Protein AF-0000000087538321 (afdb_homodimer)

Radius of gyration: 36.12 Å; Cα contacts (8 Å, |Δi|>4): 2065; chains: 2; bounding box: 53×113×70 Å

Foldseek 3Di:
DALVVQLQVQLQQAAAADLPAPAQRRDPSLVVSLVVLLVLCVVLPWPPFDQDPSGKTKTKDAFDPPLQPFFEEEEEAARHAHPPLRPDGWDKDKDAQQQLAWDQQAPDPDIQGCVVVVCSNVCGRFIKIATSLRGGRPVQPVLSVSLVSVLSNCCVVVVFGFHMYMYMYFGDFNSQCRLVPPDPVSRPGQAYAYARAAFAQEWAQFEKFKKKKKKKFFWFDDDPVPPVVNTAFRVVLVVVLVVLDDPQQEPVNDDFQRWHWYFPDKDGGRGIIMTMIMTIGRDPVVSVVVVVSSVVSQVVSCVVRHNPRMDMDMGTRFHILCVLCVVVVVLVVLLCVLCVVLVHHHDYTYHHHDGSQRVVSVVNHNYIYGYQQWDDGDRNNTMGTSVRNVSNSSSVSSSRNVSSD/DALVVQLQVQLQQAAAADLPAPAQRRDPSLVVSLVVLLVLCVVLPWPPFDQDPSGKTKTKDAFDPPLQPFFEEEEEAARHAHPPLRPDGWAKDKAAQQQLAWDQQAPDPDIQGCVVVVCSNVCGRFIKIATSLRGGRPVQPSLSVSLVSVLSNCCVVVVFGFHMYMYMYFGDFNSQCRLVPPDPVSSPGQAYAYARAAFAQEWAQFEKFKKKKKKKFFWFDDDPVPPVVNTQFRQVLVVVLVVLDDPQQEPVNDDFQRWHKYFPDKDGGRGIIMTMIMTIGRDPVVSVVVVVSSVVSQVVSCVVRHNPRMDMDMGTRFHILCVLCVVVVVLVVLLCVLCVVLVHHHDYTYHHHDGSQRVVSVVNHNYIYGYQQWDDGDRNNTMGTSVRNVSNSSSVSSSRNVSSD

Structure (mmCIF, N/CA/C/O backbone):
data_AF-0000000087538321-model_v1
#
loop_
_entity.id
_entity.type
_entity.pdbx_description
1 polymer 'Peptidase T'
#
loop_
_atom_site.group_PDB
_atom_site.id
_atom_site.type_symbol
_atom_site.label_atom_id
_atom_site.label_alt_id
_atom_site.label_comp_id
_atom_site.label_asym_id
_atom_site.label_entity_id
_atom_site.label_seq_id
_atom_site.pdbx_PDB_ins_code
_atom_site.Cartn_x
_atom_site.Cartn_y
_atom_site.Cartn_z
_atom_site.occupancy
_atom_site.B_iso_or_equiv
_atom_site.auth_seq_id
_atom_site.auth_comp_id
_atom_site.auth_asym_id
_atom_site.auth_atom_id
_atom_site.pdbx_PDB_model_num
ATOM 1 N N . MET A 1 1 ? -12.633 -48.969 -8.867 1 91.62 1 MET A N 1
ATOM 2 C CA . MET A 1 1 ? -13.406 -47.781 -8.602 1 91.62 1 MET A CA 1
ATOM 3 C C . MET A 1 1 ? -13.172 -46.719 -9.68 1 91.62 1 MET A C 1
ATOM 5 O O . MET A 1 1 ? -12.086 -46.656 -10.273 1 91.62 1 MET A O 1
ATOM 9 N N . LYS A 1 2 ? -14.172 -45.875 -9.906 1 96.31 2 LYS A N 1
ATOM 10 C CA . LYS A 1 2 ? -13.977 -44.781 -10.852 1 96.31 2 LYS A CA 1
ATOM 11 C C . LYS A 1 2 ? -13.188 -43.656 -10.219 1 96.31 2 LYS A C 1
ATOM 13 O O . LYS A 1 2 ? -13.164 -43.5 -8.992 1 96.31 2 LYS A O 1
ATOM 18 N N . ALA A 1 3 ? -12.531 -42.969 -11.086 1 98.38 3 ALA A N 1
ATOM 19 C CA . ALA A 1 3 ? -11.672 -41.875 -10.609 1 98.38 3 ALA A CA 1
ATOM 20 C C . ALA A 1 3 ? -12.469 -40.844 -9.812 1 98.38 3 ALA A C 1
ATOM 22 O O . ALA A 1 3 ? -12.008 -40.375 -8.773 1 98.38 3 ALA A O 1
ATOM 23 N N . TYR A 1 4 ? -13.727 -40.5 -10.281 1 98.38 4 TYR A N 1
ATOM 24 C CA . TYR A 1 4 ? -14.5 -39.438 -9.609 1 98.38 4 TYR A CA 1
ATOM 25 C C . TYR A 1 4 ? -14.914 -39.906 -8.211 1 98.38 4 TYR A C 1
ATOM 27 O O . TYR A 1 4 ? -15.031 -39.062 -7.305 1 98.38 4 TYR A O 1
ATOM 35 N N . GLU A 1 5 ? -15.156 -41.188 -8.008 1 98.25 5 GLU A N 1
ATOM 36 C CA . GLU A 1 5 ? -15.5 -41.688 -6.684 1 98.25 5 GLU A CA 1
ATOM 37 C C . GLU A 1 5 ? -14.352 -41.5 -5.699 1 98.25 5 GLU A C 1
ATOM 39 O O . GLU A 1 5 ? -14.562 -41.125 -4.547 1 98.25 5 GLU A O 1
ATOM 44 N N . ARG A 1 6 ? -13.117 -41.812 -6.16 1 98.38 6 ARG A N 1
ATOM 45 C CA . ARG A 1 6 ? -11.938 -41.562 -5.336 1 98.38 6 ARG A CA 1
ATOM 46 C C . ARG A 1 6 ? -11.789 -40.094 -5.012 1 98.38 6 ARG A C 1
ATOM 48 O O . ARG A 1 6 ? -11.43 -39.719 -3.893 1 98.38 6 ARG A O 1
ATOM 55 N N . LEU A 1 7 ? -12.016 -39.281 -6.094 1 98.62 7 LEU A N 1
ATOM 56 C CA . LEU A 1 7 ? -11.898 -37.844 -5.898 1 98.62 7 LEU A CA 1
ATOM 57 C C . LEU A 1 7 ? -12.82 -37.344 -4.773 1 98.62 7 LEU A C 1
ATOM 59 O O . LEU A 1 7 ? -12.406 -36.562 -3.916 1 98.62 7 LEU A O 1
ATOM 63 N N . LEU A 1 8 ? -14.039 -37.812 -4.762 1 98.19 8 LEU A N 1
ATOM 64 C CA . LEU A 1 8 ? -15.031 -37.406 -3.771 1 98.19 8 LEU A CA 1
ATOM 65 C C . LEU A 1 8 ? -14.594 -37.812 -2.367 1 98.19 8 LEU A C 1
ATOM 67 O O . LEU A 1 8 ? -14.914 -37.125 -1.392 1 98.19 8 LEU A O 1
ATOM 71 N N . ASN A 1 9 ? -13.828 -38.875 -2.291 1 97.75 9 ASN A N 1
ATOM 72 C CA . ASN A 1 9 ? -13.297 -39.312 -1.004 1 97.75 9 ASN A CA 1
ATOM 73 C C . ASN A 1 9 ? -12.117 -38.469 -0.56 1 97.75 9 ASN A C 1
ATOM 75 O O . ASN A 1 9 ? -11.891 -38.281 0.638 1 97.75 9 ASN A O 1
ATOM 79 N N . TYR A 1 10 ? -11.328 -37.969 -1.517 1 98.5 10 TYR A N 1
ATOM 80 C CA . TYR A 1 10 ? -10.094 -37.25 -1.207 1 98.5 10 TYR A CA 1
ATOM 81 C C . TYR A 1 10 ? -10.375 -35.812 -0.886 1 98.5 10 TYR A C 1
ATOM 83 O O . TYR A 1 10 ? -9.742 -35.219 0.004 1 98.5 10 TYR A O 1
ATOM 91 N N . VAL A 1 11 ? -11.383 -35.156 -1.568 1 97.44 11 VAL A N 1
ATOM 92 C CA . VAL A 1 11 ? -11.547 -33.688 -1.526 1 97.44 11 VAL A CA 1
ATOM 93 C C . VAL A 1 11 ? -12.07 -33.281 -0.157 1 97.44 11 VAL A C 1
ATOM 95 O O . VAL A 1 11 ? -11.859 -32.156 0.274 1 97.44 11 VAL A O 1
ATOM 98 N N . VAL A 1 12 ? -12.664 -34.156 0.605 1 96.44 12 VAL A N 1
ATOM 99 C CA . VAL A 1 12 ? -13.25 -33.781 1.894 1 96.44 12 VAL A CA 1
ATOM 100 C C . VAL A 1 12 ? -12.156 -33.781 2.965 1 96.44 12 VAL A C 1
ATOM 102 O O . VAL A 1 12 ? -12.391 -33.312 4.082 1 96.44 12 VAL A O 1
ATOM 105 N N . VAL A 1 13 ? -10.945 -34.312 2.619 1 97.25 13 VAL A N 1
ATOM 106 C CA . VAL A 1 13 ? -9.797 -34.156 3.506 1 97.25 13 VAL A CA 1
ATOM 107 C C . VAL A 1 13 ? -9.102 -32.812 3.252 1 97.25 13 VAL A C 1
ATOM 109 O O . VAL A 1 13 ? -8.508 -32.625 2.188 1 97.25 13 VAL A O 1
ATOM 112 N N . ARG A 1 14 ? -9.164 -31.922 4.184 1 96.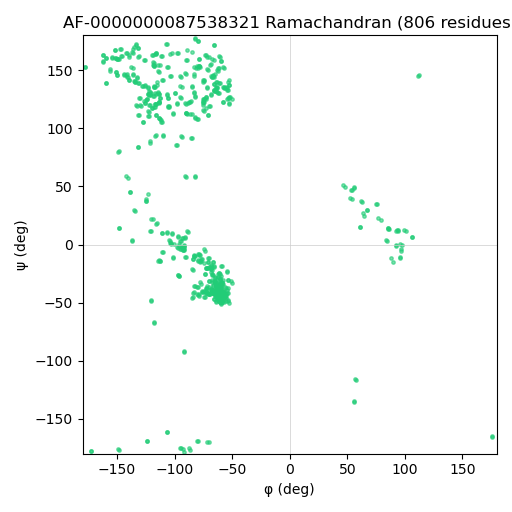12 14 ARG A N 1
ATOM 113 C CA . ARG A 1 14 ? -8.562 -30.594 4.012 1 96.12 14 ARG A CA 1
ATOM 114 C C . ARG A 1 14 ? -7.039 -30.672 4.133 1 96.12 14 ARG A C 1
ATOM 116 O O . ARG A 1 14 ? -6.516 -31.156 5.137 1 96.12 14 ARG A O 1
ATOM 123 N N . THR A 1 15 ? -6.336 -30.172 3.098 1 97.31 15 THR A N 1
ATOM 124 C CA . THR A 1 15 ? -4.879 -30.25 3.107 1 97.31 15 THR A CA 1
ATOM 125 C C . THR A 1 15 ? -4.254 -28.969 2.592 1 97.31 15 THR A C 1
ATOM 127 O O . THR A 1 15 ? -3.334 -29 1.772 1 97.31 15 THR A O 1
ATOM 130 N N . PRO A 1 16 ? -4.723 -27.797 3.031 1 95.88 16 PRO A N 1
ATOM 131 C CA . PRO A 1 16 ? -4.113 -26.562 2.547 1 95.88 16 PRO A CA 1
ATOM 132 C C . PRO A 1 16 ? -2.648 -26.422 2.955 1 95.88 16 PRO A C 1
ATOM 134 O O . PRO A 1 16 ? -2.275 -26.797 4.066 1 95.88 16 PRO A O 1
ATOM 137 N N . SER A 1 17 ? -1.803 -26.031 2.039 1 95.94 17 SER A N 1
ATOM 138 C CA . SER A 1 17 ? -0.448 -25.625 2.402 1 95.94 17 SER A CA 1
ATOM 139 C C . SER A 1 17 ? -0.44 -24.266 3.094 1 95.94 17 SER A C 1
ATOM 141 O O . SER A 1 17 ? -1.453 -23.562 3.107 1 95.94 17 SER A O 1
ATOM 143 N N . ASP A 1 18 ? 0.667 -23.984 3.758 1 93.75 18 ASP A N 1
ATOM 144 C CA . ASP A 1 18 ? 0.817 -22.734 4.496 1 93.75 18 ASP A CA 1
ATOM 145 C C . ASP A 1 18 ? 2.041 -21.953 4.016 1 93.75 18 ASP A C 1
ATOM 147 O O . ASP A 1 18 ? 3.178 -22.328 4.312 1 93.75 18 ASP A O 1
ATOM 151 N N . GLU A 1 19 ? 1.813 -20.828 3.355 1 86.19 19 GLU A N 1
ATOM 152 C CA . GLU A 1 19 ? 2.885 -20.031 2.771 1 86.19 19 GLU A CA 1
ATOM 153 C C . GLU A 1 19 ? 3.75 -19.391 3.854 1 86.19 19 GLU A C 1
ATOM 155 O O . GLU A 1 19 ? 4.879 -18.969 3.588 1 86.19 19 GLU A O 1
ATOM 160 N N . ASN A 1 20 ? 3.275 -19.297 5.062 1 87.12 20 ASN A N 1
ATOM 161 C CA . ASN A 1 20 ? 3.992 -18.641 6.145 1 87.12 20 ASN A CA 1
ATOM 162 C C . ASN A 1 20 ? 4.758 -19.625 7.008 1 87.12 20 ASN A C 1
ATOM 164 O O . ASN A 1 20 ? 5.434 -19.25 7.961 1 87.12 20 ASN A O 1
ATOM 168 N N . SER A 1 21 ? 4.605 -20.812 6.688 1 91.56 21 SER A N 1
ATOM 169 C CA . SER A 1 21 ? 5.23 -21.875 7.48 1 91.56 21 SER A CA 1
ATOM 170 C C . SER A 1 21 ? 6.68 -22.094 7.062 1 91.56 21 SER A C 1
ATOM 172 O O . SER A 1 21 ? 7.02 -21.953 5.883 1 91.56 21 SER A O 1
ATOM 174 N N . GLU A 1 22 ? 7.52 -22.422 7.996 1 90.75 22 GLU A N 1
ATOM 175 C CA . GLU A 1 22 ? 8.914 -22.75 7.719 1 90.75 22 GLU A CA 1
ATOM 176 C C . GLU A 1 22 ? 9.156 -24.25 7.797 1 90.75 22 GLU A C 1
ATOM 178 O O . GLU A 1 22 ? 10.273 -24.719 7.559 1 90.75 22 GLU A O 1
ATOM 183 N N . THR A 1 23 ? 8.164 -24.938 8.008 1 94.44 23 THR A N 1
ATOM 184 C CA . THR A 1 23 ? 8.297 -26.391 8.141 1 94.44 23 THR A CA 1
ATOM 185 C C . THR A 1 23 ? 7.98 -27.094 6.824 1 94.44 23 THR A C 1
ATOM 187 O O . THR A 1 23 ? 7.438 -26.469 5.902 1 94.44 23 THR A O 1
ATOM 190 N N . VAL A 1 24 ? 8.375 -28.391 6.723 1 95.19 24 VAL A N 1
ATOM 191 C CA . VAL A 1 24 ? 8.047 -29.281 5.609 1 95.19 24 VAL A CA 1
ATOM 192 C C . VAL A 1 24 ? 7.387 -30.547 6.137 1 95.19 24 VAL A C 1
ATOM 194 O O . VAL A 1 24 ? 8.008 -31.312 6.891 1 95.19 24 VAL A O 1
ATOM 197 N N . PRO A 1 25 ? 6.203 -30.891 5.742 1 97 25 PRO A N 1
ATOM 198 C CA . PRO A 1 25 ? 5.293 -30.062 4.957 1 97 25 PRO A CA 1
ATOM 199 C C . PRO A 1 25 ? 4.91 -28.766 5.676 1 97 25 PRO A C 1
ATOM 201 O O . PRO A 1 25 ? 5.152 -28.625 6.879 1 97 25 PRO A O 1
ATOM 204 N N . SER A 1 26 ? 4.441 -27.844 4.965 1 97 26 SER A N 1
ATOM 205 C CA . SER A 1 26 ? 4.098 -26.531 5.516 1 97 26 SER A CA 1
ATOM 206 C C . SER A 1 26 ? 2.914 -26.625 6.473 1 97 26 SER A C 1
ATOM 208 O O . SER A 1 26 ? 2.721 -25.75 7.316 1 97 26 SER A O 1
ATOM 210 N N . SER A 1 27 ? 2.02 -27.594 6.352 1 96.56 27 SER A N 1
ATOM 211 C CA . SER A 1 27 ? 0.908 -27.859 7.262 1 96.56 27 SER A CA 1
ATOM 212 C C . SER A 1 27 ? 0.795 -29.344 7.578 1 96.56 27 SER A C 1
ATOM 214 O O . SER A 1 27 ? 0.916 -30.188 6.688 1 96.56 27 SER A O 1
ATOM 216 N N . THR A 1 28 ? 0.504 -29.703 8.781 1 96.88 28 THR A N 1
ATOM 217 C CA . THR A 1 28 ? 0.516 -31.078 9.266 1 96.88 28 THR A CA 1
ATOM 218 C C . THR A 1 28 ? -0.685 -31.844 8.727 1 96.88 28 THR A C 1
ATOM 220 O O . THR A 1 28 ? -0.625 -33.062 8.57 1 96.88 28 THR A O 1
ATOM 223 N N . CYS A 1 29 ? -1.722 -31.141 8.406 1 96.69 29 CYS A N 1
ATOM 224 C CA . CYS A 1 29 ? -2.955 -31.797 7.977 1 96.69 29 CYS A CA 1
ATOM 225 C C . CYS A 1 29 ? -2.758 -32.531 6.652 1 96.69 29 CYS A C 1
ATOM 227 O O . CYS A 1 29 ? -3.564 -33.375 6.281 1 96.69 29 CYS A O 1
ATOM 229 N N . GLN A 1 30 ? -1.725 -32.188 5.883 1 98.19 30 GLN A N 1
ATOM 230 C CA . GLN A 1 30 ? -1.451 -32.906 4.633 1 98.19 30 GLN A CA 1
ATOM 231 C C . GLN A 1 30 ? -1.18 -34.375 4.887 1 98.19 30 GLN A C 1
ATOM 233 O O . GLN A 1 30 ? -1.444 -35.219 4.023 1 98.19 30 GLN A O 1
ATOM 238 N N . PHE A 1 31 ? -0.705 -34.75 6.121 1 98.5 31 PHE A N 1
ATOM 239 C CA . PHE A 1 31 ? -0.449 -36.125 6.48 1 98.5 31 PHE A CA 1
ATOM 240 C C . PHE A 1 31 ? -1.75 -36.906 6.551 1 98.5 31 PHE A C 1
ATOM 242 O O . PHE A 1 31 ? -1.749 -38.156 6.398 1 98.5 31 PHE A O 1
ATOM 249 N N . ASP A 1 32 ? -2.822 -36.219 6.793 1 98.44 32 ASP A N 1
ATOM 250 C CA . ASP A 1 32 ? -4.105 -36.906 6.875 1 98.44 32 ASP A CA 1
ATOM 251 C C . ASP A 1 32 ? -4.438 -37.594 5.559 1 98.44 32 ASP A C 1
ATOM 253 O O . ASP A 1 32 ? -4.812 -38.781 5.547 1 98.44 32 ASP A O 1
ATOM 257 N N . LEU A 1 33 ? -4.281 -36.938 4.512 1 98.56 33 LEU A N 1
ATOM 258 C CA . LEU A 1 33 ? -4.523 -37.531 3.209 1 98.56 33 LEU A CA 1
ATOM 259 C C . LEU A 1 33 ? -3.42 -38.531 2.855 1 98.56 33 LEU A C 1
ATOM 261 O O . LEU A 1 33 ? -3.689 -39.594 2.293 1 98.56 33 LEU A O 1
ATOM 265 N N . ALA A 1 34 ? -2.203 -38.156 3.188 1 98.81 34 ALA A N 1
ATOM 266 C CA . ALA A 1 34 ? -1.073 -39.031 2.869 1 98.81 34 ALA A CA 1
ATOM 267 C C . ALA A 1 34 ? -1.261 -40.438 3.477 1 98.81 34 ALA A C 1
ATOM 269 O O . ALA A 1 34 ? -0.985 -41.438 2.828 1 98.81 34 ALA A O 1
ATOM 270 N N . ARG A 1 35 ? -1.651 -40.438 4.676 1 98.69 35 ARG A N 1
ATOM 271 C CA . ARG A 1 35 ? -1.833 -41.719 5.375 1 98.69 35 ARG A CA 1
ATOM 272 C C . ARG A 1 35 ? -2.973 -42.5 4.762 1 98.69 35 ARG A C 1
ATOM 274 O O . ARG A 1 35 ? -2.891 -43.75 4.668 1 98.69 35 ARG A O 1
ATOM 281 N N . LEU A 1 36 ? -3.986 -41.812 4.402 1 98.69 36 LEU A N 1
ATOM 282 C CA . LEU A 1 36 ? -5.078 -42.5 3.693 1 98.69 36 LEU A CA 1
ATOM 283 C C . LEU A 1 36 ? -4.582 -43.094 2.387 1 98.69 36 LEU A C 1
ATOM 285 O O . LEU A 1 36 ? -4.914 -44.25 2.07 1 98.69 36 LEU A O 1
ATOM 289 N N . LEU A 1 37 ? -3.846 -42.375 1.637 1 98.88 37 LEU A N 1
ATOM 290 C CA . LEU A 1 37 ? -3.33 -42.812 0.349 1 98.88 37 LEU A CA 1
ATOM 291 C C . LEU A 1 37 ? -2.326 -43.969 0.533 1 98.88 37 LEU A C 1
ATOM 293 O O . LEU A 1 37 ? -2.264 -44.875 -0.287 1 98.88 37 LEU A O 1
ATOM 297 N N . GLU A 1 38 ? -1.491 -43.812 1.56 1 98.75 38 GLU A N 1
ATOM 298 C CA . GLU A 1 38 ? -0.558 -44.875 1.873 1 98.75 38 GLU A CA 1
ATOM 299 C C . GLU A 1 38 ? -1.286 -46.219 2.035 1 98.75 38 GLU A C 1
ATOM 301 O O . GLU A 1 38 ? -0.877 -47.219 1.461 1 98.75 38 GLU A O 1
ATOM 306 N N . ALA A 1 39 ? -2.305 -46.219 2.828 1 98.62 39 ALA A N 1
ATOM 307 C CA . ALA A 1 39 ? -3.102 -47.406 3.059 1 98.62 39 ALA A CA 1
ATOM 308 C C . ALA A 1 39 ? -3.709 -47.938 1.755 1 98.62 39 ALA A C 1
ATOM 310 O O . ALA A 1 39 ? -3.703 -49.125 1.492 1 98.62 39 ALA A O 1
ATOM 311 N N . GLU A 1 40 ? -4.238 -47.031 0.985 1 98.5 40 GLU A N 1
ATOM 312 C CA . GLU A 1 40 ? -4.863 -47.438 -0.275 1 98.5 40 GLU A CA 1
ATOM 313 C C . GLU A 1 40 ? -3.834 -48 -1.244 1 98.5 40 GLU A C 1
ATOM 315 O O . GLU A 1 40 ? -4.129 -48.938 -1.98 1 98.5 40 GLU A O 1
ATOM 320 N N . MET A 1 41 ? -2.668 -47.406 -1.349 1 98.62 41 MET A N 1
ATOM 321 C CA . MET A 1 41 ? -1.603 -47.906 -2.205 1 98.62 41 MET A CA 1
ATOM 322 C C . MET A 1 41 ? -1.246 -49.344 -1.831 1 98.62 41 MET A C 1
ATOM 324 O O . MET A 1 41 ? -1.08 -50.188 -2.705 1 98.62 41 MET A O 1
ATOM 328 N N . LYS A 1 42 ? -1.128 -49.594 -0.552 1 98.19 42 LYS A N 1
ATOM 329 C CA . LYS A 1 42 ? -0.825 -50.938 -0.078 1 98.19 42 LYS A CA 1
ATOM 330 C C . LYS A 1 42 ? -1.948 -51.906 -0.429 1 98.19 42 LYS A C 1
ATOM 332 O O . LYS A 1 42 ? -1.689 -53.062 -0.852 1 98.19 42 LYS A O 1
ATOM 337 N N . GLU A 1 43 ? -3.131 -51.5 -0.252 1 97.69 43 GLU A N 1
ATOM 338 C CA . GLU A 1 43 ? -4.285 -52.312 -0.59 1 97.69 43 GLU A CA 1
ATOM 339 C C . GLU A 1 43 ? -4.305 -52.656 -2.076 1 97.69 43 GLU A C 1
ATOM 341 O O . GLU A 1 43 ? -4.734 -53.75 -2.463 1 97.69 43 GLU A O 1
ATOM 346 N N . LEU A 1 44 ? -3.838 -51.75 -2.91 1 97.06 44 LEU A N 1
ATOM 347 C CA . LEU A 1 44 ? -3.814 -51.938 -4.355 1 97.06 44 LEU A CA 1
ATOM 348 C C . LEU A 1 44 ? -2.633 -52.812 -4.766 1 97.06 44 LEU A C 1
ATOM 350 O O . LEU A 1 44 ? -2.486 -53.156 -5.941 1 97.06 44 LEU A O 1
ATOM 354 N N . GLY A 1 45 ? -1.737 -53.125 -3.82 1 95.94 45 GLY A N 1
ATOM 355 C CA . GLY A 1 45 ? -0.662 -54.062 -4.094 1 95.94 45 GLY A CA 1
ATOM 356 C C . GLY A 1 45 ? 0.623 -53.375 -4.535 1 95.94 45 GLY A C 1
ATOM 357 O O . GLY A 1 45 ? 1.525 -54.031 -5.059 1 95.94 45 GLY A O 1
ATOM 358 N N . LEU A 1 46 ? 0.688 -52.062 -4.398 1 98.19 46 LEU A N 1
ATOM 359 C CA . LEU A 1 46 ? 1.954 -51.406 -4.68 1 98.19 46 LEU A CA 1
ATOM 360 C C . LEU A 1 46 ? 3.031 -51.844 -3.693 1 98.19 46 LEU A C 1
ATOM 362 O O . LEU A 1 46 ? 2.732 -52.156 -2.537 1 98.19 46 LEU A O 1
ATOM 366 N N . THR A 1 47 ? 4.227 -51.906 -4.195 1 98 47 THR A N 1
ATOM 367 C CA . THR A 1 47 ? 5.371 -52.281 -3.371 1 98 47 THR A CA 1
ATOM 368 C C . THR A 1 47 ? 6.211 -51.062 -3.021 1 98 47 THR A C 1
ATOM 370 O O . THR A 1 47 ? 6.031 -50 -3.602 1 98 47 THR A O 1
ATOM 373 N N . ASP A 1 48 ? 7.102 -51.188 -1.994 1 97.94 48 ASP A N 1
ATOM 374 C CA . ASP A 1 48 ? 8.016 -50.156 -1.553 1 97.94 48 ASP A CA 1
ATOM 375 C C . ASP A 1 48 ? 7.27 -48.875 -1.236 1 97.94 48 ASP A C 1
ATOM 377 O O . ASP A 1 48 ? 7.68 -47.781 -1.657 1 97.94 48 ASP A O 1
ATOM 381 N N . VAL A 1 49 ? 6.082 -49.094 -0.614 1 98.56 49 VAL A N 1
ATOM 382 C CA . VAL A 1 49 ? 5.293 -47.938 -0.223 1 98.56 49 VAL A CA 1
ATOM 383 C C . VAL A 1 49 ? 5.941 -47.25 0.979 1 98.56 49 VAL A C 1
ATOM 385 O O . VAL A 1 49 ? 6.098 -47.875 2.039 1 98.56 49 VAL A O 1
ATOM 388 N N . ILE A 1 50 ? 6.375 -45.969 0.829 1 98.38 50 ILE A N 1
ATOM 389 C CA . ILE A 1 50 ? 7.078 -45.25 1.872 1 98.38 50 ILE A CA 1
ATOM 390 C C . ILE A 1 50 ? 6.469 -43.844 2.021 1 98.38 50 ILE A C 1
ATOM 392 O O . ILE A 1 50 ? 6.375 -43.094 1.049 1 98.38 50 ILE A O 1
ATOM 396 N N . LEU A 1 51 ? 5.977 -43.562 3.158 1 98.56 51 LEU A N 1
ATOM 397 C CA . LEU A 1 51 ? 5.633 -42.219 3.559 1 98.56 51 LEU A CA 1
ATOM 398 C C . LEU A 1 51 ? 6.699 -41.625 4.48 1 98.56 51 LEU A C 1
ATOM 400 O O . LEU A 1 51 ? 6.883 -42.094 5.605 1 98.56 51 LEU A O 1
ATOM 404 N N . ASP A 1 52 ? 7.398 -40.625 4.051 1 97.81 52 ASP A N 1
ATOM 405 C CA . ASP A 1 52 ? 8.5 -40.156 4.863 1 97.81 52 ASP A CA 1
ATOM 406 C C . ASP A 1 52 ? 8.039 -39.031 5.797 1 97.81 52 ASP A C 1
ATOM 408 O O . ASP A 1 52 ? 6.852 -38.719 5.852 1 97.81 52 ASP A O 1
ATOM 412 N N . ASP A 1 53 ? 8.992 -38.438 6.562 1 97.38 53 ASP A N 1
ATOM 413 C CA . ASP A 1 53 ? 8.664 -37.469 7.613 1 97.38 53 ASP A CA 1
ATOM 414 C C . ASP A 1 53 ? 8.344 -36.125 7.02 1 97.38 53 ASP A C 1
ATOM 416 O O . ASP A 1 53 ? 7.828 -35.25 7.711 1 97.38 53 ASP A O 1
ATOM 420 N N . GLN A 1 54 ? 8.625 -35.938 5.793 1 97.94 54 GLN A N 1
ATOM 421 C CA . GLN A 1 54 ? 8.344 -34.688 5.125 1 97.94 54 GLN A CA 1
ATOM 422 C C . GLN A 1 54 ? 7.098 -34.781 4.25 1 97.94 54 GLN A C 1
ATOM 424 O O . GLN A 1 54 ? 6.82 -33.906 3.443 1 97.94 54 GLN A O 1
ATOM 429 N N . CYS A 1 55 ? 6.363 -35.875 4.383 1 98.38 55 CYS A N 1
ATOM 430 C CA . CYS A 1 55 ? 5.031 -36.125 3.832 1 98.38 55 CYS A CA 1
ATOM 431 C C . CYS A 1 55 ? 5.102 -36.438 2.348 1 98.38 55 CYS A C 1
ATOM 433 O O . CYS A 1 55 ? 4.16 -36.188 1.602 1 98.38 55 CYS A O 1
ATOM 435 N N . TYR A 1 56 ? 6.262 -36.906 1.873 1 98.69 56 TYR A N 1
ATOM 436 C CA . TYR A 1 56 ? 6.34 -37.5 0.544 1 98.69 56 TYR A CA 1
ATOM 437 C C . TYR A 1 56 ? 5.918 -38.969 0.578 1 98.69 56 TYR A C 1
ATOM 439 O O . TYR A 1 56 ? 6.383 -39.719 1.426 1 98.69 56 TYR A O 1
ATOM 447 N N . LEU A 1 57 ? 5.062 -39.312 -0.296 1 98.81 57 LEU A N 1
ATOM 448 C CA . LEU A 1 57 ? 4.586 -40.688 -0.387 1 98.81 57 LEU A CA 1
ATOM 449 C C . LEU A 1 57 ? 5.031 -41.344 -1.696 1 98.81 57 LEU A C 1
ATOM 451 O O . LEU A 1 57 ? 4.762 -40.812 -2.775 1 98.81 57 LEU A O 1
ATOM 455 N N . TYR A 1 58 ? 5.746 -42.469 -1.587 1 98.75 58 TYR A N 1
ATOM 456 C CA . TYR A 1 58 ? 6.242 -43.188 -2.748 1 98.75 58 TYR A CA 1
ATOM 457 C C . TYR A 1 58 ? 5.656 -44.594 -2.809 1 98.75 58 TYR A C 1
ATOM 459 O O . TYR A 1 58 ? 5.27 -45.156 -1.78 1 98.75 58 TYR A O 1
ATOM 467 N N . GLY A 1 59 ? 5.574 -45.156 -4.008 1 98.69 59 GLY A N 1
ATOM 468 C CA . GLY A 1 59 ? 5.215 -46.562 -4.258 1 98.69 59 GLY A CA 1
ATOM 469 C C . GLY A 1 59 ? 5.609 -47.031 -5.641 1 98.69 59 GLY A C 1
ATOM 470 O O . GLY A 1 59 ? 5.918 -46.219 -6.52 1 98.69 59 GLY A O 1
ATOM 471 N N . LYS A 1 60 ? 5.633 -48.344 -5.809 1 98.5 60 LYS A N 1
ATOM 472 C CA . LYS A 1 60 ? 6.031 -48.938 -7.086 1 98.5 60 LYS A CA 1
ATOM 473 C C . LYS A 1 60 ? 5.102 -50.062 -7.477 1 98.5 60 LYS A C 1
ATOM 475 O O . LYS A 1 60 ? 4.523 -50.719 -6.613 1 98.5 60 LYS A O 1
ATOM 480 N N . LEU A 1 61 ? 4.887 -50.219 -8.719 1 98.44 61 LEU A N 1
ATOM 481 C CA . LEU A 1 61 ? 4.293 -51.406 -9.305 1 98.44 61 LEU A CA 1
ATOM 482 C C . LEU A 1 61 ? 5.297 -52.125 -10.18 1 98.44 61 LEU A C 1
ATOM 484 O O . LEU A 1 61 ? 5.66 -51.656 -11.258 1 98.44 61 LEU A O 1
ATOM 488 N N . PRO A 1 62 ? 5.766 -53.281 -9.719 1 97.69 62 PRO A N 1
ATOM 489 C CA . PRO A 1 62 ? 6.773 -54 -10.5 1 97.69 62 PRO A CA 1
ATOM 490 C C . PRO A 1 62 ? 6.309 -54.344 -11.914 1 97.69 62 PRO A C 1
ATOM 492 O O . PRO A 1 62 ? 5.117 -54.562 -12.133 1 97.69 62 PRO A O 1
ATOM 495 N N . ALA A 1 63 ? 7.27 -54.469 -12.812 1 98 63 ALA A N 1
ATOM 496 C CA . ALA A 1 63 ? 6.984 -54.75 -14.211 1 98 63 ALA A CA 1
ATOM 497 C C . ALA A 1 63 ? 6.312 -56.125 -14.352 1 98 63 ALA A C 1
ATOM 499 O O . ALA A 1 63 ? 6.5 -57 -13.508 1 98 63 ALA A O 1
ATOM 500 N N . THR A 1 64 ? 5.492 -56.219 -15.383 1 97.62 64 THR A N 1
ATOM 501 C CA . THR A 1 64 ? 5.062 -57.562 -15.781 1 97.62 64 THR A CA 1
ATOM 502 C C . THR A 1 64 ? 6.254 -58.406 -16.203 1 97.62 64 THR A C 1
ATOM 504 O O . THR A 1 64 ? 7.258 -57.906 -16.688 1 97.62 64 THR A O 1
ATOM 507 N N . GLU A 1 65 ? 6.098 -59.719 -16.016 1 96.31 65 GLU A N 1
ATOM 508 C CA . GLU A 1 65 ? 7.184 -60.625 -16.359 1 96.31 65 GLU A CA 1
ATOM 509 C C . GLU A 1 65 ? 7.656 -60.406 -17.797 1 96.31 65 GLU A C 1
ATOM 511 O O . GLU A 1 65 ? 6.844 -60.375 -18.719 1 96.31 65 GLU A O 1
ATOM 516 N N . GLY A 1 66 ? 8.914 -60.188 -17.938 1 97.19 66 GLY A N 1
ATOM 517 C CA . GLY A 1 66 ? 9.508 -60.031 -19.25 1 97.19 66 GLY A CA 1
ATOM 518 C C . GLY A 1 66 ? 9.672 -58.594 -19.672 1 97.19 66 GLY A C 1
ATOM 519 O O . GLY A 1 66 ? 10.312 -58.312 -20.688 1 97.19 66 GLY A O 1
ATOM 520 N N . LEU A 1 67 ? 9.164 -57.656 -18.859 1 97.88 67 LEU A N 1
ATOM 521 C CA . LEU A 1 67 ? 9.211 -56.25 -19.234 1 97.88 67 LEU A CA 1
ATOM 522 C C . LEU A 1 67 ? 10.023 -55.438 -18.219 1 97.88 67 LEU A C 1
ATOM 524 O O . LEU A 1 67 ? 9.852 -54.25 -18.109 1 97.88 67 LEU A O 1
ATOM 528 N N . GLU A 1 68 ? 10.891 -56.125 -17.484 1 96.56 68 GLU A N 1
ATOM 529 C CA . GLU A 1 68 ? 11.688 -55.5 -16.422 1 96.56 68 GLU A CA 1
ATOM 530 C C . GLU A 1 68 ? 12.711 -54.531 -17 1 96.56 68 GLU A C 1
ATOM 532 O O . GLU A 1 68 ? 13.141 -53.594 -16.312 1 96.56 68 GLU A O 1
ATOM 537 N N . ASP A 1 69 ? 13.039 -54.719 -18.297 1 96.81 69 ASP A N 1
ATOM 538 C CA . ASP A 1 69 ? 14.086 -53.906 -18.906 1 96.81 69 ASP A CA 1
ATOM 539 C C . ASP A 1 69 ? 13.5 -52.656 -19.562 1 96.81 69 ASP A C 1
ATOM 541 O O . ASP A 1 69 ? 14.234 -51.812 -20.078 1 96.81 69 ASP A O 1
ATOM 545 N N . LYS A 1 70 ? 12.18 -52.531 -19.562 1 97.62 70 LYS A N 1
ATOM 546 C CA . LYS A 1 70 ? 11.531 -51.344 -20.094 1 97.62 70 LYS A CA 1
ATOM 547 C C . LYS A 1 70 ? 11.789 -50.125 -19.203 1 97.62 70 LYS A C 1
ATOM 549 O O . LYS A 1 70 ? 12.102 -50.281 -18.016 1 97.62 70 LYS A O 1
ATOM 554 N N . PRO A 1 71 ? 11.719 -48.969 -19.797 1 97.31 71 PRO A N 1
ATOM 555 C CA . PRO A 1 71 ? 11.891 -47.781 -18.969 1 97.31 71 PRO A CA 1
ATOM 556 C C . PRO A 1 71 ? 10.883 -47.688 -17.812 1 97.31 71 PRO A C 1
ATOM 558 O O . PRO A 1 71 ? 9.711 -48.031 -18 1 97.31 71 PRO A O 1
ATOM 561 N N . ALA A 1 72 ? 11.352 -47.344 -16.609 1 98.06 72 ALA A N 1
ATOM 562 C CA . ALA A 1 72 ? 10.461 -47.094 -15.477 1 98.06 72 ALA A CA 1
ATOM 563 C C . ALA A 1 72 ? 9.766 -45.719 -15.609 1 98.06 72 ALA A C 1
ATOM 565 O O . ALA A 1 72 ? 10.422 -44.688 -15.75 1 98.06 72 ALA A O 1
ATOM 566 N N . ILE A 1 73 ? 8.516 -45.781 -15.602 1 98.56 73 ILE A N 1
ATOM 567 C CA . ILE A 1 73 ? 7.734 -44.562 -15.781 1 98.56 73 ILE A CA 1
ATOM 568 C C . ILE A 1 73 ? 7.102 -44.156 -14.445 1 98.56 73 ILE A C 1
ATOM 570 O O . ILE A 1 73 ? 6.516 -44.969 -13.75 1 98.56 73 ILE A O 1
ATOM 574 N N . GLY A 1 74 ? 7.305 -42.906 -14.117 1 98.69 74 GLY A N 1
ATOM 575 C CA . GLY A 1 74 ? 6.754 -42.406 -12.875 1 98.69 74 GLY A CA 1
ATOM 576 C C . GLY A 1 74 ? 5.523 -41.531 -13.094 1 98.69 74 GLY A C 1
ATOM 577 O O . GLY A 1 74 ? 5.449 -40.781 -14.07 1 98.69 74 GLY A O 1
ATOM 578 N N . PHE A 1 75 ? 4.574 -41.594 -12.195 1 98.88 75 PHE A N 1
ATOM 579 C CA . PHE A 1 75 ? 3.4 -40.719 -12.141 1 98.88 75 PHE A CA 1
ATOM 580 C C . PHE A 1 75 ? 3.334 -39.969 -10.812 1 98.88 75 PHE A C 1
ATOM 582 O O . PHE A 1 75 ? 3.443 -40.594 -9.742 1 98.88 75 PHE A O 1
ATOM 589 N N . ILE A 1 76 ? 3.17 -38.625 -10.922 1 98.75 76 ILE A N 1
ATOM 590 C CA . ILE A 1 76 ? 3.277 -37.812 -9.734 1 98.75 76 ILE A CA 1
ATOM 591 C C . ILE A 1 76 ? 2.086 -36.844 -9.664 1 98.75 76 ILE A C 1
ATOM 593 O O . ILE A 1 76 ? 1.659 -36.312 -10.688 1 98.75 76 ILE A O 1
ATOM 597 N N . ALA A 1 77 ? 1.498 -36.625 -8.523 1 98.69 77 ALA A N 1
ATOM 598 C CA . ALA A 1 77 ? 0.489 -35.625 -8.203 1 98.69 77 ALA A CA 1
ATOM 599 C C . ALA A 1 77 ? 0.721 -35.031 -6.816 1 98.69 77 ALA A C 1
ATOM 601 O O . ALA A 1 77 ? 1.549 -35.531 -6.055 1 98.69 77 ALA A O 1
ATOM 602 N N . HIS A 1 78 ? 0.074 -33.906 -6.52 1 98.5 78 HIS A N 1
ATOM 603 C CA . HIS A 1 78 ? 0.338 -33.312 -5.211 1 98.5 78 HIS A CA 1
ATOM 604 C C . HIS A 1 78 ? -0.902 -33.344 -4.324 1 98.5 78 HIS A C 1
ATOM 606 O O . HIS A 1 78 ? -2.029 -33.375 -4.824 1 98.5 78 HIS A O 1
ATOM 612 N N . MET A 1 79 ? -0.631 -33.344 -3.047 1 98.44 79 MET A N 1
ATOM 613 C CA . MET A 1 79 ? -1.688 -33.594 -2.07 1 98.44 79 MET A CA 1
ATOM 614 C C . MET A 1 79 ? -2.258 -32.281 -1.537 1 98.44 79 MET A C 1
ATOM 616 O O . MET A 1 79 ? -3.42 -32.219 -1.135 1 98.44 79 MET A O 1
ATOM 620 N N . ASP A 1 80 ? -1.45 -31.25 -1.545 1 97.38 80 ASP A N 1
ATOM 621 C CA . ASP A 1 80 ? -1.861 -30.016 -0.896 1 97.38 80 ASP A CA 1
ATOM 622 C C . ASP A 1 80 ? -2.822 -29.219 -1.781 1 97.38 80 ASP A C 1
ATOM 624 O O . ASP A 1 80 ? -2.984 -29.531 -2.963 1 97.38 80 ASP A O 1
ATOM 628 N N . THR A 1 81 ? -3.564 -28.344 -1.167 1 94.62 81 THR A N 1
ATOM 629 C CA . THR A 1 81 ? -4.359 -27.328 -1.865 1 94.62 81 THR A CA 1
ATOM 630 C C . THR A 1 81 ? -3.869 -25.938 -1.529 1 94.62 81 THR A C 1
ATOM 632 O O . THR A 1 81 ? -3.029 -25.75 -0.644 1 94.62 81 THR A O 1
ATOM 635 N N . VAL A 1 82 ? -4.301 -24.969 -2.322 1 90.38 82 VAL A N 1
ATOM 636 C CA . VAL A 1 82 ? -4.035 -23.594 -1.963 1 90.38 82 VAL A CA 1
ATOM 637 C C . VAL A 1 82 ? -4.668 -23.266 -0.608 1 90.38 82 VAL A C 1
ATOM 639 O O . VAL A 1 82 ? -5.574 -23.984 -0.16 1 90.38 82 VAL A O 1
ATOM 642 N N . SER A 1 83 ? -4.152 -22.266 -0.004 1 87.94 83 SER A N 1
ATOM 643 C CA . SER A 1 83 ? -4.668 -21.891 1.306 1 87.94 83 SER A CA 1
ATOM 644 C C . SER A 1 83 ? -5.895 -20.984 1.176 1 87.94 83 SER A C 1
ATOM 646 O O . SER A 1 83 ? -6.758 -20.969 2.059 1 87.94 83 SER A O 1
ATOM 648 N N . ASP A 1 84 ? -6.02 -20.359 0.044 1 80.38 84 ASP A N 1
ATOM 649 C CA . ASP A 1 84 ? -7.145 -19.453 -0.169 1 80.38 84 ASP A CA 1
ATOM 650 C C . ASP A 1 84 ? -8.453 -20.219 -0.322 1 80.38 84 ASP A C 1
ATOM 652 O O . ASP A 1 84 ? -8.484 -21.266 -0.963 1 80.38 84 ASP A O 1
ATOM 656 N N . PHE A 1 85 ? -9.547 -19.828 0.323 1 81.38 85 PHE A N 1
ATOM 657 C CA . PHE A 1 85 ? -10.891 -20.391 0.243 1 81.38 85 PHE A CA 1
ATOM 658 C C . PHE A 1 85 ? -10.914 -21.828 0.766 1 81.38 85 PHE A C 1
ATOM 660 O O . PHE A 1 85 ? -11.594 -22.688 0.206 1 81.38 85 PHE A O 1
ATOM 667 N N . CYS A 1 86 ? -10 -22.109 1.583 1 84.75 86 CYS A N 1
ATOM 668 C CA . CYS A 1 86 ? -9.953 -23.453 2.145 1 84.75 86 CYS A CA 1
ATOM 669 C C . CYS A 1 86 ? -10.008 -23.422 3.666 1 84.75 86 CYS A C 1
ATOM 671 O O . CYS A 1 86 ? -9.289 -24.156 4.344 1 84.75 86 CYS A O 1
ATOM 673 N N . ASP A 1 87 ? -10.883 -22.594 4.211 1 83.56 87 ASP A N 1
ATOM 674 C CA . ASP A 1 87 ? -10.867 -22.391 5.656 1 83.56 87 ASP A CA 1
ATOM 675 C C . ASP A 1 87 ? -11.992 -23.156 6.336 1 83.56 87 ASP A C 1
ATOM 677 O O . ASP A 1 87 ? -12.188 -23.047 7.547 1 83.56 87 ASP A O 1
ATOM 681 N N . HIS A 1 88 ? -12.758 -23.844 5.617 1 89.25 88 HIS A N 1
ATOM 682 C CA . HIS A 1 88 ? -13.797 -24.688 6.203 1 89.25 88 HIS A CA 1
ATOM 683 C C . HIS A 1 88 ? -14.047 -25.922 5.348 1 89.25 88 HIS A C 1
ATOM 685 O O . HIS A 1 88 ? -13.336 -26.172 4.371 1 89.25 88 HIS A O 1
ATOM 691 N N . ASP A 1 89 ? -15.008 -26.734 5.738 1 93.25 89 ASP A N 1
ATOM 692 C CA . ASP A 1 89 ? -15.242 -28.031 5.129 1 93.25 89 ASP A CA 1
ATOM 693 C C . ASP A 1 89 ? -15.625 -27.906 3.658 1 93.25 89 ASP A C 1
ATOM 695 O O . ASP A 1 89 ? -16.375 -27 3.291 1 93.25 89 ASP A O 1
ATOM 699 N N . ILE A 1 90 ? -15.078 -28.812 2.852 1 94.38 90 ILE A N 1
ATOM 700 C CA . ILE A 1 90 ? -15.383 -28.844 1.426 1 94.38 90 ILE A CA 1
ATOM 701 C C . ILE A 1 90 ? -16.594 -29.75 1.181 1 94.38 90 ILE A C 1
ATOM 703 O O . ILE A 1 90 ? -16.609 -30.906 1.623 1 94.38 90 ILE A O 1
ATOM 707 N N . LYS A 1 91 ? -17.641 -29.281 0.622 1 93.81 91 LYS A N 1
ATOM 708 C CA . LYS A 1 91 ? -18.844 -30.016 0.251 1 93.81 91 LYS A CA 1
ATOM 709 C C . LYS A 1 91 ? -18.969 -30.125 -1.266 1 93.81 91 LYS A C 1
ATOM 711 O O . LYS A 1 91 ? -19.625 -29.297 -1.901 1 93.81 91 LYS A O 1
ATOM 716 N N . PRO A 1 92 ? -18.469 -31.219 -1.822 1 97.38 92 PRO A N 1
ATOM 717 C CA . PRO A 1 92 ? -18.578 -31.375 -3.275 1 97.38 92 PRO A CA 1
ATOM 718 C C . PRO A 1 92 ? -20.016 -31.547 -3.75 1 97.38 92 PRO A C 1
ATOM 720 O O . PRO A 1 92 ? -20.828 -32.188 -3.061 1 97.38 92 PRO A O 1
ATOM 723 N N . ILE A 1 93 ? -20.328 -31.016 -4.895 1 97.5 93 ILE A N 1
ATOM 724 C CA . ILE A 1 93 ? -21.641 -31.125 -5.523 1 97.5 93 ILE A CA 1
ATOM 725 C C . ILE A 1 93 ? -21.484 -31.766 -6.91 1 97.5 93 ILE A C 1
ATOM 727 O O . ILE A 1 93 ? -20.672 -31.312 -7.715 1 97.5 93 ILE A O 1
ATOM 731 N N . VAL A 1 94 ? -22.281 -32.781 -7.148 1 97.88 94 VAL A N 1
ATOM 732 C CA . VAL A 1 94 ? -22.281 -33.438 -8.438 1 97.88 94 VAL A CA 1
ATOM 733 C C . VAL A 1 94 ? -23.516 -33.031 -9.234 1 97.88 94 VAL A C 1
ATOM 735 O O . VAL A 1 94 ? -24.641 -33.219 -8.773 1 97.88 94 VAL A O 1
ATOM 738 N N . THR A 1 95 ? -23.312 -32.438 -10.359 1 97.81 95 THR A N 1
ATOM 739 C CA . THR A 1 95 ? -24.391 -32.031 -11.242 1 97.81 95 THR A CA 1
ATOM 740 C C . THR A 1 95 ? -24.375 -32.844 -12.539 1 97.81 95 THR A C 1
ATOM 742 O O . THR A 1 95 ? -23.547 -32.625 -13.422 1 97.81 95 THR A O 1
ATOM 745 N N . GLU A 1 96 ? -25.312 -33.719 -12.688 1 98 96 GLU A N 1
ATOM 746 C CA . GLU A 1 96 ? -25.406 -34.562 -13.883 1 98 96 GLU A CA 1
ATOM 747 C C . GLU A 1 96 ? -26.031 -33.812 -15.047 1 98 96 GLU A C 1
ATOM 749 O O . GLU A 1 96 ? -26.828 -32.875 -14.836 1 98 96 GLU A O 1
ATOM 754 N N . ASN A 1 97 ? -25.688 -34.188 -16.156 1 97.75 97 ASN A N 1
ATOM 755 C CA . ASN A 1 97 ? -26.25 -33.594 -17.391 1 97.75 97 ASN A CA 1
ATOM 756 C C . ASN A 1 97 ? -26.234 -32.094 -17.344 1 97.75 97 ASN A C 1
ATOM 758 O O . ASN A 1 97 ? -27.281 -31.438 -17.516 1 97.75 97 ASN A O 1
ATOM 762 N N . TYR A 1 98 ? -25.031 -31.562 -16.984 1 97.62 98 TYR A N 1
ATOM 763 C CA . TYR A 1 98 ? -24.844 -30.109 -16.938 1 97.62 98 TYR A CA 1
ATOM 764 C C . TYR A 1 98 ? -25.266 -29.469 -18.25 1 97.62 98 TYR A C 1
ATOM 766 O O . TYR A 1 98 ? -24.984 -30 -19.328 1 97.62 98 TYR A O 1
ATOM 774 N N . ASP A 1 99 ? -25.906 -28.297 -18.234 1 97.19 99 ASP A N 1
ATOM 775 C CA . ASP A 1 99 ? -26.531 -27.734 -19.422 1 97.19 99 ASP A CA 1
ATOM 776 C C . ASP A 1 99 ? -25.609 -26.734 -20.109 1 97.19 99 ASP A C 1
ATOM 778 O O . ASP A 1 99 ? -25.938 -26.172 -21.156 1 97.19 99 ASP A O 1
ATOM 782 N N . GLY A 1 100 ? -24.5 -26.484 -19.625 1 96.25 100 GLY A N 1
ATOM 783 C CA . GLY A 1 100 ? -23.531 -25.594 -20.25 1 96.25 100 GLY A CA 1
ATOM 784 C C . GLY A 1 100 ? -23.766 -24.141 -19.906 1 96.25 100 GLY A C 1
ATOM 785 O O . GLY A 1 100 ? -23.047 -23.25 -20.391 1 96.25 100 GLY A O 1
ATOM 786 N N . GLY A 1 101 ? -24.75 -23.812 -19.047 1 95.81 101 GLY A N 1
ATOM 787 C CA . GLY A 1 101 ? -25.094 -22.438 -18.688 1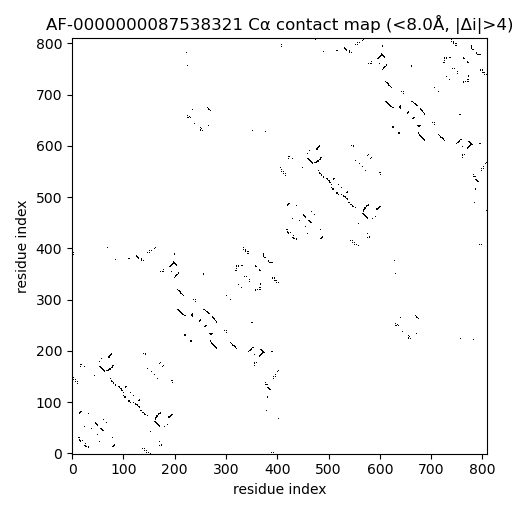 95.81 101 GLY A CA 1
ATOM 788 C C . GLY A 1 101 ? -24.641 -22.078 -17.281 1 95.81 101 GLY A C 1
ATOM 789 O O . GLY A 1 101 ? -23.688 -22.656 -16.766 1 95.81 101 GLY A O 1
ATOM 790 N N . GLU A 1 102 ? -25.266 -21.016 -16.797 1 96.5 102 GLU A N 1
ATOM 791 C CA . GLU A 1 102 ? -24.938 -20.578 -15.438 1 96.5 102 GLU A CA 1
ATOM 792 C C . GLU A 1 102 ? -25.359 -21.609 -14.406 1 96.5 102 GLU A C 1
ATOM 794 O O . GLU A 1 102 ? -26.406 -22.25 -14.539 1 96.5 102 GLU A O 1
ATOM 799 N N . LEU A 1 103 ?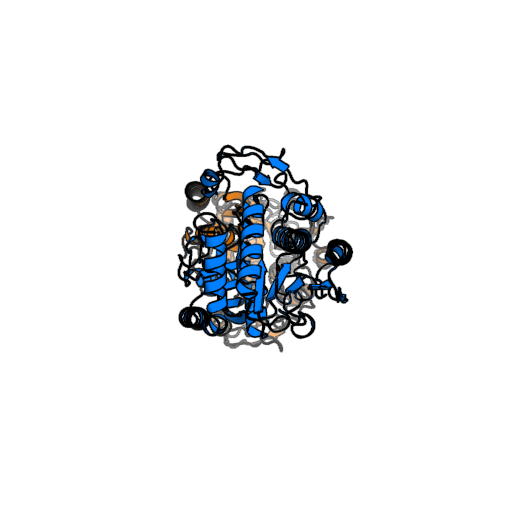 -24.453 -21.75 -13.492 1 96.12 103 LEU A N 1
ATOM 800 C CA . LEU A 1 103 ? -24.719 -22.688 -12.406 1 96.12 103 LEU A CA 1
ATOM 801 C C . LEU A 1 103 ? -24.438 -22.062 -11.055 1 96.12 103 LEU A C 1
ATOM 803 O O . LEU A 1 103 ? -23.281 -21.688 -10.758 1 96.12 103 LEU A O 1
ATOM 807 N N . ARG A 1 104 ? -25.406 -21.797 -10.242 1 93.19 104 ARG A N 1
ATOM 808 C CA . ARG A 1 104 ? -25.203 -21.344 -8.875 1 93.19 104 ARG A CA 1
ATOM 809 C C . ARG A 1 104 ? -24.609 -22.453 -8.008 1 93.19 104 ARG A C 1
ATOM 811 O O . ARG A 1 104 ? -25.094 -23.578 -8.008 1 93.19 104 ARG A O 1
ATOM 818 N N . LEU A 1 105 ? -23.594 -22.188 -7.344 1 94.88 105 LEU A N 1
ATOM 819 C CA . LEU A 1 105 ? -22.906 -23.203 -6.539 1 94.88 105 LEU A CA 1
ATOM 820 C C . LEU A 1 105 ? -23.484 -23.266 -5.133 1 94.88 105 LEU A C 1
ATOM 822 O O . LEU A 1 105 ? -23.328 -22.312 -4.348 1 94.88 105 LEU A O 1
ATOM 826 N N . GLY A 1 106 ? -24.062 -24.297 -4.906 1 91.81 106 GLY A N 1
ATOM 827 C CA . GLY A 1 106 ? -24.703 -24.438 -3.609 1 91.81 106 GLY A CA 1
ATOM 828 C C . GLY A 1 106 ? -25.703 -23.328 -3.316 1 91.81 106 GLY A C 1
ATOM 829 O O . GLY A 1 106 ? -26.562 -23.031 -4.145 1 91.81 106 GLY A O 1
ATOM 830 N N . THR A 1 107 ? -25.656 -22.781 -2.057 1 88.56 107 THR A N 1
ATOM 831 C CA . THR A 1 107 ? -26.547 -21.703 -1.641 1 88.56 107 THR A CA 1
ATOM 832 C C . THR A 1 107 ? -25.781 -20.375 -1.554 1 88.56 107 THR A C 1
ATOM 834 O O . THR A 1 107 ? -26.281 -19.406 -0.991 1 88.56 107 THR A O 1
ATOM 837 N N . SER A 1 108 ? -24.594 -20.438 -2.062 1 89.75 108 SER A N 1
ATOM 838 C CA . SER A 1 108 ? -23.766 -19.25 -2.004 1 89.75 108 SER A CA 1
ATOM 839 C C . SER A 1 108 ? -24.141 -18.266 -3.107 1 89.75 108 SER A C 1
ATOM 841 O O . SER A 1 108 ? -25.031 -18.547 -3.924 1 89.75 108 SER A O 1
ATOM 843 N N . ASP A 1 109 ? -23.562 -17.156 -3.109 1 88.31 109 ASP A N 1
ATOM 844 C CA . ASP A 1 109 ? -23.781 -16.141 -4.145 1 88.31 109 ASP A CA 1
ATOM 845 C C . ASP A 1 109 ? -22.812 -16.344 -5.312 1 88.31 109 ASP A C 1
ATOM 847 O O . ASP A 1 109 ? -22.797 -15.547 -6.254 1 88.31 109 ASP A O 1
ATOM 851 N N . THR A 1 110 ? -22.156 -17.516 -5.281 1 90.06 110 THR A N 1
ATOM 852 C CA . THR A 1 110 ? -21.172 -17.797 -6.332 1 90.06 110 THR A CA 1
ATOM 853 C C . THR A 1 110 ? -21.844 -18.453 -7.535 1 90.06 110 THR A C 1
ATOM 855 O O . THR A 1 110 ? -22.5 -19.484 -7.398 1 90.06 110 THR A O 1
ATOM 858 N N . ILE A 1 111 ? -21.688 -17.797 -8.633 1 93 111 ILE A N 1
ATOM 859 C CA . ILE A 1 111 ? -22.281 -18.312 -9.867 1 93 111 ILE A CA 1
ATOM 860 C C . ILE A 1 111 ? -21.172 -18.641 -10.867 1 93 111 ILE A C 1
ATOM 862 O O . ILE A 1 111 ? -20.375 -17.781 -11.227 1 93 111 ILE A O 1
ATOM 866 N N . LEU A 1 112 ? -21.125 -19.922 -11.203 1 93.5 112 LEU A N 1
ATOM 867 C CA . LEU A 1 112 ? -20.297 -20.312 -12.328 1 93.5 112 LEU A CA 1
ATOM 868 C C . LEU A 1 112 ? -20.938 -19.922 -13.656 1 93.5 112 LEU A C 1
ATOM 870 O O . LEU A 1 112 ? -22 -20.453 -14.008 1 93.5 112 LEU A O 1
ATOM 874 N N . SER A 1 113 ? -20.312 -19.031 -14.367 1 93.38 113 SER A N 1
ATOM 875 C CA . SER A 1 113 ? -20.969 -18.453 -15.539 1 93.38 113 SER A CA 1
ATOM 876 C C . SER A 1 113 ? -20.078 -18.562 -16.781 1 93.38 113 SER A C 1
ATOM 878 O O . SER A 1 113 ? -18.875 -18.328 -16.703 1 93.38 113 SER A O 1
ATOM 880 N N . PRO A 1 114 ? -20.719 -18.969 -17.938 1 94 114 PRO A N 1
ATOM 881 C CA . PRO A 1 114 ? -19.969 -18.969 -19.188 1 94 114 PRO A CA 1
ATOM 882 C C . PRO A 1 114 ? -19.406 -17.594 -19.562 1 94 114 PRO A C 1
ATOM 884 O O . PRO A 1 114 ? -18.516 -17.484 -20.391 1 94 114 PRO A O 1
ATOM 887 N N . LYS A 1 115 ? -19.938 -16.531 -18.969 1 86.75 115 LYS A N 1
ATOM 888 C CA . LYS A 1 115 ? -19.422 -15.188 -19.203 1 86.75 115 LYS A CA 1
ATOM 889 C C . LYS A 1 115 ? -17.969 -15.07 -18.719 1 86.75 115 LYS A C 1
ATOM 891 O O . LYS A 1 115 ? -17.141 -14.43 -19.375 1 86.75 115 LYS A O 1
ATOM 896 N N . ASN A 1 116 ? -17.656 -15.711 -17.609 1 84.56 116 ASN A N 1
ATOM 897 C CA . ASN A 1 116 ? -16.312 -15.664 -17.016 1 84.56 116 ASN A CA 1
ATOM 898 C C . ASN A 1 116 ? -15.477 -16.875 -17.422 1 84.56 116 ASN A C 1
ATOM 900 O O . ASN A 1 116 ? -14.25 -16.797 -17.453 1 84.56 116 ASN A O 1
ATOM 904 N N . PHE A 1 117 ? -16.25 -17.922 -17.719 1 90.38 117 PHE A N 1
ATOM 905 C CA . PHE A 1 117 ? -15.609 -19.172 -18.094 1 90.38 117 PHE A CA 1
ATOM 906 C C . PHE A 1 117 ? -16.234 -19.75 -19.359 1 90.38 117 PHE A C 1
ATOM 908 O O . PHE A 1 117 ? -17 -20.719 -19.281 1 90.38 117 PHE A O 1
ATOM 915 N N . PRO A 1 118 ? -15.773 -19.281 -20.453 1 91.44 118 PRO A N 1
ATOM 916 C CA . PRO A 1 118 ? -16.422 -19.625 -21.719 1 91.44 118 PRO A CA 1
ATOM 917 C C . PRO A 1 118 ? -16.375 -21.125 -22.016 1 91.44 118 PRO A C 1
ATOM 919 O O . PRO A 1 118 ? -17.25 -21.641 -22.703 1 91.44 118 PRO A O 1
ATOM 922 N N . HIS A 1 119 ? -15.445 -21.859 -21.5 1 93 119 HIS A N 1
ATOM 923 C CA . HIS A 1 119 ? -15.289 -23.281 -21.781 1 93 119 HIS A CA 1
ATOM 924 C C . HIS A 1 119 ? -16.469 -24.078 -21.219 1 93 119 HIS A C 1
ATOM 926 O O . HIS A 1 119 ? -16.656 -25.25 -21.578 1 93 119 HIS A O 1
ATOM 932 N N . LEU A 1 120 ? -17.266 -23.531 -20.359 1 95.88 120 LEU A N 1
ATOM 933 C CA . LEU A 1 120 ? -18.391 -24.234 -19.75 1 95.88 120 LEU A CA 1
ATOM 934 C C . LEU A 1 120 ? -19.359 -24.734 -20.797 1 95.88 120 LEU A C 1
ATOM 936 O O . LEU A 1 120 ? -19.984 -25.797 -20.625 1 95.88 120 LEU A O 1
ATOM 940 N N . ALA A 1 121 ? -19.5 -23.984 -21.875 1 96.06 121 ALA A N 1
ATOM 941 C CA . ALA A 1 121 ? -20.391 -24.391 -22.953 1 96.06 121 ALA A CA 1
ATOM 942 C C . ALA A 1 121 ? -19.969 -25.734 -23.531 1 96.06 121 ALA A C 1
ATOM 944 O O . ALA A 1 121 ? -20.828 -26.531 -23.953 1 96.06 121 ALA A O 1
ATOM 945 N N . ASP A 1 122 ? -18.719 -26.031 -23.547 1 95.5 122 ASP A N 1
ATOM 946 C CA . ASP A 1 122 ? -18.188 -27.266 -24.125 1 95.5 122 ASP A CA 1
ATOM 947 C C . ASP A 1 122 ? -18.406 -28.453 -23.188 1 95.5 122 ASP A C 1
ATOM 949 O O . ASP A 1 122 ? -18.234 -29.609 -23.594 1 95.5 122 ASP A O 1
ATOM 953 N N . LEU A 1 123 ? -18.844 -28.203 -21.984 1 97.19 123 LEU A N 1
ATOM 954 C CA . LEU A 1 123 ? -19.031 -29.266 -21 1 97.19 123 LEU A CA 1
ATOM 955 C C . LEU A 1 123 ? -20.484 -29.719 -20.953 1 97.19 123 LEU A C 1
ATOM 957 O O . LEU A 1 123 ? -20.844 -30.531 -20.109 1 97.19 123 LEU A O 1
ATOM 961 N N . LYS A 1 124 ? -21.234 -29.188 -21.875 1 97.75 124 LYS A N 1
ATOM 962 C CA . LYS A 1 124 ? -22.656 -29.562 -21.922 1 97.75 124 LYS A CA 1
ATOM 963 C C . LYS A 1 124 ? -22.828 -31.078 -22.016 1 97.75 124 LYS A C 1
ATOM 965 O O . LYS A 1 124 ? -22.156 -31.734 -22.812 1 97.75 124 LYS A O 1
ATOM 970 N N . GLY A 1 125 ? -23.766 -31.562 -21.203 1 98.25 125 GLY A N 1
ATOM 971 C CA . GLY A 1 125 ? -24.094 -32.969 -21.219 1 98.25 125 GLY A CA 1
ATOM 972 C C . GLY A 1 125 ? -23.234 -33.812 -20.281 1 98.25 125 GLY A C 1
ATOM 973 O O . GLY A 1 125 ? -23.578 -34.938 -19.953 1 98.25 125 GLY A O 1
ATOM 974 N N . ARG A 1 126 ? -22.156 -33.219 -19.766 1 98.25 126 ARG A N 1
ATOM 975 C CA . ARG A 1 126 ? -21.266 -33.969 -18.875 1 98.25 126 ARG A CA 1
ATOM 976 C C . ARG A 1 126 ? -21.719 -33.844 -17.422 1 98.25 126 ARG A C 1
ATOM 978 O O . ARG A 1 126 ? -22.656 -33.094 -17.125 1 98.25 126 ARG A O 1
ATOM 985 N N . THR A 1 127 ? -21.172 -34.656 -16.578 1 98.62 127 THR A N 1
ATOM 986 C CA . THR A 1 127 ? -21.391 -34.594 -15.133 1 98.62 127 THR A CA 1
ATOM 987 C C . THR A 1 127 ? -20.344 -33.688 -14.477 1 98.62 127 THR A C 1
ATOM 989 O O . THR A 1 127 ? -19.156 -34.031 -14.438 1 98.62 127 THR A O 1
ATOM 992 N N . LEU A 1 128 ? -20.844 -32.594 -13.961 1 98.19 128 LEU A N 1
ATOM 993 C CA . LEU A 1 128 ? -19.953 -31.594 -13.375 1 98.19 128 LEU A CA 1
ATOM 994 C C . LEU A 1 128 ? -19.828 -31.797 -11.875 1 98.19 128 LEU A C 1
ATOM 996 O O . LEU A 1 128 ? -20.812 -32.062 -11.188 1 98.19 128 LEU A O 1
ATOM 1000 N N . ILE A 1 129 ? -18.562 -31.703 -11.359 1 98.31 129 ILE A N 1
ATOM 1001 C CA . ILE A 1 129 ? -18.297 -31.719 -9.93 1 98.31 129 ILE A CA 1
ATOM 1002 C C . ILE A 1 129 ? -17.75 -30.375 -9.492 1 98.31 129 ILE A C 1
ATOM 1004 O O . ILE A 1 129 ? -16.766 -29.875 -10.055 1 98.31 129 ILE A O 1
ATOM 1008 N N . THR A 1 130 ? -18.375 -29.719 -8.57 1 97.31 130 THR A N 1
ATOM 1009 C CA . THR A 1 130 ? -17.969 -28.422 -8.031 1 97.31 130 THR A CA 1
ATOM 1010 C C . THR A 1 130 ? -17.984 -28.453 -6.508 1 97.31 130 THR A C 1
ATOM 1012 O O . THR A 1 130 ? -18.391 -29.438 -5.898 1 97.31 130 THR A O 1
ATOM 1015 N N . SER A 1 131 ? -17.422 -27.406 -5.883 1 95.44 131 SER A N 1
ATOM 1016 C CA . SER A 1 131 ? -17.719 -27.156 -4.477 1 95.44 131 SER A CA 1
ATOM 1017 C C . SER A 1 131 ? -19.062 -26.469 -4.316 1 95.44 131 SER A C 1
ATOM 1019 O O . SER A 1 131 ? -19.844 -26.391 -5.266 1 95.44 131 SER A O 1
ATOM 1021 N N . ASP A 1 132 ? -19.344 -25.984 -3.074 1 94.94 132 ASP A N 1
ATOM 1022 C CA . ASP A 1 132 ? -20.609 -25.281 -2.828 1 94.94 132 ASP A CA 1
ATOM 1023 C C . ASP A 1 132 ? -20.469 -23.781 -3.043 1 94.94 132 ASP A C 1
ATOM 1025 O O . ASP A 1 132 ? -21.344 -23 -2.674 1 94.94 132 ASP A O 1
ATOM 1029 N N . GLY A 1 133 ? -19.328 -23.438 -3.523 1 92.31 133 GLY A N 1
ATOM 1030 C CA . GLY A 1 133 ? -19.109 -22.031 -3.848 1 92.31 133 GLY A CA 1
ATOM 1031 C C . GLY A 1 133 ? -18.422 -21.266 -2.734 1 92.31 133 GLY A C 1
ATOM 1032 O O . GLY A 1 133 ? -18.094 -20.094 -2.896 1 92.31 133 GLY A O 1
ATOM 1033 N N . THR A 1 134 ? -18.094 -21.922 -1.624 1 91.06 134 THR A N 1
ATOM 1034 C CA . THR A 1 134 ? -17.516 -21.219 -0.483 1 91.06 134 THR A CA 1
ATOM 1035 C C . THR A 1 134 ? -16.062 -21.656 -0.264 1 91.06 134 THR A C 1
ATOM 1037 O O . THR A 1 134 ? -15.312 -21 0.453 1 91.06 134 THR A O 1
ATOM 1040 N N . THR A 1 135 ? -15.719 -22.703 -0.878 1 92.56 135 THR A N 1
ATOM 1041 C CA . THR A 1 135 ? -14.359 -23.234 -0.784 1 92.56 135 THR A CA 1
ATOM 1042 C C . THR A 1 135 ? -13.852 -23.656 -2.158 1 92.56 135 THR A C 1
ATOM 1044 O O . THR A 1 135 ? -14.609 -23.688 -3.127 1 92.56 135 THR A O 1
ATOM 1047 N N . VAL A 1 136 ? -12.562 -23.922 -2.219 1 93.38 136 VAL A N 1
ATOM 1048 C CA . VAL A 1 136 ? -12.062 -24.656 -3.377 1 93.38 136 VAL A CA 1
ATOM 1049 C C . VAL A 1 136 ? -12.625 -26.078 -3.379 1 93.38 136 VAL A C 1
ATOM 1051 O O . VAL A 1 136 ? -13.047 -26.578 -2.338 1 93.38 136 VAL A O 1
ATOM 1054 N N . LEU A 1 137 ? -12.641 -26.703 -4.504 1 95 137 LEU A N 1
ATOM 1055 C CA . LEU A 1 137 ? -13.008 -28.125 -4.605 1 95 137 LEU A CA 1
ATOM 1056 C C . LEU A 1 137 ? -11.844 -29.016 -4.199 1 95 137 LEU A C 1
ATOM 1058 O O . LEU A 1 137 ? -12.039 -30.016 -3.514 1 95 137 LEU A O 1
ATOM 1062 N N . GLY A 1 138 ? -10.641 -28.641 -4.668 1 95.31 138 GLY A N 1
ATOM 1063 C CA . GLY A 1 138 ? -9.461 -29.438 -4.398 1 95.31 138 GLY A CA 1
ATOM 1064 C C . GLY A 1 138 ? -9.156 -30.453 -5.492 1 95.31 138 GLY A C 1
ATOM 1065 O O . GLY A 1 138 ? -8.328 -31.344 -5.309 1 95.31 138 GLY A O 1
ATOM 1066 N N . ALA A 1 139 ? -9.82 -30.297 -6.609 1 96.12 139 ALA A N 1
ATOM 1067 C CA . ALA A 1 139 ? -9.453 -31.125 -7.758 1 96.12 139 ALA A CA 1
ATOM 1068 C C . ALA A 1 139 ? -7.984 -30.906 -8.133 1 96.12 139 ALA A C 1
ATOM 1070 O O . ALA A 1 139 ? -7.32 -31.828 -8.609 1 96.12 139 ALA A O 1
ATOM 1071 N N . ASP A 1 140 ? -7.484 -29.797 -7.961 1 93.81 140 ASP A N 1
ATOM 1072 C CA . ASP A 1 140 ? -6.066 -29.453 -8.023 1 93.81 140 ASP A CA 1
ATOM 1073 C C . ASP A 1 140 ? -5.383 -29.703 -6.68 1 93.81 140 ASP A C 1
ATOM 1075 O O . ASP A 1 140 ? -5.414 -28.844 -5.793 1 93.81 140 ASP A O 1
ATOM 1079 N N . ASP A 1 141 ? -4.848 -30.875 -6.531 1 96.31 141 ASP A N 1
ATOM 1080 C CA . ASP A 1 141 ? -4.543 -31.875 -7.555 1 96.31 141 ASP A CA 1
ATOM 1081 C C . ASP A 1 141 ? -4.977 -33.25 -7.113 1 96.31 141 ASP A C 1
ATOM 1083 O O . ASP A 1 141 ? -4.293 -34.25 -7.387 1 96.31 141 ASP A O 1
ATOM 1087 N N . LYS A 1 142 ? -5.984 -33.25 -6.32 1 98.31 142 LYS A N 1
ATOM 1088 C CA . LYS A 1 142 ? -6.484 -34.531 -5.859 1 98.31 142 LYS A CA 1
ATOM 1089 C C . LYS A 1 142 ? -7.121 -35.312 -7.008 1 98.31 142 LYS A C 1
ATOM 1091 O O . LYS A 1 142 ? -7.293 -36.531 -6.914 1 98.31 142 LYS A O 1
ATOM 1096 N N . ALA A 1 143 ? -7.477 -34.656 -8.016 1 98.62 143 ALA A N 1
ATOM 1097 C CA . ALA A 1 143 ? -7.922 -35.312 -9.227 1 98.62 143 ALA A CA 1
ATOM 1098 C C . ALA A 1 143 ? -6.809 -36.188 -9.812 1 98.62 143 ALA A C 1
ATOM 1100 O O . ALA A 1 143 ? -7.039 -37.344 -10.195 1 98.62 143 ALA A O 1
ATOM 1101 N N . GLY A 1 144 ? -5.602 -35.594 -9.93 1 98.75 144 GLY A N 1
ATOM 1102 C CA . GLY A 1 144 ? -4.469 -36.375 -10.398 1 98.75 144 GLY A CA 1
ATOM 1103 C C . GLY A 1 144 ? -4.211 -37.625 -9.57 1 98.75 144 GLY A C 1
ATOM 1104 O O . GLY A 1 144 ? -3.941 -38.719 -10.109 1 98.75 144 GLY A O 1
ATOM 1105 N N . ILE A 1 145 ? -4.305 -37.5 -8.25 1 98.88 145 ILE A N 1
ATOM 1106 C CA . ILE A 1 145 ? -4.121 -38.625 -7.348 1 98.88 145 ILE A CA 1
ATOM 1107 C C . ILE A 1 145 ? -5.148 -39.719 -7.664 1 98.88 145 ILE A C 1
ATOM 1109 O O . ILE A 1 145 ? -4.793 -40.875 -7.824 1 98.88 145 ILE A O 1
ATOM 1113 N N . ALA A 1 146 ? -6.387 -39.312 -7.766 1 98.88 146 ALA A N 1
ATOM 1114 C CA . ALA A 1 146 ? -7.473 -40.25 -8.047 1 98.88 146 ALA A CA 1
ATOM 1115 C C . ALA A 1 146 ? -7.25 -40.969 -9.367 1 98.88 146 ALA A C 1
ATOM 1117 O O . ALA A 1 146 ? -7.488 -42.188 -9.461 1 98.88 146 ALA A O 1
ATOM 1118 N N . GLU A 1 147 ? -6.805 -40.25 -10.32 1 98.94 147 GLU A N 1
ATOM 1119 C CA . GLU A 1 147 ? -6.609 -40.812 -11.656 1 98.94 147 GLU A CA 1
ATOM 1120 C C . GLU A 1 147 ? -5.449 -41.812 -11.664 1 98.94 147 GLU A C 1
ATOM 1122 O O . GLU A 1 147 ? -5.543 -42.875 -12.281 1 98.94 147 GLU A O 1
ATOM 1127 N N . ILE A 1 148 ? -4.355 -41.469 -10.992 1 98.88 148 ILE A N 1
ATOM 1128 C CA . ILE A 1 148 ? -3.197 -42.375 -10.898 1 98.88 148 ILE A CA 1
ATOM 1129 C C . ILE A 1 148 ? -3.598 -43.656 -10.203 1 98.88 148 ILE A C 1
ATOM 1131 O O . ILE A 1 148 ? -3.307 -44.75 -10.695 1 98.88 148 ILE A O 1
ATOM 1135 N N . MET A 1 149 ? -4.293 -43.562 -9.102 1 98.88 149 MET A N 1
ATOM 1136 C CA . MET A 1 149 ? -4.711 -44.719 -8.336 1 98.88 149 MET A CA 1
ATOM 1137 C C . MET A 1 149 ? -5.676 -45.594 -9.141 1 98.88 149 MET A C 1
ATOM 1139 O O . MET A 1 149 ? -5.617 -46.812 -9.078 1 98.88 149 MET A O 1
ATOM 1143 N N . THR A 1 150 ? -6.59 -44.938 -9.836 1 98.88 150 THR A N 1
ATOM 1144 C CA . THR A 1 150 ? -7.535 -45.688 -10.672 1 98.88 150 THR A CA 1
ATOM 1145 C C . THR A 1 150 ? -6.812 -46.406 -11.805 1 98.88 150 THR A C 1
ATOM 1147 O O . THR A 1 150 ? -7.148 -47.531 -12.133 1 98.88 150 THR A O 1
ATOM 1150 N N . MET A 1 151 ? -5.848 -45.75 -12.461 1 98.75 151 MET A N 1
ATOM 1151 C CA . MET A 1 151 ? -5.047 -46.375 -13.508 1 98.75 151 MET A CA 1
ATOM 1152 C C . MET A 1 151 ? -4.32 -47.625 -12.977 1 98.75 151 MET A C 1
ATOM 1154 O O . MET A 1 151 ? -4.309 -48.656 -13.625 1 98.75 151 MET A O 1
ATOM 1158 N N . ILE A 1 152 ? -3.732 -47.562 -11.797 1 98.62 152 ILE A N 1
ATOM 1159 C CA . ILE A 1 152 ? -3.023 -48.688 -11.18 1 98.62 152 ILE A CA 1
ATOM 1160 C C . ILE A 1 152 ? -3.98 -49.844 -10.984 1 98.62 152 ILE A C 1
ATOM 1162 O O . ILE A 1 152 ? -3.646 -51 -11.297 1 98.62 152 ILE A O 1
ATOM 1166 N N . GLU A 1 153 ? -5.094 -49.562 -10.422 1 98.62 153 GLU A N 1
ATOM 1167 C CA . GLU A 1 153 ? -6.094 -50.594 -10.211 1 98.62 153 GLU A CA 1
ATOM 1168 C C . GLU A 1 153 ? -6.488 -51.25 -11.531 1 98.62 153 GLU A C 1
ATOM 1170 O O . GLU A 1 153 ? -6.566 -52.469 -11.609 1 98.62 153 GLU A O 1
ATOM 1175 N N . ARG A 1 154 ? -6.727 -50.438 -12.516 1 98.25 154 ARG A N 1
ATOM 1176 C CA . ARG A 1 154 ? -7.148 -50.938 -13.82 1 98.25 154 ARG A CA 1
ATOM 1177 C C . ARG A 1 154 ? -6.086 -51.844 -14.445 1 98.25 154 ARG A C 1
ATOM 1179 O O . ARG A 1 154 ? -6.402 -52.906 -14.992 1 98.25 154 ARG A O 1
ATOM 1186 N N . ILE A 1 155 ? -4.879 -51.406 -14.391 1 97.75 155 ILE A N 1
ATOM 1187 C CA . ILE A 1 155 ? -3.762 -52.156 -14.953 1 97.75 155 ILE A CA 1
ATOM 1188 C C . ILE A 1 155 ? -3.707 -53.531 -14.32 1 97.75 155 ILE A C 1
ATOM 1190 O O . ILE A 1 155 ? -3.467 -54.531 -15.008 1 97.75 155 ILE A O 1
ATOM 1194 N N . GLN A 1 156 ? -3.902 -53.656 -13.094 1 96.94 156 GLN A N 1
ATOM 1195 C CA . GLN A 1 156 ? -3.842 -54.906 -12.375 1 96.94 156 GLN A CA 1
ATOM 1196 C C . GLN A 1 156 ? -5.066 -55.781 -12.672 1 96.94 156 GLN A C 1
ATOM 1198 O O . GLN A 1 156 ? -4.938 -56.969 -12.93 1 96.94 156 GLN A O 1
ATOM 1203 N N . GLU A 1 157 ? -6.188 -55.188 -12.641 1 97.12 157 GLU A N 1
ATOM 1204 C CA . GLU A 1 157 ? -7.426 -55.906 -12.867 1 97.12 157 GLU A CA 1
ATOM 1205 C C . GLU A 1 157 ? -7.488 -56.469 -14.289 1 97.12 157 GLU A C 1
ATOM 1207 O O . GLU A 1 157 ? -7.953 -57.594 -14.508 1 97.12 157 GLU A O 1
ATOM 1212 N N . GLU A 1 158 ? -7.035 -55.656 -15.203 1 97.5 158 GLU A N 1
ATOM 1213 C CA . GLU A 1 158 ? -7.109 -56.062 -16.609 1 97.5 158 GLU A CA 1
ATOM 1214 C C . GLU A 1 158 ? -5.832 -56.781 -17.047 1 97.5 158 GLU A C 1
ATOM 1216 O O . GLU A 1 158 ? -5.707 -57.156 -18.219 1 97.5 158 GLU A O 1
ATOM 1221 N N . LYS A 1 159 ? -4.93 -56.906 -16.203 1 97.12 159 LYS A N 1
ATOM 1222 C CA . LYS A 1 159 ? -3.65 -57.594 -16.438 1 97.12 159 LYS A CA 1
ATOM 1223 C C . LYS A 1 159 ? -2.951 -57 -17.672 1 97.12 159 LYS A C 1
ATOM 1225 O O . LYS A 1 159 ? -2.518 -57.719 -18.562 1 97.12 159 LYS A O 1
ATOM 1230 N N . ILE A 1 160 ? -2.916 -55.688 -17.719 1 97.69 160 ILE A N 1
ATOM 1231 C CA . ILE A 1 160 ? -2.262 -54.969 -18.812 1 97.69 160 ILE A CA 1
ATOM 1232 C C . ILE A 1 160 ? -0.746 -55.062 -18.656 1 97.69 160 ILE A C 1
ATOM 1234 O O . ILE A 1 160 ? -0.196 -54.719 -17.609 1 97.69 160 ILE A O 1
ATOM 1238 N N . PRO A 1 161 ? -0.016 -55.562 -19.719 1 98.06 161 PRO A N 1
ATOM 1239 C CA . PRO A 1 161 ? 1.446 -55.594 -19.625 1 98.06 161 PRO A CA 1
ATOM 1240 C C . PRO A 1 161 ? 2.055 -54.188 -19.453 1 98.06 161 PRO A C 1
ATOM 1242 O O . PRO A 1 161 ? 1.625 -53.25 -20.109 1 98.06 161 PRO A O 1
ATOM 1245 N N . HIS A 1 162 ? 3.037 -54.094 -18.609 1 98.31 162 HIS A N 1
ATOM 1246 C CA . HIS A 1 162 ? 3.658 -52.812 -18.328 1 98.31 162 HIS A CA 1
ATOM 1247 C C . HIS A 1 162 ? 5.082 -53 -17.812 1 98.31 162 HIS A C 1
ATOM 1249 O O . HIS A 1 162 ? 5.406 -54.031 -17.219 1 98.31 162 HIS A O 1
ATOM 1255 N N . GLY A 1 163 ? 5.957 -52 -18.109 1 98.12 163 GLY A N 1
ATOM 1256 C CA . GLY A 1 163 ? 7.227 -51.906 -17.406 1 98.12 163 GLY A CA 1
ATOM 1257 C C . GLY A 1 163 ? 7.086 -51.5 -15.953 1 98.12 163 GLY A C 1
ATOM 1258 O O . GLY A 1 163 ? 5.977 -51.469 -15.414 1 98.12 163 GLY A O 1
ATOM 1259 N N . PRO A 1 164 ? 8.25 -51.188 -15.32 1 98.19 164 PRO A N 1
ATOM 1260 C CA . PRO A 1 164 ? 8.148 -50.688 -13.945 1 98.19 164 PRO A CA 1
ATOM 1261 C C . PRO A 1 164 ? 7.406 -49.375 -13.844 1 98.19 164 PRO A C 1
ATOM 1263 O O . PRO A 1 164 ? 7.617 -48.469 -14.672 1 98.19 164 PRO A O 1
ATOM 1266 N N . LEU A 1 165 ? 6.555 -49.281 -12.914 1 98.75 165 LEU A N 1
ATOM 1267 C CA . LEU A 1 165 ? 5.824 -48.062 -12.664 1 98.75 165 LEU A CA 1
ATOM 1268 C C . LEU A 1 165 ? 6.141 -47.531 -11.273 1 98.75 165 LEU A C 1
ATOM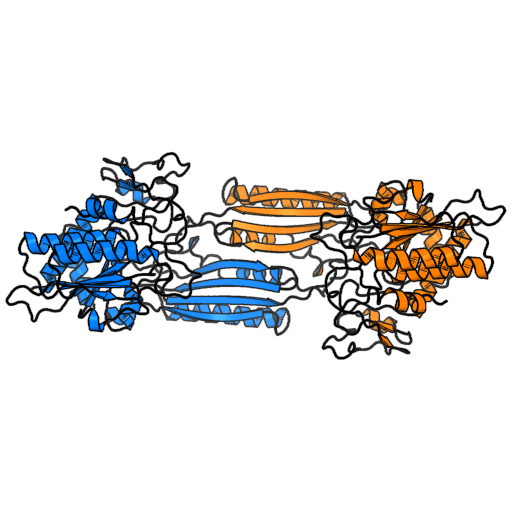 1270 O O . LEU A 1 165 ? 6.27 -48.281 -10.32 1 98.75 165 LEU A O 1
ATOM 1274 N N . CYS A 1 166 ? 6.355 -46.281 -11.203 1 98.75 166 CYS A N 1
ATOM 1275 C CA . CYS A 1 166 ? 6.594 -45.562 -9.945 1 98.75 166 CYS A CA 1
ATOM 1276 C C . CYS A 1 166 ? 5.512 -44.531 -9.695 1 98.75 166 CYS A C 1
ATOM 1278 O O . CYS A 1 166 ? 5.059 -43.844 -10.633 1 98.75 166 CYS A O 1
ATOM 1280 N N . VAL A 1 167 ? 5.035 -44.469 -8.492 1 98.69 167 VAL A N 1
ATOM 1281 C CA . VAL A 1 167 ? 3.99 -43.5 -8.117 1 98.69 167 VAL A CA 1
ATOM 1282 C C . VAL A 1 167 ? 4.449 -42.688 -6.922 1 98.69 167 VAL A C 1
ATOM 1284 O O . VAL A 1 167 ? 5.062 -43.188 -5.992 1 98.69 167 VAL A O 1
ATOM 1287 N N . ALA A 1 168 ? 4.191 -41.375 -6.98 1 98.81 168 ALA A N 1
ATOM 1288 C CA . ALA A 1 168 ? 4.508 -40.5 -5.84 1 98.81 168 ALA A CA 1
ATOM 1289 C C . ALA A 1 168 ? 3.465 -39.406 -5.668 1 98.81 168 ALA A C 1
ATOM 1291 O O . ALA A 1 168 ? 2.908 -38.906 -6.648 1 98.81 168 ALA A O 1
ATOM 1292 N N . PHE A 1 169 ? 3.199 -39.031 -4.449 1 98.81 169 PHE A N 1
ATOM 1293 C CA . PHE A 1 169 ? 2.359 -37.906 -4.09 1 98.81 169 PHE A CA 1
ATOM 1294 C C . PHE A 1 169 ? 3.119 -36.938 -3.203 1 98.81 169 PHE A C 1
ATOM 1296 O O . PHE A 1 169 ? 3.689 -37.312 -2.184 1 98.81 169 PHE A O 1
ATOM 1303 N N . THR A 1 170 ? 3.158 -35.656 -3.637 1 98.69 170 THR A N 1
ATOM 1304 C CA . THR A 1 170 ? 4.035 -34.688 -2.998 1 98.69 170 THR A CA 1
ATOM 1305 C C . THR A 1 170 ? 3.227 -33.719 -2.143 1 98.69 170 THR A C 1
ATOM 1307 O O . THR A 1 170 ? 2.049 -33.469 -2.414 1 98.69 170 THR A O 1
ATOM 1310 N N . PRO A 1 171 ? 3.842 -33.156 -1.098 1 98.19 171 PRO A N 1
ATOM 1311 C CA . PRO A 1 171 ? 3.273 -32.031 -0.333 1 98.19 171 PRO A CA 1
ATOM 1312 C C . PRO A 1 171 ? 3.686 -30.672 -0.883 1 98.19 171 PRO A C 1
ATOM 1314 O O . PRO A 1 171 ? 4.648 -30.578 -1.65 1 98.19 171 PRO A O 1
ATOM 1317 N N . ASP A 1 172 ? 2.973 -29.641 -0.608 1 96.88 172 ASP A N 1
ATOM 1318 C CA . ASP A 1 172 ? 3.369 -28.234 -0.622 1 96.88 172 ASP A CA 1
ATOM 1319 C C . ASP A 1 172 ? 3.674 -27.766 -2.043 1 96.88 172 ASP A C 1
ATOM 1321 O O . ASP A 1 172 ? 4.574 -26.953 -2.252 1 96.88 172 ASP A O 1
ATOM 1325 N N . GLU A 1 173 ? 3.041 -28.344 -3.047 1 95.31 173 GLU A N 1
ATOM 1326 C CA . GLU A 1 173 ? 3.199 -27.891 -4.426 1 95.31 173 GLU A CA 1
ATOM 1327 C C . GLU A 1 173 ? 2.697 -26.469 -4.598 1 95.31 173 GLU A C 1
ATOM 1329 O O . GLU A 1 173 ? 3.324 -25.656 -5.289 1 95.31 173 GLU A O 1
ATOM 1334 N N . GLU A 1 174 ? 1.72 -26.031 -3.92 1 91.88 174 GLU A N 1
ATOM 1335 C CA . GLU A 1 174 ? 1.012 -24.766 -4.121 1 91.88 174 GLU A CA 1
ATOM 1336 C C . GLU A 1 174 ? 1.815 -23.578 -3.576 1 91.88 174 GLU A C 1
ATOM 1338 O O . GLU A 1 174 ? 1.517 -22.422 -3.883 1 91.88 174 GLU A O 1
ATOM 1343 N N . ILE A 1 175 ? 2.809 -23.953 -2.779 1 89.56 175 ILE A N 1
ATOM 1344 C CA . ILE A 1 175 ? 3.664 -22.875 -2.281 1 89.56 175 ILE A CA 1
ATOM 1345 C C . ILE A 1 175 ? 5.051 -22.984 -2.914 1 89.56 175 ILE A C 1
ATOM 1347 O O . ILE A 1 175 ? 6.012 -22.391 -2.43 1 89.56 175 ILE A O 1
ATOM 1351 N N . GLY A 1 176 ? 5.137 -23.875 -3.914 1 89.69 176 GLY A N 1
ATOM 1352 C CA . GLY A 1 176 ? 6.316 -23.922 -4.762 1 89.69 176 GLY A CA 1
ATOM 1353 C C . GLY A 1 176 ? 7.422 -24.797 -4.188 1 89.69 176 GLY A C 1
ATOM 1354 O O . GLY A 1 176 ? 8.562 -24.75 -4.664 1 89.69 176 GLY A O 1
ATOM 1355 N N . THR A 1 177 ? 7.113 -25.609 -3.168 1 91.31 177 THR A N 1
ATOM 1356 C CA . THR A 1 177 ? 8.188 -26.359 -2.523 1 91.31 177 THR A CA 1
ATOM 1357 C C . THR A 1 177 ? 7.938 -27.859 -2.613 1 91.31 177 THR A C 1
ATOM 1359 O O . THR A 1 177 ? 8.609 -28.641 -1.946 1 91.31 177 THR A O 1
ATOM 1362 N N . GLY A 1 178 ? 7.035 -28.266 -3.383 1 94.19 178 GLY A N 1
ATOM 1363 C CA . GLY A 1 178 ? 6.668 -29.672 -3.482 1 94.19 178 GLY A CA 1
ATOM 1364 C C . GLY A 1 178 ? 7.812 -30.547 -3.936 1 94.19 178 GLY A C 1
ATOM 1365 O O . GLY A 1 178 ? 7.926 -31.703 -3.496 1 94.19 178 GLY A O 1
ATOM 1366 N N . ALA A 1 179 ? 8.664 -30.062 -4.797 1 95.19 179 ALA A N 1
ATOM 1367 C CA . ALA A 1 179 ? 9.742 -30.859 -5.367 1 95.19 179 ALA A CA 1
ATOM 1368 C C . ALA A 1 179 ? 11.047 -30.672 -4.59 1 95.19 179 ALA A C 1
ATOM 1370 O O . ALA A 1 179 ? 12.039 -31.344 -4.852 1 95.19 179 ALA A O 1
ATOM 1371 N N . SER A 1 180 ? 11.039 -29.812 -3.621 1 94.5 180 SER A N 1
ATOM 1372 C CA . SER A 1 180 ? 12.266 -29.375 -2.963 1 94.5 180 SER A CA 1
ATOM 1373 C C . SER A 1 180 ? 12.984 -30.562 -2.32 1 94.5 180 SER A C 1
ATOM 1375 O O . SER A 1 180 ? 14.211 -30.688 -2.438 1 94.5 180 SER A O 1
ATOM 1377 N N . HIS A 1 181 ? 12.25 -31.406 -1.686 1 96.5 181 HIS A N 1
ATOM 1378 C CA . HIS A 1 181 ? 12.867 -32.531 -0.964 1 96.5 181 HIS A CA 1
ATOM 1379 C C . HIS A 1 181 ? 12.461 -33.844 -1.57 1 96.5 181 HIS A C 1
ATOM 1381 O O . HIS A 1 181 ? 12.516 -34.875 -0.898 1 96.5 181 HIS A O 1
ATOM 1387 N N . PHE A 1 182 ? 11.992 -33.781 -2.766 1 98 182 PHE A N 1
ATOM 1388 C CA . PHE A 1 182 ? 11.633 -35 -3.475 1 98 182 PHE A CA 1
ATOM 1389 C C . PHE A 1 182 ? 12.859 -35.875 -3.674 1 98 182 PHE A C 1
ATOM 1391 O O . PHE A 1 182 ? 13.906 -35.406 -4.129 1 98 182 PHE A O 1
ATOM 1398 N N . ASN A 1 183 ? 12.789 -37.125 -3.348 1 97.88 183 ASN A N 1
ATOM 1399 C CA . ASN A 1 183 ? 13.883 -38.094 -3.496 1 97.88 183 ASN A CA 1
ATOM 1400 C C . ASN A 1 183 ? 13.797 -38.844 -4.82 1 97.88 183 ASN A C 1
ATOM 1402 O O . ASN A 1 183 ? 13.242 -39.938 -4.875 1 97.88 183 ASN A O 1
ATOM 1406 N N . VAL A 1 184 ? 14.484 -38.312 -5.824 1 97.94 184 VAL A N 1
ATOM 1407 C CA . VAL A 1 184 ? 14.414 -38.844 -7.18 1 97.94 184 VAL A CA 1
ATOM 1408 C C . VAL A 1 184 ? 14.961 -40.281 -7.207 1 97.94 184 VAL A C 1
ATOM 1410 O O . VAL A 1 184 ? 14.406 -41.156 -7.883 1 97.94 184 VAL A O 1
ATOM 1413 N N . GLU A 1 185 ? 16.031 -40.5 -6.484 1 97 185 GLU A N 1
ATOM 1414 C CA . GLU A 1 185 ? 16.625 -41.844 -6.43 1 97 185 GLU A CA 1
ATOM 1415 C C . GLU A 1 185 ? 15.656 -42.844 -5.84 1 97 185 GLU A C 1
ATOM 1417 O O . GLU A 1 185 ? 15.484 -43.938 -6.387 1 97 185 GLU A O 1
ATOM 1422 N N . GLN A 1 186 ? 15.07 -42.469 -4.73 1 96.19 186 GLN A N 1
ATOM 1423 C CA . GLN A 1 186 ? 14.078 -43.312 -4.09 1 96.19 186 GLN A CA 1
ATOM 1424 C C . GLN A 1 186 ? 12.883 -43.562 -5.004 1 96.19 186 GLN A C 1
ATOM 1426 O O . GLN A 1 186 ? 12.312 -44.656 -5.02 1 96.19 186 GLN A O 1
ATOM 1431 N N . PHE A 1 187 ? 12.469 -42.594 -5.703 1 97.75 187 PHE A N 1
ATOM 1432 C CA . PHE A 1 187 ? 11.344 -42.688 -6.625 1 97.75 187 PHE A CA 1
ATOM 1433 C C . PHE A 1 187 ? 11.625 -43.75 -7.707 1 97.75 187 PHE A C 1
ATOM 1435 O O . PHE A 1 187 ? 10.781 -44.594 -7.992 1 97.75 187 PHE A O 1
ATOM 1442 N N . GLY A 1 188 ? 12.812 -43.625 -8.344 1 97.5 188 GLY A N 1
ATOM 1443 C CA . GLY A 1 188 ? 13.359 -44.688 -9.133 1 97.5 188 GLY A CA 1
ATOM 1444 C C . GLY A 1 188 ? 12.852 -44.719 -10.562 1 97.5 188 GLY A C 1
ATOM 1445 O O . GLY A 1 188 ? 13 -45.719 -11.273 1 97.5 188 GLY A O 1
ATOM 1446 N N . ALA A 1 189 ? 12.227 -43.688 -11.016 1 98.31 189 ALA A N 1
ATOM 1447 C CA . ALA A 1 189 ? 11.727 -43.625 -12.383 1 98.31 189 ALA A CA 1
ATOM 1448 C C . ALA A 1 189 ? 12.766 -43.031 -13.328 1 98.31 189 ALA A C 1
ATOM 1450 O O . ALA A 1 189 ? 13.555 -42.156 -12.93 1 98.31 189 ALA A O 1
ATOM 1451 N N . ASP A 1 190 ? 12.781 -43.5 -14.555 1 97.94 190 ASP A N 1
ATOM 1452 C CA . ASP A 1 190 ? 13.609 -42.875 -15.594 1 97.94 190 ASP A CA 1
ATOM 1453 C C . ASP A 1 190 ? 13 -41.594 -16.094 1 97.94 190 ASP A C 1
ATOM 1455 O O . ASP A 1 190 ? 13.727 -40.625 -16.391 1 97.94 190 ASP A O 1
ATOM 1459 N N . TYR A 1 191 ? 11.75 -41.625 -16.234 1 98 191 TYR A N 1
ATOM 1460 C CA . TYR A 1 191 ? 10.938 -40.469 -16.672 1 98 191 TYR A CA 1
ATOM 1461 C C . TYR A 1 191 ? 9.656 -40.375 -15.859 1 98 191 TYR A C 1
ATOM 1463 O O . TYR A 1 191 ? 9.203 -41.375 -15.281 1 98 191 TYR A O 1
ATOM 1471 N N . GLY A 1 192 ? 9.18 -39.219 -15.742 1 98.06 192 GLY A N 1
ATOM 1472 C CA . GLY A 1 192 ? 7.953 -39.031 -14.984 1 98.06 192 GLY A CA 1
ATOM 1473 C C . GLY A 1 192 ? 6.914 -38.188 -15.727 1 98.06 192 GLY A C 1
ATOM 1474 O O . GLY A 1 192 ? 7.223 -37.562 -16.734 1 98.06 192 GLY A O 1
ATOM 1475 N N . TYR A 1 193 ? 5.691 -38.25 -15.32 1 98.75 193 TYR A N 1
ATOM 1476 C CA . TYR A 1 193 ? 4.586 -37.375 -15.68 1 98.75 193 TYR A CA 1
ATOM 1477 C C . TYR A 1 193 ? 3.852 -36.906 -14.438 1 98.75 193 TYR A C 1
ATOM 1479 O O . TYR A 1 193 ? 3.492 -37.688 -13.57 1 98.75 193 TYR A O 1
ATOM 1487 N N . THR A 1 194 ? 3.738 -35.594 -14.359 1 98.56 194 THR A N 1
ATOM 1488 C CA . THR A 1 194 ? 2.793 -35.094 -13.367 1 98.56 194 THR A CA 1
ATOM 1489 C C . THR A 1 194 ? 1.377 -35.062 -13.93 1 98.56 194 THR A C 1
ATOM 1491 O O . THR A 1 194 ? 1.18 -34.75 -15.102 1 98.56 194 THR A O 1
ATOM 1494 N N . LEU A 1 195 ? 0.405 -35.5 -13.172 1 98.44 195 LEU A N 1
ATOM 1495 C CA . LEU A 1 195 ? -1.002 -35.25 -13.469 1 98.44 195 LEU A CA 1
ATOM 1496 C C . LEU A 1 195 ? -1.529 -34.062 -12.672 1 98.44 195 LEU A C 1
ATOM 1498 O O . LEU A 1 195 ? -2.102 -34.219 -11.594 1 98.44 195 LEU A O 1
ATOM 1502 N N . ASP A 1 196 ? -1.329 -32.938 -13.203 1 96.62 196 ASP A N 1
ATOM 1503 C CA . ASP A 1 196 ? -1.566 -31.688 -12.5 1 96.62 196 ASP A CA 1
ATOM 1504 C C . ASP A 1 196 ? -2.006 -30.578 -13.469 1 96.62 196 ASP A C 1
ATOM 1506 O O . ASP A 1 196 ? -1.89 -29.391 -13.164 1 96.62 196 ASP A O 1
ATOM 1510 N N . GLY A 1 197 ? -2.377 -30.984 -14.664 1 94.5 197 GLY A N 1
ATOM 1511 C CA . GLY A 1 197 ? -2.896 -30.031 -15.641 1 94.5 197 GLY A CA 1
ATOM 1512 C C . GLY A 1 197 ? -4.395 -29.812 -15.523 1 94.5 197 GLY A C 1
ATOM 1513 O O . GLY A 1 197 ? -5.039 -30.375 -14.633 1 94.5 197 GLY A O 1
ATOM 1514 N N . ASP A 1 198 ? -4.953 -29.031 -16.438 1 93.5 198 ASP A N 1
ATOM 1515 C CA . ASP A 1 198 ? -6.371 -28.672 -16.406 1 93.5 198 ASP A CA 1
ATOM 1516 C C . ASP A 1 198 ? -7.203 -29.656 -17.234 1 93.5 198 ASP A C 1
ATOM 1518 O O . ASP A 1 198 ? -7.473 -30.766 -16.812 1 93.5 198 ASP A O 1
ATOM 1522 N N . THR A 1 199 ? -7.445 -29.391 -18.469 1 95.19 199 THR A N 1
ATOM 1523 C CA . THR A 1 199 ? -8.352 -30.125 -19.344 1 95.19 199 THR A CA 1
ATOM 1524 C C . THR A 1 199 ? -7.746 -31.469 -19.766 1 95.19 199 THR A C 1
ATOM 1526 O O . THR A 1 199 ? -6.543 -31.562 -20.016 1 95.19 199 THR A O 1
ATOM 1529 N N . GLU A 1 200 ? -8.586 -32.469 -19.812 1 97.25 200 GLU A N 1
ATOM 1530 C CA . GLU A 1 200 ? -8.117 -33.75 -20.344 1 97.25 200 GLU A CA 1
ATOM 1531 C C . GLU A 1 200 ? -7.488 -33.594 -21.719 1 97.25 200 GLU A C 1
ATOM 1533 O O . GLU A 1 200 ? -7.965 -32.812 -22.531 1 97.25 200 GLU A O 1
ATOM 1538 N N . GLY A 1 201 ? -6.367 -34.281 -21.891 1 97.38 201 GLY A N 1
ATOM 1539 C CA . GLY A 1 201 ? -5.668 -34.219 -23.156 1 97.38 201 GLY A CA 1
ATOM 1540 C C . GLY A 1 201 ? -4.535 -33.188 -23.172 1 97.38 201 GLY A C 1
ATOM 1541 O O . GLY A 1 201 ? -3.691 -33.219 -24.062 1 97.38 201 GLY A O 1
ATOM 1542 N N . GLU A 1 202 ? -4.5 -32.375 -22.156 1 97.25 202 GLU A N 1
ATOM 1543 C CA . GLU A 1 202 ? -3.42 -31.406 -22.078 1 97.25 202 GLU A CA 1
ATOM 1544 C C . GLU A 1 202 ? -2.066 -32.094 -21.906 1 97.25 202 GLU A C 1
ATOM 1546 O O . GLU A 1 202 ? -1.945 -33.062 -21.156 1 97.25 202 GLU A O 1
ATOM 1551 N N . ILE A 1 203 ? -1.117 -31.734 -22.641 1 98.38 203 ILE A N 1
ATOM 1552 C CA . ILE A 1 203 ? 0.291 -32.094 -22.562 1 98.38 203 ILE A CA 1
ATOM 1553 C C . ILE A 1 203 ? 1.148 -30.844 -22.438 1 98.38 203 ILE A C 1
ATOM 1555 O O . ILE A 1 203 ? 1.194 -30.016 -23.359 1 98.38 203 ILE A O 1
ATOM 1559 N N . GLN A 1 204 ? 1.79 -30.719 -21.312 1 97.75 204 GLN A N 1
ATOM 1560 C CA . GLN A 1 204 ? 2.504 -29.484 -21.016 1 97.75 204 GLN A CA 1
ATOM 1561 C C . GLN A 1 204 ? 3.961 -29.766 -20.656 1 97.75 204 GLN A C 1
ATOM 1563 O O . GLN A 1 204 ? 4.238 -30.547 -19.75 1 97.75 204 GLN A O 1
ATOM 1568 N N . TYR A 1 205 ? 4.898 -29.141 -21.391 1 97.81 205 TYR A N 1
ATOM 1569 C CA . TYR A 1 205 ? 6.312 -29.359 -21.094 1 97.81 205 TYR A CA 1
ATOM 1570 C C . TYR A 1 205 ? 7.078 -28.031 -21.141 1 97.81 205 TYR A C 1
ATOM 1572 O O . TYR A 1 205 ? 8.312 -28.031 -21.156 1 97.81 205 TYR A O 1
ATOM 1580 N N . GLU A 1 206 ? 6.34 -26.969 -21.344 1 97.19 206 GLU A N 1
ATOM 1581 C CA . GLU A 1 206 ? 6.871 -25.609 -21.25 1 97.19 206 GLU A CA 1
ATOM 1582 C C . GLU A 1 206 ? 6.207 -24.828 -20.141 1 97.19 206 GLU A C 1
ATOM 1584 O O . GLU A 1 206 ? 4.992 -24.906 -19.938 1 97.19 206 GLU A O 1
ATOM 1589 N N . ASN A 1 207 ? 7.016 -24.219 -19.328 1 96.62 207 ASN A N 1
ATOM 1590 C CA . ASN A 1 207 ? 6.547 -23.375 -18.234 1 96.62 207 ASN A CA 1
ATOM 1591 C C . ASN A 1 207 ? 7.312 -22.047 -18.188 1 96.62 207 ASN A C 1
ATOM 1593 O O . ASN A 1 207 ? 8.273 -21.859 -18.938 1 96.62 207 ASN A O 1
ATOM 1597 N N . PHE A 1 208 ? 6.887 -21.141 -17.359 1 96.94 208 PHE A N 1
ATOM 1598 C CA . PHE A 1 208 ? 7.551 -19.859 -17.219 1 96.94 208 PHE A CA 1
ATOM 1599 C C . PHE A 1 208 ? 8.938 -20.031 -16.625 1 96.94 208 PHE A C 1
ATOM 1601 O O . PHE A 1 208 ? 9.18 -20.953 -15.844 1 96.94 208 PHE A O 1
ATOM 1608 N N . ASN A 1 209 ? 9.812 -19.203 -17.078 1 97.38 209 ASN A N 1
ATOM 1609 C CA . ASN A 1 209 ? 10.859 -18.75 -16.172 1 97.38 209 ASN A CA 1
ATOM 1610 C C . ASN A 1 209 ? 10.328 -17.719 -15.164 1 97.38 209 ASN A C 1
ATOM 1612 O O . ASN A 1 209 ? 9.508 -16.875 -15.516 1 97.38 209 ASN A O 1
ATOM 1616 N N . ALA A 1 210 ? 10.867 -17.859 -13.891 1 97.12 210 ALA A N 1
ATOM 1617 C CA . ALA A 1 210 ? 10.164 -17.062 -12.883 1 97.12 210 ALA A CA 1
ATOM 1618 C C . ALA A 1 210 ? 11.156 -16.438 -11.906 1 97.12 210 ALA A C 1
ATOM 1620 O O . ALA A 1 210 ? 12.141 -17.062 -11.523 1 97.12 210 ALA A O 1
ATOM 1621 N N . CYS A 1 211 ? 10.891 -15.219 -11.5 1 97.38 211 CYS A N 1
ATOM 1622 C CA . CYS A 1 211 ? 11.578 -14.578 -10.383 1 97.38 211 CYS A CA 1
ATOM 1623 C C . CYS A 1 211 ? 10.641 -13.656 -9.625 1 97.38 211 CYS A C 1
ATOM 1625 O O . CYS A 1 211 ? 9.555 -13.336 -10.102 1 97.38 211 CYS A O 1
ATOM 1627 N N . LYS A 1 212 ? 11.039 -13.344 -8.453 1 96.94 212 LYS A N 1
ATOM 1628 C CA . LYS A 1 212 ? 10.43 -12.266 -7.672 1 96.94 212 LYS A CA 1
ATOM 1629 C C . LYS A 1 212 ? 11.211 -10.961 -7.844 1 96.94 212 LYS A C 1
ATOM 1631 O O . LYS A 1 212 ? 12.422 -10.977 -8.039 1 96.94 212 LYS A O 1
ATOM 1636 N N . ALA A 1 213 ? 10.531 -9.891 -7.852 1 98.56 213 ALA A N 1
ATOM 1637 C CA . ALA A 1 213 ? 11.141 -8.562 -7.855 1 98.56 213 ALA A CA 1
ATOM 1638 C C . ALA A 1 213 ? 10.523 -7.676 -6.77 1 98.56 213 ALA A C 1
ATOM 1640 O O . ALA A 1 213 ? 9.32 -7.414 -6.781 1 98.56 213 ALA A O 1
ATOM 1641 N N . ASP A 1 214 ? 11.328 -7.203 -5.832 1 98.62 214 ASP A N 1
ATOM 1642 C CA . ASP A 1 214 ? 10.898 -6.371 -4.711 1 98.62 214 ASP A CA 1
ATOM 1643 C C . ASP A 1 214 ? 11.547 -4.992 -4.766 1 98.62 214 ASP A C 1
ATOM 1645 O O . ASP A 1 214 ? 12.773 -4.883 -4.77 1 98.62 214 ASP A O 1
ATOM 1649 N N . PHE A 1 215 ? 10.703 -3.975 -4.84 1 98.81 215 PHE A N 1
ATOM 1650 C CA . PHE A 1 215 ? 11.188 -2.604 -4.719 1 98.81 215 PHE A CA 1
ATOM 1651 C C . PHE A 1 215 ? 10.945 -2.07 -3.311 1 98.81 215 PHE A C 1
ATOM 1653 O O . PHE A 1 215 ? 9.859 -2.23 -2.758 1 98.81 215 PHE A O 1
ATOM 1660 N N . VAL A 1 216 ? 11.953 -1.515 -2.723 1 98.81 216 VAL A N 1
ATOM 1661 C CA . VAL A 1 216 ? 11.852 -0.731 -1.496 1 98.81 216 VAL A CA 1
ATOM 1662 C C . VAL A 1 216 ? 12.18 0.731 -1.787 1 98.81 216 VAL A C 1
ATOM 1664 O O . VAL A 1 216 ? 13.219 1.035 -2.373 1 98.81 216 VAL A O 1
ATOM 1667 N N . ILE A 1 217 ? 11.289 1.601 -1.416 1 98.62 217 ILE A N 1
ATOM 1668 C CA . ILE A 1 217 ? 11.414 3.018 -1.735 1 98.62 217 ILE A CA 1
ATOM 1669 C C . ILE A 1 217 ? 11.5 3.832 -0.446 1 98.62 217 ILE A C 1
ATOM 1671 O O . ILE A 1 217 ? 10.672 3.668 0.456 1 98.62 217 ILE A O 1
ATOM 1675 N N . LYS A 1 218 ? 12.484 4.648 -0.346 1 96.88 218 LYS A N 1
ATOM 1676 C CA . LYS A 1 218 ? 12.656 5.586 0.759 1 96.88 218 LYS A CA 1
ATOM 1677 C C . LYS A 1 218 ? 12.328 7.012 0.326 1 96.88 218 LYS A C 1
ATOM 1679 O O . LYS A 1 218 ? 12.953 7.547 -0.592 1 96.88 218 LYS A O 1
ATOM 1684 N N . GLY A 1 219 ? 11.312 7.605 0.966 1 94.06 219 GLY A N 1
ATOM 1685 C CA . GLY A 1 219 ? 10.938 8.984 0.679 1 94.06 219 GLY A CA 1
ATOM 1686 C C . GLY A 1 219 ? 11.57 9.984 1.624 1 94.06 219 GLY A C 1
ATOM 1687 O O . GLY A 1 219 ? 12.531 9.656 2.328 1 94.06 219 GLY A O 1
ATOM 1688 N N . PHE A 1 220 ? 11.188 11.227 1.468 1 89.56 220 PHE A N 1
ATOM 1689 C CA . PHE A 1 220 ? 11.562 12.344 2.334 1 89.56 220 PHE A CA 1
ATOM 1690 C C . PHE A 1 220 ? 10.328 13.094 2.814 1 89.56 220 PHE A C 1
ATOM 1692 O O . PHE A 1 220 ? 9.711 13.844 2.053 1 89.56 220 PHE A O 1
ATOM 1699 N N . ASN A 1 221 ? 10.023 12.852 4.098 1 84.31 221 ASN A N 1
ATOM 1700 C CA . ASN A 1 221 ? 8.773 13.367 4.656 1 84.31 221 ASN A CA 1
ATOM 1701 C C . ASN A 1 221 ? 8.984 14.695 5.375 1 84.31 221 ASN A C 1
ATOM 1703 O O . ASN A 1 221 ? 9.93 14.844 6.152 1 84.31 221 ASN A O 1
ATOM 1707 N N . VAL A 1 222 ? 8.289 15.711 5.094 1 78.94 222 VAL A N 1
ATOM 1708 C CA . VAL A 1 222 ? 8.188 16.984 5.793 1 78.94 222 VAL A CA 1
ATOM 1709 C C . VAL A 1 222 ? 6.723 17.422 5.875 1 78.94 222 VAL A C 1
ATOM 1711 O O . VAL A 1 222 ? 5.859 16.828 5.219 1 78.94 222 VAL A O 1
ATOM 1714 N N . HIS A 1 223 ? 6.43 18.375 6.699 1 82.06 223 HIS A N 1
ATOM 1715 C CA . HIS A 1 223 ? 5.062 18.875 6.816 1 82.06 223 HIS A CA 1
ATOM 1716 C C . HIS A 1 223 ? 4.504 19.266 5.453 1 82.06 223 HIS A C 1
ATOM 1718 O O . HIS A 1 223 ? 5.148 20 4.699 1 82.06 223 HIS A O 1
ATOM 1724 N N . PRO A 1 224 ? 3.305 18.719 5.09 1 87.69 224 PRO A N 1
ATOM 1725 C CA . PRO A 1 224 ? 2.756 18.984 3.758 1 87.69 224 PRO A CA 1
ATOM 1726 C C . PRO A 1 224 ? 2.652 20.469 3.443 1 87.69 224 PRO A C 1
ATOM 1728 O O . PRO A 1 224 ? 2.75 20.875 2.279 1 87.69 224 PRO A O 1
ATOM 1731 N N . GLY A 1 225 ? 2.449 21.281 4.422 1 87.81 225 GLY A N 1
ATOM 1732 C CA . GLY A 1 225 ? 2.326 22.719 4.23 1 87.81 225 GLY A CA 1
ATOM 1733 C C . GLY A 1 225 ? 3.633 23.391 3.842 1 87.81 225 GLY A C 1
ATOM 1734 O O . GLY A 1 225 ? 3.639 24.516 3.348 1 87.81 225 GLY A O 1
ATOM 1735 N N . SER A 1 226 ? 4.742 22.812 4.07 1 85.12 226 SER A N 1
ATOM 1736 C CA . SER A 1 226 ? 6.066 23.344 3.771 1 85.12 226 SER A CA 1
ATOM 1737 C C . SER A 1 226 ? 6.871 22.375 2.91 1 85.12 226 SER A C 1
ATOM 1739 O O . SER A 1 226 ? 8.078 22.234 3.104 1 85.12 226 SER A O 1
ATOM 1741 N N . SER A 1 227 ? 6.18 21.734 1.995 1 88.12 227 SER A N 1
ATOM 1742 C CA . SER A 1 227 ? 6.781 20.594 1.319 1 88.12 227 SER A CA 1
ATOM 1743 C C . SER A 1 227 ? 7.238 20.953 -0.088 1 88.12 227 SER A C 1
ATOM 1745 O O . SER A 1 227 ? 7.809 20.125 -0.798 1 88.12 227 SER A O 1
ATOM 1747 N N . LYS A 1 228 ? 7.062 22.172 -0.482 1 91.88 228 LYS A N 1
ATOM 1748 C CA . LYS A 1 228 ? 7.383 22.578 -1.851 1 91.88 228 LYS A CA 1
ATOM 1749 C C . LYS A 1 228 ? 8.812 22.188 -2.213 1 91.88 228 LYS A C 1
ATOM 1751 O O . LYS A 1 228 ? 9.758 22.578 -1.521 1 91.88 228 LYS A O 1
ATOM 1756 N N . ASP A 1 229 ? 8.945 21.391 -3.252 1 91.44 229 ASP A N 1
ATOM 1757 C CA . ASP A 1 229 ? 10.203 20.969 -3.854 1 91.44 229 ASP A CA 1
ATOM 1758 C C . ASP A 1 229 ? 11.055 20.188 -2.854 1 91.44 229 ASP A C 1
ATOM 1760 O O . ASP A 1 229 ? 12.25 19.984 -3.068 1 91.44 229 ASP A O 1
ATOM 1764 N N . THR A 1 230 ? 10.484 19.75 -1.766 1 88.19 230 THR A N 1
ATOM 1765 C CA . THR A 1 230 ? 11.258 19.078 -0.726 1 88.19 230 THR A CA 1
ATOM 1766 C C . THR A 1 230 ? 10.742 17.672 -0.489 1 88.19 230 THR A C 1
ATOM 1768 O O . THR A 1 230 ? 11.516 16.703 -0.529 1 88.19 230 THR A O 1
ATOM 1771 N N . MET A 1 231 ? 9.508 17.531 -0.345 1 90.56 231 MET A N 1
ATOM 1772 C CA . MET A 1 231 ? 8.93 16.234 -0.033 1 90.56 231 MET A CA 1
ATOM 1773 C C . MET A 1 231 ? 9.133 15.25 -1.187 1 90.56 231 MET A C 1
ATOM 1775 O O . MET A 1 231 ? 8.977 15.625 -2.352 1 90.56 231 MET A O 1
ATOM 1779 N N . ILE A 1 232 ? 9.555 14.117 -0.892 1 95.12 232 ILE A N 1
ATOM 1780 C CA . ILE A 1 232 ? 9.508 12.961 -1.788 1 95.12 232 ILE A CA 1
ATOM 1781 C C . ILE A 1 232 ? 8.523 11.93 -1.25 1 95.12 232 ILE A C 1
ATOM 1783 O O . ILE A 1 232 ? 8.805 11.25 -0.262 1 95.12 232 ILE A O 1
ATOM 1787 N N . ASN A 1 233 ? 7.367 11.828 -1.869 1 96.62 233 ASN A N 1
ATOM 1788 C CA . ASN A 1 233 ? 6.359 10.859 -1.456 1 96.62 233 ASN A CA 1
ATOM 1789 C C . ASN A 1 233 ? 6.668 9.469 -1.994 1 96.62 233 ASN A C 1
ATOM 1791 O O . ASN A 1 233 ? 6.488 9.203 -3.186 1 96.62 233 ASN A O 1
ATOM 1795 N N . ALA A 1 234 ? 7.09 8.562 -1.079 1 97.94 234 ALA A N 1
ATOM 1796 C CA . ALA A 1 234 ? 7.527 7.23 -1.478 1 97.94 234 ALA A CA 1
ATOM 1797 C C . ALA A 1 234 ? 6.414 6.477 -2.197 1 97.94 234 ALA A C 1
ATOM 1799 O O . ALA A 1 234 ? 6.672 5.703 -3.119 1 97.94 234 ALA A O 1
ATOM 1800 N N . SER A 1 235 ? 5.16 6.633 -1.769 1 98.44 235 SER A N 1
ATOM 1801 C CA . SER A 1 235 ? 4.031 5.977 -2.422 1 98.44 235 SER A CA 1
ATOM 1802 C C . SER A 1 235 ? 3.887 6.434 -3.869 1 98.44 235 SER A C 1
ATOM 1804 O O . SER A 1 235 ? 3.613 5.625 -4.758 1 98.44 235 SER A O 1
ATOM 1806 N N . LEU A 1 236 ? 4.059 7.719 -4.086 1 98.31 236 LEU A N 1
ATOM 1807 C CA . LEU A 1 236 ? 3.951 8.234 -5.445 1 98.31 236 LEU A CA 1
ATOM 1808 C C . LEU A 1 236 ? 5.109 7.742 -6.305 1 98.31 236 LEU A C 1
ATOM 1810 O O . LEU A 1 236 ? 4.93 7.449 -7.488 1 98.31 236 LEU A O 1
ATOM 1814 N N . VAL A 1 237 ? 6.316 7.664 -5.734 1 98.5 237 VAL A N 1
ATOM 1815 C CA . VAL A 1 237 ? 7.457 7.109 -6.449 1 98.5 237 VAL A CA 1
ATOM 1816 C C . VAL A 1 237 ? 7.18 5.652 -6.816 1 98.5 237 VAL A C 1
ATOM 1818 O O . VAL A 1 237 ? 7.496 5.211 -7.922 1 98.5 237 VAL A O 1
ATOM 1821 N N . ALA A 1 238 ? 6.57 4.887 -5.902 1 98.75 238 ALA A N 1
ATOM 1822 C CA . ALA A 1 238 ? 6.188 3.504 -6.168 1 98.75 238 ALA A CA 1
ATOM 1823 C C . ALA A 1 238 ? 5.25 3.414 -7.367 1 98.75 238 ALA A C 1
ATOM 1825 O O . ALA A 1 238 ? 5.418 2.551 -8.234 1 98.75 238 ALA A O 1
ATOM 1826 N N . MET A 1 239 ? 4.242 4.309 -7.422 1 98.31 239 MET A N 1
ATOM 1827 C CA . MET A 1 239 ? 3.303 4.305 -8.539 1 98.31 239 MET A CA 1
ATOM 1828 C C . MET A 1 239 ? 3.998 4.695 -9.836 1 98.31 239 MET A C 1
ATOM 1830 O O . MET A 1 239 ? 3.645 4.199 -10.906 1 98.31 239 MET A O 1
ATOM 1834 N N . GLU A 1 240 ? 4.98 5.613 -9.734 1 98.06 240 GLU A N 1
ATOM 1835 C CA . GLU A 1 240 ? 5.789 5.969 -10.898 1 98.06 240 GLU A CA 1
ATOM 1836 C C . GLU A 1 240 ? 6.555 4.758 -11.422 1 98.06 240 GLU A C 1
ATOM 1838 O O . GLU A 1 240 ? 6.688 4.578 -12.633 1 98.06 240 GLU A O 1
ATOM 1843 N N . ILE A 1 241 ? 7.105 3.936 -10.5 1 98.75 241 ILE A N 1
ATOM 1844 C CA . ILE A 1 241 ? 7.812 2.717 -10.875 1 98.75 241 ILE A CA 1
ATOM 1845 C C . ILE A 1 241 ? 6.879 1.8 -11.664 1 98.75 241 ILE A C 1
ATOM 1847 O O . ILE A 1 241 ? 7.238 1.32 -12.742 1 98.75 241 ILE A O 1
ATOM 1851 N N . ASN A 1 242 ? 5.684 1.551 -11.18 1 98.62 242 ASN A N 1
ATOM 1852 C CA . ASN A 1 242 ? 4.734 0.704 -11.891 1 98.62 242 ASN A CA 1
ATOM 1853 C C . ASN A 1 242 ? 4.387 1.282 -13.266 1 98.62 242 ASN A C 1
ATOM 1855 O O . ASN A 1 242 ? 4.234 0.541 -14.234 1 98.62 242 ASN A O 1
ATOM 1859 N N . ASN A 1 243 ? 4.277 2.619 -13.32 1 97.62 243 ASN A N 1
ATOM 1860 C CA . ASN A 1 243 ? 3.918 3.281 -14.57 1 97.62 243 ASN A CA 1
ATOM 1861 C C . ASN A 1 243 ? 5.031 3.156 -15.609 1 97.62 243 ASN A C 1
ATOM 1863 O O . ASN A 1 243 ? 4.797 3.361 -16.797 1 97.62 243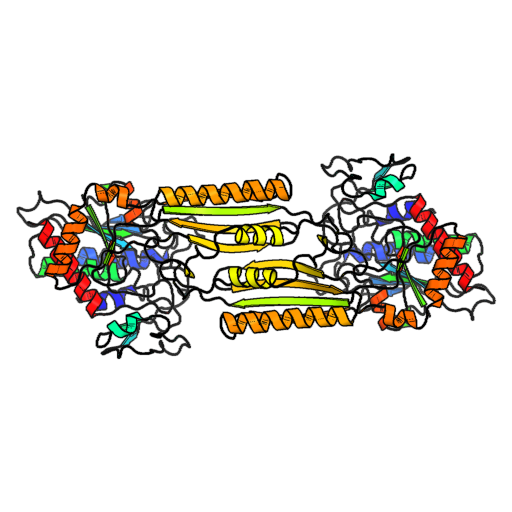 ASN A O 1
ATOM 1867 N N . ALA A 1 244 ? 6.227 2.889 -15.188 1 98.12 244 ALA A N 1
ATOM 1868 C CA . ALA A 1 244 ? 7.355 2.736 -16.094 1 98.12 244 ALA A CA 1
ATOM 1869 C C . ALA A 1 244 ? 7.359 1.352 -16.734 1 98.12 244 ALA A C 1
ATOM 1871 O O . ALA A 1 244 ? 8.07 1.118 -17.719 1 98.12 244 ALA A O 1
ATOM 1872 N N . LEU A 1 245 ? 6.562 0.386 -16.219 1 98.25 245 LEU A N 1
ATOM 1873 C CA . LEU A 1 245 ? 6.465 -0.956 -16.781 1 98.25 245 LEU A CA 1
ATOM 1874 C C . LEU A 1 245 ? 5.488 -0.982 -17.953 1 98.25 245 LEU A C 1
ATOM 1876 O O . LEU A 1 245 ? 4.586 -0.146 -18.031 1 98.25 245 LEU A O 1
ATOM 1880 N N . PRO A 1 246 ? 5.691 -1.918 -18.906 1 96.75 246 PRO A N 1
ATOM 1881 C CA . PRO A 1 246 ? 4.684 -2.053 -19.969 1 96.75 246 PRO A CA 1
ATOM 1882 C C . PRO A 1 246 ? 3.293 -2.361 -19.422 1 96.75 246 PRO A C 1
ATOM 1884 O O . PRO A 1 246 ? 3.092 -3.402 -18.781 1 96.75 246 PRO A O 1
ATOM 1887 N N . SER A 1 247 ? 2.328 -1.578 -19.703 1 94.12 247 SER A N 1
ATOM 1888 C CA . SER A 1 247 ? 1.035 -1.58 -19.016 1 94.12 247 SER A CA 1
ATOM 1889 C C . SER A 1 247 ? 0.209 -2.803 -19.406 1 94.12 247 SER A C 1
ATOM 1891 O O . SER A 1 247 ? -0.692 -3.207 -18.672 1 94.12 247 SER A O 1
ATOM 1893 N N . MET A 1 248 ? 0.535 -3.393 -20.5 1 94.81 248 MET A N 1
ATOM 1894 C CA . MET A 1 248 ? -0.305 -4.492 -20.969 1 94.81 248 MET A CA 1
ATOM 1895 C C . MET A 1 248 ? 0.334 -5.84 -20.641 1 94.81 248 MET A C 1
ATOM 1897 O O . MET A 1 248 ? -0.302 -6.887 -20.781 1 94.81 248 MET A O 1
ATOM 1901 N N . GLU A 1 249 ? 1.596 -5.848 -20.219 1 97.44 249 GLU A N 1
ATOM 1902 C CA . GLU A 1 249 ? 2.256 -7.094 -19.844 1 97.44 249 GLU A CA 1
ATOM 1903 C C . GLU A 1 249 ? 1.915 -7.496 -18.422 1 97.44 249 GLU A C 1
ATOM 1905 O O . GLU A 1 249 ? 2.803 -7.605 -17.562 1 97.44 249 GLU A O 1
ATOM 1910 N N . THR A 1 250 ? 0.638 -7.652 -18.203 1 97.75 250 THR A N 1
ATOM 1911 C CA . THR A 1 250 ? 0.051 -8.125 -16.953 1 97.75 250 THR A CA 1
ATOM 1912 C C . THR A 1 250 ? -0.659 -9.461 -17.172 1 97.75 250 THR A C 1
ATOM 1914 O O . THR A 1 250 ? -0.891 -9.875 -18.312 1 97.75 250 THR A O 1
ATOM 1917 N N . PRO A 1 251 ? -0.958 -10.195 -16.078 1 96.56 251 PRO A N 1
ATOM 1918 C CA . PRO A 1 251 ? -1.714 -11.438 -16.25 1 96.56 251 PRO A CA 1
ATOM 1919 C C . PRO A 1 251 ? -3.02 -11.234 -17.016 1 96.56 251 PRO A C 1
ATOM 1921 O O . PRO A 1 251 ? -3.338 -12.016 -17.906 1 96.56 251 PRO A O 1
ATOM 1924 N N . ARG A 1 252 ? -3.764 -10.211 -16.766 1 95.62 252 ARG A N 1
ATOM 1925 C CA . ARG A 1 252 ? -5.008 -9.93 -17.469 1 95.62 252 ARG A CA 1
ATOM 1926 C C . ARG A 1 252 ? -4.742 -9.633 -18.953 1 95.62 252 ARG A C 1
ATOM 1928 O O . ARG A 1 252 ? -5.539 -10 -19.812 1 95.62 252 ARG A O 1
ATOM 1935 N N . GLY A 1 253 ? -3.611 -9.031 -19.219 1 96.69 253 GLY A N 1
ATOM 1936 C CA . GLY A 1 253 ? -3.336 -8.539 -20.562 1 96.69 253 GLY A CA 1
ATOM 1937 C C . GLY A 1 253 ? -2.594 -9.539 -21.422 1 96.69 253 GLY A C 1
ATOM 1938 O O . GLY A 1 253 ? -2.338 -9.289 -22.594 1 96.69 253 GLY A O 1
ATOM 1939 N N . THR A 1 254 ? -2.205 -10.672 -20.859 1 97 254 THR A N 1
ATOM 1940 C CA . THR A 1 254 ? -1.361 -11.609 -21.594 1 97 254 THR A CA 1
ATOM 1941 C C . THR A 1 254 ? -1.981 -13 -21.594 1 97 254 THR A C 1
ATOM 1943 O O . THR A 1 254 ? -2.893 -13.281 -20.812 1 97 254 THR A O 1
ATOM 1946 N N . GLU A 1 255 ? -1.599 -13.852 -22.531 1 94.5 255 GLU A N 1
ATOM 1947 C CA . GLU A 1 255 ? -2.014 -15.242 -22.656 1 94.5 255 GLU A CA 1
ATOM 1948 C C . GLU A 1 255 ? -0.936 -16.078 -23.344 1 94.5 255 GLU A C 1
ATOM 1950 O O . GLU A 1 255 ? 0.056 -15.539 -23.844 1 94.5 255 GLU A O 1
ATOM 1955 N N . ASP A 1 256 ? -1.1 -17.375 -23.281 1 94.56 256 ASP A N 1
ATOM 1956 C CA . ASP A 1 256 ? -0.23 -18.312 -23.969 1 94.56 256 ASP A CA 1
ATOM 1957 C C . ASP A 1 256 ? 1.229 -18.125 -23.547 1 94.56 256 ASP A C 1
ATOM 1959 O O . ASP A 1 256 ? 1.552 -18.125 -22.359 1 94.56 256 ASP A O 1
ATOM 1963 N N . TYR A 1 257 ? 2.049 -17.734 -24.516 1 96.81 257 TYR A N 1
ATOM 1964 C CA . TYR A 1 257 ? 3.484 -17.703 -24.266 1 96.81 257 TYR A CA 1
ATOM 1965 C C . TYR A 1 257 ? 3.924 -16.312 -23.797 1 96.81 257 TYR A C 1
ATOM 1967 O O . TYR A 1 257 ? 5.094 -16.094 -23.484 1 96.81 257 TYR A O 1
ATOM 1975 N N . GLU A 1 258 ? 2.98 -15.344 -23.734 1 96.81 258 GLU A N 1
ATOM 1976 C CA . GLU A 1 258 ? 3.299 -13.961 -23.391 1 96.81 258 GLU A CA 1
ATOM 1977 C C . GLU A 1 258 ? 3.625 -13.828 -21.906 1 96.81 258 GLU A C 1
ATOM 1979 O O . GLU A 1 258 ? 2.877 -14.312 -21.047 1 96.81 258 GLU A O 1
ATOM 1984 N N . GLY A 1 259 ? 4.773 -13.234 -21.609 1 97.75 259 GLY A N 1
ATOM 1985 C CA . GLY A 1 259 ? 5.18 -13.023 -20.234 1 97.75 259 GLY A CA 1
ATOM 1986 C C . GLY A 1 259 ? 4.555 -11.789 -19.609 1 97.75 259 GLY A C 1
ATOM 1987 O O . GLY A 1 259 ? 3.84 -11.039 -20.281 1 97.75 259 GLY A O 1
ATOM 1988 N N . PHE A 1 260 ? 4.828 -11.555 -18.328 1 98.38 260 PHE A N 1
ATOM 1989 C CA . PHE A 1 260 ? 4.188 -10.422 -17.672 1 98.38 260 PHE A CA 1
ATOM 1990 C C . PHE A 1 260 ? 4.961 -10.008 -16.422 1 98.38 260 PHE A C 1
ATOM 1992 O O . PHE A 1 260 ? 5.84 -10.734 -15.961 1 98.38 260 PHE A O 1
ATOM 1999 N N . TYR A 1 261 ? 4.73 -8.82 -15.984 1 98.62 261 TYR A N 1
ATOM 2000 C CA . TYR A 1 261 ? 4.957 -8.312 -14.633 1 98.62 261 TYR A CA 1
ATOM 2001 C C . TYR A 1 261 ? 3.67 -8.328 -13.82 1 98.62 261 TYR A C 1
ATOM 2003 O O . TYR A 1 261 ? 2.664 -7.738 -14.227 1 98.62 261 TYR A O 1
ATOM 2011 N N . HIS A 1 262 ? 3.686 -9.047 -12.695 1 97.94 262 HIS A N 1
ATOM 2012 C CA . HIS A 1 262 ? 2.465 -9.117 -11.898 1 97.94 262 HIS A CA 1
ATOM 2013 C C . HIS A 1 262 ? 2.662 -8.477 -10.523 1 97.94 262 HIS A C 1
ATOM 2015 O O . HIS A 1 262 ? 3.439 -8.977 -9.711 1 97.94 262 HIS A O 1
ATOM 2021 N N . LEU A 1 263 ? 1.983 -7.34 -10.32 1 98.19 263 LEU A N 1
ATOM 2022 C CA . LEU A 1 263 ? 2.01 -6.715 -9.008 1 98.19 263 LEU A CA 1
ATOM 2023 C C . LEU A 1 263 ? 1.205 -7.527 -8 1 98.19 263 LEU A C 1
ATOM 2025 O O . LEU A 1 263 ? -0.026 -7.555 -8.055 1 98.19 263 LEU A O 1
ATOM 2029 N N . MET A 1 264 ? 1.906 -8.109 -7.074 1 96.06 264 MET A N 1
ATOM 2030 C CA . MET A 1 264 ? 1.281 -8.969 -6.07 1 96.06 264 MET A CA 1
ATOM 2031 C C . MET A 1 264 ? 0.725 -8.133 -4.918 1 96.06 264 MET A C 1
ATOM 2033 O O . MET A 1 264 ? -0.342 -8.445 -4.383 1 96.06 264 MET A O 1
ATOM 2037 N N . SER A 1 265 ? 1.497 -7.148 -4.523 1 97 265 SER A N 1
ATOM 2038 C CA . SER A 1 265 ? 1.079 -6.32 -3.396 1 97 265 SER A CA 1
ATOM 2039 C C . SER A 1 265 ? 1.846 -5 -3.363 1 97 265 SER A C 1
ATOM 2041 O O . SER A 1 265 ? 2.912 -4.883 -3.971 1 97 265 SER A O 1
ATOM 2043 N N . MET A 1 266 ? 1.274 -4.039 -2.727 1 98.38 266 MET A N 1
ATOM 2044 C CA . MET A 1 266 ? 1.872 -2.729 -2.494 1 98.38 266 MET A CA 1
ATOM 2045 C C . MET A 1 266 ? 1.523 -2.209 -1.104 1 98.38 266 MET A C 1
ATOM 2047 O O . MET A 1 266 ? 0.472 -2.545 -0.556 1 98.38 266 MET A O 1
ATOM 2051 N N . SER A 1 267 ? 2.402 -1.508 -0.521 1 98.38 267 SER A N 1
ATOM 2052 C CA . SER A 1 267 ? 2.168 -0.751 0.705 1 98.38 267 SER A CA 1
ATOM 2053 C C . SER A 1 267 ? 3.055 0.489 0.767 1 98.38 267 SER A C 1
ATOM 2055 O O . SER A 1 267 ? 4.168 0.489 0.238 1 98.38 267 SER A O 1
ATOM 2057 N N . GLY A 1 268 ? 2.469 1.507 1.358 1 97.12 268 GLY A N 1
ATOM 2058 C CA . GLY A 1 268 ? 3.334 2.674 1.411 1 97.12 268 GLY A CA 1
ATOM 2059 C C . GLY A 1 268 ? 2.701 3.854 2.127 1 97.12 268 GLY A C 1
ATOM 2060 O O . GLY A 1 268 ? 1.478 3.924 2.258 1 97.12 268 GLY A O 1
ATOM 2061 N N . GLU A 1 269 ? 3.508 4.652 2.668 1 95.69 269 GLU A N 1
ATOM 2062 C CA . GLU A 1 269 ? 3.273 6.008 3.158 1 95.69 269 GLU A CA 1
ATOM 2063 C C . GLU A 1 269 ? 4.234 7 2.514 1 95.69 269 GLU A C 1
ATOM 2065 O O . GLU A 1 269 ? 4.914 6.672 1.536 1 95.69 269 GLU A O 1
ATOM 2070 N N . VAL A 1 270 ? 4.27 8.203 3.031 1 93.75 270 VAL A N 1
ATOM 2071 C CA . VAL A 1 270 ? 5.137 9.227 2.463 1 93.75 270 VAL A CA 1
ATOM 2072 C C . VAL A 1 270 ? 6.602 8.852 2.691 1 93.75 270 VAL A C 1
ATOM 2074 O O . VAL A 1 270 ? 7.426 8.961 1.782 1 93.75 270 VAL A O 1
ATOM 2077 N N . ALA A 1 271 ? 6.969 8.352 3.75 1 91.62 271 ALA A N 1
ATOM 2078 C CA . ALA A 1 271 ? 8.359 8.125 4.145 1 91.62 271 ALA A CA 1
ATOM 2079 C C . ALA A 1 271 ? 8.922 6.867 3.488 1 91.62 271 ALA A C 1
ATOM 2081 O O . ALA A 1 271 ? 10.117 6.789 3.201 1 91.62 271 ALA A O 1
ATOM 2082 N N . GLU A 1 272 ? 8.078 5.867 3.35 1 96.38 272 GLU A N 1
ATOM 2083 C CA . GLU A 1 272 ? 8.539 4.59 2.814 1 96.38 272 GLU A CA 1
ATOM 2084 C C . GLU A 1 272 ? 7.414 3.861 2.084 1 96.38 272 GLU A C 1
ATOM 2086 O O . GLU A 1 272 ? 6.242 4.016 2.428 1 96.38 272 GLU A O 1
ATOM 2091 N N . ALA A 1 273 ? 7.773 3.098 1.057 1 98.25 273 ALA A N 1
ATOM 2092 C CA . ALA A 1 273 ? 6.828 2.273 0.308 1 98.25 273 ALA A CA 1
ATOM 2093 C C . ALA A 1 273 ? 7.504 1.016 -0.232 1 98.25 273 ALA A C 1
ATOM 2095 O O . ALA A 1 273 ? 8.734 0.932 -0.272 1 98.25 273 ALA A O 1
ATOM 2096 N N . GLU A 1 274 ? 6.746 0.023 -0.547 1 98.75 274 GLU A N 1
ATOM 2097 C CA . GLU A 1 274 ? 7.266 -1.209 -1.137 1 98.75 274 GLU A CA 1
ATOM 2098 C C . GLU A 1 274 ? 6.324 -1.741 -2.213 1 98.75 274 GLU A C 1
ATOM 2100 O O . GLU A 1 274 ? 5.105 -1.594 -2.109 1 98.75 274 GLU A O 1
ATOM 2105 N N . LEU A 1 275 ? 6.863 -2.303 -3.229 1 98.69 275 LEU A N 1
ATOM 2106 C CA . LEU A 1 275 ? 6.172 -3.037 -4.281 1 98.69 275 LEU A CA 1
ATOM 2107 C C . LEU A 1 275 ? 6.719 -4.457 -4.402 1 98.69 275 LEU A C 1
ATOM 2109 O O . LEU A 1 275 ? 7.934 -4.664 -4.367 1 98.69 275 LEU A O 1
ATOM 2113 N N . HIS A 1 276 ? 5.867 -5.43 -4.516 1 98.31 276 HIS A N 1
ATOM 2114 C CA . HIS A 1 276 ? 6.258 -6.824 -4.688 1 98.31 276 HIS A CA 1
ATOM 2115 C C . HIS A 1 276 ? 5.672 -7.406 -5.969 1 98.31 276 HIS A C 1
ATOM 2117 O O . HIS A 1 276 ? 4.453 -7.469 -6.125 1 98.31 276 HIS A O 1
ATOM 2123 N N . TYR A 1 277 ? 6.605 -7.848 -6.859 1 98.31 277 TYR A N 1
ATOM 2124 C CA . TYR A 1 277 ? 6.195 -8.391 -8.148 1 98.31 277 TYR A CA 1
ATOM 2125 C C . TYR A 1 277 ? 6.621 -9.844 -8.289 1 98.31 277 TYR A C 1
ATOM 2127 O O . TYR A 1 277 ? 7.562 -10.289 -7.633 1 98.31 277 TYR A O 1
ATOM 2135 N N . ILE A 1 278 ? 5.887 -10.578 -9.109 1 96.62 278 ILE A N 1
ATOM 2136 C CA . ILE A 1 278 ? 6.445 -11.75 -9.758 1 96.62 278 ILE A CA 1
ATOM 2137 C C . ILE A 1 278 ? 6.598 -11.492 -11.258 1 96.62 278 ILE A C 1
ATOM 2139 O O . ILE A 1 278 ? 5.766 -10.805 -11.859 1 96.62 278 ILE A O 1
ATOM 2143 N N . VAL A 1 279 ? 7.637 -11.961 -11.797 1 98.5 279 VAL A N 1
ATOM 2144 C CA . VAL A 1 279 ? 7.969 -11.758 -13.211 1 98.5 279 VAL A CA 1
ATOM 2145 C C . VAL A 1 279 ? 8.078 -13.109 -13.906 1 98.5 279 VAL A C 1
ATOM 2147 O O . VAL A 1 279 ? 8.727 -14.031 -13.398 1 98.5 279 VAL A O 1
ATOM 2150 N N . ARG A 1 280 ? 7.387 -13.234 -15.047 1 98.38 280 ARG A N 1
ATOM 2151 C CA . ARG A 1 280 ? 7.27 -14.508 -15.75 1 98.38 280 ARG A CA 1
ATOM 2152 C C . ARG A 1 280 ? 7.5 -14.336 -17.25 1 98.38 280 ARG A C 1
ATOM 2154 O O . ARG A 1 280 ? 7.055 -13.352 -17.844 1 98.38 280 ARG A O 1
ATOM 2161 N N . ASP A 1 281 ? 8.18 -15.258 -17.812 1 98.31 281 ASP A N 1
ATOM 2162 C CA . ASP A 1 281 ? 8.273 -15.375 -19.266 1 98.31 281 ASP A CA 1
ATOM 2163 C C . ASP A 1 281 ? 8.703 -16.781 -19.672 1 98.31 281 ASP A C 1
ATOM 2165 O O . ASP A 1 281 ? 9.57 -17.375 -19.031 1 98.31 281 ASP A O 1
ATOM 2169 N N . HIS A 1 282 ? 8.125 -17.344 -20.703 1 97.88 282 HIS A N 1
ATOM 2170 C CA . HIS A 1 282 ? 8.516 -18.672 -21.172 1 97.88 282 HIS A CA 1
ATOM 2171 C C . HIS A 1 282 ? 9.883 -18.625 -21.859 1 97.88 282 HIS A C 1
ATOM 2173 O O . HIS A 1 282 ? 10.672 -19.562 -21.719 1 97.88 282 HIS A O 1
ATOM 2179 N N . ASP A 1 283 ? 10.102 -17.578 -22.562 1 97.31 283 ASP A N 1
ATOM 2180 C CA . ASP A 1 283 ? 11.344 -17.422 -23.312 1 97.31 283 ASP A CA 1
ATOM 2181 C C . ASP A 1 283 ? 12.461 -16.906 -22.406 1 97.31 283 ASP A C 1
ATOM 2183 O O . ASP A 1 283 ? 12.32 -15.852 -21.766 1 97.31 283 ASP A O 1
ATOM 2187 N N . LYS A 1 284 ? 13.539 -17.562 -22.406 1 96.56 284 LYS A N 1
ATOM 2188 C CA . LYS A 1 284 ? 14.656 -17.234 -21.516 1 96.56 284 LYS A CA 1
ATOM 2189 C C . LYS A 1 284 ? 15.195 -15.844 -21.812 1 96.56 284 LYS A C 1
ATOM 2191 O O . LYS A 1 284 ? 15.516 -15.086 -20.891 1 96.56 284 LYS A O 1
ATOM 2196 N N . ASP A 1 285 ? 15.336 -15.508 -23.047 1 97.81 285 ASP A N 1
ATOM 2197 C CA . ASP A 1 285 ? 15.906 -14.211 -23.422 1 97.81 285 ASP A CA 1
ATOM 2198 C C . ASP A 1 285 ? 14.945 -13.07 -23.078 1 97.81 285 ASP A C 1
ATOM 2200 O O . ASP A 1 285 ? 15.375 -12.016 -22.609 1 97.81 285 ASP A O 1
ATOM 2204 N N . LEU A 1 286 ? 13.688 -13.258 -23.344 1 98 286 LEU A N 1
ATOM 2205 C CA . LEU A 1 286 ? 12.695 -12.25 -23 1 98 286 LEU A CA 1
ATOM 2206 C C . LEU A 1 286 ? 12.594 -12.078 -21.484 1 98 286 LEU A C 1
ATOM 2208 O O . LEU A 1 286 ? 12.375 -10.969 -20.984 1 98 286 LEU A O 1
ATOM 2212 N N . PHE A 1 287 ? 12.836 -13.141 -20.797 1 98.06 287 PHE A N 1
ATOM 2213 C CA . PHE A 1 287 ? 12.859 -13.109 -19.344 1 98.06 287 PHE A CA 1
ATOM 2214 C C . PHE A 1 287 ? 14.016 -12.258 -18.844 1 98.06 287 PHE A C 1
ATOM 2216 O O . PHE A 1 287 ? 13.836 -11.422 -17.953 1 98.06 287 PHE A O 1
ATOM 2223 N N . GLU A 1 288 ? 15.117 -12.5 -19.422 1 98.31 288 GLU A N 1
ATOM 2224 C CA . GLU A 1 288 ? 16.281 -11.695 -19.062 1 98.31 288 GLU A CA 1
ATOM 2225 C C . GLU A 1 288 ? 16.062 -10.227 -19.406 1 98.31 288 GLU A C 1
ATOM 2227 O O . GLU A 1 288 ? 16.516 -9.336 -18.672 1 98.31 288 GLU A O 1
ATOM 2232 N N . ALA A 1 289 ? 15.453 -9.977 -20.469 1 98.56 289 ALA A N 1
ATOM 2233 C CA . ALA A 1 289 ? 15.148 -8.602 -20.859 1 98.56 289 ALA A CA 1
ATOM 2234 C C . ALA A 1 289 ? 14.242 -7.926 -19.844 1 98.56 289 ALA A C 1
ATOM 2236 O O . ALA A 1 289 ? 14.391 -6.73 -19.578 1 98.56 289 ALA A O 1
ATOM 2237 N N . LYS A 1 290 ? 13.289 -8.617 -19.297 1 98.62 290 LYS A N 1
ATOM 2238 C CA . LYS A 1 290 ? 12.391 -8.062 -18.297 1 98.62 290 LYS A CA 1
ATOM 2239 C C . LYS A 1 290 ? 13.156 -7.676 -17.031 1 98.62 290 LYS A C 1
ATOM 2241 O O . LYS A 1 290 ? 12.836 -6.672 -16.391 1 98.62 290 LYS A O 1
ATOM 2246 N N . LYS A 1 291 ? 14.133 -8.484 -16.641 1 98.5 291 LYS A N 1
ATOM 2247 C CA . LYS A 1 291 ? 14.969 -8.156 -15.492 1 98.5 291 LYS A CA 1
ATOM 2248 C C . LYS A 1 2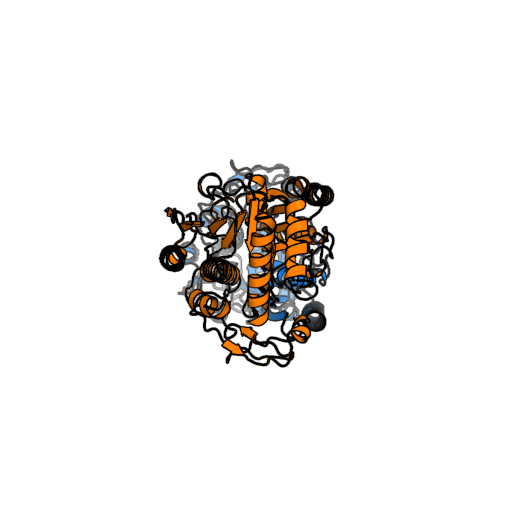91 ? 15.781 -6.887 -15.742 1 98.5 291 LYS A C 1
ATOM 2250 O O . LYS A 1 291 ? 15.945 -6.059 -14.844 1 98.5 291 LYS A O 1
ATOM 2255 N N . LYS A 1 292 ? 16.281 -6.785 -16.969 1 98.62 292 LYS A N 1
ATOM 2256 C CA . LYS A 1 292 ? 17.047 -5.59 -17.328 1 98.62 292 LYS A CA 1
ATOM 2257 C C . LYS A 1 292 ? 16.172 -4.34 -17.25 1 98.62 292 LYS A C 1
ATOM 2259 O O . LYS A 1 292 ? 16.625 -3.275 -16.844 1 98.62 292 LYS A O 1
ATOM 2264 N N . THR A 1 293 ? 14.914 -4.477 -17.672 1 98.75 293 THR A N 1
ATOM 2265 C CA . THR A 1 293 ? 13.961 -3.373 -17.562 1 98.75 293 THR A CA 1
ATOM 2266 C C . THR A 1 293 ? 13.797 -2.934 -16.109 1 98.75 293 THR A C 1
ATOM 2268 O O . THR A 1 293 ? 13.805 -1.736 -15.82 1 98.75 293 THR A O 1
ATOM 2271 N N . LEU A 1 294 ? 13.68 -3.889 -15.203 1 98.88 294 LEU A N 1
ATOM 2272 C CA . LEU A 1 294 ? 13.539 -3.584 -13.781 1 98.88 294 LEU A CA 1
ATOM 2273 C C . LEU A 1 294 ? 14.766 -2.846 -13.258 1 98.88 294 LEU A C 1
ATOM 2275 O O . LEU A 1 294 ? 14.641 -1.865 -12.523 1 98.88 294 LEU A O 1
ATOM 2279 N N . LYS A 1 295 ? 15.891 -3.299 -13.648 1 98.75 295 LYS A N 1
ATOM 2280 C CA . LYS A 1 295 ? 17.141 -2.67 -13.211 1 98.75 295 LYS A CA 1
ATOM 2281 C C . LYS A 1 295 ? 17.266 -1.255 -13.773 1 98.75 295 LYS A C 1
ATOM 2283 O O . LYS A 1 295 ? 17.781 -0.362 -13.102 1 98.75 295 LYS A O 1
ATOM 2288 N N . LEU A 1 296 ? 16.875 -1.055 -15.016 1 98.75 296 LEU A N 1
ATOM 2289 C CA . LEU A 1 296 ? 16.891 0.276 -15.609 1 98.75 296 LEU A CA 1
ATOM 2290 C C . LEU A 1 296 ? 15.961 1.221 -14.852 1 98.75 296 LEU A C 1
ATOM 2292 O O . LEU A 1 296 ? 16.297 2.393 -14.648 1 98.75 296 LEU A O 1
ATOM 2296 N N . ILE A 1 297 ? 14.781 0.739 -14.438 1 98.69 297 ILE A N 1
ATOM 2297 C CA . ILE A 1 297 ? 13.836 1.539 -13.664 1 98.69 297 ILE A CA 1
ATOM 2298 C C . ILE A 1 297 ? 14.477 1.975 -12.352 1 98.69 297 ILE A C 1
ATOM 2300 O O . ILE A 1 297 ? 14.406 3.146 -11.977 1 98.69 297 ILE A O 1
ATOM 2304 N N . GLU A 1 298 ? 15.109 1.003 -11.641 1 98.69 298 GLU A N 1
ATOM 2305 C CA . GLU A 1 298 ? 15.82 1.342 -10.414 1 98.69 298 GLU A CA 1
ATOM 2306 C C . GLU A 1 298 ? 16.828 2.457 -10.648 1 98.69 298 GLU A C 1
ATOM 2308 O O . GLU A 1 298 ? 16.891 3.428 -9.891 1 98.69 298 GLU A O 1
ATOM 2313 N N . LYS A 1 299 ? 17.641 2.301 -11.703 1 98.62 299 LYS A N 1
ATOM 2314 C CA . LYS A 1 299 ? 18.672 3.275 -12.039 1 98.62 299 LYS A CA 1
ATOM 2315 C C . LYS A 1 299 ? 18.062 4.648 -12.305 1 98.62 299 LYS A C 1
ATOM 2317 O O . LYS A 1 299 ? 18.5 5.652 -11.734 1 98.62 299 LYS A O 1
ATOM 2322 N N . ASP A 1 300 ? 17.047 4.73 -13.125 1 98.56 300 ASP A N 1
ATOM 2323 C CA . ASP A 1 300 ? 16.453 5.992 -13.539 1 98.56 300 ASP A CA 1
ATOM 2324 C C . ASP A 1 300 ? 15.758 6.684 -12.367 1 98.56 300 ASP A C 1
ATOM 2326 O O . ASP A 1 300 ? 15.805 7.91 -12.25 1 98.56 300 ASP A O 1
ATOM 2330 N N . MET A 1 301 ? 15.031 5.914 -11.523 1 98.5 301 MET A N 1
ATOM 2331 C CA . MET A 1 301 ? 14.359 6.492 -10.359 1 98.5 301 MET A CA 1
ATOM 2332 C C . MET A 1 301 ? 15.375 7.117 -9.406 1 98.5 301 MET A C 1
ATOM 2334 O O . MET A 1 301 ? 15.117 8.172 -8.82 1 98.5 301 MET A O 1
ATOM 2338 N N . ASN A 1 302 ? 16.516 6.496 -9.242 1 98.25 302 ASN A N 1
ATOM 2339 C CA . ASN A 1 302 ? 17.547 7.031 -8.367 1 98.25 302 ASN A CA 1
ATOM 2340 C C . ASN A 1 302 ? 18.203 8.273 -8.969 1 98.25 302 ASN A C 1
ATOM 2342 O O . ASN A 1 302 ? 18.609 9.18 -8.242 1 98.25 302 ASN A O 1
ATOM 2346 N N . GLU A 1 303 ? 18.359 8.297 -10.297 1 98.19 303 GLU A N 1
ATOM 2347 C CA . GLU A 1 303 ? 18.859 9.5 -10.969 1 98.19 303 GLU A CA 1
ATOM 2348 C C . GLU A 1 303 ? 17.875 10.664 -10.805 1 98.19 303 GLU A C 1
ATOM 2350 O O . GLU A 1 303 ? 18.297 11.812 -10.633 1 98.19 303 GLU A O 1
ATOM 2355 N N . LYS A 1 304 ? 16.625 10.352 -10.82 1 97.19 304 LYS A N 1
ATOM 2356 C CA . LYS A 1 304 ? 15.57 11.359 -10.758 1 97.19 304 LYS A CA 1
ATOM 2357 C C . LYS A 1 304 ? 15.367 11.859 -9.336 1 97.19 304 LYS A C 1
ATOM 2359 O O . LYS A 1 304 ? 15.25 13.062 -9.102 1 97.19 304 LYS A O 1
ATOM 2364 N N . TRP A 1 305 ? 15.328 10.992 -8.328 1 97.19 305 TRP A N 1
ATOM 2365 C CA . TRP A 1 305 ? 14.875 11.336 -6.984 1 97.19 305 TRP A CA 1
ATOM 2366 C C . TRP A 1 305 ? 16.031 11.344 -5.996 1 97.19 305 TRP A C 1
ATOM 2368 O O . TRP A 1 305 ? 15.875 11.742 -4.844 1 97.19 305 TRP A O 1
ATOM 2378 N N . GLY A 1 306 ? 17.156 10.945 -6.402 1 95.69 306 GLY A N 1
ATOM 2379 C CA . GLY A 1 306 ? 18.344 10.906 -5.559 1 95.69 306 GLY A CA 1
ATOM 2380 C C . GLY A 1 306 ? 18.812 9.492 -5.25 1 95.69 306 GLY A C 1
ATOM 2381 O O . GLY A 1 306 ? 17.984 8.586 -5.094 1 95.69 306 GLY A O 1
ATOM 2382 N N . GLU A 1 307 ? 20.109 9.32 -5.148 1 95.69 307 GLU A N 1
ATOM 2383 C CA . GLU A 1 307 ? 20.703 8.016 -4.867 1 95.69 307 GLU A CA 1
ATOM 2384 C C . GLU A 1 307 ? 20.156 7.434 -3.57 1 95.69 307 GLU A C 1
ATOM 2386 O O . GLU A 1 307 ? 20.016 8.141 -2.572 1 95.69 307 GLU A O 1
ATOM 2391 N N . GLY A 1 308 ? 19.812 6.199 -3.623 1 95.81 308 GLY A N 1
ATOM 2392 C CA . GLY A 1 308 ? 19.359 5.516 -2.422 1 95.81 308 GLY A CA 1
ATOM 2393 C C . GLY A 1 308 ? 17.859 5.562 -2.242 1 95.81 308 GLY A C 1
ATOM 2394 O O . GLY A 1 308 ? 17.312 4.938 -1.326 1 95.81 308 GLY A O 1
ATOM 2395 N N . THR A 1 309 ? 17.109 6.164 -3.082 1 97.62 309 THR A N 1
ATOM 2396 C CA . THR A 1 309 ? 15.664 6.285 -2.99 1 97.62 309 THR A CA 1
ATOM 2397 C C . THR A 1 309 ? 14.992 4.953 -3.305 1 97.62 309 THR A C 1
ATOM 2399 O O . THR A 1 309 ? 14.047 4.551 -2.623 1 97.62 309 THR A O 1
ATOM 2402 N N . VAL A 1 310 ? 15.508 4.285 -4.312 1 98.69 310 VAL A N 1
ATOM 2403 C CA . VAL A 1 310 ? 14.867 3.047 -4.754 1 98.69 310 VAL A CA 1
ATOM 2404 C C . VAL A 1 310 ? 15.875 1.902 -4.703 1 98.69 310 VAL A C 1
ATOM 2406 O O . VAL A 1 310 ? 17 2.035 -5.195 1 98.69 310 VAL A O 1
ATOM 2409 N N . ALA A 1 311 ? 15.492 0.796 -4.074 1 98.81 311 ALA A N 1
ATOM 2410 C CA . ALA A 1 311 ? 16.281 -0.434 -4.055 1 98.81 311 ALA A CA 1
ATOM 2411 C C . ALA A 1 311 ? 15.484 -1.604 -4.629 1 98.81 311 ALA A C 1
ATOM 2413 O O . ALA A 1 311 ? 14.336 -1.819 -4.25 1 98.81 311 ALA A O 1
ATOM 2414 N N . LEU A 1 312 ? 16.109 -2.361 -5.543 1 98.75 312 LEU A N 1
ATOM 2415 C CA . LEU A 1 312 ? 15.508 -3.52 -6.184 1 98.75 312 LEU A CA 1
ATOM 2416 C C . LEU A 1 312 ? 16.219 -4.805 -5.773 1 98.75 312 LEU A C 1
ATOM 2418 O O . LEU A 1 312 ? 17.453 -4.859 -5.754 1 98.75 312 LEU A O 1
ATOM 2422 N N . THR A 1 313 ? 15.5 -5.809 -5.336 1 98.81 313 THR A N 1
ATOM 2423 C CA . THR A 1 313 ? 16 -7.164 -5.129 1 98.81 313 THR A CA 1
ATOM 2424 C C . THR A 1 313 ? 15.297 -8.148 -6.059 1 98.81 313 THR A C 1
ATOM 2426 O O . THR A 1 313 ? 14.07 -8.242 -6.059 1 98.81 313 THR A O 1
ATOM 2429 N N . ILE A 1 314 ? 16.031 -8.82 -6.867 1 98.38 314 ILE A N 1
ATOM 2430 C CA . ILE A 1 314 ? 15.516 -9.867 -7.742 1 98.38 314 ILE A CA 1
ATOM 2431 C C . ILE A 1 314 ? 15.914 -11.242 -7.207 1 98.38 314 ILE A C 1
ATOM 2433 O O . ILE A 1 314 ? 17.094 -11.484 -6.918 1 98.38 314 ILE A O 1
ATOM 2437 N N . SER A 1 315 ? 14.953 -12.172 -6.992 1 96.88 315 SER A N 1
ATOM 2438 C CA . SER A 1 315 ? 15.18 -13.531 -6.52 1 96.88 315 SER A CA 1
ATOM 2439 C C . SER A 1 315 ? 14.68 -14.562 -7.527 1 96.88 315 SER A C 1
ATOM 2441 O O . SER A 1 315 ? 13.477 -14.695 -7.738 1 96.88 315 SER A O 1
ATOM 2443 N N . GLU A 1 316 ? 15.57 -15.352 -8.031 1 94.5 316 GLU A N 1
ATOM 2444 C CA . GLU A 1 316 ? 15.188 -16.375 -8.992 1 94.5 316 GLU A CA 1
ATOM 2445 C C . GLU A 1 316 ? 14.328 -17.453 -8.344 1 94.5 316 GLU A C 1
ATOM 2447 O O . GLU A 1 316 ? 14.547 -17.812 -7.184 1 94.5 316 GLU A O 1
ATOM 2452 N N . GLN A 1 317 ? 13.367 -17.984 -9.078 1 90.5 317 GLN A N 1
ATOM 2453 C CA . GLN A 1 317 ? 12.492 -19 -8.508 1 90.5 317 GLN A CA 1
ATOM 2454 C C . GLN A 1 317 ? 12.625 -20.328 -9.258 1 90.5 317 GLN A C 1
ATOM 2456 O O . GLN A 1 317 ? 13.031 -21.328 -8.68 1 90.5 317 GLN A O 1
ATOM 2461 N N . TYR A 1 318 ? 12.219 -20.453 -10.531 1 91.19 318 TYR A N 1
ATOM 2462 C CA . TYR A 1 318 ? 12.336 -21.688 -11.305 1 91.19 318 TYR A CA 1
ATOM 2463 C C . TYR A 1 318 ? 12.562 -21.375 -12.781 1 91.19 318 TYR A C 1
ATOM 2465 O O . TYR A 1 318 ? 12.461 -20.234 -13.203 1 91.19 318 TYR A O 1
ATOM 2473 N N . ARG A 1 319 ? 12.922 -22.406 -13.539 1 95.19 319 ARG A N 1
ATOM 2474 C CA . ARG A 1 319 ? 13.258 -22.297 -14.953 1 95.19 319 ARG A CA 1
ATOM 2475 C C . ARG A 1 319 ? 12.312 -23.141 -15.805 1 95.19 319 ARG A C 1
ATOM 2477 O O . ARG A 1 319 ? 11.578 -23.984 -15.281 1 95.19 319 ARG A O 1
ATOM 2484 N N . ASN A 1 320 ? 12.281 -22.875 -17.047 1 97.62 320 ASN A N 1
ATOM 2485 C CA . ASN A 1 320 ? 11.43 -23.578 -18 1 97.62 320 ASN A CA 1
ATOM 2486 C C . ASN A 1 320 ? 11.961 -24.969 -18.297 1 97.62 320 ASN A C 1
ATOM 2488 O O . ASN A 1 320 ? 13.07 -25.125 -18.812 1 97.62 320 ASN A O 1
ATOM 2492 N N . MET A 1 321 ? 11.164 -26.016 -18.078 1 97.31 321 MET A N 1
ATOM 2493 C CA . MET A 1 321 ? 11.594 -27.391 -18.203 1 97.31 321 MET A CA 1
ATOM 2494 C C . MET A 1 321 ? 11.828 -27.766 -19.672 1 97.31 321 MET A C 1
ATOM 2496 O O . MET A 1 321 ? 12.406 -28.812 -19.969 1 97.31 321 MET A O 1
ATOM 2500 N N . ALA A 1 322 ? 11.336 -26.953 -20.562 1 96.88 322 ALA A N 1
ATOM 2501 C CA . ALA A 1 322 ? 11.523 -27.234 -21.984 1 96.88 322 ALA A CA 1
ATOM 2502 C C . ALA A 1 322 ? 12.992 -27.5 -22.297 1 96.88 322 ALA A C 1
ATOM 2504 O O . ALA A 1 322 ? 13.305 -28.312 -23.188 1 96.88 322 ALA A O 1
ATOM 2505 N N . GLU A 1 323 ? 13.836 -26.859 -21.562 1 95.56 323 GLU A N 1
ATOM 2506 C CA . GLU A 1 323 ? 15.273 -27.047 -21.734 1 95.56 323 GLU A CA 1
ATOM 2507 C C . GLU A 1 323 ? 15.664 -28.516 -21.547 1 95.56 323 GLU A C 1
ATOM 2509 O O . GLU A 1 323 ? 16.531 -29.016 -22.25 1 95.56 323 GLU A O 1
ATOM 2514 N N . ILE A 1 324 ? 15.086 -29.156 -20.625 1 97.12 324 ILE A N 1
ATOM 2515 C CA . ILE A 1 324 ? 15.398 -30.531 -20.297 1 97.12 324 ILE A CA 1
ATOM 2516 C C . ILE A 1 324 ? 14.609 -31.469 -21.219 1 97.12 324 ILE A C 1
ATOM 2518 O O . ILE A 1 324 ? 15.156 -32.438 -21.766 1 97.12 324 ILE A O 1
ATOM 2522 N N . ILE A 1 325 ? 13.305 -31.188 -21.422 1 97.81 325 ILE A N 1
ATOM 2523 C CA . ILE A 1 325 ? 12.422 -32.062 -22.172 1 97.81 325 ILE A CA 1
ATOM 2524 C C . ILE A 1 325 ? 12.867 -32.125 -23.625 1 97.81 325 ILE A C 1
ATOM 2526 O O . ILE A 1 325 ? 12.711 -33.156 -24.297 1 97.81 325 ILE A O 1
ATOM 2530 N N . ALA A 1 326 ? 13.484 -31.062 -24.125 1 96.69 326 ALA A N 1
ATOM 2531 C CA . ALA A 1 326 ? 14 -31.016 -25.5 1 96.69 326 ALA A CA 1
ATOM 2532 C C . ALA A 1 326 ? 14.93 -32.188 -25.781 1 96.69 326 ALA A C 1
ATOM 2534 O O . ALA A 1 326 ? 15.062 -32.625 -26.922 1 96.69 326 ALA A O 1
ATOM 2535 N N . THR A 1 327 ? 15.516 -32.781 -24.766 1 96.69 327 THR A N 1
ATOM 2536 C CA . THR A 1 327 ? 16.469 -33.875 -24.922 1 96.69 327 THR A CA 1
ATOM 2537 C C . THR A 1 327 ? 15.75 -35.219 -24.891 1 96.69 327 THR A C 1
ATOM 2539 O O . THR A 1 327 ? 16.359 -36.25 -25.125 1 96.69 327 THR A O 1
ATOM 2542 N N . CYS A 1 328 ? 14.555 -35.219 -24.547 1 97.25 328 CYS A N 1
ATOM 2543 C CA . CYS A 1 328 ? 13.797 -36.438 -24.438 1 97.25 328 CYS A CA 1
ATOM 2544 C C . CYS A 1 328 ? 12.367 -36.25 -24.953 1 97.25 328 CYS A C 1
ATOM 2546 O O . CYS A 1 328 ? 11.414 -36.562 -24.234 1 97.25 328 CYS A O 1
ATOM 2548 N N . MET A 1 329 ? 12.172 -35.844 -26.156 1 97.81 329 MET A N 1
ATOM 2549 C CA . MET A 1 329 ? 10.891 -35.438 -26.734 1 97.81 329 MET A CA 1
ATOM 2550 C C . MET A 1 329 ? 9.992 -36.656 -26.922 1 97.81 329 MET A C 1
ATOM 2552 O O . MET A 1 329 ? 8.781 -36.5 -27.141 1 97.81 329 MET A O 1
ATOM 2556 N N . HIS A 1 330 ? 10.523 -37.812 -26.781 1 97.75 330 HIS A N 1
ATOM 2557 C CA . HIS A 1 330 ? 9.68 -39.031 -26.875 1 97.75 330 HIS A CA 1
ATOM 2558 C C . HIS A 1 330 ? 8.609 -39 -25.797 1 97.75 330 HIS A C 1
ATOM 2560 O O . HIS A 1 330 ? 7.543 -39.625 -25.969 1 97.75 330 HIS A O 1
ATOM 2566 N N . LEU A 1 331 ? 8.906 -38.344 -24.688 1 98.25 331 LEU A N 1
ATOM 2567 C CA . LEU A 1 331 ? 7.898 -38.188 -23.641 1 98.25 331 LEU A CA 1
ATOM 2568 C C . LEU A 1 331 ? 6.637 -37.531 -24.172 1 98.25 331 LEU A C 1
ATOM 2570 O O . LEU A 1 331 ? 5.523 -37.969 -23.859 1 98.25 331 LEU A O 1
ATOM 2574 N N . ILE A 1 332 ? 6.805 -36.531 -24.969 1 98.5 332 ILE A N 1
ATOM 2575 C CA . ILE A 1 332 ? 5.699 -35.75 -25.531 1 98.5 332 ILE A CA 1
ATOM 2576 C C . ILE A 1 332 ? 5.031 -36.562 -26.641 1 98.5 332 ILE A C 1
ATOM 2578 O O . ILE A 1 332 ? 3.805 -36.625 -26.734 1 98.5 332 ILE A O 1
ATOM 2582 N N . ASP A 1 333 ? 5.836 -37.219 -27.438 1 98.38 333 ASP A N 1
ATOM 2583 C CA . ASP A 1 333 ? 5.309 -38.031 -28.531 1 98.38 333 ASP A CA 1
ATOM 2584 C C . ASP A 1 333 ? 4.445 -39.156 -28 1 98.38 333 ASP A C 1
ATOM 2586 O O . ASP A 1 333 ? 3.375 -39.438 -28.547 1 98.38 333 ASP A O 1
ATOM 2590 N N . ASN A 1 334 ? 4.918 -39.812 -26.969 1 98.56 334 ASN A N 1
ATOM 2591 C CA . ASN A 1 334 ? 4.156 -40.906 -26.359 1 98.56 334 ASN A CA 1
ATOM 2592 C C . ASN A 1 334 ? 2.85 -40.406 -25.75 1 98.56 334 ASN A C 1
ATOM 2594 O O . ASN A 1 334 ? 1.816 -41.062 -25.844 1 98.56 334 ASN A O 1
ATOM 2598 N N . ALA A 1 335 ? 2.947 -39.25 -25.109 1 98.62 335 ALA A N 1
ATOM 2599 C CA . ALA A 1 335 ? 1.739 -38.656 -24.531 1 98.62 335 ALA A CA 1
ATOM 2600 C C . ALA A 1 335 ? 0.711 -38.344 -25.609 1 98.62 335 ALA A C 1
ATOM 2602 O O . ALA A 1 335 ? -0.484 -38.562 -25.422 1 98.62 335 ALA A O 1
ATOM 2603 N N . LYS A 1 336 ? 1.16 -37.75 -26.719 1 98.62 336 LYS A N 1
ATOM 2604 C CA . LYS A 1 336 ? 0.272 -37.469 -27.844 1 98.62 336 LYS A CA 1
ATOM 2605 C C . LYS A 1 336 ? -0.39 -38.719 -28.359 1 98.62 336 LYS A C 1
ATOM 2607 O O . LYS A 1 336 ? -1.605 -38.75 -28.578 1 98.62 336 LYS A O 1
ATOM 2612 N N . LYS A 1 337 ? 0.418 -39.688 -28.578 1 98.56 337 LYS A N 1
ATOM 2613 C CA . LYS A 1 337 ? -0.093 -40.969 -29.094 1 98.56 337 LYS A CA 1
ATOM 2614 C C . LYS A 1 337 ? -1.084 -41.594 -28.109 1 98.56 337 LYS A C 1
ATOM 2616 O O . LYS A 1 337 ? -2.09 -42.188 -28.516 1 98.56 337 LYS A O 1
ATOM 2621 N N . ALA A 1 338 ? -0.747 -41.5 -26.812 1 98.69 338 ALA A N 1
ATOM 2622 C CA . ALA A 1 338 ? -1.653 -42.031 -25.781 1 98.69 338 ALA A CA 1
ATOM 2623 C C . ALA A 1 338 ? -3.008 -41.312 -25.859 1 98.69 338 ALA A C 1
ATOM 2625 O O . ALA A 1 338 ? -4.051 -41.969 -25.703 1 98.69 338 ALA A O 1
ATOM 2626 N N . CYS A 1 339 ? -3.006 -40.031 -26.031 1 98.69 339 CYS A N 1
ATOM 2627 C CA . CYS A 1 339 ? -4.25 -39.281 -26.203 1 98.69 339 CYS A CA 1
ATOM 2628 C C . CYS A 1 339 ? -5.035 -39.781 -27.406 1 98.69 339 CYS A C 1
ATOM 2630 O O . CYS A 1 339 ? -6.23 -40.062 -27.297 1 98.69 339 CYS A O 1
ATOM 2632 N N . GLU A 1 340 ? -4.367 -39.969 -28.469 1 98.38 340 GLU A N 1
ATOM 2633 C CA . GLU A 1 340 ? -5.016 -40.438 -29.672 1 98.38 340 GLU A CA 1
ATOM 2634 C C . GLU A 1 340 ? -5.625 -41.844 -29.469 1 98.38 340 GLU A C 1
ATOM 2636 O O . GLU A 1 340 ? -6.77 -42.062 -29.859 1 98.38 340 GLU A O 1
ATOM 2641 N N . ASN A 1 341 ? -4.852 -42.688 -28.859 1 98.38 341 ASN A N 1
ATOM 2642 C CA . ASN A 1 341 ? -5.324 -44.031 -28.578 1 98.38 341 ASN A CA 1
ATOM 2643 C C . ASN A 1 341 ? -6.566 -44.031 -27.688 1 98.38 341 ASN A C 1
ATOM 2645 O O . ASN A 1 341 ? -7.41 -44.938 -27.781 1 98.38 341 ASN A O 1
ATOM 2649 N N . ALA A 1 342 ? -6.652 -43.031 -26.859 1 98.25 342 ALA A N 1
ATOM 2650 C CA . ALA A 1 342 ? -7.77 -42.938 -25.922 1 98.25 342 ALA A CA 1
ATOM 2651 C C . ALA A 1 342 ? -8.898 -42.094 -26.516 1 98.25 342 ALA A C 1
ATOM 2653 O O . ALA A 1 342 ? -9.859 -41.75 -25.828 1 98.25 342 ALA A O 1
ATOM 2654 N N . ASP A 1 343 ? -8.812 -41.688 -27.719 1 97.62 343 ASP A N 1
ATOM 2655 C CA . ASP A 1 343 ? -9.789 -40.875 -28.422 1 97.62 343 ASP A CA 1
ATOM 2656 C C . ASP A 1 343 ? -9.945 -39.5 -27.734 1 97.62 343 ASP A C 1
ATOM 2658 O O . ASP A 1 343 ? -11.062 -39.062 -27.5 1 97.62 343 ASP A O 1
ATOM 2662 N N . VAL A 1 344 ? -8.891 -39 -27.266 1 97.88 344 VAL A N 1
ATOM 2663 C CA . VAL A 1 344 ? -8.789 -37.656 -26.719 1 97.88 344 VAL A CA 1
ATOM 2664 C C . VAL A 1 344 ? -7.875 -36.812 -27.594 1 97.88 344 VAL A C 1
ATOM 2666 O O . VAL A 1 344 ? -6.797 -37.25 -28 1 97.88 344 VAL A O 1
ATOM 2669 N N . THR A 1 345 ? -8.305 -35.625 -27.984 1 97.44 345 THR A N 1
ATOM 2670 C CA . THR A 1 345 ? -7.465 -34.719 -28.781 1 97.44 345 THR A CA 1
ATOM 2671 C C . THR A 1 345 ? -6.309 -34.188 -27.938 1 97.44 345 THR A C 1
ATOM 2673 O O . THR A 1 345 ? -6.527 -33.562 -26.891 1 97.44 345 THR A O 1
ATOM 2676 N N . PRO A 1 346 ? -5.062 -34.469 -28.359 1 98.12 346 PRO A N 1
ATOM 2677 C CA . PRO A 1 346 ? -3.941 -33.906 -27.609 1 98.12 346 PRO A CA 1
ATOM 2678 C C . PRO A 1 346 ? -3.928 -32.375 -27.672 1 98.12 346 PRO A C 1
ATOM 2680 O O . PRO A 1 346 ? -4.152 -31.781 -28.734 1 98.12 346 PRO A O 1
ATOM 2683 N N . LEU A 1 347 ? -3.775 -31.734 -26.547 1 96.94 347 LEU A N 1
ATOM 2684 C CA . LEU A 1 347 ? -3.662 -30.281 -26.406 1 96.94 347 LEU A CA 1
ATOM 2685 C C . LEU A 1 347 ? -2.305 -29.891 -25.844 1 96.94 347 LEU A C 1
ATOM 2687 O O . LEU A 1 347 ? -2.127 -29.859 -24.609 1 96.94 347 LEU A O 1
ATOM 2691 N N . VAL A 1 348 ? -1.348 -29.594 -26.703 1 96.62 348 VAL A N 1
ATOM 2692 C CA . VAL A 1 348 ? -0.036 -29.172 -26.234 1 96.62 348 VAL A CA 1
ATOM 2693 C C . VAL A 1 348 ? -0.068 -27.672 -25.906 1 96.62 348 VAL A C 1
ATOM 2695 O O . VAL A 1 348 ? -0.149 -26.844 -26.812 1 96.62 348 VAL A O 1
ATOM 2698 N N . LEU A 1 349 ? -0.017 -27.312 -24.719 1 94.81 349 LEU A N 1
ATOM 2699 C CA . LEU A 1 349 ? -0.143 -25.938 -24.234 1 94.81 349 LEU A CA 1
ATOM 2700 C C . LEU A 1 349 ? 0.959 -25.609 -23.234 1 94.81 349 LEU A C 1
ATOM 2702 O O . LEU A 1 349 ? 1.379 -26.484 -22.469 1 94.81 349 LEU A O 1
ATOM 2706 N N . PRO A 1 350 ? 1.462 -24.391 -23.25 1 95.88 350 PRO A N 1
ATOM 2707 C CA . PRO A 1 350 ? 2.414 -24 -22.203 1 95.88 350 PRO A CA 1
ATOM 2708 C C . PRO A 1 350 ? 1.749 -23.828 -20.844 1 95.88 350 PRO A C 1
ATOM 2710 O O . PRO A 1 350 ? 0.572 -23.469 -20.766 1 95.88 350 PRO A O 1
ATOM 2713 N N . ILE A 1 351 ? 2.516 -24.078 -19.828 1 94.62 351 ILE A N 1
ATOM 2714 C CA . ILE A 1 351 ? 2.057 -23.797 -18.469 1 94.62 351 ILE A CA 1
ATOM 2715 C C . ILE A 1 351 ? 2.346 -22.344 -18.109 1 94.62 351 ILE A C 1
ATOM 2717 O O . ILE A 1 351 ? 3.49 -21.891 -18.203 1 94.62 351 ILE A O 1
ATOM 2721 N N . ARG A 1 352 ? 1.389 -21.656 -17.766 1 93.94 352 ARG A N 1
ATOM 2722 C CA . ARG A 1 352 ? 1.584 -20.297 -17.297 1 93.94 352 ARG A CA 1
ATOM 2723 C C . ARG A 1 352 ? 1.769 -20.266 -15.781 1 93.94 352 ARG A C 1
ATOM 2725 O O . ARG A 1 352 ? 1.024 -19.578 -15.078 1 93.94 352 ARG A O 1
ATOM 2732 N N . GLY A 1 353 ? 2.668 -20.891 -15.328 1 92.5 353 GLY A N 1
ATOM 2733 C CA . GLY A 1 353 ? 3.096 -21.094 -13.945 1 92.5 353 GLY A CA 1
ATOM 2734 C C . GLY A 1 353 ? 4.246 -22.062 -13.812 1 92.5 353 GLY A C 1
ATOM 2735 O O . GLY A 1 353 ? 5.023 -22.266 -14.75 1 92.5 353 GLY A O 1
ATOM 2736 N N . GLY A 1 354 ? 4.48 -22.516 -12.617 1 90.12 354 GLY A N 1
ATOM 2737 C CA . GLY A 1 354 ? 5.414 -23.594 -12.336 1 90.12 354 GLY A CA 1
ATOM 2738 C C . GLY A 1 354 ? 4.734 -24.859 -11.859 1 90.12 354 GLY A C 1
ATOM 2739 O O . GLY A 1 354 ? 3.543 -24.859 -11.555 1 90.12 354 GLY A O 1
ATOM 2740 N N . THR A 1 355 ? 5.445 -25.938 -11.945 1 92.06 355 THR A N 1
ATOM 2741 C CA . THR A 1 355 ? 4.957 -27.219 -11.469 1 92.06 355 THR A CA 1
ATOM 2742 C C . THR A 1 355 ? 6.074 -28 -10.766 1 92.06 355 THR A C 1
ATOM 2744 O O . THR A 1 355 ? 7.25 -27.656 -10.898 1 92.06 355 THR A O 1
ATOM 2747 N N . ASP A 1 356 ? 5.656 -28.969 -9.992 1 95.19 356 ASP A N 1
ATOM 2748 C CA . ASP A 1 356 ? 6.656 -29.891 -9.461 1 95.19 356 ASP A CA 1
ATOM 2749 C C . ASP A 1 356 ? 7.477 -30.516 -10.586 1 95.19 356 ASP A C 1
ATOM 2751 O O . ASP A 1 356 ? 8.688 -30.688 -10.461 1 95.19 356 ASP A O 1
ATOM 2755 N N . GLY A 1 357 ? 6.836 -30.797 -11.664 1 96.31 357 GLY A N 1
ATOM 2756 C CA . GLY A 1 357 ? 7.496 -31.406 -12.805 1 96.31 357 GLY A CA 1
ATOM 2757 C C . GLY A 1 357 ? 8.633 -30.578 -13.359 1 96.31 357 GLY A C 1
ATOM 2758 O O . GLY A 1 357 ? 9.672 -31.109 -13.742 1 96.31 357 GLY A O 1
ATOM 2759 N N . CYS A 1 358 ? 8.359 -29.328 -13.445 1 95.5 358 CYS A N 1
ATOM 2760 C CA . CYS A 1 358 ? 9.414 -28.469 -13.992 1 95.5 358 CYS A CA 1
ATOM 2761 C C . CYS A 1 358 ? 10.641 -28.484 -13.086 1 95.5 358 CYS A C 1
ATOM 2763 O O . CYS A 1 358 ? 11.773 -28.516 -13.578 1 95.5 358 CYS A O 1
ATOM 2765 N N . GLN A 1 359 ? 10.453 -28.516 -11.805 1 95.56 359 GLN A N 1
ATOM 2766 C CA . GLN A 1 359 ? 11.578 -28.562 -10.867 1 95.56 359 GLN A CA 1
ATOM 2767 C C . GLN A 1 359 ? 12.266 -29.922 -10.914 1 95.56 359 GLN A C 1
ATOM 2769 O O . GLN A 1 359 ? 13.492 -30.016 -10.898 1 95.56 359 GLN A O 1
ATOM 2774 N N . LEU A 1 360 ? 11.492 -30.953 -10.969 1 97.69 360 LEU A N 1
ATOM 2775 C CA . LEU A 1 360 ? 12.023 -32.312 -11 1 97.69 360 LEU A CA 1
ATOM 2776 C C . LEU A 1 360 ? 12.836 -32.562 -12.266 1 97.69 360 LEU A C 1
ATOM 2778 O O . LEU A 1 360 ? 13.82 -33.281 -12.242 1 97.69 360 LEU A O 1
ATOM 2782 N N . SER A 1 361 ? 12.383 -31.969 -13.352 1 97.62 361 SER A N 1
ATOM 2783 C CA . SER A 1 361 ? 13.117 -32.094 -14.602 1 97.62 361 SER A CA 1
ATOM 2784 C C . SER A 1 361 ? 14.57 -31.672 -14.438 1 97.62 361 SER A C 1
ATOM 2786 O O . SER A 1 361 ? 15.484 -32.312 -14.945 1 97.62 361 SER A O 1
ATOM 2788 N N . PHE A 1 362 ? 14.805 -30.672 -13.695 1 96.38 362 PHE A N 1
ATOM 2789 C CA . PHE A 1 362 ? 16.156 -30.156 -13.477 1 96.38 362 PHE A CA 1
ATOM 2790 C C . PHE A 1 362 ? 16.875 -30.969 -12.398 1 96.38 362 PHE A C 1
ATOM 2792 O O . PHE A 1 362 ? 18.078 -30.812 -12.195 1 96.38 362 PHE A O 1
ATOM 2799 N N . LYS A 1 363 ? 16.172 -31.828 -11.703 1 96.38 363 LYS A N 1
ATOM 2800 C CA . LYS A 1 363 ? 16.766 -32.719 -10.695 1 96.38 363 LYS A CA 1
ATOM 2801 C C . LYS A 1 363 ? 17.094 -34.062 -11.281 1 96.38 363 LYS A C 1
ATOM 2803 O O . LYS A 1 363 ? 17.484 -35 -10.555 1 96.38 363 LYS A O 1
ATOM 2808 N N . GLY A 1 364 ? 16.859 -34.156 -12.555 1 96.75 364 GLY A N 1
ATOM 2809 C CA . GLY A 1 364 ? 17.25 -35.375 -13.211 1 96.75 364 GLY A CA 1
ATOM 2810 C C . GLY A 1 364 ? 16.078 -36.281 -13.555 1 96.75 364 GLY A C 1
ATOM 2811 O O . GLY A 1 364 ? 16.25 -37.406 -14 1 96.75 364 GLY A O 1
ATOM 2812 N N . LEU A 1 365 ? 14.906 -35.812 -13.344 1 98.25 365 LEU A N 1
ATOM 2813 C CA . LEU A 1 365 ? 13.703 -36.562 -13.711 1 98.25 365 LEU A CA 1
ATOM 2814 C C . LEU A 1 365 ? 12.852 -35.75 -14.688 1 98.25 365 LEU A C 1
ATOM 2816 O O . LEU A 1 365 ? 11.914 -35.062 -14.281 1 98.25 365 LEU A O 1
ATOM 2820 N N . PRO A 1 366 ? 13.133 -35.875 -16.031 1 98.31 366 PRO A N 1
ATOM 2821 C CA . PRO A 1 366 ? 12.242 -35.219 -16.984 1 98.31 366 PRO A CA 1
ATOM 2822 C C . PRO A 1 366 ? 10.773 -35.531 -16.75 1 98.31 366 PRO A C 1
ATOM 2824 O O . PRO A 1 366 ? 10.398 -36.719 -16.719 1 98.31 366 PRO A O 1
ATOM 2827 N N . CYS A 1 367 ? 9.977 -34.5 -16.594 1 98.06 367 CYS A N 1
ATOM 2828 C CA . CYS A 1 367 ? 8.648 -34.781 -16.031 1 98.06 367 CYS A CA 1
ATOM 2829 C C . CYS A 1 367 ? 7.633 -33.781 -16.578 1 98.06 367 CYS A C 1
ATOM 2831 O O . CYS A 1 367 ? 7.242 -32.844 -15.883 1 98.06 367 CYS A O 1
ATOM 2833 N N . PRO A 1 368 ? 7.113 -33.969 -17.844 1 98.38 368 PRO A N 1
ATOM 2834 C CA . PRO A 1 368 ? 6.031 -33.125 -18.344 1 98.38 368 PRO A CA 1
ATOM 2835 C C . PRO A 1 368 ? 4.734 -33.312 -17.562 1 98.38 368 PRO A C 1
ATOM 2837 O O . PRO A 1 368 ? 4.66 -34.125 -16.656 1 98.38 368 PRO A O 1
ATOM 2840 N N . ASN A 1 369 ? 3.785 -32.438 -17.875 1 98.25 369 ASN A N 1
ATOM 2841 C CA . ASN A 1 369 ? 2.525 -32.375 -17.141 1 98.25 369 ASN A CA 1
ATOM 2842 C C . ASN A 1 369 ? 1.341 -32.75 -18.016 1 98.25 369 ASN A C 1
ATOM 2844 O O . ASN A 1 369 ? 1.299 -32.375 -19.203 1 98.25 369 ASN A O 1
ATOM 2848 N N . LEU A 1 370 ? 0.411 -33.5 -17.453 1 98.56 370 LEU A N 1
ATOM 2849 C CA . LEU A 1 370 ? -0.767 -33.938 -18.188 1 98.56 370 LEU A CA 1
ATOM 2850 C C . LEU A 1 370 ? -2.043 -33.406 -17.547 1 98.56 370 LEU A C 1
ATOM 2852 O O . LEU A 1 370 ? -2.076 -33.156 -16.344 1 98.56 370 LEU A O 1
ATOM 2856 N N . GLY A 1 371 ? -3.062 -33.344 -18.344 1 97.81 371 GLY A N 1
ATOM 2857 C CA . GLY A 1 371 ? -4.332 -32.781 -17.891 1 97.81 371 GLY A CA 1
ATOM 2858 C C . GLY A 1 371 ? -5.145 -33.812 -17.078 1 97.81 371 GLY A C 1
ATOM 2859 O O . GLY A 1 371 ? -5.066 -35 -17.328 1 97.81 371 GLY A O 1
ATOM 2860 N N . THR A 1 372 ? -5.992 -33.25 -16.203 1 97.81 372 THR A N 1
ATOM 2861 C CA . THR A 1 372 ? -6.762 -34.094 -15.312 1 97.81 372 THR A CA 1
ATOM 2862 C C . THR A 1 372 ? -8.25 -34 -15.617 1 97.81 372 THR A C 1
ATOM 2864 O O . THR A 1 372 ? -9.047 -34.812 -15.133 1 97.81 372 THR A O 1
ATOM 2867 N N . GLY A 1 373 ? -8.609 -32.969 -16.406 1 96.56 373 GLY A N 1
ATOM 2868 C CA . GLY A 1 373 ? -10.016 -32.781 -16.719 1 96.56 373 GLY A CA 1
ATOM 2869 C C . GLY A 1 373 ? -10.664 -31.688 -15.883 1 96.56 373 GLY A C 1
ATOM 2870 O O . GLY A 1 373 ? -11.883 -31.516 -15.891 1 96.56 373 GLY A O 1
ATOM 2871 N N . GLY A 1 374 ? -9.898 -30.922 -15.188 1 95.38 374 GLY A N 1
ATOM 2872 C CA . GLY A 1 374 ? -10.422 -29.875 -14.312 1 95.38 374 GLY A CA 1
ATOM 2873 C C . GLY A 1 374 ? -10.219 -28.484 -14.852 1 95.38 374 GLY A C 1
ATOM 2874 O O . GLY A 1 374 ? -9.641 -28.297 -15.93 1 95.38 374 GLY A O 1
ATOM 2875 N N . HIS A 1 375 ? -10.844 -27.438 -14.148 1 93.19 375 HIS A N 1
ATOM 2876 C CA . HIS A 1 375 ? -10.812 -26.047 -14.602 1 93.19 375 HIS A CA 1
ATOM 2877 C C . HIS A 1 375 ? -10.977 -25.094 -13.43 1 93.19 375 HIS A C 1
ATOM 2879 O O . HIS A 1 375 ? -11.461 -25.484 -12.367 1 93.19 375 HIS A O 1
ATOM 2885 N N . ALA A 1 376 ? -10.555 -23.844 -13.695 1 89.44 376 ALA A N 1
ATOM 2886 C CA . ALA A 1 376 ? -10.797 -22.719 -12.789 1 89.44 376 ALA A CA 1
ATOM 2887 C C . ALA A 1 376 ? -10.25 -23.016 -11.398 1 89.44 376 ALA A C 1
ATOM 2889 O O . ALA A 1 376 ? -10.953 -22.844 -10.398 1 89.44 376 ALA A O 1
ATOM 2890 N N . TYR A 1 377 ? -9.008 -23.469 -11.367 1 88.69 377 TYR A N 1
ATOM 2891 C CA . TYR A 1 377 ? -8.367 -23.875 -10.125 1 88.69 377 TYR A CA 1
ATOM 2892 C C . TYR A 1 377 ? -8.086 -22.656 -9.242 1 88.69 377 TYR A C 1
ATOM 2894 O O . TYR A 1 377 ? -8.117 -21.516 -9.711 1 88.69 377 TYR A O 1
ATOM 2902 N N . HIS A 1 378 ? -7.871 -22.812 -7.984 1 86.31 378 HIS A N 1
ATOM 2903 C CA . HIS A 1 378 ? -7.422 -21.844 -6.988 1 86.31 378 HIS A CA 1
ATOM 2904 C C . HIS A 1 378 ? -8.539 -20.891 -6.602 1 86.31 378 HIS A C 1
ATOM 2906 O O . HIS A 1 378 ? -8.297 -19.703 -6.402 1 86.31 378 HIS A O 1
ATOM 2912 N N . GLY A 1 379 ? -9.766 -21.391 -6.574 1 84.44 379 GLY A N 1
ATOM 2913 C CA . GLY A 1 379 ? -10.898 -20.594 -6.125 1 84.44 379 GLY A CA 1
ATOM 2914 C C . GLY A 1 379 ? -12.172 -21.406 -6 1 84.44 379 GLY A C 1
ATOM 2915 O O . GLY A 1 379 ? -12.188 -22.609 -6.266 1 84.44 379 GLY A O 1
ATOM 2916 N N . PRO A 1 380 ? -13.211 -20.641 -5.625 1 90.38 380 PRO A N 1
ATOM 2917 C CA . PRO A 1 380 ? -14.469 -21.344 -5.41 1 90.38 380 PRO A CA 1
ATOM 2918 C C . PRO A 1 380 ? -15.133 -21.781 -6.715 1 90.38 380 PRO A C 1
ATOM 2920 O O . PRO A 1 380 ? -16.109 -22.547 -6.691 1 90.38 380 PRO A O 1
ATOM 2923 N N . TYR A 1 381 ? -14.594 -21.406 -7.836 1 90.88 381 TYR A N 1
ATOM 2924 C CA . TYR A 1 381 ? -15.172 -21.734 -9.133 1 90.88 381 TYR A CA 1
ATOM 2925 C C . TYR A 1 381 ? -14.594 -23.047 -9.68 1 90.88 381 TYR A C 1
ATOM 2927 O O . TYR A 1 381 ? -14.984 -23.5 -10.758 1 90.88 381 TYR A O 1
ATOM 2935 N N . GLU A 1 382 ? -13.703 -23.578 -8.93 1 93.75 382 GLU A N 1
ATOM 2936 C CA . GLU A 1 382 ? -13.031 -24.797 -9.367 1 93.75 382 GLU A CA 1
ATOM 2937 C C . GLU A 1 382 ? -14.039 -25.891 -9.711 1 93.75 382 GLU A C 1
ATOM 2939 O O . GLU A 1 382 ? -15.023 -26.078 -8.984 1 93.75 382 GLU A O 1
ATOM 2944 N N . HIS A 1 383 ? -13.852 -26.562 -10.883 1 96.62 383 HIS A N 1
ATOM 2945 C CA . HIS A 1 383 ? -14.742 -27.656 -11.266 1 96.62 383 HIS A CA 1
ATOM 2946 C C . HIS A 1 383 ? -14.031 -28.672 -12.141 1 96.62 383 HIS A C 1
ATOM 2948 O O . HIS A 1 383 ? -12.953 -28.391 -12.68 1 96.62 383 HIS A O 1
ATOM 2954 N N . ILE A 1 384 ? -14.602 -29.797 -12.18 1 98 384 ILE A N 1
ATOM 2955 C CA . ILE A 1 384 ? -14.086 -30.906 -12.992 1 98 384 ILE A CA 1
ATOM 2956 C C . ILE A 1 384 ? -15.242 -31.797 -13.438 1 98 384 ILE A C 1
ATOM 2958 O O . ILE A 1 384 ? -16.359 -31.688 -12.914 1 98 384 ILE A O 1
ATOM 2962 N N . THR A 1 385 ? -15.055 -32.594 -14.484 1 98.44 385 THR A N 1
ATOM 2963 C CA . THR A 1 385 ? -16.125 -33.469 -14.945 1 98.44 385 THR A CA 1
ATOM 2964 C C . THR A 1 385 ? -15.734 -34.938 -14.75 1 98.44 385 THR A C 1
ATOM 2966 O O . THR A 1 385 ? -14.562 -35.281 -14.859 1 98.44 385 THR A O 1
ATOM 2969 N N . VAL A 1 386 ? -16.75 -35.781 -14.516 1 98.69 386 VAL A N 1
ATOM 2970 C CA . VAL A 1 386 ? -16.547 -37.219 -14.414 1 98.69 386 VAL A CA 1
ATOM 2971 C C . VAL A 1 386 ? -15.945 -37.75 -15.711 1 98.69 386 VAL A C 1
ATOM 2973 O O . VAL A 1 386 ? -14.977 -38.5 -15.68 1 98.69 386 VAL A O 1
ATOM 2976 N N . GLU A 1 387 ? -16.5 -37.344 -16.797 1 98.44 387 GLU A N 1
ATOM 2977 C CA . GLU A 1 387 ? -16.062 -37.812 -18.109 1 98.44 387 GLU A CA 1
ATOM 2978 C C . GLU A 1 387 ? -14.625 -37.375 -18.391 1 98.44 387 GLU A C 1
ATOM 2980 O O . GLU A 1 387 ? -13.852 -38.156 -18.969 1 98.44 387 GLU A O 1
ATOM 2985 N N . GLY A 1 388 ? -14.312 -36.156 -18.031 1 98.25 388 GLY A N 1
ATOM 2986 C CA . GLY A 1 388 ? -12.945 -35.719 -18.188 1 98.25 388 GLY A CA 1
ATOM 2987 C C . GLY A 1 388 ? -11.945 -36.562 -17.406 1 98.25 388 GLY A C 1
ATOM 2988 O O . GLY A 1 388 ? -10.875 -36.875 -17.906 1 98.25 388 GLY A O 1
ATOM 2989 N N . MET A 1 389 ? -12.273 -36.906 -16.203 1 98.75 389 MET A N 1
ATOM 2990 C CA . MET A 1 389 ? -11.406 -37.75 -15.375 1 98.75 389 MET A CA 1
ATOM 2991 C C . MET A 1 389 ? -11.25 -39.125 -15.977 1 98.75 389 MET A C 1
ATOM 2993 O O . MET A 1 389 ? -10.156 -39.688 -15.969 1 98.75 389 MET A O 1
ATOM 2997 N N . ASP A 1 390 ? -12.336 -39.656 -16.5 1 98.69 390 ASP A N 1
ATOM 2998 C CA . ASP A 1 390 ? -12.266 -40.969 -17.156 1 98.69 390 ASP A CA 1
ATOM 2999 C C . ASP A 1 390 ? -11.305 -40.938 -18.344 1 98.69 390 ASP A C 1
ATOM 3001 O O . ASP A 1 390 ? -10.516 -41.844 -18.531 1 98.69 390 ASP A O 1
ATOM 3005 N N . LYS A 1 391 ? -11.453 -39.875 -19.078 1 98.56 391 LYS A N 1
ATOM 3006 C CA . LYS A 1 391 ? -10.586 -39.719 -20.234 1 98.56 391 LYS A CA 1
ATOM 3007 C C . LYS A 1 391 ? -9.117 -39.625 -19.812 1 98.56 391 LYS A C 1
ATOM 3009 O O . LYS A 1 391 ? -8.242 -40.188 -20.484 1 98.56 391 LYS A O 1
ATOM 3014 N N . SER A 1 392 ? -8.852 -38.938 -18.766 1 98.69 392 SER A N 1
ATOM 3015 C CA . SER A 1 392 ? -7.484 -38.844 -18.281 1 98.69 392 SER A CA 1
ATOM 3016 C C . SER A 1 392 ? -6.941 -40.188 -17.859 1 98.69 392 SER A C 1
ATOM 3018 O O . SER A 1 392 ? -5.781 -40.531 -18.125 1 98.69 392 SER A O 1
ATOM 3020 N N . VAL A 1 393 ? -7.762 -41 -17.188 1 98.81 393 VAL A N 1
ATOM 3021 C CA . VAL A 1 393 ? -7.371 -42.375 -16.812 1 98.81 393 VAL A CA 1
ATOM 3022 C C . VAL A 1 393 ? -7.062 -43.156 -18.078 1 98.81 393 VAL A C 1
ATOM 3024 O O . VAL A 1 393 ? -6.078 -43.906 -18.125 1 98.81 393 VAL A O 1
ATOM 3027 N N . ASP A 1 394 ? -7.902 -43 -19.094 1 98.75 394 ASP A N 1
ATOM 3028 C CA . ASP A 1 394 ? -7.676 -43.688 -20.359 1 98.75 394 ASP A CA 1
ATOM 3029 C C . ASP A 1 394 ? -6.328 -43.312 -20.969 1 98.75 394 ASP A C 1
ATOM 3031 O O . ASP A 1 394 ? -5.582 -44.188 -21.438 1 98.75 394 ASP A O 1
ATOM 3035 N N . VAL A 1 395 ? -6.035 -42.062 -20.938 1 98.81 395 VAL A N 1
ATOM 3036 C CA . VAL A 1 395 ? -4.809 -41.531 -21.547 1 98.81 395 VAL A CA 1
ATOM 3037 C C . VAL A 1 395 ? -3.596 -42.125 -20.812 1 98.81 395 VAL A C 1
ATOM 3039 O O . VAL A 1 395 ? -2.666 -42.625 -21.453 1 98.81 395 VAL A O 1
ATOM 3042 N N . VAL A 1 396 ? -3.564 -42.094 -19.516 1 98.69 396 VAL A N 1
ATOM 3043 C CA . VAL A 1 396 ? -2.391 -42.531 -18.781 1 98.69 396 VAL A CA 1
ATOM 3044 C C . VAL A 1 396 ? -2.27 -44.062 -18.906 1 98.69 396 VAL A C 1
ATOM 3046 O O . VAL A 1 396 ? -1.16 -44.594 -18.938 1 98.69 396 VAL A O 1
ATOM 3049 N N . THR A 1 397 ? -3.396 -44.812 -19.016 1 98.69 397 THR A N 1
ATOM 3050 C CA . THR A 1 397 ? -3.355 -46.25 -19.234 1 98.69 397 THR A CA 1
ATOM 3051 C C . THR A 1 397 ? -2.709 -46.562 -20.594 1 98.69 397 THR A C 1
ATOM 3053 O O . THR A 1 397 ? -1.868 -47.438 -20.688 1 98.69 397 THR A O 1
ATOM 3056 N N . GLU A 1 398 ? -3.139 -45.781 -21.594 1 98.62 398 GLU A N 1
ATOM 3057 C CA . GLU A 1 398 ? -2.545 -45.969 -22.922 1 98.62 398 GLU A CA 1
ATOM 3058 C C . GLU A 1 398 ? -1.055 -45.625 -22.906 1 98.62 398 GLU A C 1
ATOM 3060 O O . GLU A 1 398 ? -0.267 -46.25 -23.625 1 98.62 398 GLU A O 1
ATOM 3065 N N . LEU A 1 399 ? -0.7 -44.625 -22.172 1 98.62 399 LEU A N 1
ATOM 3066 C CA . LEU A 1 399 ? 0.701 -44.219 -22.047 1 98.62 399 LEU A CA 1
ATOM 3067 C C . LEU A 1 399 ? 1.535 -45.375 -21.5 1 98.62 399 LEU A C 1
ATOM 3069 O O . LEU A 1 399 ? 2.625 -45.656 -22 1 98.62 399 LEU A O 1
ATOM 3073 N N . VAL A 1 400 ? 1.029 -46.031 -20.484 1 98.44 400 VAL A N 1
ATOM 3074 C CA . VAL A 1 400 ? 1.699 -47.188 -19.891 1 98.44 400 VAL A CA 1
ATOM 3075 C C . VAL A 1 400 ? 1.888 -48.281 -20.922 1 98.44 400 VAL A C 1
ATOM 3077 O O . VAL A 1 400 ? 2.961 -48.875 -21.016 1 98.44 400 VAL A O 1
ATOM 3080 N N . LYS A 1 401 ? 0.882 -48.5 -21.734 1 98.12 401 LYS A N 1
ATOM 3081 C CA . LYS A 1 401 ? 0.957 -49.531 -22.781 1 98.12 401 LYS A CA 1
ATOM 3082 C C . LYS A 1 401 ? 2.043 -49.188 -23.797 1 98.12 401 LYS A C 1
ATOM 3084 O O . LYS A 1 401 ? 2.762 -50.062 -24.266 1 98.12 401 LYS A O 1
ATOM 3089 N N . LEU A 1 402 ? 2.102 -47.938 -24.094 1 98.06 402 LEU A N 1
ATOM 3090 C CA . LEU A 1 402 ? 3.064 -47.5 -25.094 1 98.06 402 LEU A CA 1
ATOM 3091 C C . LEU A 1 402 ? 4.492 -47.75 -24.609 1 98.06 402 LEU A C 1
ATOM 3093 O O . LEU A 1 402 ? 5.363 -48.125 -25.406 1 98.06 402 LEU A O 1
ATOM 3097 N N . TYR A 1 403 ? 4.77 -47.531 -23.391 1 97.44 403 TYR A N 1
ATOM 3098 C CA . TYR A 1 403 ? 6.117 -47.719 -22.859 1 97.44 403 TYR A CA 1
ATOM 3099 C C . TYR A 1 403 ? 6.453 -49.188 -22.688 1 97.44 403 TYR A C 1
ATOM 3101 O O . TYR A 1 403 ? 7.617 -49.562 -22.484 1 97.44 403 TYR A O 1
ATOM 3109 N N . ALA A 1 404 ? 5.465 -50.031 -22.719 1 96 404 ALA A N 1
ATOM 3110 C CA . ALA A 1 404 ? 5.664 -51.469 -22.594 1 96 404 ALA A CA 1
ATOM 3111 C C . ALA A 1 404 ? 6.023 -52.094 -23.922 1 96 404 ALA A C 1
ATOM 3113 O O . ALA A 1 404 ? 6.473 -53.25 -23.984 1 96 404 ALA A O 1
ATOM 3114 N N . MET A 1 405 ? 5.875 -51.375 -24.984 1 89.88 405 MET A N 1
ATOM 3115 C CA . MET A 1 405 ? 6.191 -51.875 -26.328 1 89.88 405 MET A CA 1
ATOM 3116 C C . MET A 1 405 ? 7.688 -51.75 -26.609 1 89.88 405 MET A C 1
ATOM 3118 O O . MET A 1 405 ? 8.359 -50.875 -26.062 1 89.88 405 MET A O 1
ATOM 3122 N N . MET B 1 1 ? 11.992 36.719 32.875 1 91.75 1 MET B N 1
ATOM 3123 C CA . MET B 1 1 ? 12.781 35.75 32.156 1 91.75 1 MET B CA 1
ATOM 3124 C C . MET B 1 1 ? 12.609 35.938 30.641 1 91.75 1 MET B C 1
ATOM 3126 O O . MET B 1 1 ? 11.562 36.375 30.188 1 91.75 1 MET B O 1
ATOM 3130 N N . LYS B 1 2 ? 13.641 35.562 29.891 1 96.38 2 LYS B N 1
ATOM 3131 C CA . LYS B 1 2 ? 13.508 35.625 28.438 1 96.38 2 LYS B CA 1
ATOM 3132 C C . LYS B 1 2 ? 12.727 34.438 27.906 1 96.38 2 LYS B C 1
ATOM 3134 O O . LYS B 1 2 ? 12.664 33.375 28.562 1 96.38 2 LYS B O 1
ATOM 3139 N N . ALA B 1 3 ? 12.125 34.656 26.797 1 98.38 3 ALA B N 1
ATOM 3140 C CA . ALA B 1 3 ? 11.273 33.625 26.219 1 98.38 3 ALA B CA 1
ATOM 3141 C C . ALA B 1 3 ? 12.062 32.344 25.953 1 98.38 3 ALA B C 1
ATOM 3143 O O . ALA B 1 3 ? 11.57 31.25 26.188 1 98.38 3 ALA B O 1
ATOM 3144 N N . TYR B 1 4 ? 13.352 32.5 25.438 1 98.38 4 TYR B N 1
ATOM 3145 C CA . TYR B 1 4 ? 14.117 31.297 25.078 1 98.38 4 TYR B CA 1
ATOM 3146 C C . TYR B 1 4 ? 14.469 30.484 26.312 1 98.38 4 TYR B C 1
ATOM 3148 O O . TYR B 1 4 ? 14.57 29.25 26.25 1 98.38 4 TYR B O 1
ATOM 3156 N N . GLU B 1 5 ? 14.656 31.109 27.469 1 98.25 5 GLU B N 1
ATOM 3157 C CA . GLU B 1 5 ? 14.938 30.391 28.719 1 98.25 5 GLU B CA 1
ATOM 3158 C C . GLU B 1 5 ? 13.758 29.531 29.125 1 98.25 5 GLU B C 1
ATOM 3160 O O . GLU B 1 5 ? 13.938 28.391 29.562 1 98.25 5 GLU B O 1
ATOM 3165 N N . ARG B 1 6 ? 12.547 30.109 29.016 1 98.38 6 ARG B N 1
ATOM 3166 C CA . ARG B 1 6 ? 11.344 29.328 29.281 1 98.38 6 ARG B CA 1
ATOM 3167 C C . ARG B 1 6 ? 11.219 28.156 28.328 1 98.38 6 ARG B C 1
ATOM 3169 O O . ARG B 1 6 ? 10.82 27.062 28.719 1 98.38 6 ARG B O 1
ATOM 3176 N N . LEU B 1 7 ? 11.5 28.469 27.031 1 98.62 7 LEU B N 1
ATOM 3177 C CA . LEU B 1 7 ? 11.406 27.422 26.031 1 98.62 7 LEU B CA 1
ATOM 3178 C C . LEU B 1 7 ? 12.289 26.234 26.406 1 98.62 7 LEU B C 1
ATOM 3180 O O . LEU B 1 7 ? 11.867 25.078 26.297 1 98.62 7 LEU B O 1
ATOM 3184 N N . LEU B 1 8 ? 13.508 26.5 26.812 1 98.19 8 LEU B N 1
ATOM 3185 C CA . LEU B 1 8 ? 14.469 25.453 27.141 1 98.19 8 LEU B CA 1
ATOM 3186 C C . LEU B 1 8 ? 13.969 24.609 28.312 1 98.19 8 LEU B C 1
ATOM 3188 O O . LEU B 1 8 ? 14.266 23.422 28.406 1 98.19 8 LEU B O 1
ATOM 3192 N N . ASN B 1 9 ? 13.164 25.234 29.172 1 97.75 9 ASN B N 1
ATOM 3193 C CA . ASN B 1 9 ? 12.578 24.516 30.297 1 97.75 9 ASN B CA 1
ATOM 3194 C C . ASN B 1 9 ? 11.406 23.641 29.844 1 97.75 9 ASN B C 1
ATOM 3196 O O . ASN B 1 9 ? 11.133 22.609 30.453 1 97.75 9 ASN B O 1
ATOM 3200 N N . TYR B 1 10 ? 10.664 24.109 28.844 1 98.5 10 TYR B N 1
ATOM 3201 C CA . TYR B 1 10 ? 9.438 23.438 28.422 1 98.5 10 TYR B CA 1
ATOM 3202 C C . TYR B 1 10 ? 9.734 22.266 27.484 1 98.5 10 TYR B C 1
ATOM 3204 O O . TYR B 1 10 ? 9.086 21.219 27.562 1 98.5 10 TYR B O 1
ATOM 3212 N N . VAL B 1 11 ? 10.781 22.375 26.594 1 97.5 11 VAL B N 1
ATOM 3213 C CA . VAL B 1 11 ? 10.977 21.438 25.5 1 97.5 11 VAL B CA 1
ATOM 3214 C C . VAL B 1 11 ? 11.461 20.094 26.047 1 97.5 11 VAL B C 1
ATOM 3216 O O . VAL B 1 11 ? 11.258 19.047 25.422 1 97.5 11 VAL B O 1
ATOM 3219 N N . VAL B 1 12 ? 12 20.047 27.234 1 96.38 12 VAL B N 1
ATOM 3220 C CA . VAL B 1 12 ? 12.547 18.797 27.781 1 96.38 12 VAL B CA 1
ATOM 3221 C C . VAL B 1 12 ? 11.414 17.969 28.391 1 96.38 12 VAL B C 1
ATOM 3223 O O . VAL B 1 12 ? 11.617 16.797 28.734 1 96.38 12 VAL B O 1
ATOM 3226 N N . VAL B 1 13 ? 10.203 18.594 28.516 1 97.25 13 VAL B N 1
ATOM 3227 C CA . VAL B 1 13 ? 9.023 17.828 28.922 1 97.25 13 VAL B CA 1
ATOM 3228 C C . VAL B 1 13 ? 8.367 17.203 27.688 1 97.25 13 VAL B C 1
ATOM 3230 O O . VAL B 1 13 ? 7.832 17.922 26.844 1 97.25 13 VAL B O 1
ATOM 3233 N N . ARG B 1 14 ? 8.406 15.898 27.578 1 96.06 14 ARG B N 1
ATOM 3234 C CA . ARG B 1 14 ? 7.84 15.227 26.422 1 96.06 14 ARG B CA 1
ATOM 3235 C C . ARG B 1 14 ? 6.316 15.203 26.484 1 96.06 14 ARG B C 1
ATOM 3237 O O . ARG B 1 14 ? 5.738 14.734 27.469 1 96.06 14 ARG B O 1
ATOM 3244 N N . THR B 1 15 ? 5.664 15.711 25.406 1 97.38 15 THR B N 1
ATOM 3245 C CA . THR B 1 15 ? 4.207 15.789 25.422 1 97.38 15 THR B CA 1
ATOM 3246 C C . THR B 1 15 ? 3.635 15.391 24.062 1 97.38 15 THR B C 1
ATOM 3248 O O . THR B 1 15 ? 2.754 16.062 23.531 1 97.38 15 THR B O 1
ATOM 3251 N N . PRO B 1 16 ? 4.105 14.312 23.453 1 96 16 PRO B N 1
ATOM 3252 C CA . PRO B 1 16 ? 3.545 13.922 22.156 1 96 16 PRO B CA 1
ATOM 3253 C C . PRO B 1 16 ? 2.068 13.539 22.25 1 96 16 PRO B C 1
ATOM 3255 O O . PRO B 1 16 ? 1.642 12.914 23.219 1 96 16 PRO B O 1
ATOM 3258 N N . SER B 1 17 ? 1.281 14.023 21.328 1 96.06 17 SER B N 1
ATOM 3259 C CA . SER B 1 17 ? -0.078 13.508 21.188 1 96.06 17 SER B CA 1
ATOM 3260 C C . SER B 1 17 ? -0.081 12.125 20.562 1 96.06 17 SER B C 1
ATOM 3262 O O . SER B 1 17 ? 0.948 11.656 20.062 1 96.06 17 SER B O 1
ATOM 3264 N N . ASP B 1 18 ? -1.208 11.438 20.719 1 93.81 18 ASP B N 1
ATOM 3265 C CA . ASP B 1 18 ? -1.358 10.086 20.203 1 93.81 18 ASP B CA 1
ATOM 3266 C C . ASP B 1 18 ? -2.543 9.992 19.234 1 93.81 18 ASP B C 1
ATOM 3268 O O . ASP B 1 18 ? -3.699 10.023 19.656 1 93.81 18 ASP B O 1
ATOM 3272 N N . GLU B 1 19 ? -2.26 9.797 17.953 1 86.25 19 GLU B N 1
ATOM 3273 C CA . GLU B 1 19 ? -3.285 9.766 16.922 1 86.25 19 GLU B CA 1
ATOM 3274 C C . GLU B 1 19 ? -4.184 8.539 17.062 1 86.25 19 GLU B C 1
ATOM 3276 O O . GLU B 1 19 ? -5.293 8.508 16.531 1 86.25 19 GLU B O 1
ATOM 3281 N N . ASN B 1 20 ? -3.754 7.539 17.781 1 87.25 20 ASN B N 1
ATOM 3282 C CA . ASN B 1 20 ? -4.496 6.289 17.906 1 87.25 20 ASN B CA 1
ATOM 3283 C C . ASN B 1 20 ? -5.32 6.254 19.188 1 87.25 20 ASN B C 1
ATOM 3285 O O . ASN B 1 20 ? -6.027 5.277 19.453 1 87.25 20 ASN B O 1
ATOM 3289 N N . SER B 1 21 ? -5.188 7.238 19.906 1 91.75 21 SER B N 1
ATOM 3290 C CA . SER B 1 21 ? -5.867 7.289 21.203 1 91.75 21 SER B CA 1
ATOM 3291 C C . SER B 1 21 ? -7.309 7.762 21.047 1 91.75 21 SER B C 1
ATOM 3293 O O . SER B 1 21 ? -7.613 8.586 20.188 1 91.75 21 SER B O 1
ATOM 3295 N N . GLU B 1 22 ? -8.18 7.262 21.875 1 90.88 22 GLU B N 1
ATOM 3296 C CA . GLU B 1 22 ? -9.57 7.691 21.906 1 90.88 22 GLU B CA 1
ATOM 3297 C C . GLU B 1 22 ? -9.859 8.578 23.109 1 90.88 22 GLU B C 1
ATOM 3299 O O . GLU B 1 22 ? -10.977 9.062 23.281 1 90.88 22 GLU B O 1
ATOM 3304 N N . THR B 1 23 ? -8.875 8.844 23.812 1 94.5 23 THR B N 1
ATOM 3305 C CA . THR B 1 23 ? -9.047 9.648 25.016 1 94.5 23 THR B CA 1
ATOM 3306 C C . THR B 1 23 ? -8.703 11.109 24.734 1 94.5 23 THR B C 1
ATOM 3308 O O . THR B 1 23 ? -8.125 11.43 23.703 1 94.5 23 THR B O 1
ATOM 3311 N N . VAL B 1 24 ? -9.125 12.016 25.672 1 95.31 24 VAL B N 1
ATOM 3312 C CA . VAL B 1 24 ? -8.773 13.43 25.688 1 95.31 24 VAL B CA 1
ATOM 3313 C C . VAL B 1 24 ? -8.172 13.805 27.031 1 95.31 24 VAL B C 1
ATOM 3315 O O . VAL B 1 24 ? -8.836 13.703 28.062 1 95.31 24 VAL B O 1
ATOM 3318 N N . PRO B 1 25 ? -6.98 14.305 27.109 1 97.06 25 PRO B N 1
ATOM 3319 C CA . PRO B 1 25 ? -6.023 14.383 26 1 97.06 25 PRO B CA 1
ATOM 3320 C C . PRO B 1 25 ? -5.641 13.008 25.453 1 97.06 25 PRO B C 1
ATOM 3322 O O . PRO B 1 25 ? -5.926 11.984 26.094 1 97.06 25 PRO B O 1
ATOM 3325 N N . SER B 1 26 ? -5.117 12.984 24.297 1 97.06 26 SER B N 1
ATOM 3326 C CA . SER B 1 26 ? -4.766 11.727 23.641 1 97.06 26 SER B CA 1
ATOM 3327 C C . SER B 1 26 ? -3.625 11.023 24.375 1 97.06 26 SER B C 1
ATOM 3329 O O . SER B 1 26 ? -3.445 9.812 24.219 1 97.06 26 SER B O 1
ATOM 3331 N N . SER B 1 27 ? -2.746 11.711 25.094 1 96.69 27 SER B N 1
ATOM 3332 C CA . SER B 1 27 ? -1.681 11.148 25.922 1 96.69 27 SER B CA 1
ATOM 3333 C C . SER B 1 27 ? -1.615 11.828 27.281 1 96.69 27 SER B C 1
ATOM 3335 O O . SER B 1 27 ? -1.72 13.055 27.375 1 96.69 27 SER B O 1
ATOM 3337 N N . THR B 1 28 ? -1.38 11.102 28.312 1 96.88 28 THR B N 1
ATOM 3338 C CA . THR B 1 28 ? -1.439 11.594 29.688 1 96.88 28 THR B CA 1
ATOM 3339 C C . THR B 1 28 ? -0.235 12.477 30 1 96.88 28 THR B C 1
ATOM 3341 O O . THR B 1 28 ? -0.312 13.359 30.859 1 96.88 28 THR B O 1
ATOM 3344 N N . CYS B 1 29 ? 0.833 12.258 29.297 1 96.69 29 CYS B N 1
ATOM 3345 C CA . CYS B 1 29 ? 2.068 12.977 29.594 1 96.69 29 CYS B CA 1
ATOM 3346 C C . CYS B 1 29 ? 1.909 14.469 29.312 1 96.69 29 CYS B C 1
ATOM 3348 O O . CYS B 1 29 ? 2.711 15.273 29.797 1 96.69 29 CYS B O 1
ATOM 3350 N N . GLN B 1 30 ? 0.907 14.883 28.531 1 98.19 30 GLN B N 1
ATOM 3351 C CA . GLN B 1 30 ? 0.669 16.297 28.297 1 98.19 30 GLN B CA 1
ATOM 3352 C C . GLN B 1 30 ? 0.355 17.031 29.594 1 98.19 30 GLN B C 1
ATOM 3354 O O . GLN B 1 30 ? 0.637 18.234 29.719 1 98.19 30 GLN B O 1
ATOM 3359 N N . PHE B 1 31 ? -0.168 16.312 30.641 1 98.56 31 PHE B N 1
ATOM 3360 C CA . PHE B 1 31 ? -0.469 16.906 31.938 1 98.56 31 PHE B CA 1
ATOM 3361 C C . PHE B 1 31 ? 0.811 17.312 32.656 1 98.56 31 PHE B C 1
ATOM 3363 O O . PHE B 1 31 ? 0.789 18.203 33.5 1 98.56 31 PHE B O 1
ATOM 3370 N N . ASP B 1 32 ? 1.886 16.672 32.281 1 98.44 32 ASP B N 1
ATOM 3371 C CA . ASP B 1 32 ? 3.148 17.016 32.938 1 98.44 32 ASP B CA 1
ATOM 3372 C C . ASP B 1 32 ? 3.52 18.469 32.688 1 98.44 32 ASP B C 1
ATOM 3374 O O . ASP B 1 32 ? 3.875 19.203 33.594 1 98.44 32 ASP B O 1
ATOM 3378 N N . LEU B 1 33 ? 3.418 18.859 31.484 1 98.56 33 LEU B N 1
ATOM 3379 C CA . LEU B 1 33 ? 3.699 20.266 31.156 1 98.56 33 LEU B CA 1
ATOM 3380 C C . LEU B 1 33 ? 2.588 21.172 31.656 1 98.56 33 LEU B C 1
ATOM 3382 O O . LEU B 1 33 ? 2.855 22.266 32.156 1 98.56 33 LEU B O 1
ATOM 3386 N N . ALA B 1 34 ? 1.362 20.703 31.547 1 98.81 34 ALA B N 1
ATOM 3387 C CA . ALA B 1 34 ? 0.226 21.516 31.969 1 98.81 34 ALA B CA 1
ATOM 3388 C C . ALA B 1 34 ? 0.356 21.906 33.438 1 98.81 34 ALA B C 1
ATOM 3390 O O . ALA B 1 34 ? 0.078 23.047 33.812 1 98.81 34 ALA B O 1
ATOM 3391 N N . ARG B 1 35 ? 0.707 20.984 34.219 1 98.69 35 ARG B N 1
ATOM 3392 C CA . ARG B 1 35 ? 0.831 21.219 35.656 1 98.69 35 ARG B CA 1
ATOM 3393 C C . ARG B 1 35 ? 1.975 22.188 35.938 1 98.69 35 ARG B C 1
ATOM 3395 O O . ARG B 1 35 ? 1.869 23.031 36.844 1 98.69 35 ARG B O 1
ATOM 3402 N N . LEU B 1 36 ? 3.021 22.031 35.219 1 98.69 36 LEU B N 1
ATOM 3403 C CA . LEU B 1 36 ? 4.121 22.984 35.344 1 98.69 36 LEU B CA 1
ATOM 3404 C C . LEU B 1 36 ? 3.666 24.391 34.969 1 98.69 36 LEU B C 1
ATOM 3406 O O . LEU B 1 36 ? 3.98 25.344 35.688 1 98.69 36 LEU B O 1
ATOM 3410 N N . LEU B 1 37 ? 2.965 24.531 33.906 1 98.88 37 LEU B N 1
ATOM 3411 C CA . LEU B 1 37 ? 2.49 25.828 33.438 1 98.88 37 LEU B CA 1
ATOM 3412 C C . LEU B 1 37 ? 1.455 26.406 34.406 1 98.88 37 LEU B C 1
ATOM 3414 O O . LEU B 1 37 ? 1.402 27.625 34.594 1 98.88 37 LEU B O 1
ATOM 3418 N N . GLU B 1 38 ? 0.587 25.516 34.906 1 98.75 38 GLU B N 1
ATOM 3419 C CA . GLU B 1 38 ? -0.384 25.969 35.875 1 98.75 38 GLU B CA 1
ATOM 3420 C C . GLU B 1 38 ? 0.305 26.656 37.062 1 98.75 38 GLU B C 1
ATOM 3422 O O . GLU B 1 38 ? -0.11 27.75 37.469 1 98.75 38 GLU B O 1
ATOM 3427 N N . ALA B 1 39 ? 1.285 26.031 37.594 1 98.62 39 ALA B N 1
ATOM 3428 C CA . ALA B 1 39 ? 2.045 26.594 38.688 1 98.62 39 ALA B CA 1
ATOM 3429 C C . ALA B 1 39 ? 2.689 27.922 38.312 1 98.62 39 ALA B C 1
ATOM 3431 O O . ALA B 1 39 ? 2.67 28.875 39.094 1 98.62 39 ALA B O 1
ATOM 3432 N N . GLU B 1 40 ? 3.266 27.953 37.156 1 98.5 40 GLU B N 1
ATOM 3433 C CA . GLU B 1 40 ? 3.93 29.172 36.719 1 98.5 40 GLU B CA 1
ATOM 3434 C C . GLU B 1 40 ? 2.928 30.312 36.5 1 98.5 40 GLU B C 1
ATOM 3436 O O . GLU B 1 40 ? 3.229 31.469 36.781 1 98.5 40 GLU B O 1
ATOM 3441 N N . MET B 1 41 ? 1.78 30.016 35.906 1 98.62 41 MET B N 1
ATOM 3442 C CA . MET B 1 41 ? 0.736 31.016 35.75 1 98.62 41 MET B CA 1
ATOM 3443 C C . MET B 1 41 ? 0.333 31.641 37.062 1 98.62 41 MET B C 1
ATOM 3445 O O . MET B 1 41 ? 0.18 32.844 37.188 1 98.62 41 MET B O 1
ATOM 3449 N N . LYS B 1 42 ? 0.165 30.812 38.062 1 98.19 42 LYS B N 1
ATOM 3450 C CA . LYS B 1 42 ? -0.188 31.297 39.406 1 98.19 42 LYS B CA 1
ATOM 3451 C C . LYS B 1 42 ? 0.924 32.156 40 1 98.19 42 LYS B C 1
ATOM 3453 O O . LYS B 1 42 ? 0.655 33.188 40.594 1 98.19 42 LYS B O 1
ATOM 3458 N N . GLU B 1 43 ? 2.107 31.734 39.812 1 97.62 43 GLU B N 1
ATOM 3459 C CA . GLU B 1 43 ? 3.256 32.5 40.281 1 97.62 43 GLU B CA 1
ATOM 3460 C C . GLU B 1 43 ? 3.322 33.875 39.625 1 97.62 43 GLU B C 1
ATOM 3462 O O . GLU B 1 43 ? 3.74 34.844 40.25 1 97.62 43 GLU B O 1
ATOM 3467 N N . LEU B 1 44 ? 2.904 33.938 38.375 1 97.06 44 LEU B N 1
ATOM 3468 C CA . LEU B 1 44 ? 2.934 35.188 37.625 1 97.06 44 LEU B CA 1
ATOM 3469 C C . LEU B 1 44 ? 1.748 36.094 38 1 97.06 44 LEU B C 1
ATOM 3471 O O . LEU B 1 44 ? 1.644 37.219 37.531 1 97.06 44 LEU B O 1
ATOM 3475 N N . GLY B 1 45 ? 0.811 35.562 38.781 1 95.88 45 GLY B N 1
ATOM 3476 C CA . GLY B 1 45 ? -0.276 36.375 39.312 1 95.88 45 GLY B CA 1
ATOM 3477 C C . GLY B 1 45 ? -1.525 36.312 38.438 1 95.88 45 GLY B C 1
ATOM 3478 O O . GLY B 1 45 ? -2.426 37.125 38.594 1 95.88 45 GLY B O 1
ATOM 3479 N N . LEU B 1 46 ? -1.568 35.375 37.5 1 98.12 46 LEU B N 1
ATOM 3480 C CA . LEU B 1 46 ? -2.805 35.219 36.75 1 98.12 46 LEU B CA 1
ATOM 3481 C C . LEU B 1 46 ? -3.932 34.719 37.656 1 98.12 46 LEU B C 1
ATOM 3483 O O . LEU B 1 46 ? -3.686 34 38.625 1 98.12 46 LEU B O 1
ATOM 3487 N N . THR B 1 47 ? -5.102 35.188 37.344 1 98 47 THR B N 1
ATOM 3488 C CA . THR B 1 47 ? -6.285 34.781 38.094 1 98 47 THR B CA 1
ATOM 3489 C C . THR B 1 47 ? -7.109 33.75 37.344 1 98 47 THR B C 1
ATOM 3491 O O . THR B 1 47 ? -6.879 33.531 36.156 1 98 47 THR B O 1
ATOM 3494 N N . ASP B 1 48 ? -8.047 33.062 38.062 1 97.88 48 ASP B N 1
ATOM 3495 C CA . ASP B 1 48 ? -8.953 32.062 37.469 1 97.88 48 ASP B CA 1
ATOM 3496 C C . ASP B 1 48 ? -8.188 31.016 36.688 1 97.88 48 ASP B C 1
ATOM 3498 O O . ASP B 1 48 ? -8.562 30.656 35.562 1 97.88 48 ASP B O 1
ATOM 3502 N N . VAL B 1 49 ? -7.027 30.656 37.344 1 98.56 49 VAL B N 1
ATOM 3503 C CA . VAL B 1 49 ? -6.23 29.609 36.688 1 98.56 49 VAL B CA 1
ATOM 3504 C C . VAL B 1 49 ? -6.906 28.25 36.906 1 98.56 49 VAL B C 1
ATOM 3506 O O . VAL B 1 49 ? -7.133 27.828 38.031 1 98.56 49 VAL B O 1
ATOM 3509 N N . ILE B 1 50 ? -7.289 27.578 35.781 1 98.38 50 ILE B N 1
ATOM 3510 C CA . ILE B 1 50 ? -8.016 26.312 35.812 1 98.38 50 ILE B CA 1
ATOM 3511 C C . ILE B 1 50 ? -7.375 25.312 34.844 1 98.38 50 ILE B C 1
ATOM 3513 O O . ILE B 1 50 ? -7.223 25.609 33.656 1 98.38 50 ILE B O 1
ATOM 3517 N N . LEU B 1 51 ? -6.926 24.25 35.375 1 98.56 51 LEU B N 1
ATOM 3518 C CA . LEU B 1 51 ? -6.566 23.078 34.594 1 98.56 51 LEU B CA 1
ATOM 3519 C C . LEU B 1 51 ? -7.656 22.016 34.656 1 98.56 51 LEU B C 1
ATOM 3521 O O . LEU B 1 51 ? -7.898 21.438 35.719 1 98.56 51 LEU B O 1
ATOM 3525 N N . ASP B 1 52 ? -8.312 21.75 33.594 1 97.81 52 ASP B N 1
ATOM 3526 C CA . ASP B 1 52 ? -9.438 20.828 33.656 1 97.81 52 ASP B CA 1
ATOM 3527 C C . ASP B 1 52 ? -8.992 19.391 33.375 1 97.81 52 ASP B C 1
ATOM 3529 O O . ASP B 1 52 ? -7.797 19.125 33.219 1 97.81 52 ASP B O 1
ATOM 3533 N N . ASP B 1 53 ? -9.953 18.453 33.375 1 97.38 53 ASP B N 1
ATOM 3534 C CA . ASP B 1 53 ? -9.648 17.016 33.281 1 97.38 53 ASP B CA 1
ATOM 3535 C C . ASP B 1 53 ? -9.273 16.625 31.859 1 97.38 53 ASP B C 1
ATOM 3537 O O . ASP B 1 53 ? -8.758 15.523 31.641 1 97.38 53 ASP B O 1
ATOM 3541 N N . GLN B 1 54 ? -9.5 17.469 30.969 1 97.94 54 GLN B N 1
ATOM 3542 C CA . GLN B 1 54 ? -9.164 17.188 29.562 1 97.94 54 GLN B CA 1
ATOM 3543 C C . GLN B 1 54 ? -7.883 17.906 29.156 1 97.94 54 GLN B C 1
ATOM 3545 O O . GLN B 1 54 ? -7.547 17.969 27.984 1 97.94 54 GLN B O 1
ATOM 3550 N N . CYS B 1 55 ? -7.184 18.5 30.125 1 98.38 55 CYS B N 1
ATOM 3551 C CA . CYS B 1 55 ? -5.836 19.047 30.016 1 98.38 55 CYS B CA 1
ATOM 3552 C C . CYS B 1 55 ? -5.855 20.406 29.344 1 98.38 55 CYS B C 1
ATOM 3554 O O . CYS B 1 55 ? -4.879 20.812 28.719 1 98.38 55 CYS B O 1
ATOM 3556 N N . TYR B 1 56 ? -7.012 21.078 29.359 1 98.75 56 TYR B N 1
ATOM 3557 C CA . TYR B 1 56 ? -7.047 22.484 28.984 1 98.75 56 TYR B CA 1
ATOM 3558 C C . TYR B 1 56 ? -6.664 23.375 30.172 1 98.75 56 TYR B C 1
ATOM 3560 O O . TYR B 1 56 ? -7.176 23.188 31.281 1 98.75 56 TYR B O 1
ATOM 3568 N N . LEU B 1 57 ? -5.777 24.281 29.953 1 98.81 57 LEU B N 1
ATOM 3569 C CA . LEU B 1 57 ? -5.328 25.203 30.984 1 98.81 57 LEU B CA 1
ATOM 3570 C C . LEU B 1 57 ? -5.734 26.625 30.656 1 98.81 57 LEU B C 1
ATOM 3572 O O . LEU B 1 57 ? -5.41 27.141 29.578 1 98.81 57 LEU B O 1
ATOM 3576 N N . TYR B 1 58 ? -6.484 27.25 31.562 1 98.75 58 TYR B N 1
ATOM 3577 C CA . TYR B 1 58 ? -6.957 28.625 31.375 1 98.75 58 TYR B CA 1
ATOM 3578 C C . TYR B 1 58 ? -6.398 29.531 32.469 1 98.75 58 TYR B C 1
ATOM 3580 O O . TYR B 1 58 ? -6.066 29.078 33.562 1 98.75 58 TYR B O 1
ATOM 3588 N N . GLY B 1 59 ? -6.289 30.828 32.156 1 98.69 59 GLY B N 1
ATOM 3589 C CA . GLY B 1 59 ? -5.957 31.891 33.094 1 98.69 59 GLY B CA 1
ATOM 3590 C C . GLY B 1 59 ? -6.309 33.281 32.594 1 98.69 59 GLY B C 1
ATOM 3591 O O . GLY B 1 59 ? -6.555 33.469 31.391 1 98.69 59 GLY B O 1
ATOM 3592 N N . LYS B 1 60 ? -6.359 34.219 33.5 1 98.5 60 LYS B N 1
ATOM 3593 C CA . LYS B 1 60 ? -6.723 35.594 33.156 1 98.5 60 LYS B CA 1
ATOM 3594 C C . LYS B 1 60 ? -5.805 36.594 33.844 1 98.5 60 LYS B C 1
ATOM 3596 O O . LYS B 1 60 ? -5.277 36.312 34.938 1 98.5 60 LYS B O 1
ATOM 3601 N N . LEU B 1 61 ? -5.543 37.656 33.188 1 98.44 61 LEU B N 1
ATOM 3602 C CA . LEU B 1 61 ? -4.953 38.844 33.781 1 98.44 61 LEU B CA 1
ATOM 3603 C C . LEU B 1 61 ? -5.941 40 33.75 1 98.44 61 LEU B C 1
ATOM 3605 O O . LEU B 1 61 ? -6.246 40.562 32.688 1 98.44 61 LEU B O 1
ATOM 3609 N N . PRO B 1 62 ? -6.457 40.375 34.906 1 97.62 62 PRO B N 1
ATOM 3610 C CA . PRO B 1 62 ? -7.449 41.438 34.969 1 97.62 62 PRO B CA 1
ATOM 3611 C C . PRO B 1 62 ? -6.93 42.75 34.344 1 97.62 62 PRO B C 1
ATOM 3613 O O . PRO B 1 62 ? -5.738 43.062 34.438 1 97.62 62 PRO B O 1
ATOM 3616 N N . ALA B 1 63 ? -7.863 43.531 33.844 1 98 63 ALA B N 1
ATOM 3617 C CA . ALA B 1 63 ? -7.531 44.812 33.219 1 98 63 ALA B CA 1
ATOM 3618 C C . ALA B 1 63 ? -6.887 45.781 34.219 1 98 63 ALA B C 1
ATOM 3620 O O . ALA B 1 63 ? -7.137 45.656 35.438 1 98 63 ALA B O 1
ATOM 3621 N N . THR B 1 64 ? -6.02 46.625 33.688 1 97.62 64 THR B N 1
ATOM 3622 C CA . THR B 1 64 ? -5.609 47.75 34.5 1 97.62 64 THR B CA 1
ATOM 3623 C C . THR B 1 64 ? -6.805 48.656 34.844 1 97.62 64 THR B C 1
ATOM 3625 O O . THR B 1 64 ? -7.777 48.719 34.094 1 97.62 64 THR B O 1
ATOM 3628 N N . GLU B 1 65 ? -6.695 49.312 35.969 1 96.31 65 GLU B N 1
ATOM 3629 C CA . GLU B 1 65 ? -7.789 50.156 36.438 1 96.31 65 GLU B CA 1
ATOM 3630 C C . GLU B 1 65 ? -8.195 51.156 35.344 1 96.31 65 GLU B C 1
ATOM 3632 O O . GLU B 1 65 ? -7.344 51.844 34.781 1 96.31 65 GLU B O 1
ATOM 3637 N N . GLY B 1 66 ? -9.438 51.156 35.031 1 97.19 66 GLY B N 1
ATOM 3638 C CA . GLY B 1 66 ? -9.969 52.094 34.062 1 97.19 66 GLY B CA 1
ATOM 3639 C C . GLY B 1 66 ? -10.078 51.531 32.656 1 97.19 66 GLY B C 1
ATOM 3640 O O . GLY B 1 66 ? -10.68 52.156 31.781 1 97.19 66 GLY B O 1
ATOM 3641 N N . LEU B 1 67 ? -9.594 50.281 32.469 1 97.88 67 LEU B N 1
ATOM 3642 C CA . LEU B 1 67 ? -9.586 49.719 31.141 1 97.88 67 LEU B CA 1
ATOM 3643 C C . LEU B 1 67 ? -10.422 48.438 31.109 1 97.88 67 LEU B C 1
ATOM 3645 O O . LEU B 1 67 ? -10.234 47.594 30.234 1 97.88 67 LEU B O 1
ATOM 3649 N N . GLU B 1 68 ? -11.336 48.281 32.062 1 96.5 68 GLU B N 1
ATOM 3650 C CA . GLU B 1 68 ? -12.148 47.094 32.219 1 96.5 68 GLU B CA 1
ATOM 3651 C C . GLU B 1 68 ? -13.133 46.938 31.047 1 96.5 68 GLU B C 1
ATOM 3653 O O . GLU B 1 68 ? -13.57 45.844 30.734 1 96.5 68 GLU B O 1
ATOM 3658 N N . ASP B 1 69 ? -13.414 48.062 30.375 1 96.75 69 ASP B N 1
ATOM 3659 C CA . ASP B 1 69 ? -14.414 48.062 29.312 1 96.75 69 ASP B CA 1
ATOM 3660 C C . ASP B 1 69 ? -13.773 47.781 27.953 1 96.75 69 ASP B C 1
ATOM 3662 O O . ASP B 1 69 ? -14.469 47.656 26.938 1 96.75 69 ASP B O 1
ATOM 3666 N N . LYS B 1 70 ? -12.453 47.688 27.906 1 97.56 70 LYS B N 1
ATOM 3667 C CA . LYS B 1 70 ? -11.758 47.312 26.672 1 97.56 70 LYS B CA 1
ATOM 3668 C C . LYS B 1 70 ? -12.023 45.875 26.281 1 97.56 70 LYS B C 1
ATOM 3670 O O . LYS B 1 70 ? -12.383 45.062 27.141 1 97.56 70 LYS B O 1
ATOM 3675 N N . PRO B 1 71 ? -11.883 45.594 25.016 1 97.31 71 PRO B N 1
ATOM 3676 C CA . PRO B 1 71 ? -12.062 44.219 24.594 1 97.31 71 PRO B CA 1
ATOM 3677 C C . PRO B 1 71 ? -11.102 43.25 25.297 1 97.31 71 PRO B C 1
ATOM 3679 O O . PRO B 1 71 ? -9.922 43.594 25.484 1 97.31 71 PRO B O 1
ATOM 3682 N N . ALA B 1 72 ? -11.602 42.094 25.75 1 98.12 72 ALA B N 1
ATOM 3683 C CA . ALA B 1 72 ? -10.75 41.031 26.297 1 98.12 72 ALA B CA 1
ATOM 3684 C C . ALA B 1 72 ? -10.016 40.281 25.188 1 98.12 72 ALA B C 1
ATOM 3686 O O . ALA B 1 72 ? -10.641 39.781 24.266 1 98.12 72 ALA B O 1
ATOM 3687 N N . ILE B 1 73 ? -8.773 40.281 25.266 1 98.56 73 ILE B N 1
ATOM 3688 C CA . ILE B 1 73 ? -7.957 39.656 24.234 1 98.56 73 ILE B CA 1
ATOM 3689 C C . ILE B 1 73 ? -7.367 38.344 24.781 1 98.56 73 ILE B C 1
ATOM 3691 O O . ILE B 1 73 ? -6.824 38.312 25.891 1 98.56 73 ILE B O 1
ATOM 3695 N N . GLY B 1 74 ? -7.559 37.312 24.016 1 98.69 74 GLY B N 1
ATOM 3696 C CA . GLY B 1 74 ? -7.043 36.031 24.406 1 98.69 74 GLY B CA 1
ATOM 3697 C C . GLY B 1 74 ? -5.785 35.625 23.656 1 98.69 74 GLY B C 1
ATOM 3698 O O . GLY B 1 74 ? -5.652 35.938 22.469 1 98.69 74 GLY B O 1
ATOM 3699 N N . PHE B 1 75 ? -4.875 34.938 24.312 1 98.88 75 PHE B N 1
ATOM 3700 C CA . PHE B 1 75 ? -3.684 34.344 23.719 1 98.88 75 PHE B CA 1
ATOM 3701 C C . PHE B 1 75 ? -3.65 32.844 23.969 1 98.88 75 PHE B C 1
ATOM 3703 O O . PHE B 1 75 ? -3.816 32.406 25.109 1 98.88 75 PHE B O 1
ATOM 3710 N N . ILE B 1 76 ? -3.449 32.094 22.859 1 98.75 76 ILE B N 1
ATOM 3711 C CA . ILE B 1 76 ? -3.584 30.641 22.938 1 98.75 76 ILE B CA 1
ATOM 3712 C C . ILE B 1 76 ? -2.371 29.984 22.297 1 98.75 76 ILE B C 1
ATOM 3714 O O . ILE B 1 76 ? -1.893 30.422 21.25 1 98.75 76 ILE B O 1
ATOM 3718 N N . ALA B 1 77 ? -1.831 28.938 22.859 1 98.69 77 ALA B N 1
ATOM 3719 C CA . ALA B 1 77 ? -0.811 28.047 22.312 1 98.69 77 ALA B CA 1
ATOM 3720 C C . ALA B 1 77 ? -1.083 26.594 22.719 1 98.69 77 ALA B C 1
ATOM 3722 O O . ALA B 1 77 ? -1.942 26.328 23.562 1 98.69 77 ALA B O 1
ATOM 3723 N N . HIS B 1 78 ? -0.422 25.641 22.031 1 98.5 78 HIS B N 1
ATOM 3724 C CA . HIS B 1 78 ? -0.724 24.266 22.375 1 98.5 78 HIS B CA 1
ATOM 3725 C C . HIS B 1 78 ? 0.478 23.578 23.031 1 98.5 78 HIS B C 1
ATOM 3727 O O . HIS B 1 78 ? 1.623 23.953 22.781 1 98.5 78 HIS B O 1
ATOM 3733 N N . MET B 1 79 ? 0.153 22.578 23.812 1 98.44 79 MET B N 1
ATOM 3734 C CA . MET B 1 79 ? 1.162 21.953 24.656 1 98.44 79 MET B CA 1
ATOM 3735 C C . MET B 1 79 ? 1.739 20.719 24 1 98.44 79 MET B C 1
ATOM 3737 O O . MET B 1 79 ? 2.887 20.344 24.25 1 98.44 79 MET B O 1
ATOM 3741 N N . ASP B 1 80 ? 0.961 20.094 23.156 1 97.44 80 ASP B N 1
ATOM 3742 C CA . ASP B 1 80 ? 1.375 18.812 22.609 1 97.44 80 ASP B CA 1
ATOM 3743 C C . ASP B 1 80 ? 2.391 18.984 21.484 1 97.44 80 ASP B C 1
ATOM 3745 O O . ASP B 1 80 ? 2.598 20.094 21 1 97.44 80 ASP B O 1
ATOM 3749 N N . THR B 1 81 ? 3.115 17.938 21.219 1 94.75 81 THR B N 1
ATOM 3750 C CA . THR B 1 81 ? 3.961 17.828 20.031 1 94.75 81 THR B CA 1
ATOM 3751 C C . THR B 1 81 ? 3.49 16.703 19.125 1 94.75 81 THR B C 1
ATOM 3753 O O . THR B 1 81 ? 2.617 15.914 19.5 1 94.75 81 THR B O 1
ATOM 3756 N N . VAL B 1 82 ? 3.98 16.719 17.906 1 90.5 82 VAL B N 1
ATOM 3757 C CA . VAL B 1 82 ? 3.738 15.57 17.031 1 90.5 82 VAL B CA 1
ATOM 3758 C C . VAL B 1 82 ? 4.32 14.312 17.656 1 90.5 82 VAL B C 1
ATOM 3760 O O . VAL B 1 82 ? 5.18 14.391 18.547 1 90.5 82 VAL B O 1
ATOM 3763 N N . SER B 1 83 ? 3.809 13.219 17.234 1 88.19 83 SER B N 1
ATOM 3764 C CA . SER B 1 83 ? 4.281 11.945 17.781 1 88.19 83 SER B CA 1
ATOM 3765 C C . SER B 1 83 ? 5.539 11.469 17.062 1 88.19 83 SER B C 1
ATOM 3767 O O . SER B 1 83 ? 6.359 10.758 17.641 1 88.19 83 SER B O 1
ATOM 3769 N N . ASP B 1 84 ? 5.738 11.953 15.867 1 80.94 84 ASP B N 1
ATOM 3770 C CA . ASP B 1 84 ? 6.902 11.539 15.094 1 80.94 84 ASP B CA 1
ATOM 3771 C C . ASP B 1 84 ? 8.188 12.133 15.664 1 80.94 84 ASP B C 1
ATOM 3773 O O . ASP B 1 84 ? 8.203 13.297 16.078 1 80.94 84 ASP B O 1
ATOM 3777 N N . PHE B 1 85 ? 9.266 11.375 15.805 1 82.12 85 PHE B N 1
ATOM 3778 C CA . PHE B 1 85 ? 10.594 11.781 16.25 1 82.12 85 PHE B CA 1
ATOM 3779 C C . PHE B 1 85 ? 10.539 12.289 17.688 1 82.12 85 PHE B C 1
ATOM 3781 O O . PHE B 1 85 ? 11.195 13.281 18.031 1 82.12 85 PHE B O 1
ATOM 3788 N N . CYS B 1 86 ? 9.617 11.812 18.406 1 85.5 86 CYS B N 1
ATOM 3789 C CA . CYS B 1 86 ? 9.492 12.219 19.797 1 85.5 86 CYS B CA 1
ATOM 3790 C C . CYS B 1 86 ? 9.5 11.008 20.719 1 85.5 86 CYS B C 1
ATOM 3792 O O . CYS B 1 86 ? 8.766 10.977 21.719 1 85.5 86 CYS B O 1
ATOM 3794 N N . ASP B 1 87 ? 10.32 10.031 20.422 1 84.31 87 ASP B N 1
ATOM 3795 C CA . ASP B 1 87 ? 10.25 8.773 21.156 1 84.31 87 ASP B CA 1
ATOM 3796 C C . ASP B 1 87 ? 11.336 8.695 22.219 1 84.31 87 ASP B C 1
ATOM 3798 O O . ASP B 1 87 ? 11.492 7.672 22.891 1 84.31 87 ASP B O 1
ATOM 3802 N N . HIS B 1 88 ? 12.125 9.672 22.359 1 89.25 88 HIS B N 1
ATOM 3803 C CA . HIS B 1 88 ? 13.125 9.727 23.422 1 89.25 88 HIS B CA 1
ATOM 3804 C C . HIS B 1 88 ? 13.383 11.164 23.859 1 89.25 88 HIS B C 1
ATOM 3806 O O . HIS B 1 88 ? 12.703 12.086 23.406 1 89.25 88 HIS B O 1
ATOM 3812 N N . ASP B 1 89 ? 14.312 11.352 24.75 1 93.25 89 ASP B N 1
ATOM 3813 C CA . ASP B 1 89 ? 14.539 12.641 25.406 1 93.25 89 ASP B CA 1
ATOM 3814 C C . ASP B 1 89 ? 14.984 13.688 24.391 1 93.25 89 ASP B C 1
ATOM 3816 O O . ASP B 1 89 ? 15.773 13.391 23.484 1 93.25 89 ASP B O 1
ATOM 3820 N N . ILE B 1 90 ? 14.445 14.891 24.578 1 94.38 90 ILE B N 1
ATOM 3821 C CA . ILE B 1 90 ? 14.805 16.016 23.719 1 94.38 90 ILE B CA 1
ATOM 3822 C C . ILE B 1 90 ? 15.992 16.766 24.328 1 94.38 90 ILE B C 1
ATOM 3824 O O . ILE B 1 90 ? 15.969 17.141 25.5 1 94.38 90 ILE B O 1
ATOM 3828 N N . LYS B 1 91 ? 17.078 16.891 23.656 1 93.94 91 LYS B N 1
ATOM 3829 C CA . LYS B 1 91 ? 18.281 17.625 24.047 1 93.94 91 LYS B CA 1
ATOM 3830 C C . LYS B 1 91 ? 18.453 18.875 23.188 1 93.94 91 LYS B C 1
ATOM 3832 O O . LYS B 1 91 ? 19.156 18.844 22.172 1 93.94 91 LYS B O 1
ATOM 3837 N N . PRO B 1 92 ? 17.969 20 23.672 1 97.44 92 PRO B N 1
ATOM 3838 C CA . PRO B 1 92 ? 18.125 21.219 22.891 1 97.44 92 PRO B CA 1
ATOM 3839 C C . PRO B 1 92 ? 19.578 21.688 22.797 1 97.44 92 PRO B C 1
ATOM 3841 O O . PRO B 1 92 ? 20.344 21.516 23.75 1 97.44 92 PRO B O 1
ATOM 3844 N N . ILE B 1 93 ? 19.953 22.25 21.688 1 97.56 93 ILE B N 1
ATOM 3845 C CA . ILE B 1 93 ? 21.281 22.797 21.438 1 97.56 93 ILE B CA 1
ATOM 3846 C C . ILE B 1 93 ? 21.172 24.266 21.062 1 97.56 93 ILE B C 1
ATOM 3848 O O . ILE B 1 93 ? 20.391 24.641 20.172 1 97.56 93 ILE B O 1
ATOM 3852 N N . VAL B 1 94 ? 21.953 25.062 21.734 1 97.88 94 VAL B N 1
ATOM 3853 C CA . VAL B 1 94 ? 21.984 26.5 21.453 1 97.88 94 VAL B CA 1
ATOM 3854 C C . VAL B 1 94 ? 23.266 26.844 20.703 1 97.88 94 VAL B C 1
ATOM 3856 O O . VAL B 1 94 ? 24.359 26.578 21.188 1 97.88 94 VAL B O 1
ATOM 3859 N N . THR B 1 95 ? 23.109 27.359 19.531 1 97.88 95 THR B N 1
ATOM 3860 C CA . THR B 1 95 ? 24.234 27.781 18.688 1 97.88 95 THR B CA 1
ATOM 3861 C C . THR B 1 95 ? 24.25 29.297 18.531 1 97.88 95 THR B C 1
ATOM 3863 O O . THR B 1 95 ? 23.469 29.844 17.75 1 97.88 95 THR B O 1
ATOM 3866 N N . GLU B 1 96 ? 25.172 29.938 19.172 1 98 96 GLU B N 1
ATOM 3867 C CA . GLU B 1 96 ? 25.281 31.391 19.078 1 98 96 GLU B CA 1
ATOM 3868 C C . GLU B 1 96 ? 25.969 31.812 17.781 1 98 96 GLU B C 1
ATOM 3870 O O . GLU B 1 96 ? 26.781 31.062 17.234 1 98 96 GLU B O 1
ATOM 3875 N N . ASN B 1 97 ? 25.672 32.938 17.375 1 97.81 97 ASN B N 1
ATOM 3876 C CA . ASN B 1 97 ? 26.281 33.531 16.188 1 97.81 97 ASN B CA 1
ATOM 3877 C C . ASN B 1 97 ? 26.312 32.531 15.023 1 97.81 97 ASN B C 1
ATOM 3879 O O . ASN B 1 97 ? 27.375 32.25 14.469 1 97.81 97 ASN B O 1
ATOM 3883 N N . TYR B 1 98 ? 25.109 31.953 14.773 1 97.62 98 TYR B N 1
ATOM 3884 C CA . TYR B 1 98 ? 24.953 31.016 13.664 1 97.62 98 TYR B CA 1
ATOM 3885 C C . TYR B 1 98 ? 25.438 31.641 12.359 1 97.62 98 TYR B C 1
ATOM 3887 O O . TYR B 1 98 ? 25.203 32.812 12.094 1 97.62 98 TYR B O 1
ATOM 3895 N N . ASP B 1 99 ? 26.125 30.875 11.492 1 97.19 99 ASP B N 1
ATOM 3896 C CA . ASP B 1 99 ? 26.797 31.453 10.336 1 97.19 99 ASP B CA 1
ATOM 3897 C C . ASP B 1 99 ? 25.922 31.359 9.086 1 97.19 99 ASP B C 1
ATOM 3899 O O . ASP B 1 99 ? 26.312 31.828 8.016 1 97.19 99 ASP B O 1
ATOM 3903 N N . GLY B 1 100 ? 24.797 30.844 9.148 1 96.25 100 GLY B N 1
ATOM 3904 C CA . GLY B 1 100 ? 23.875 30.781 8.023 1 96.25 100 GLY B CA 1
ATOM 3905 C C . GLY B 1 100 ? 24.141 29.609 7.105 1 96.25 100 GLY B C 1
ATOM 3906 O O . GLY B 1 100 ? 23.469 29.453 6.086 1 96.25 100 GLY B O 1
ATOM 3907 N N . GLY B 1 101 ? 25.094 28.719 7.43 1 95.81 101 GLY B N 1
ATOM 3908 C CA . GLY B 1 101 ? 25.453 27.578 6.609 1 95.81 101 GLY B CA 1
ATOM 3909 C C . GLY B 1 101 ? 24.953 26.266 7.18 1 95.81 101 GLY B C 1
ATOM 3910 O O . GLY B 1 101 ? 23.969 26.234 7.918 1 95.81 101 GLY B O 1
ATOM 3911 N N . GLU B 1 102 ? 25.594 25.203 6.688 1 96.56 102 GLU B N 1
ATOM 3912 C CA . GLU B 1 102 ? 25.219 23.875 7.172 1 96.56 102 GLU B CA 1
ATOM 3913 C C . GLU B 1 102 ? 25.562 23.703 8.648 1 96.56 102 GLU B C 1
ATOM 3915 O O . GLU B 1 102 ? 26.609 24.188 9.102 1 96.56 102 GLU B O 1
ATOM 3920 N N . LEU B 1 103 ? 24.625 23.094 9.281 1 96.19 103 LEU B N 1
ATOM 3921 C CA . LEU B 1 103 ? 24.828 22.844 10.703 1 96.19 103 LEU B CA 1
ATOM 3922 C C . LEU B 1 103 ? 24.5 21.391 11.039 1 96.19 103 LEU B C 1
ATOM 3924 O O . LEU B 1 103 ? 23.359 20.953 10.883 1 96.19 103 LEU B O 1
ATOM 3928 N N . ARG B 1 104 ? 25.469 20.594 11.383 1 93.31 104 ARG B N 1
ATOM 3929 C CA . ARG B 1 104 ? 25.219 19.234 11.867 1 93.31 104 ARG B CA 1
ATOM 3930 C C . ARG B 1 104 ? 24.547 19.266 13.242 1 93.31 104 ARG B C 1
ATOM 3932 O O . ARG B 1 104 ? 25.016 19.953 14.148 1 93.31 104 ARG B O 1
ATOM 3939 N N . LEU B 1 105 ? 23.516 18.578 13.406 1 94.94 105 LEU B N 1
ATOM 3940 C CA . LEU B 1 105 ? 22.781 18.594 14.664 1 94.94 105 LEU B CA 1
ATOM 3941 C C . LEU B 1 105 ? 23.297 17.531 15.617 1 94.94 105 LEU B C 1
ATOM 3943 O O . LEU B 1 105 ? 23.141 16.328 15.367 1 94.94 105 LEU B O 1
ATOM 3947 N N . GLY B 1 106 ? 23.844 18 16.609 1 91.94 106 GLY B N 1
ATOM 3948 C CA . GLY B 1 106 ? 24.438 17.078 17.547 1 91.94 106 GLY B CA 1
ATOM 3949 C C . GLY B 1 106 ? 25.453 16.141 16.906 1 91.94 106 GLY B C 1
ATOM 3950 O O . GLY B 1 106 ? 26.359 16.594 16.203 1 91.94 106 GLY B O 1
ATOM 3951 N N . THR B 1 107 ? 25.359 14.828 17.25 1 88.88 107 THR B N 1
ATOM 3952 C CA . THR B 1 107 ? 26.25 13.812 16.703 1 88.88 107 THR B CA 1
ATOM 3953 C C . THR B 1 107 ? 25.531 12.938 15.703 1 88.88 107 THR B C 1
ATOM 3955 O O . THR B 1 107 ? 26.031 11.883 15.312 1 88.88 107 THR B O 1
ATOM 3958 N N . SER B 1 108 ? 24.359 13.383 15.383 1 90.06 108 SER B N 1
ATOM 3959 C CA . SER B 1 108 ? 23.562 12.594 14.445 1 90.06 108 SER B CA 1
ATOM 3960 C C . SER B 1 108 ? 24 12.836 13.008 1 90.06 108 SER B C 1
ATOM 3962 O O . SER B 1 108 ? 24.891 13.648 12.758 1 90.06 108 SER B O 1
ATOM 3964 N N . ASP B 1 109 ? 23.453 12.148 12.117 1 88.56 109 ASP B N 1
ATOM 3965 C CA . ASP B 1 109 ? 23.734 12.32 10.695 1 88.56 109 ASP B CA 1
ATOM 3966 C C . ASP B 1 109 ? 22.812 13.375 10.086 1 88.56 109 ASP B C 1
ATOM 3968 O O . ASP B 1 109 ? 22.844 13.617 8.875 1 88.56 109 ASP B O 1
ATOM 3972 N N . THR B 1 110 ? 22.109 14.086 10.984 1 90.06 110 THR B N 1
ATOM 3973 C CA . THR B 1 110 ? 21.172 15.094 10.508 1 90.06 110 THR B CA 1
ATOM 3974 C C . THR B 1 110 ? 21.875 16.438 10.297 1 90.06 110 THR B C 1
ATOM 3976 O O . THR B 1 110 ? 22.484 16.969 11.227 1 90.06 110 THR B O 1
ATOM 3979 N N . ILE B 1 111 ? 21.766 16.891 9.094 1 93 111 ILE B N 1
ATOM 3980 C CA . ILE B 1 111 ? 22.406 18.156 8.758 1 93 111 ILE B CA 1
ATOM 3981 C C . ILE B 1 111 ? 21.328 19.172 8.344 1 93 111 ILE B C 1
ATOM 3983 O O . ILE B 1 111 ? 20.562 18.922 7.41 1 93 111 ILE B O 1
ATOM 3987 N N . LEU B 1 112 ? 21.266 20.219 9.125 1 93.44 112 LEU B N 1
ATOM 3988 C CA . LEU B 1 112 ? 20.469 21.359 8.688 1 93.44 112 LEU B CA 1
ATOM 3989 C C . LEU B 1 112 ? 21.188 22.141 7.59 1 93.44 112 LEU B C 1
ATOM 3991 O O . LEU B 1 112 ? 22.25 22.734 7.828 1 93.44 112 LEU B O 1
ATOM 3995 N N . SER B 1 113 ? 20.594 22.156 6.422 1 93.38 113 SER B N 1
ATOM 3996 C CA . SER B 1 113 ? 21.312 22.703 5.273 1 93.38 113 SER B CA 1
ATOM 3997 C C . SER B 1 113 ? 20.484 23.75 4.547 1 93.38 113 SER B C 1
ATOM 3999 O O . SER B 1 113 ? 19.266 23.562 4.363 1 93.38 113 SE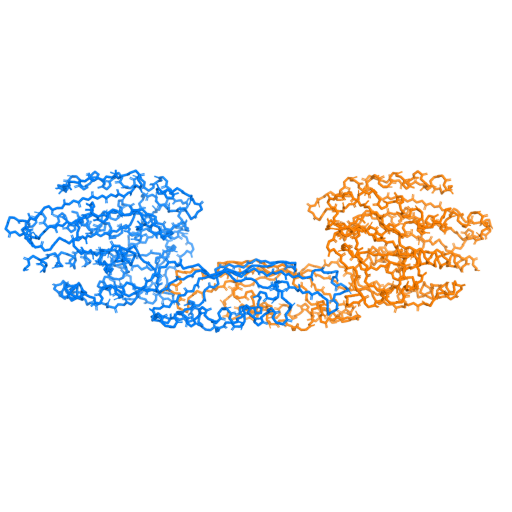R B O 1
ATOM 4001 N N . PRO B 1 114 ? 21.141 24.875 4.164 1 94 114 PRO B N 1
ATOM 4002 C CA . PRO B 1 114 ? 20.438 25.875 3.355 1 94 114 PRO B CA 1
ATOM 4003 C C . PRO B 1 114 ? 19.938 25.312 2.027 1 94 114 PRO B C 1
ATOM 4005 O O . PRO B 1 114 ? 19.078 25.922 1.387 1 94 114 PRO B O 1
ATOM 4008 N N . LYS B 1 115 ? 20.484 24.172 1.59 1 86.56 115 LYS B N 1
ATOM 4009 C CA . LYS B 1 115 ? 20 23.531 0.374 1 86.56 115 LYS B CA 1
ATOM 4010 C C . LYS B 1 115 ? 18.531 23.094 0.523 1 86.56 115 LYS B C 1
ATOM 4012 O O . LYS B 1 115 ? 17.75 23.203 -0.422 1 86.56 115 LYS B O 1
ATOM 4017 N N . ASN B 1 116 ? 18.156 22.641 1.693 1 84.31 116 ASN B N 1
ATOM 4018 C CA . ASN B 1 116 ? 16.812 22.172 1.971 1 84.31 116 ASN B CA 1
ATOM 4019 C C . ASN B 1 116 ? 15.953 23.25 2.617 1 84.31 116 ASN B C 1
ATOM 4021 O O . ASN B 1 116 ? 14.727 23.25 2.48 1 84.31 116 ASN B O 1
ATOM 4025 N N . PHE B 1 117 ? 16.719 24.125 3.287 1 90.31 117 PHE B N 1
ATOM 4026 C CA . PHE B 1 117 ? 16.047 25.219 4.004 1 90.31 117 PHE B CA 1
ATOM 4027 C C . PHE B 1 117 ? 16.703 26.547 3.699 1 90.31 117 PHE B C 1
ATOM 4029 O O . PHE B 1 117 ? 17.453 27.078 4.523 1 90.31 117 PHE B O 1
ATOM 4036 N N . PRO B 1 118 ? 16.297 27.125 2.613 1 91.38 118 PRO B N 1
ATOM 4037 C CA . PRO B 1 118 ? 16.984 28.312 2.121 1 91.38 118 PRO B CA 1
ATOM 4038 C C . PRO B 1 118 ? 16.922 29.484 3.104 1 91.38 118 PRO B C 1
ATOM 4040 O O . PRO B 1 118 ? 17.812 30.328 3.123 1 91.38 118 PRO B O 1
ATOM 4043 N N . HIS B 1 119 ? 15.953 29.547 3.973 1 93.06 119 HIS B N 1
ATOM 4044 C CA . HIS B 1 119 ? 15.773 30.656 4.898 1 93.06 119 HIS B CA 1
ATOM 4045 C C . HIS B 1 119 ? 16.906 30.719 5.922 1 93.06 119 HIS B C 1
ATOM 4047 O O . HIS B 1 119 ? 17.094 31.719 6.605 1 93.06 119 HIS B O 1
ATOM 4053 N N . LEU B 1 120 ? 17.688 29.688 6.059 1 95.88 120 LEU B N 1
ATOM 4054 C CA . LEU B 1 120 ? 18.766 29.625 7.043 1 95.88 120 LEU B CA 1
ATOM 4055 C C . LEU B 1 120 ? 19.766 30.75 6.82 1 95.88 120 LEU B C 1
ATOM 4057 O O . LEU B 1 120 ? 20.359 31.266 7.777 1 95.88 120 LEU B O 1
ATOM 4061 N N . ALA B 1 121 ? 19.953 31.109 5.578 1 96.12 121 ALA B N 1
ATOM 4062 C CA . ALA B 1 121 ? 20.891 32.188 5.262 1 96.12 121 ALA B CA 1
ATOM 4063 C C . ALA B 1 121 ? 20.453 33.5 5.926 1 96.12 121 ALA B C 1
ATOM 4065 O O . ALA B 1 121 ? 21.297 34.312 6.324 1 96.12 121 ALA B O 1
ATOM 4066 N N . ASP B 1 122 ? 19.203 33.688 6.102 1 95.62 122 ASP B N 1
ATOM 4067 C CA . ASP B 1 122 ? 18.656 34.938 6.672 1 95.62 122 ASP B CA 1
ATOM 4068 C C . ASP B 1 122 ? 18.812 34.938 8.195 1 95.62 122 ASP B C 1
ATOM 4070 O O . ASP B 1 122 ? 18.625 35.969 8.828 1 95.62 122 ASP B O 1
ATOM 4074 N N . LEU B 1 123 ? 19.203 33.844 8.773 1 97.25 123 LEU B N 1
ATOM 4075 C CA . LEU B 1 123 ? 19.328 33.75 10.219 1 97.25 123 LEU B CA 1
ATOM 4076 C C . LEU B 1 123 ? 20.766 33.969 10.672 1 97.25 123 LEU B C 1
ATOM 4078 O O . LEU B 1 123 ? 21.078 33.812 11.852 1 97.25 123 LEU B O 1
ATOM 4082 N N . LYS B 1 124 ? 21.578 34.344 9.711 1 97.75 124 LYS B N 1
ATOM 4083 C CA . LYS B 1 124 ? 22.984 34.594 10.031 1 97.75 124 LYS B CA 1
ATOM 4084 C C . LYS B 1 124 ? 23.125 35.594 11.164 1 97.75 124 LYS B C 1
ATOM 4086 O O . LYS B 1 124 ? 22.469 36.656 11.156 1 97.75 124 LYS B O 1
ATOM 4091 N N . GLY B 1 125 ? 24.016 35.25 12.102 1 98.25 125 GLY B N 1
ATOM 4092 C CA . GLY B 1 125 ? 24.297 36.156 13.203 1 98.25 125 GLY B CA 1
ATOM 4093 C C . GLY B 1 125 ? 23.391 35.938 14.398 1 98.25 125 GLY B C 1
ATOM 4094 O O . GLY B 1 125 ? 23.688 36.406 15.508 1 98.25 125 GLY B O 1
ATOM 4095 N N . ARG B 1 126 ? 22.297 35.219 14.219 1 98.25 126 ARG B N 1
ATOM 4096 C CA . ARG B 1 126 ? 21.344 34.969 15.305 1 98.25 126 ARG B CA 1
ATOM 4097 C C . ARG B 1 126 ? 21.75 33.781 16.141 1 98.25 126 ARG B C 1
ATOM 4099 O O . ARG B 1 126 ? 22.703 33.062 15.797 1 98.25 126 ARG B O 1
ATOM 4106 N N . THR B 1 127 ? 21.156 33.625 17.297 1 98.62 127 THR B N 1
ATOM 4107 C CA . THR B 1 127 ? 21.328 32.469 18.141 1 98.62 127 THR B CA 1
ATOM 4108 C C . THR B 1 127 ? 20.281 31.391 17.812 1 98.62 127 THR B C 1
ATOM 4110 O O . THR B 1 127 ? 19.078 31.594 18.031 1 98.62 127 THR B O 1
ATOM 4113 N N . LEU B 1 128 ? 20.781 30.281 17.281 1 98.19 128 LEU B N 1
ATOM 4114 C CA . LEU B 1 128 ? 19.906 29.219 16.828 1 98.19 128 LEU B CA 1
ATOM 4115 C C . LEU B 1 128 ? 19.703 28.172 17.922 1 98.19 128 LEU B C 1
ATOM 4117 O O . LEU B 1 128 ? 20.656 27.797 18.609 1 98.19 128 LEU B O 1
ATOM 4121 N N . ILE B 1 129 ? 18.422 27.75 18.109 1 98.38 129 ILE B N 1
ATOM 4122 C CA . ILE B 1 129 ? 18.094 26.656 19.016 1 98.38 129 ILE B CA 1
ATOM 4123 C C . ILE B 1 129 ? 17.562 25.469 18.203 1 98.38 129 ILE B C 1
ATOM 4125 O O . ILE B 1 129 ? 16.609 25.625 17.438 1 98.38 129 ILE B O 1
ATOM 4129 N N . THR B 1 130 ? 18.172 24.328 18.297 1 97.31 130 THR B N 1
ATOM 4130 C CA . THR B 1 130 ? 17.766 23.109 17.609 1 97.31 130 THR B CA 1
ATOM 4131 C C . THR B 1 130 ? 17.719 21.922 18.578 1 97.31 130 THR B C 1
ATOM 4133 O O . THR B 1 130 ? 18.078 22.062 19.75 1 97.31 130 THR B O 1
ATOM 4136 N N . SER B 1 131 ? 17.156 20.812 18.125 1 95.62 131 SER B N 1
ATOM 4137 C CA . SER B 1 131 ? 17.422 19.547 18.828 1 95.62 131 SER B CA 1
ATOM 4138 C C . SER B 1 131 ? 18.766 18.969 18.422 1 95.62 131 SER B C 1
ATOM 4140 O O . SER B 1 131 ? 19.594 19.656 17.812 1 95.62 131 SER B O 1
ATOM 4142 N N . ASP B 1 132 ? 19.016 17.688 18.828 1 95 132 ASP B N 1
ATOM 4143 C CA . ASP B 1 132 ? 20.281 17.047 18.484 1 95 132 ASP B CA 1
ATOM 4144 C C . ASP B 1 132 ? 20.188 16.281 17.172 1 95 132 ASP B C 1
ATOM 4146 O O . ASP B 1 132 ? 21.078 15.492 16.844 1 95 132 ASP B O 1
ATOM 4150 N N . GLY B 1 133 ? 19.078 16.422 16.562 1 92.31 133 GLY B N 1
ATOM 4151 C CA . GLY B 1 133 ? 18.906 15.805 15.266 1 92.31 133 GLY B CA 1
ATOM 4152 C C . GLY B 1 133 ? 18.188 14.469 15.328 1 92.31 133 GLY B C 1
ATOM 4153 O O . GLY B 1 133 ? 17.875 13.867 14.297 1 92.31 133 GLY B O 1
ATOM 4154 N N . THR B 1 134 ? 17.812 14.023 16.516 1 91.25 134 THR B N 1
ATOM 4155 C CA . THR B 1 134 ? 17.203 12.711 16.656 1 91.25 134 THR B CA 1
ATOM 4156 C C . THR B 1 134 ? 15.742 12.836 17.078 1 91.25 134 THR B C 1
ATOM 4158 O O . THR B 1 134 ? 14.969 11.883 16.969 1 91.25 134 THR B O 1
ATOM 4161 N N . THR B 1 135 ? 15.391 13.977 17.5 1 92.75 135 THR B N 1
ATOM 4162 C CA . THR B 1 135 ? 14.023 14.258 17.922 1 92.75 135 THR B CA 1
ATOM 4163 C C . THR B 1 135 ? 13.555 15.602 17.359 1 92.75 135 THR B C 1
ATOM 4165 O O . THR B 1 135 ? 14.352 16.375 16.812 1 92.75 135 THR B O 1
ATOM 4168 N N . VAL B 1 136 ? 12.266 15.852 17.5 1 93.56 136 VAL B N 1
ATOM 4169 C CA . VAL B 1 136 ? 11.789 17.219 17.328 1 93.56 136 VAL B CA 1
ATOM 4170 C C . VAL B 1 136 ? 12.328 18.094 18.453 1 93.56 136 VAL B C 1
ATOM 4172 O O . VAL B 1 136 ? 12.719 17.594 19.5 1 93.56 136 VAL B O 1
ATOM 4175 N N . LEU B 1 137 ? 12.352 19.375 18.25 1 95.12 137 LEU B N 1
ATOM 4176 C CA . LEU B 1 137 ? 12.688 20.328 19.297 1 95.12 137 LEU B CA 1
ATOM 4177 C C . LEU B 1 137 ? 11.484 20.594 20.203 1 95.12 137 LEU B C 1
ATOM 4179 O O . LEU B 1 137 ? 11.633 20.688 21.422 1 95.12 137 LEU B O 1
ATOM 4183 N N . GLY B 1 138 ? 10.32 20.734 19.562 1 95.44 138 GLY B N 1
ATOM 4184 C CA . GLY B 1 138 ? 9.109 21.047 20.312 1 95.44 138 GLY B CA 1
ATOM 4185 C C . GLY B 1 138 ? 8.828 22.531 20.406 1 95.44 138 GLY B C 1
ATOM 4186 O O . GLY B 1 138 ? 7.961 22.953 21.172 1 95.44 138 GLY B O 1
ATOM 4187 N N . ALA B 1 139 ? 9.539 23.297 19.625 1 96.25 139 ALA B N 1
ATOM 4188 C CA . ALA B 1 139 ? 9.195 24.719 19.531 1 96.25 139 ALA B CA 1
ATOM 4189 C C . ALA B 1 139 ? 7.754 24.906 19.078 1 96.25 139 ALA B C 1
ATOM 4191 O O . ALA B 1 139 ? 7.086 25.859 19.469 1 96.25 139 ALA B O 1
ATOM 4192 N N . ASP B 1 140 ? 7.273 24.078 18.281 1 93.88 140 ASP B N 1
ATOM 4193 C CA . ASP B 1 140 ? 5.867 23.938 17.906 1 93.88 140 ASP B CA 1
ATOM 4194 C C . ASP B 1 140 ? 5.121 23.062 18.906 1 93.88 140 ASP B C 1
ATOM 4196 O O . ASP B 1 140 ? 5.141 21.828 18.797 1 93.88 140 ASP B O 1
ATOM 4200 N N . ASP B 1 141 ? 4.543 23.688 19.906 1 96.38 141 ASP B N 1
ATOM 4201 C CA . ASP B 1 141 ? 4.266 25.109 20.016 1 96.38 141 ASP B CA 1
ATOM 4202 C C . ASP B 1 141 ? 4.652 25.641 21.391 1 96.38 141 ASP B C 1
ATOM 4204 O O . ASP B 1 141 ? 3.963 26.484 21.953 1 96.38 141 ASP B O 1
ATOM 4208 N N . LYS B 1 142 ? 5.621 24.984 21.922 1 98.31 142 LYS B N 1
ATOM 4209 C CA . LYS B 1 142 ? 6.074 25.438 23.25 1 98.31 142 LYS B CA 1
ATOM 4210 C C . LYS B 1 142 ? 6.734 26.797 23.172 1 98.31 142 LYS B C 1
ATOM 4212 O O . LYS B 1 142 ? 6.875 27.484 24.188 1 98.31 142 LYS B O 1
ATOM 4217 N N . ALA B 1 143 ? 7.148 27.156 22.016 1 98.62 143 ALA B N 1
ATOM 4218 C CA . ALA B 1 143 ? 7.625 28.516 21.812 1 98.62 143 ALA B CA 1
ATOM 4219 C C . ALA B 1 143 ? 6.516 29.531 22.062 1 98.62 143 ALA B C 1
ATOM 4221 O O . ALA B 1 143 ? 6.738 30.547 22.734 1 98.62 143 ALA B O 1
ATOM 4222 N N . GLY B 1 144 ? 5.328 29.281 21.5 1 98.75 144 GLY B N 1
ATOM 4223 C CA . GLY B 1 144 ? 4.195 30.156 21.766 1 98.75 144 GLY B CA 1
ATOM 4224 C C . GLY B 1 144 ? 3.879 30.281 23.25 1 98.75 144 GLY B C 1
ATOM 4225 O O . GLY B 1 144 ? 3.598 31.391 23.734 1 98.75 144 GLY B O 1
ATOM 4226 N N . ILE B 1 145 ? 3.924 29.172 23.969 1 98.88 145 ILE B N 1
ATOM 4227 C CA . ILE B 1 145 ? 3.682 29.188 25.406 1 98.88 145 ILE B CA 1
ATOM 4228 C C . ILE B 1 145 ? 4.691 30.094 26.094 1 98.88 145 ILE B C 1
ATOM 4230 O O . ILE B 1 145 ? 4.32 30.953 26.891 1 98.88 145 ILE B O 1
ATOM 4234 N N . ALA B 1 146 ? 5.941 29.906 25.766 1 98.88 146 ALA B N 1
ATOM 4235 C CA . ALA B 1 146 ? 7.02 30.688 26.375 1 98.88 146 ALA B CA 1
ATOM 4236 C C . ALA B 1 146 ? 6.832 32.156 26.094 1 98.88 146 ALA B C 1
ATOM 4238 O O . ALA B 1 146 ? 7.051 33 26.984 1 98.88 146 ALA B O 1
ATOM 4239 N N . GLU B 1 147 ? 6.441 32.469 24.922 1 98.94 147 GLU B N 1
ATOM 4240 C CA . GLU B 1 147 ? 6.285 33.875 24.531 1 98.94 147 GLU B CA 1
ATOM 4241 C C . GLU B 1 147 ? 5.105 34.531 25.234 1 98.94 147 GLU B C 1
ATOM 4243 O O . GLU B 1 147 ? 5.195 35.656 25.688 1 98.94 147 GLU B O 1
ATOM 4248 N N . ILE B 1 148 ? 3.992 33.812 25.359 1 98.88 148 ILE B N 1
ATOM 4249 C CA . ILE B 1 148 ? 2.812 34.312 26.062 1 98.88 148 ILE B CA 1
ATOM 4250 C C . ILE B 1 148 ? 3.152 34.562 27.531 1 98.88 148 ILE B C 1
ATOM 4252 O O . ILE B 1 148 ? 2.855 35.625 28.062 1 98.88 148 ILE B O 1
ATOM 4256 N N . MET B 1 149 ? 3.811 33.625 28.156 1 98.88 149 MET B N 1
ATOM 4257 C CA . MET B 1 149 ? 4.172 33.75 29.578 1 98.88 149 MET B CA 1
ATOM 4258 C C . MET B 1 149 ? 5.141 34.906 29.781 1 98.88 149 MET B C 1
ATOM 4260 O O . MET B 1 149 ? 5.055 35.625 30.781 1 98.88 149 MET B O 1
ATOM 4264 N N . THR B 1 150 ? 6.102 35.062 28.875 1 98.88 150 THR B N 1
ATOM 4265 C CA . THR B 1 150 ? 7.062 36.125 28.969 1 98.88 150 THR B CA 1
ATOM 4266 C C . THR B 1 150 ? 6.367 37.5 28.797 1 98.88 150 THR B C 1
ATOM 4268 O O . THR B 1 150 ? 6.688 38.438 29.5 1 98.88 150 THR B O 1
ATOM 4271 N N . MET B 1 151 ? 5.438 37.625 27.844 1 98.69 151 MET B N 1
ATOM 4272 C CA . MET B 1 151 ? 4.664 38.844 27.641 1 98.69 151 MET B CA 1
ATOM 4273 C C . MET B 1 151 ? 3.889 39.188 28.906 1 98.69 151 MET B C 1
ATOM 4275 O O . MET B 1 151 ? 3.873 40.344 29.312 1 98.69 151 MET B O 1
ATOM 4279 N N . ILE B 1 152 ? 3.264 38.25 29.578 1 98.62 152 ILE B N 1
ATOM 4280 C CA . ILE B 1 152 ? 2.506 38.469 30.797 1 98.62 152 ILE B CA 1
ATOM 4281 C C . ILE B 1 152 ? 3.426 39.031 31.875 1 98.62 152 ILE B C 1
ATOM 4283 O O . ILE B 1 152 ? 3.076 40 32.562 1 98.62 152 ILE B O 1
ATOM 4287 N N . GLU B 1 153 ? 4.512 38.406 32.031 1 98.62 153 GLU B N 1
ATOM 4288 C CA . GLU B 1 153 ? 5.48 38.875 33.031 1 98.62 153 GLU B CA 1
ATOM 4289 C C . GLU B 1 153 ? 5.906 40.312 32.719 1 98.62 153 GLU B C 1
ATOM 4291 O O . GLU B 1 153 ? 5.965 41.156 33.625 1 98.62 153 GLU B O 1
ATOM 4296 N N . ARG B 1 154 ? 6.199 40.594 31.5 1 98.25 154 ARG B N 1
ATOM 4297 C CA . ARG B 1 154 ? 6.664 41.906 31.078 1 98.25 154 ARG B CA 1
ATOM 4298 C C . ARG B 1 154 ? 5.605 42.969 31.344 1 98.25 154 ARG B C 1
ATOM 4300 O O . ARG B 1 154 ? 5.918 44.062 31.844 1 98.25 154 ARG B O 1
ATOM 4307 N N . ILE B 1 155 ? 4.414 42.656 30.984 1 97.81 155 ILE B N 1
ATOM 4308 C CA . ILE B 1 155 ? 3.303 43.594 31.172 1 97.81 155 ILE B CA 1
ATOM 4309 C C . ILE B 1 155 ? 3.189 43.969 32.656 1 97.81 155 ILE B C 1
ATOM 4311 O O . ILE B 1 155 ? 2.943 45.125 33 1 97.81 155 ILE B O 1
ATOM 4315 N N . GLN B 1 156 ? 3.336 43.094 33.531 1 96.94 156 GLN B N 1
ATOM 4316 C CA . GLN B 1 156 ? 3.215 43.312 34.969 1 96.94 156 GLN B CA 1
ATOM 4317 C C . GLN B 1 156 ? 4.43 44.062 35.5 1 96.94 156 GLN B C 1
ATOM 4319 O O . GLN B 1 156 ? 4.281 45.031 36.25 1 96.94 156 GLN B O 1
ATOM 4324 N N . GLU B 1 157 ? 5.562 43.656 35.094 1 97.06 157 GLU B N 1
ATOM 4325 C CA . GLU B 1 157 ? 6.793 44.281 35.562 1 97.06 157 GLU B CA 1
ATOM 4326 C C . GLU B 1 157 ? 6.895 45.719 35.125 1 97.06 157 GLU B C 1
ATOM 4328 O O . GLU B 1 157 ? 7.344 46.594 35.875 1 97.06 157 GLU B O 1
ATOM 4333 N N . GLU B 1 158 ? 6.504 45.938 33.906 1 97.5 158 GLU B N 1
ATOM 4334 C CA . GLU B 1 158 ? 6.625 47.281 33.344 1 97.5 158 GLU B CA 1
ATOM 4335 C C . GLU B 1 158 ? 5.348 48.094 33.562 1 97.5 158 GLU B C 1
ATOM 4337 O O . GLU B 1 158 ? 5.258 49.25 33.156 1 97.5 158 GLU B O 1
ATOM 4342 N N . LYS B 1 159 ? 4.406 47.531 34.156 1 97.12 159 LYS B N 1
ATOM 4343 C CA . LYS B 1 159 ? 3.121 48.156 34.469 1 97.12 159 LYS B CA 1
ATOM 4344 C C . LYS B 1 159 ? 2.486 48.75 33.219 1 97.12 159 LYS B C 1
ATOM 4346 O O . LYS B 1 159 ? 2.072 49.938 33.219 1 97.12 159 LYS B O 1
ATOM 4351 N N . ILE B 1 160 ? 2.477 47.969 32.156 1 97.69 160 ILE B N 1
ATOM 4352 C CA . ILE B 1 160 ? 1.884 48.375 30.891 1 97.69 160 ILE B CA 1
ATOM 4353 C C . ILE B 1 160 ? 0.361 48.375 31 1 97.69 160 ILE B C 1
ATOM 4355 O O . ILE B 1 160 ? -0.223 47.344 31.359 1 97.69 160 ILE B O 1
ATOM 4359 N N . PRO B 1 161 ? -0.34 49.5 30.688 1 98.06 161 PRO B N 1
ATOM 4360 C CA . PRO B 1 161 ? -1.805 49.469 30.703 1 98.06 161 PRO B CA 1
ATOM 4361 C C . PRO B 1 161 ? -2.383 48.469 29.703 1 98.06 161 PR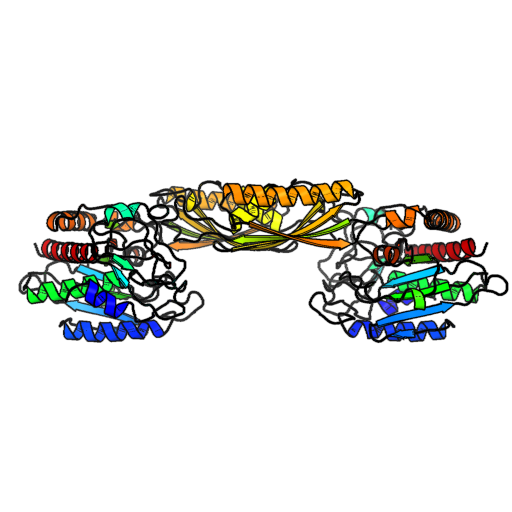O B C 1
ATOM 4363 O O . PRO B 1 161 ? -1.903 48.375 28.578 1 98.06 161 PRO B O 1
ATOM 4366 N N . HIS B 1 162 ? -3.393 47.781 30.125 1 98.31 162 HIS B N 1
ATOM 4367 C CA . HIS B 1 162 ? -3.992 46.75 29.266 1 98.31 162 HIS B CA 1
ATOM 4368 C C . HIS B 1 162 ? -5.438 46.5 29.672 1 98.31 162 HIS B C 1
ATOM 4370 O O . HIS B 1 162 ? -5.812 46.688 30.828 1 98.31 162 HIS B O 1
ATOM 4376 N N . GLY B 1 163 ? -6.266 46.094 28.672 1 98.06 163 GLY B N 1
ATOM 4377 C CA . GLY B 1 163 ? -7.562 45.531 28.984 1 98.06 163 GLY B CA 1
ATOM 4378 C C . GLY B 1 163 ? -7.469 44.125 29.578 1 98.06 163 GLY B C 1
ATOM 4379 O O . GLY B 1 163 ? -6.379 43.656 29.922 1 98.06 163 GLY B O 1
ATOM 4380 N N . PRO B 1 164 ? -8.656 43.469 29.688 1 98.19 164 PRO B N 1
ATOM 4381 C CA . PRO B 1 164 ? -8.602 42.094 30.172 1 98.19 164 PRO B CA 1
ATOM 4382 C C . PRO B 1 164 ? -7.832 41.156 29.219 1 98.19 164 PRO B C 1
ATOM 4384 O O . PRO B 1 164 ? -7.992 41.25 28 1 98.19 164 PRO B O 1
ATOM 4387 N N . LEU B 1 165 ? -7.012 40.375 29.781 1 98.75 165 LEU B N 1
ATOM 4388 C CA . LEU B 1 165 ? -6.262 39.406 29.016 1 98.75 165 LEU B CA 1
ATOM 4389 C C . LEU B 1 165 ? -6.621 37.969 29.438 1 98.75 165 LEU B C 1
ATOM 4391 O O . LEU B 1 165 ? -6.812 37.719 30.625 1 98.75 165 LEU B O 1
ATOM 4395 N N . CYS B 1 166 ? -6.809 37.156 28.5 1 98.75 166 CYS B N 1
ATOM 4396 C CA . CYS B 1 166 ? -7.078 35.719 28.719 1 98.75 166 CYS B CA 1
ATOM 4397 C C . CYS B 1 166 ? -5.984 34.875 28.109 1 98.75 166 CYS B C 1
ATOM 4399 O O . CYS B 1 166 ? -5.484 35.156 27.016 1 98.75 166 CYS B O 1
ATOM 4401 N N . VAL B 1 167 ? -5.555 33.875 28.828 1 98.69 167 VAL B N 1
ATOM 4402 C CA . VAL B 1 167 ? -4.5 32.969 28.375 1 98.69 167 VAL B CA 1
ATOM 4403 C C . VAL B 1 167 ? -4.988 31.516 28.453 1 98.69 167 VAL B C 1
ATOM 4405 O O . VAL B 1 167 ? -5.652 31.141 29.422 1 98.69 167 VAL B O 1
ATOM 4408 N N . ALA B 1 168 ? -4.691 30.75 27.391 1 98.81 168 ALA B N 1
ATOM 4409 C CA . ALA B 1 168 ? -5.035 29.328 27.438 1 98.81 168 ALA B CA 1
ATOM 4410 C C . ALA B 1 168 ? -3.971 28.484 26.734 1 98.81 168 ALA B C 1
ATOM 4412 O O . ALA B 1 168 ? -3.365 28.938 25.75 1 98.81 168 ALA B O 1
ATOM 4413 N N . PHE B 1 169 ? -3.746 27.297 27.219 1 98.81 169 PHE B N 1
ATOM 4414 C CA . PHE B 1 169 ? -2.893 26.297 26.594 1 98.81 169 PHE B CA 1
ATOM 4415 C C . PHE B 1 169 ? -3.664 25 26.359 1 98.81 169 PHE B C 1
ATOM 4417 O O . PHE B 1 169 ? -4.285 24.469 27.266 1 98.81 169 PHE B O 1
ATOM 4424 N N . THR B 1 170 ? -3.66 24.547 25.078 1 98.69 170 THR B N 1
ATOM 4425 C CA . THR B 1 170 ? -4.539 23.453 24.688 1 98.69 170 THR B CA 1
ATOM 4426 C C . THR B 1 170 ? -3.744 22.156 24.5 1 98.69 170 THR B C 1
ATOM 4428 O O . THR B 1 170 ? -2.553 22.203 24.188 1 98.69 170 THR B O 1
ATOM 4431 N N . PRO B 1 171 ? -4.391 21.016 24.703 1 98.19 171 PRO B N 1
ATOM 4432 C CA . PRO B 1 171 ? -3.834 19.703 24.328 1 98.19 171 PRO B CA 1
ATOM 4433 C C . PRO B 1 171 ? -4.191 19.297 22.906 1 98.19 171 PRO B C 1
ATOM 4435 O O . PRO B 1 171 ? -5.125 19.844 22.312 1 98.19 171 PRO B O 1
ATOM 4438 N N . ASP B 1 172 ? -3.467 18.422 22.297 1 96.94 172 ASP B N 1
ATOM 4439 C CA . ASP B 1 172 ? -3.832 17.562 21.172 1 96.94 172 ASP B CA 1
ATOM 4440 C C . ASP B 1 172 ? -4.062 18.391 19.906 1 96.94 172 ASP B C 1
ATOM 4442 O O . ASP B 1 172 ? -4.941 18.062 19.109 1 96.94 172 ASP B O 1
ATOM 4446 N N . GLU B 1 173 ? -3.396 19.516 19.766 1 95.38 173 GLU B N 1
ATOM 4447 C CA . GLU B 1 173 ? -3.484 20.312 18.547 1 95.38 173 GLU B CA 1
ATOM 4448 C C . GLU B 1 173 ? -2.943 19.547 17.344 1 95.38 173 GLU B C 1
ATOM 4450 O O . GLU B 1 173 ? -3.521 19.594 16.266 1 95.38 173 GLU B O 1
ATOM 4455 N N . GLU B 1 174 ? -1.99 18.719 17.469 1 92 174 GLU B N 1
ATOM 4456 C CA . GLU B 1 174 ? -1.245 18.078 16.391 1 92 174 GLU B CA 1
ATOM 4457 C C . GLU B 1 174 ? -2.043 16.938 15.773 1 92 174 GLU B C 1
ATOM 4459 O O . GLU B 1 174 ? -1.706 16.453 14.688 1 92 174 GLU B O 1
ATOM 4464 N N . ILE B 1 175 ? -3.078 16.562 16.516 1 89.69 175 ILE B N 1
ATOM 4465 C CA . ILE B 1 175 ? -3.928 15.516 15.961 1 89.69 175 ILE B CA 1
ATOM 4466 C C . ILE B 1 175 ? -5.289 16.094 15.586 1 89.69 175 ILE B C 1
ATOM 4468 O O . ILE B 1 175 ? -6.254 15.359 15.383 1 89.69 175 ILE B O 1
ATOM 4472 N N . GLY B 1 176 ? -5.355 17.438 15.641 1 89.69 176 GLY B N 1
ATOM 4473 C CA . GLY B 1 176 ? -6.504 18.141 15.102 1 89.69 176 GLY B CA 1
ATOM 4474 C C . GLY B 1 176 ? -7.652 18.25 16.094 1 89.69 176 GLY B C 1
ATOM 4475 O O . GLY B 1 176 ? -8.766 18.625 15.711 1 89.69 176 GLY B O 1
ATOM 4476 N N . THR B 1 177 ? -7.395 17.969 17.375 1 91.31 177 THR B N 1
ATOM 4477 C CA . THR B 1 177 ? -8.516 17.953 18.312 1 91.31 177 THR B CA 1
ATOM 4478 C C . THR B 1 177 ? -8.297 18.969 19.438 1 91.31 177 THR B C 1
ATOM 4480 O O . THR B 1 177 ? -9.016 18.953 20.438 1 91.31 177 THR B O 1
ATOM 4483 N N . GLY B 1 178 ? -7.375 19.797 19.312 1 94.12 178 GLY B N 1
ATOM 4484 C CA . GLY B 1 178 ? -7.039 20.75 20.359 1 94.12 178 GLY B CA 1
ATOM 4485 C C . GLY B 1 178 ? -8.188 21.672 20.719 1 94.12 178 GLY B C 1
ATOM 4486 O O . GLY B 1 178 ? -8.344 22.047 21.891 1 94.12 178 GLY B O 1
ATOM 4487 N N . ALA B 1 179 ? -8.992 22.062 19.766 1 95.19 179 ALA B N 1
ATOM 4488 C CA . ALA B 1 179 ? -10.062 23.016 19.984 1 95.19 179 ALA B CA 1
ATOM 4489 C C . ALA B 1 179 ? -11.383 22.312 20.266 1 95.19 179 ALA B C 1
ATOM 4491 O O . ALA B 1 179 ? -12.383 22.953 20.609 1 95.19 179 ALA B O 1
ATOM 4492 N N . SER B 1 180 ? -11.398 21.016 20.203 1 94.56 180 SER B N 1
ATOM 4493 C CA . SER B 1 180 ? -12.641 20.25 20.234 1 94.56 180 SER B CA 1
ATOM 4494 C C . SER B 1 180 ? -13.414 20.5 21.516 1 94.56 180 SER B C 1
ATOM 4496 O O . SER B 1 180 ? -14.633 20.688 21.5 1 94.56 180 SER B O 1
ATOM 4498 N N . HIS B 1 181 ? -12.727 20.531 22.594 1 96.5 181 HIS B N 1
ATOM 4499 C CA . HIS B 1 181 ? -13.391 20.672 23.891 1 96.5 181 HIS B CA 1
ATOM 4500 C C . HIS B 1 181 ? -13 21.969 24.578 1 96.5 181 HIS B C 1
ATOM 4502 O O . HIS B 1 181 ? -13.109 22.094 25.797 1 96.5 181 HIS B O 1
ATOM 4508 N N . PHE B 1 182 ? -12.477 22.844 23.781 1 98 182 PHE B N 1
ATOM 4509 C CA . PHE B 1 182 ? -12.125 24.156 24.297 1 98 182 PHE B CA 1
ATOM 4510 C C . PHE B 1 182 ? -13.359 24.875 24.812 1 98 182 PHE B C 1
ATOM 4512 O O . PHE B 1 182 ? -14.375 24.969 24.109 1 98 182 PHE B O 1
ATOM 4519 N N . ASN B 1 183 ? -13.328 25.406 26 1 97.88 183 ASN B N 1
ATOM 4520 C CA . ASN B 1 183 ? -14.445 26.125 26.609 1 97.88 183 ASN B CA 1
ATOM 4521 C C . ASN B 1 183 ? -14.32 27.641 26.375 1 97.88 183 ASN B C 1
ATOM 4523 O O . ASN B 1 183 ? -13.789 28.359 27.219 1 97.88 183 ASN B O 1
ATOM 4527 N N . VAL B 1 184 ? -14.953 28.109 25.312 1 97.94 184 VAL B N 1
ATOM 4528 C CA . VAL B 1 184 ? -14.844 29.5 24.875 1 97.94 184 VAL B CA 1
ATOM 4529 C C . VAL B 1 184 ? -15.422 30.422 25.953 1 97.94 184 VAL B C 1
ATOM 4531 O O . VAL B 1 184 ? -14.867 31.484 26.234 1 97.94 184 VAL B O 1
ATOM 4534 N N . GLU B 1 185 ? -16.516 30.016 26.547 1 97.06 185 GLU B N 1
ATOM 4535 C CA . GLU B 1 185 ? -17.156 30.812 27.594 1 97.06 185 GLU B CA 1
ATOM 4536 C C . GLU B 1 185 ? -16.219 30.969 28.797 1 97.06 185 GLU B C 1
ATOM 4538 O O . GLU B 1 185 ? -16.062 32.094 29.312 1 97.06 185 GLU B O 1
ATOM 4543 N N . GLN B 1 186 ? -15.672 29.859 29.188 1 96.25 186 GLN B N 1
ATOM 4544 C CA . GLN B 1 186 ? -14.727 29.875 30.297 1 96.25 186 GLN B CA 1
ATOM 4545 C C . GLN B 1 186 ? -13.5 30.719 29.969 1 96.25 186 GLN B C 1
ATOM 4547 O O . GLN B 1 186 ? -12.953 31.406 30.828 1 96.25 186 GLN B O 1
ATOM 4552 N N . PHE B 1 187 ? -13.039 30.641 28.797 1 97.75 187 PHE B N 1
ATOM 4553 C CA . PHE B 1 187 ? -11.883 31.406 28.344 1 97.75 187 PHE B CA 1
ATOM 4554 C C . PHE B 1 187 ? -12.148 32.906 28.469 1 97.75 187 PHE B C 1
ATOM 4556 O O . PHE B 1 187 ? -11.305 33.656 28.984 1 97.75 187 PHE B O 1
ATOM 4563 N N . GLY B 1 188 ? -13.305 33.344 27.938 1 97.5 188 GLY B N 1
ATOM 4564 C CA . GLY B 1 188 ? -13.844 34.656 28.266 1 97.5 188 GLY B CA 1
ATOM 4565 C C . GLY B 1 188 ? -13.273 35.75 27.406 1 97.5 188 GLY B C 1
ATOM 4566 O O . GLY B 1 188 ? -13.422 36.938 27.734 1 97.5 188 GLY B O 1
ATOM 4567 N N . ALA B 1 189 ? -12.609 35.469 26.344 1 98.31 189 ALA B N 1
ATOM 4568 C CA . ALA B 1 189 ? -12.055 36.5 25.469 1 98.31 189 ALA B CA 1
ATOM 4569 C C . ALA B 1 189 ? -13.047 36.875 24.375 1 98.31 189 ALA B C 1
ATOM 4571 O O . ALA B 1 189 ? -13.828 36.031 23.906 1 98.31 189 ALA B O 1
ATOM 4572 N N . ASP B 1 190 ? -13.023 38.125 23.969 1 97.94 190 ASP B N 1
ATOM 4573 C CA . ASP B 1 190 ? -13.805 38.562 22.812 1 97.94 190 ASP B CA 1
ATOM 4574 C C . ASP B 1 190 ? -13.141 38.125 21.5 1 97.94 190 ASP B C 1
ATOM 4576 O O . ASP B 1 190 ? -13.828 37.781 20.547 1 97.94 190 ASP B O 1
ATOM 4580 N N . TYR B 1 191 ? -11.875 38.25 21.5 1 98 191 TYR B N 1
ATOM 4581 C CA . TYR B 1 191 ? -11.023 37.875 20.375 1 98 191 TYR B CA 1
ATOM 4582 C C . TYR B 1 191 ? -9.773 37.125 20.859 1 98 191 TYR B C 1
ATOM 4584 O O . TYR B 1 191 ? -9.367 37.281 22.016 1 98 191 TYR B O 1
ATOM 4592 N N . GLY B 1 192 ? -9.273 36.312 20.047 1 98 192 GLY B N 1
ATOM 4593 C CA . GLY B 1 192 ? -8.07 35.594 20.422 1 98 192 GLY B CA 1
ATOM 4594 C C . GLY B 1 192 ? -6.988 35.625 19.359 1 98 192 GLY B C 1
ATOM 4595 O O . GLY B 1 192 ? -7.242 36.031 18.219 1 98 192 GLY B O 1
ATOM 4596 N N . TYR B 1 193 ? -5.785 35.344 19.719 1 98.75 193 TYR B N 1
ATOM 4597 C CA . TYR B 1 193 ? -4.648 35.062 18.859 1 98.75 193 TYR B CA 1
ATOM 4598 C C . TYR B 1 193 ? -3.951 33.781 19.281 1 98.75 193 TYR B C 1
ATOM 4600 O O . TYR B 1 193 ? -3.65 33.594 20.453 1 98.75 193 TYR B O 1
ATOM 4608 N N . THR B 1 194 ? -3.805 32.906 18.328 1 98.56 194 THR B N 1
ATOM 4609 C CA . THR B 1 194 ? -2.889 31.797 18.594 1 98.56 194 THR B CA 1
ATOM 4610 C C . THR B 1 194 ? -1.451 32.188 18.281 1 98.56 194 THR B C 1
ATOM 4612 O O . THR B 1 194 ? -1.201 32.906 17.297 1 98.56 194 THR B O 1
ATOM 4615 N N . LEU B 1 195 ? -0.52 31.844 19.125 1 98.44 195 LEU B N 1
ATOM 4616 C CA . LEU B 1 195 ? 0.903 31.906 18.812 1 98.44 195 LEU B CA 1
ATOM 4617 C C . LEU B 1 195 ? 1.423 30.531 18.406 1 98.44 195 LEU B C 1
ATOM 4619 O O . LEU B 1 195 ? 1.939 29.781 19.234 1 98.44 195 LEU B O 1
ATOM 4623 N N . ASP B 1 196 ? 1.271 30.25 17.188 1 96.62 196 ASP B N 1
ATOM 4624 C CA . ASP B 1 196 ? 1.511 28.906 16.656 1 96.62 196 ASP B CA 1
ATOM 4625 C C . ASP B 1 196 ? 2.014 28.969 15.211 1 96.62 196 ASP B C 1
ATOM 4627 O O . ASP B 1 196 ? 1.92 28 14.469 1 96.62 196 ASP B O 1
ATOM 4631 N N . GLY B 1 197 ? 2.414 30.141 14.789 1 94.5 197 GLY B N 1
ATOM 4632 C CA . GLY B 1 197 ? 2.998 30.312 13.469 1 94.5 197 GLY B CA 1
ATOM 4633 C C . GLY B 1 197 ? 4.492 30.062 13.438 1 94.5 197 GLY B C 1
ATOM 4634 O O . GLY B 1 197 ? 5.09 29.719 14.461 1 94.5 197 GLY B O 1
ATOM 4635 N N . ASP B 1 198 ? 5.109 30.266 12.258 1 93.56 198 ASP B N 1
ATOM 4636 C CA . ASP B 1 198 ? 6.531 29.984 12.07 1 93.56 198 ASP B CA 1
ATOM 4637 C C . ASP B 1 198 ? 7.371 31.234 12.344 1 93.56 198 ASP B C 1
ATOM 4639 O O . ASP B 1 198 ? 7.605 31.594 13.5 1 93.56 198 ASP B O 1
ATOM 4643 N N . THR B 1 199 ? 7.668 32.031 11.398 1 95.25 199 THR B N 1
ATOM 4644 C CA . THR B 1 199 ? 8.594 33.156 11.453 1 95.25 199 THR B CA 1
ATOM 4645 C C . THR B 1 199 ? 7.973 34.344 12.211 1 95.25 199 THR B C 1
ATOM 4647 O O . THR B 1 199 ? 6.781 34.594 12.078 1 95.25 199 THR B O 1
ATOM 4650 N N . GLU B 1 200 ? 8.781 34.969 12.992 1 97.25 200 GLU B N 1
ATOM 4651 C CA . GLU B 1 200 ? 8.312 36.188 13.648 1 97.25 200 GLU B CA 1
ATOM 4652 C C . GLU B 1 200 ? 7.738 37.188 12.633 1 97.25 200 GLU B C 1
ATOM 4654 O O . GLU B 1 200 ? 8.266 37.312 11.523 1 97.25 200 GLU B O 1
ATOM 4659 N N . GLY B 1 201 ? 6.613 37.781 13.023 1 97.38 201 GLY B N 1
ATOM 4660 C CA . GLY B 1 201 ? 5.965 38.75 12.148 1 97.38 201 GLY B CA 1
ATOM 4661 C C . GLY B 1 201 ? 4.859 38.125 11.312 1 97.38 201 GLY B C 1
ATOM 4662 O O . GLY B 1 201 ? 4.047 38.844 10.727 1 97.38 201 GLY B O 1
ATOM 4663 N N . GLU B 1 202 ? 4.801 36.812 11.312 1 97.25 202 GLU B N 1
ATOM 4664 C CA . GLU B 1 202 ? 3.744 36.188 10.547 1 97.25 202 GLU B CA 1
ATOM 4665 C C . GLU B 1 202 ? 2.367 36.5 11.133 1 97.25 202 GLU B C 1
ATOM 4667 O O . GLU B 1 202 ? 2.193 36.5 12.352 1 97.25 202 GLU B O 1
ATOM 4672 N N . ILE B 1 203 ? 1.459 36.875 10.336 1 98.38 203 ILE B N 1
ATOM 4673 C CA . ILE B 1 203 ? 0.04 37.062 10.617 1 98.38 203 ILE B CA 1
ATOM 4674 C C . ILE B 1 203 ? -0.792 36.188 9.68 1 98.38 203 ILE B C 1
ATOM 4676 O O . ILE B 1 203 ? -0.787 36.406 8.461 1 98.38 203 ILE B O 1
ATOM 4680 N N . GLN B 1 204 ? -1.469 35.219 10.266 1 97.75 204 GLN B N 1
ATOM 4681 C CA . GLN B 1 204 ? -2.162 34.219 9.445 1 97.75 204 GLN B CA 1
ATOM 4682 C C . GLN B 1 204 ? -3.637 34.156 9.828 1 97.75 204 GLN B C 1
ATOM 4684 O O . GLN B 1 204 ? -3.971 33.938 10.992 1 97.75 204 GLN B O 1
ATOM 4689 N N . TYR B 1 205 ? -4.527 34.344 8.852 1 97.81 205 TYR B N 1
ATOM 4690 C CA . TYR B 1 205 ? -5.957 34.281 9.133 1 97.81 205 TYR B CA 1
ATOM 4691 C C . TYR B 1 205 ? -6.691 33.5 8.039 1 97.81 205 TYR B C 1
ATOM 4693 O O . TYR B 1 205 ? -7.922 33.531 7.973 1 97.81 205 TYR B O 1
ATOM 4701 N N . GLU B 1 206 ? -5.926 33 7.125 1 97.12 206 GLU B N 1
ATOM 4702 C CA . GLU B 1 206 ? -6.43 32.094 6.094 1 97.12 206 GLU B CA 1
ATOM 4703 C C . GLU B 1 206 ? -5.793 30.703 6.207 1 97.12 206 GLU B C 1
ATOM 4705 O O . GLU B 1 206 ? -4.59 30.578 6.441 1 97.12 206 GLU B O 1
ATOM 4710 N N . ASN B 1 207 ? -6.629 29.703 6.211 1 96.62 207 ASN B N 1
ATOM 4711 C CA . ASN B 1 207 ? -6.18 28.312 6.25 1 96.62 207 ASN B CA 1
ATOM 4712 C C . ASN B 1 207 ? -6.918 27.453 5.223 1 96.62 207 ASN B C 1
ATOM 4714 O O . ASN B 1 207 ? -7.844 27.938 4.562 1 96.62 207 ASN B O 1
ATOM 4718 N N . PHE B 1 208 ? -6.492 26.25 5.055 1 96.94 208 PHE B N 1
ATOM 4719 C CA . PHE B 1 208 ? -7.129 25.344 4.113 1 96.94 208 PHE B CA 1
ATOM 4720 C C . PHE B 1 208 ? -8.547 25 4.562 1 96.94 208 PHE B C 1
ATOM 4722 O O . PHE B 1 208 ? -8.836 24.984 5.758 1 96.94 208 PHE B O 1
ATOM 4729 N N . ASN B 1 209 ? -9.391 24.859 3.598 1 97.38 209 ASN B N 1
ATOM 4730 C CA . ASN B 1 209 ? -10.461 23.875 3.764 1 97.38 209 ASN B CA 1
ATOM 4731 C C . ASN B 1 209 ? -9.945 22.453 3.613 1 97.38 209 ASN B C 1
ATOM 4733 O O . ASN B 1 209 ? -9.086 22.172 2.771 1 97.38 209 ASN B O 1
ATOM 4737 N N . ALA B 1 210 ? -10.531 21.547 4.496 1 97.19 210 ALA B N 1
ATOM 4738 C CA . ALA B 1 210 ? -9.859 20.25 4.535 1 97.19 210 ALA B CA 1
ATOM 4739 C C . ALA B 1 210 ? -10.867 19.109 4.613 1 97.19 210 ALA B C 1
ATOM 4741 O O . ALA B 1 210 ? -11.891 19.219 5.301 1 97.19 210 ALA B O 1
ATOM 4742 N N . CYS B 1 211 ? -10.594 18.031 3.93 1 97.38 211 CYS B N 1
ATOM 4743 C CA . CYS B 1 211 ? -11.312 16.781 4.102 1 97.38 211 CYS B CA 1
ATOM 4744 C C . CYS B 1 211 ? -10.391 15.586 3.893 1 97.38 211 CYS B C 1
ATOM 4746 O O . CYS B 1 211 ? -9.273 15.742 3.395 1 97.38 211 CYS B O 1
ATOM 4748 N N . LYS B 1 212 ? -10.82 14.484 4.367 1 97 212 LYS B N 1
ATOM 4749 C CA . LYS B 1 212 ? -10.234 13.195 4.039 1 97 212 LYS B CA 1
ATOM 4750 C C . LYS B 1 212 ? -10.969 12.523 2.883 1 97 212 LYS B C 1
ATOM 4752 O O . LYS B 1 212 ? -12.18 12.703 2.729 1 97 212 LYS B O 1
ATOM 4757 N N . ALA B 1 213 ? -10.273 11.852 2.064 1 98.56 213 ALA B N 1
ATOM 4758 C CA . ALA B 1 213 ? -10.852 11.039 1 1 98.56 213 ALA B CA 1
ATOM 4759 C C . ALA B 1 213 ? -10.266 9.625 1.013 1 98.56 213 ALA B C 1
ATOM 4761 O O . ALA B 1 213 ? -9.055 9.453 0.847 1 98.56 213 ALA B O 1
ATOM 4762 N N . ASP B 1 214 ? -11.094 8.617 1.206 1 98.62 214 ASP B N 1
ATOM 4763 C CA . ASP B 1 214 ? -10.688 7.215 1.273 1 98.62 214 ASP B CA 1
ATOM 4764 C C . ASP B 1 214 ? -11.312 6.406 0.14 1 98.62 214 ASP B C 1
ATOM 4766 O O . ASP B 1 214 ? -12.539 6.363 0.003 1 98.62 214 ASP B O 1
ATOM 4770 N N . PHE B 1 215 ? -10.453 5.816 -0.662 1 98.81 215 PHE B N 1
ATOM 4771 C CA . PHE B 1 215 ? -10.914 4.871 -1.672 1 98.81 215 PHE B CA 1
ATOM 4772 C C . PHE B 1 215 ? -10.719 3.434 -1.194 1 98.81 215 PHE B C 1
ATOM 4774 O O . PHE B 1 215 ? -9.664 3.084 -0.673 1 98.81 215 PHE B O 1
ATOM 4781 N N . VAL B 1 216 ? -11.742 2.645 -1.307 1 98.81 216 VAL B N 1
ATOM 4782 C CA . VAL B 1 216 ? -11.672 1.195 -1.149 1 98.81 216 VAL B CA 1
ATOM 4783 C C . VAL B 1 216 ? -11.953 0.516 -2.486 1 98.81 216 VAL B C 1
ATOM 4785 O O . VAL B 1 216 ? -12.961 0.805 -3.133 1 98.81 216 VAL B O 1
ATOM 4788 N N . ILE B 1 217 ? -11.07 -0.328 -2.898 1 98.69 217 ILE B N 1
ATOM 4789 C CA . ILE B 1 217 ? -11.148 -0.962 -4.211 1 98.69 217 ILE B CA 1
ATOM 4790 C C . ILE B 1 217 ? -11.273 -2.475 -4.047 1 98.69 217 ILE B C 1
ATOM 4792 O O . ILE B 1 217 ? -10.484 -3.092 -3.322 1 98.69 217 ILE B O 1
ATOM 4796 N N . LYS B 1 218 ? -12.234 -3.062 -4.648 1 96.88 218 LYS B N 1
ATOM 4797 C CA . LYS B 1 218 ? -12.438 -4.508 -4.699 1 96.88 218 LYS B CA 1
ATOM 4798 C C . LYS B 1 218 ? -12.062 -5.066 -6.066 1 96.88 218 LYS B C 1
ATOM 4800 O O . LYS B 1 218 ? -12.633 -4.672 -7.082 1 96.88 218 LYS B O 1
ATOM 4805 N N . GLY B 1 219 ? -11.062 -5.949 -6.09 1 94.12 219 GLY B N 1
ATOM 4806 C CA . GLY B 1 219 ? -10.648 -6.59 -7.328 1 94.12 219 GLY B CA 1
ATOM 4807 C C . GLY B 1 219 ? -11.305 -7.941 -7.547 1 94.12 219 GLY B C 1
ATOM 4808 O O . GLY B 1 219 ? -12.305 -8.266 -6.898 1 94.12 219 GLY B O 1
ATOM 4809 N N . PHE B 1 220 ? -10.891 -8.594 -8.602 1 89.69 220 PHE B N 1
ATOM 4810 C CA . PHE B 1 220 ? -11.281 -9.961 -8.945 1 89.69 220 PHE B CA 1
ATOM 4811 C C . PHE B 1 220 ? -10.047 -10.828 -9.18 1 89.69 220 PHE B C 1
ATOM 4813 O O . PHE B 1 220 ? -9.391 -10.719 -10.211 1 89.69 220 PHE B O 1
ATOM 4820 N N . ASN B 1 221 ? -9.797 -11.68 -8.172 1 84.38 221 ASN B N 1
ATOM 4821 C CA . ASN B 1 221 ? -8.57 -12.469 -8.164 1 84.38 221 ASN B CA 1
ATOM 4822 C C . ASN B 1 221 ? -8.781 -13.852 -8.766 1 84.38 221 ASN B C 1
ATOM 4824 O O . ASN B 1 221 ? -9.75 -14.539 -8.414 1 84.38 221 ASN B O 1
ATOM 4828 N N . VAL B 1 222 ? -8.055 -14.266 -9.711 1 79 222 VAL B N 1
ATOM 4829 C CA . VAL B 1 222 ? -7.965 -15.609 -10.266 1 79 222 VAL B CA 1
ATOM 4830 C C . VAL B 1 222 ? -6.5 -15.977 -10.5 1 79 222 VAL B C 1
ATOM 4832 O O . VAL B 1 222 ? -5.621 -15.117 -10.422 1 79 222 VAL B O 1
ATOM 4835 N N . HIS B 1 223 ? -6.215 -17.234 -10.711 1 82.12 223 HIS B N 1
ATOM 4836 C CA . HIS B 1 223 ? -4.848 -17.672 -10.969 1 82.12 223 HIS B CA 1
ATOM 4837 C C . HIS B 1 223 ? -4.219 -16.859 -12.102 1 82.12 223 HIS B C 1
ATOM 4839 O O . HIS B 1 223 ? -4.82 -16.719 -13.172 1 82.12 223 HIS B O 1
ATOM 4845 N N . PRO B 1 224 ? -3.035 -16.266 -11.859 1 87.69 224 PRO B N 1
ATOM 4846 C CA . PRO B 1 224 ? -2.426 -15.398 -12.875 1 87.69 224 PRO B CA 1
ATOM 4847 C C . PRO B 1 224 ? -2.279 -16.078 -14.227 1 87.69 224 PRO B C 1
ATOM 4849 O O . PRO B 1 224 ? -2.318 -15.422 -15.266 1 87.69 224 PRO B O 1
ATOM 4852 N N . GLY B 1 225 ? -2.1 -17.344 -14.242 1 88 225 GLY B N 1
ATOM 4853 C CA . GLY B 1 225 ? -1.938 -18.094 -15.484 1 88 225 GLY B CA 1
ATOM 4854 C C . GLY B 1 225 ? -3.213 -18.172 -16.297 1 88 225 GLY B C 1
ATOM 4855 O O . GLY B 1 225 ? -3.174 -18.5 -17.484 1 88 225 GLY B O 1
ATOM 4856 N N . SER B 1 226 ? -4.332 -17.984 -15.758 1 85.44 226 SER B N 1
ATOM 4857 C CA . SER B 1 226 ? -5.629 -18.047 -16.422 1 85.44 226 SER B CA 1
ATOM 4858 C C . SER B 1 226 ? -6.422 -16.766 -16.234 1 85.44 226 SER B C 1
ATOM 4860 O O . SER B 1 226 ? -7.637 -16.797 -16.047 1 85.44 226 SER B O 1
ATOM 4862 N N . SER B 1 227 ? -5.711 -15.672 -16.266 1 88.19 227 SER B N 1
ATOM 4863 C CA . SER B 1 227 ? -6.312 -14.422 -15.82 1 88.19 227 SER B CA 1
ATOM 4864 C C . SER B 1 227 ? -6.703 -13.539 -17 1 88.19 227 SER B C 1
ATOM 4866 O O . SER B 1 227 ? -7.246 -12.445 -16.812 1 88.19 227 SER B O 1
ATOM 4868 N N . LYS B 1 228 ? -6.484 -13.992 -18.203 1 92.12 228 LYS B N 1
ATOM 4869 C CA . LYS B 1 228 ? -6.742 -13.164 -19.375 1 92.12 228 LYS B CA 1
ATOM 4870 C C . LYS B 1 228 ? -8.164 -12.609 -19.359 1 92.12 228 LYS B C 1
ATOM 4872 O O . LYS B 1 228 ? -9.133 -13.367 -19.25 1 92.12 228 LYS B O 1
ATOM 4877 N N . ASP B 1 229 ? -8.258 -11.312 -19.391 1 91.56 229 ASP B N 1
ATOM 4878 C CA . ASP B 1 229 ? -9.5 -10.547 -19.469 1 91.56 229 ASP B CA 1
ATOM 4879 C C . ASP B 1 229 ? -10.398 -10.82 -18.266 1 91.56 229 ASP B C 1
ATOM 4881 O O . ASP B 1 229 ? -11.594 -10.508 -18.297 1 91.56 229 ASP B O 1
ATOM 4885 N N . THR B 1 230 ? -9.891 -11.414 -17.219 1 88.31 230 THR B N 1
ATOM 4886 C CA . THR B 1 230 ? -10.719 -11.789 -16.094 1 88.31 230 THR B CA 1
ATOM 4887 C C . THR B 1 230 ? -10.242 -11.102 -14.812 1 88.31 230 THR B C 1
ATOM 4889 O O . THR B 1 230 ? -11.023 -10.453 -14.125 1 88.31 230 THR B O 1
ATOM 4892 N N . MET B 1 231 ? -9.016 -11.156 -14.57 1 90.75 231 MET B N 1
ATOM 4893 C CA . MET B 1 231 ? -8.477 -10.594 -13.336 1 90.75 231 MET B CA 1
ATOM 4894 C C . MET B 1 231 ? -8.648 -9.078 -13.297 1 90.75 231 MET B C 1
ATOM 4896 O O . MET B 1 231 ? -8.445 -8.406 -14.312 1 90.75 231 MET B O 1
ATOM 4900 N N . ILE B 1 232 ? -9.117 -8.578 -12.25 1 95.12 232 ILE B N 1
ATOM 4901 C CA . ILE B 1 232 ? -9.055 -7.164 -11.914 1 95.12 232 ILE B CA 1
ATOM 4902 C C . ILE B 1 232 ? -8.109 -6.957 -10.727 1 95.12 232 ILE B C 1
ATOM 4904 O O . ILE B 1 232 ? -8.445 -7.297 -9.594 1 95.12 232 ILE B O 1
ATOM 4908 N N . ASN B 1 233 ? -6.938 -6.445 -10.992 1 96.62 233 ASN B N 1
ATOM 4909 C CA . ASN B 1 233 ? -5.965 -6.188 -9.938 1 96.62 233 ASN B CA 1
ATOM 4910 C C . ASN B 1 233 ? -6.277 -4.887 -9.195 1 96.62 233 ASN B C 1
ATOM 4912 O O . ASN B 1 233 ? -6.055 -3.797 -9.727 1 96.62 233 ASN B O 1
ATOM 4916 N N . ALA B 1 234 ? -6.75 -5.035 -7.945 1 98 234 ALA B N 1
ATOM 4917 C CA . ALA B 1 234 ? -7.195 -3.879 -7.168 1 98 234 ALA B CA 1
ATOM 4918 C C . ALA B 1 234 ? -6.062 -2.873 -6.984 1 98 234 ALA B C 1
ATOM 4920 O O . ALA B 1 234 ? -6.301 -1.662 -6.965 1 98 234 ALA B O 1
ATOM 4921 N N . SER B 1 235 ? -4.832 -3.326 -6.789 1 98.44 235 SER B N 1
ATOM 4922 C CA . SER B 1 235 ? -3.688 -2.432 -6.641 1 98.44 235 SER B CA 1
ATOM 4923 C C . SER B 1 235 ? -3.477 -1.592 -7.898 1 98.44 235 SER B C 1
ATOM 4925 O O . SER B 1 235 ? -3.18 -0.399 -7.809 1 98.44 235 SER B O 1
ATOM 4927 N N . LEU B 1 236 ? -3.615 -2.221 -9.039 1 98.31 236 LEU B N 1
ATOM 4928 C CA . LEU B 1 236 ? -3.443 -1.484 -10.289 1 98.31 236 LEU B CA 1
ATOM 4929 C C . LEU B 1 236 ? -4.574 -0.48 -10.484 1 98.31 236 LEU B C 1
ATOM 4931 O O . LEU B 1 236 ? -4.352 0.622 -10.992 1 98.31 236 LEU B O 1
ATOM 4935 N N . VAL B 1 237 ? -5.797 -0.86 -10.109 1 98.56 237 VAL B N 1
ATOM 4936 C CA . VAL B 1 237 ? -6.918 0.071 -10.172 1 98.56 237 VAL B CA 1
ATOM 4937 C C . VAL B 1 237 ? -6.652 1.261 -9.25 1 98.56 237 VAL B C 1
ATOM 4939 O O . VAL B 1 237 ? -6.934 2.406 -9.609 1 98.56 237 VAL B O 1
ATOM 4942 N N . ALA B 1 238 ? -6.098 1.006 -8.062 1 98.75 238 ALA B N 1
ATOM 4943 C CA . ALA B 1 238 ? -5.727 2.068 -7.133 1 98.75 238 ALA B CA 1
ATOM 4944 C C . ALA B 1 238 ? -4.746 3.045 -7.781 1 98.75 238 ALA B C 1
ATOM 4946 O O . ALA B 1 238 ? -4.891 4.262 -7.648 1 98.75 238 ALA B O 1
ATOM 4947 N N . MET B 1 239 ? -3.729 2.521 -8.469 1 98.31 239 MET B N 1
ATOM 4948 C CA . MET B 1 239 ? -2.744 3.373 -9.133 1 98.31 239 MET B CA 1
ATOM 4949 C C . MET B 1 239 ? -3.379 4.152 -10.273 1 98.31 239 MET B C 1
ATOM 4951 O O . MET B 1 239 ? -2.992 5.293 -10.547 1 98.31 239 MET B O 1
ATOM 4955 N N . GLU B 1 240 ? -4.34 3.518 -10.961 1 98.06 240 GLU B N 1
ATOM 4956 C CA . GLU B 1 240 ? -5.094 4.219 -12 1 98.06 240 GLU B CA 1
ATOM 4957 C C . GLU B 1 240 ? -5.863 5.402 -11.414 1 98.06 240 GLU B C 1
ATOM 4959 O O . GLU B 1 240 ? -5.945 6.461 -12.039 1 98.06 240 GLU B O 1
ATOM 4964 N N . ILE B 1 241 ? -6.461 5.207 -10.219 1 98.75 241 ILE B N 1
ATOM 4965 C CA . ILE B 1 241 ? -7.18 6.273 -9.531 1 98.75 241 ILE B CA 1
ATOM 4966 C C . ILE B 1 241 ? -6.234 7.445 -9.273 1 98.75 241 ILE B C 1
ATOM 4968 O O . ILE B 1 241 ? -6.559 8.594 -9.594 1 98.75 241 ILE B O 1
ATOM 4972 N N . ASN B 1 242 ? -5.07 7.199 -8.719 1 98.62 242 ASN B N 1
ATOM 4973 C CA . ASN B 1 242 ? -4.109 8.266 -8.469 1 98.62 242 ASN B CA 1
ATOM 4974 C C . ASN B 1 242 ? -3.693 8.969 -9.758 1 98.62 242 ASN B C 1
ATOM 4976 O O . ASN B 1 242 ? -3.518 10.188 -9.781 1 98.62 242 ASN B O 1
ATOM 4980 N N . ASN B 1 243 ? -3.557 8.18 -10.836 1 97.62 243 ASN B N 1
ATOM 4981 C CA . ASN B 1 243 ? -3.131 8.727 -12.117 1 97.62 243 ASN B CA 1
ATOM 4982 C C . ASN B 1 243 ? -4.199 9.633 -12.719 1 97.62 243 ASN B C 1
ATOM 4984 O O . ASN B 1 243 ? -3.91 10.438 -13.609 1 97.62 243 ASN B O 1
ATOM 4988 N N . ALA B 1 244 ? -5.414 9.492 -12.297 1 98.12 244 ALA B N 1
ATOM 4989 C CA . ALA B 1 244 ? -6.508 10.32 -12.797 1 98.12 244 ALA B CA 1
ATOM 4990 C C . ALA B 1 244 ? -6.512 11.688 -12.125 1 98.12 244 ALA B C 1
ATOM 4992 O O . ALA B 1 244 ? -7.184 12.617 -12.586 1 98.12 244 ALA B O 1
ATOM 4993 N N . LEU B 1 245 ? -5.762 11.867 -11 1 98.25 245 LEU B N 1
ATOM 4994 C CA . LEU B 1 245 ? -5.668 13.148 -10.305 1 98.25 245 LEU B CA 1
ATOM 4995 C C . LEU B 1 245 ? -4.645 14.062 -10.977 1 98.25 245 LEU B C 1
ATOM 4997 O O . LEU B 1 245 ? -3.727 13.578 -11.648 1 98.25 245 LEU B O 1
ATOM 5001 N N . PRO B 1 246 ? -4.836 15.398 -10.859 1 96.75 246 PRO B N 1
ATOM 5002 C CA . PRO B 1 246 ? -3.793 16.281 -11.375 1 96.75 246 PRO B CA 1
ATOM 5003 C C . PRO B 1 246 ? -2.43 16.031 -10.734 1 96.75 246 PRO B C 1
ATOM 5005 O O . PRO B 1 246 ? -2.273 16.172 -9.523 1 96.75 246 PRO B O 1
ATOM 5008 N N . SER B 1 247 ? -1.441 15.742 -11.477 1 94.12 247 SER B N 1
ATOM 5009 C CA . SER B 1 247 ? -0.18 15.18 -11 1 94.12 247 SER B CA 1
ATOM 5010 C C . SER B 1 247 ? 0.645 16.219 -10.258 1 94.12 247 SER B C 1
ATOM 5012 O O . SER B 1 247 ? 1.511 15.883 -9.453 1 94.12 247 SER B O 1
ATOM 5014 N N . MET B 1 248 ? 0.361 17.469 -10.5 1 94.88 248 MET B N 1
ATOM 5015 C CA . MET B 1 248 ? 1.204 18.484 -9.891 1 94.88 248 MET B CA 1
ATOM 5016 C C . MET B 1 248 ? 0.525 19.094 -8.672 1 94.88 248 MET B C 1
ATOM 5018 O O . MET B 1 248 ? 1.146 19.859 -7.922 1 94.88 248 MET B O 1
ATOM 5022 N N . GLU B 1 249 ? -0.757 18.812 -8.453 1 97.44 249 GLU B N 1
ATOM 5023 C CA . GLU B 1 249 ? -1.457 19.312 -7.277 1 97.44 249 GLU B CA 1
ATOM 5024 C C . GLU B 1 249 ? -1.185 18.438 -6.055 1 97.44 249 GLU B C 1
ATOM 5026 O O . GLU B 1 249 ? -2.109 17.859 -5.477 1 97.44 249 GLU B O 1
ATOM 5031 N N . THR B 1 250 ? 0.083 18.359 -5.742 1 97.75 250 THR B N 1
ATOM 5032 C CA . THR B 1 250 ? 0.608 17.672 -4.57 1 97.75 250 THR B CA 1
ATOM 5033 C C . THR B 1 250 ? 1.302 18.656 -3.629 1 97.75 250 THR B C 1
ATOM 5035 O O . THR B 1 250 ? 1.57 19.797 -4.008 1 97.75 250 THR B O 1
ATOM 5038 N N . PRO B 1 251 ? 1.539 18.25 -2.365 1 96.56 251 PRO B N 1
ATOM 5039 C CA . PRO B 1 251 ? 2.275 19.156 -1.469 1 96.56 251 PRO B CA 1
ATOM 5040 C C . PRO B 1 251 ? 3.615 19.594 -2.049 1 96.56 251 PRO B C 1
ATOM 5042 O O . PRO B 1 251 ? 3.957 20.781 -1.982 1 96.56 251 PRO B O 1
ATOM 5045 N N . ARG B 1 252 ? 4.371 18.75 -2.664 1 95.56 252 ARG B N 1
ATOM 5046 C CA . ARG B 1 252 ? 5.648 19.109 -3.277 1 95.56 252 ARG B CA 1
ATOM 5047 C C . ARG B 1 252 ? 5.445 20.078 -4.438 1 95.56 252 ARG B C 1
ATOM 5049 O O . ARG B 1 252 ? 6.27 20.969 -4.656 1 95.56 252 ARG B O 1
ATOM 5056 N N . GLY B 1 253 ? 4.34 19.938 -5.117 1 96.62 253 GLY B N 1
ATOM 5057 C CA . GLY B 1 253 ? 4.129 20.688 -6.348 1 96.62 253 GLY B CA 1
ATOM 5058 C C . GLY B 1 253 ? 3.398 22 -6.137 1 96.62 253 GLY B C 1
ATOM 5059 O O . GLY B 1 253 ? 3.205 22.766 -7.078 1 96.62 253 GLY B O 1
ATOM 5060 N N . THR B 1 254 ? 2.957 22.266 -4.922 1 97 254 THR B N 1
ATOM 5061 C CA . THR B 1 254 ? 2.123 23.438 -4.68 1 97 254 THR B CA 1
ATOM 5062 C C . THR B 1 254 ? 2.715 24.297 -3.572 1 97 254 THR B C 1
ATOM 5064 O O . THR B 1 254 ? 3.592 23.859 -2.828 1 97 254 THR B O 1
ATOM 5067 N N . GLU B 1 255 ? 2.352 25.562 -3.514 1 94.56 255 GLU B N 1
ATOM 5068 C CA . GLU B 1 255 ? 2.742 26.531 -2.49 1 94.56 255 GLU B CA 1
ATOM 5069 C C . GLU B 1 255 ? 1.676 27.609 -2.311 1 94.56 255 GLU B C 1
ATOM 5071 O O . GLU B 1 255 ? 0.717 27.672 -3.082 1 94.56 255 GLU B O 1
ATOM 5076 N N . ASP B 1 256 ? 1.8 28.359 -1.256 1 94.5 256 ASP B N 1
ATOM 5077 C CA . ASP B 1 256 ? 0.938 29.5 -0.978 1 94.5 256 ASP B CA 1
ATOM 5078 C C . ASP B 1 256 ? -0.531 29.078 -0.936 1 94.5 256 ASP B C 1
ATOM 5080 O O . ASP B 1 256 ? -0.9 28.156 -0.205 1 94.5 256 ASP B O 1
ATOM 5084 N N . TYR B 1 257 ? -1.306 29.594 -1.87 1 96.75 257 TYR B N 1
ATOM 5085 C CA . TYR B 1 257 ? -2.748 29.406 -1.799 1 96.75 257 TYR B CA 1
ATOM 5086 C C . TYR B 1 257 ? -3.174 28.188 -2.611 1 96.75 257 TYR B C 1
ATOM 5088 O O . TYR B 1 257 ? -4.352 27.828 -2.623 1 96.75 257 TYR B O 1
ATOM 5096 N N . GLU B 1 258 ? -2.213 27.516 -3.289 1 96.75 258 GLU B N 1
ATOM 5097 C CA . GLU B 1 258 ? -2.516 26.391 -4.164 1 96.75 258 GLU B CA 1
ATOM 5098 C C . GLU B 1 258 ? -2.896 25.156 -3.354 1 96.75 258 GLU B C 1
ATOM 5100 O O . GLU B 1 258 ? -2.191 24.781 -2.414 1 96.75 258 GLU B O 1
ATOM 5105 N N . GLY B 1 259 ? -4.039 24.578 -3.676 1 97.75 259 GLY B N 1
ATOM 5106 C CA . GLY B 1 259 ? -4.492 23.375 -2.998 1 97.75 259 GLY B CA 1
ATOM 5107 C C . GLY B 1 259 ? -3.863 22.094 -3.549 1 97.75 259 GLY B C 1
ATOM 5108 O O . GLY B 1 259 ? -3.102 22.156 -4.516 1 97.75 259 GLY B O 1
ATOM 5109 N N . PHE B 1 260 ? -4.191 20.953 -2.936 1 98.38 260 PHE B N 1
ATOM 5110 C CA . PHE B 1 260 ? -3.553 19.734 -3.389 1 98.38 260 PHE B CA 1
ATOM 5111 C C . PHE B 1 260 ? -4.363 18.516 -2.963 1 98.38 260 PHE B C 1
ATOM 5113 O O . PHE B 1 260 ? -5.277 18.625 -2.145 1 98.38 260 PHE B O 1
ATOM 5120 N N . TYR B 1 261 ? -4.129 17.422 -3.613 1 98.62 261 TYR B N 1
ATOM 5121 C CA . TYR B 1 261 ? -4.398 16.062 -3.174 1 98.62 261 TYR B CA 1
ATOM 5122 C C . TYR B 1 261 ? -3.145 15.406 -2.605 1 98.62 261 TYR B C 1
ATOM 5124 O O . TYR B 1 261 ? -2.113 15.344 -3.277 1 98.62 261 TYR B O 1
ATOM 5132 N N . HIS B 1 262 ? -3.23 14.977 -1.341 1 97.94 262 HIS B N 1
ATOM 5133 C CA . HIS B 1 262 ? -2.043 14.375 -0.739 1 97.94 262 HIS B CA 1
ATOM 5134 C C . HIS B 1 262 ? -2.283 12.914 -0.391 1 97.94 262 HIS B C 1
ATOM 5136 O O . HIS B 1 262 ? -3.104 12.602 0.476 1 97.94 262 HIS B O 1
ATOM 5142 N N . LEU B 1 263 ? -1.588 12.031 -1.122 1 98.19 263 LEU B N 1
ATOM 5143 C CA . LEU B 1 263 ? -1.654 10.609 -0.791 1 98.19 263 LEU B CA 1
ATOM 5144 C C . LEU B 1 263 ? -0.909 10.32 0.507 1 98.19 263 LEU B C 1
ATOM 5146 O O . LEU B 1 263 ? 0.323 10.352 0.542 1 98.19 263 LEU B O 1
ATOM 5150 N N . MET B 1 264 ? -1.657 9.984 1.504 1 96.12 264 MET B N 1
ATOM 5151 C CA . MET B 1 264 ? -1.091 9.719 2.824 1 96.12 264 MET B CA 1
ATOM 5152 C C . MET B 1 264 ? -0.567 8.289 2.92 1 96.12 264 MET B C 1
ATOM 5154 O O . MET B 1 264 ? 0.47 8.047 3.537 1 96.12 264 MET B O 1
ATOM 5158 N N . SER B 1 265 ? -1.325 7.371 2.361 1 97.06 265 SER B N 1
ATOM 5159 C CA . SER B 1 265 ? -0.936 5.969 2.436 1 97.06 265 SER B CA 1
ATOM 5160 C C . SER B 1 265 ? -1.676 5.133 1.396 1 97.06 265 SER B C 1
ATOM 5162 O O . SER B 1 265 ? -2.711 5.555 0.877 1 97.06 265 SER B O 1
ATOM 5164 N N . MET B 1 266 ? -1.123 4.02 1.067 1 98.38 266 MET B N 1
ATOM 5165 C CA . MET B 1 266 ? -1.704 3.029 0.165 1 98.38 266 MET B CA 1
ATOM 5166 C C . MET B 1 266 ? -1.404 1.613 0.646 1 98.38 266 MET B C 1
ATOM 5168 O O . MET B 1 266 ? -0.384 1.376 1.295 1 98.38 266 MET B O 1
ATOM 5172 N N . SER B 1 267 ? -2.285 0.746 0.431 1 98.38 267 SER B N 1
ATOM 5173 C CA . SER B 1 267 ? -2.09 -0.688 0.618 1 98.38 267 SER B CA 1
ATOM 5174 C C . SER B 1 267 ? -2.953 -1.494 -0.347 1 98.38 267 SER B C 1
ATOM 5176 O O . SER B 1 267 ? -4.043 -1.062 -0.722 1 98.38 267 SER B O 1
ATOM 5178 N N . GLY B 1 268 ? -2.373 -2.605 -0.748 1 97.19 268 GLY B N 1
ATOM 5179 C CA . GLY B 1 268 ? -3.215 -3.361 -1.661 1 97.19 268 GLY B CA 1
ATOM 5180 C C . GLY B 1 268 ? -2.59 -4.672 -2.104 1 97.19 268 GLY B C 1
ATOM 5181 O O . GLY B 1 268 ? -1.371 -4.84 -2.027 1 97.19 268 GLY B O 1
ATOM 5182 N N . GLU B 1 269 ? -3.404 -5.578 -2.414 1 95.69 269 GLU B N 1
ATOM 5183 C CA . GLU B 1 269 ? -3.164 -6.816 -3.154 1 95.69 269 GLU B CA 1
ATOM 5184 C C . GLU B 1 269 ? -4.078 -6.918 -4.371 1 95.69 269 GLU B C 1
ATOM 5186 O O . GLU B 1 269 ? -4.723 -5.938 -4.75 1 95.69 269 GLU B O 1
ATOM 5191 N N . VAL B 1 270 ? -4.117 -8.07 -4.988 1 93.75 270 VAL B N 1
ATOM 5192 C CA . VAL B 1 270 ? -4.945 -8.258 -6.176 1 93.75 270 VAL B CA 1
ATOM 5193 C C . VAL B 1 270 ? -6.422 -8.172 -5.797 1 93.75 270 VAL B C 1
ATOM 5195 O O . VAL B 1 270 ? -7.211 -7.52 -6.488 1 93.75 270 VAL B O 1
ATOM 5198 N N . ALA B 1 271 ? -6.832 -8.664 -4.758 1 91.69 271 ALA B N 1
ATOM 5199 C CA . ALA B 1 271 ? -8.242 -8.805 -4.387 1 91.69 271 ALA B CA 1
ATOM 5200 C C . ALA B 1 271 ? -8.797 -7.496 -3.84 1 91.69 271 ALA B C 1
ATOM 5202 O O . ALA B 1 271 ? -9.984 -7.199 -4.008 1 91.69 271 ALA B O 1
ATOM 5203 N N . GLU B 1 272 ? -7.969 -6.773 -3.113 1 96.44 272 GLU B N 1
ATOM 5204 C CA . GLU B 1 272 ? -8.43 -5.547 -2.471 1 96.44 272 GLU B CA 1
ATOM 5205 C C . GLU B 1 272 ? -7.293 -4.543 -2.311 1 96.44 272 GLU B C 1
ATOM 5207 O O . GLU B 1 272 ? -6.129 -4.934 -2.17 1 96.44 272 GLU B O 1
ATOM 5212 N N . ALA B 1 273 ? -7.629 -3.266 -2.377 1 98.25 273 ALA B N 1
ATOM 5213 C CA . ALA B 1 273 ? -6.668 -2.186 -2.162 1 98.25 273 ALA B CA 1
ATOM 5214 C C . ALA B 1 273 ? -7.344 -0.966 -1.545 1 98.25 273 ALA B C 1
ATOM 5216 O O . ALA B 1 273 ? -8.57 -0.857 -1.556 1 98.25 273 ALA B O 1
ATOM 5217 N N . GLU B 1 274 ? -6.594 -0.114 -0.936 1 98.75 274 GLU B N 1
ATOM 5218 C CA . GLU B 1 274 ? -7.105 1.126 -0.361 1 98.75 274 GLU B CA 1
ATOM 5219 C C . GLU B 1 274 ? -6.133 2.281 -0.586 1 98.75 274 GLU B C 1
ATOM 5221 O O . GLU B 1 274 ? -4.918 2.084 -0.592 1 98.75 274 GLU B O 1
ATOM 5226 N N . LEU B 1 275 ? -6.652 3.424 -0.807 1 98.69 275 LEU B N 1
ATOM 5227 C CA . LEU B 1 275 ? -5.934 4.691 -0.866 1 98.69 275 LEU B CA 1
ATOM 5228 C C . LEU B 1 275 ? -6.5 5.684 0.144 1 98.69 275 LEU B C 1
ATOM 5230 O O . LEU B 1 275 ? -7.719 5.809 0.284 1 98.69 275 LEU B O 1
ATOM 5234 N N . HIS B 1 276 ? -5.66 6.371 0.873 1 98.31 276 HIS B N 1
ATOM 5235 C CA . HIS B 1 276 ? -6.066 7.387 1.836 1 98.31 276 HIS B CA 1
ATOM 5236 C C . HIS B 1 276 ? -5.445 8.742 1.508 1 98.31 276 HIS B C 1
ATOM 5238 O O . HIS B 1 276 ? -4.219 8.875 1.496 1 98.31 276 HIS B O 1
ATOM 5244 N N . TYR B 1 277 ? -6.348 9.734 1.261 1 98.31 277 TYR B N 1
ATOM 5245 C CA . TYR B 1 277 ? -5.898 11.07 0.893 1 98.31 277 TYR B CA 1
ATOM 5246 C C . TYR B 1 277 ? -6.344 12.102 1.924 1 98.31 277 TYR B C 1
ATOM 5248 O O . TYR B 1 277 ? -7.316 11.875 2.648 1 98.31 277 TYR B O 1
ATOM 5256 N N . ILE B 1 278 ? -5.586 13.18 2.008 1 96.69 278 ILE B N 1
ATOM 5257 C CA . ILE B 1 278 ? -6.141 14.438 2.494 1 96.69 278 ILE B CA 1
ATOM 5258 C C . ILE B 1 278 ? -6.23 15.445 1.349 1 96.69 278 ILE B C 1
ATOM 5260 O O . ILE B 1 278 ? -5.359 15.477 0.474 1 96.69 278 ILE B O 1
ATOM 5264 N N . VAL B 1 279 ? -7.258 16.188 1.335 1 98.5 279 VAL B N 1
ATOM 5265 C CA . VAL B 1 279 ? -7.531 17.156 0.287 1 98.5 279 VAL B CA 1
ATOM 5266 C C . VAL B 1 279 ? -7.645 18.547 0.897 1 98.5 279 VAL B C 1
ATOM 5268 O O . VAL B 1 279 ? -8.328 18.75 1.907 1 98.5 279 VAL B O 1
ATOM 5271 N N . ARG B 1 280 ? -6.906 19.5 0.301 1 98.38 280 ARG B N 1
ATOM 5272 C CA . ARG B 1 280 ? -6.785 20.844 0.863 1 98.38 280 ARG B CA 1
ATOM 5273 C C . ARG B 1 280 ? -6.957 21.906 -0.217 1 98.38 280 ARG B C 1
ATOM 5275 O O . ARG B 1 280 ? -6.477 21.75 -1.339 1 98.38 280 ARG B O 1
ATOM 5282 N N . ASP B 1 281 ? -7.645 22.938 0.124 1 98.38 281 ASP B N 1
ATOM 5283 C CA . ASP B 1 281 ? -7.676 24.156 -0.689 1 98.38 281 ASP B CA 1
ATOM 5284 C C . ASP B 1 281 ? -8.125 25.359 0.137 1 98.38 281 ASP B C 1
ATOM 5286 O O . ASP B 1 281 ? -9.023 25.234 0.973 1 98.38 281 ASP B O 1
ATOM 5290 N N . HIS B 1 282 ? -7.496 26.5 -0.053 1 97.88 282 HIS B N 1
ATOM 5291 C CA . HIS B 1 282 ? -7.898 27.703 0.665 1 97.88 282 HIS B CA 1
ATOM 5292 C C . HIS B 1 282 ? -9.234 28.234 0.153 1 97.88 282 HIS B C 1
ATOM 5294 O O . HIS B 1 282 ? -10.047 28.734 0.932 1 97.88 282 HIS B O 1
ATOM 5300 N N . ASP B 1 283 ? -9.406 28.125 -1.119 1 97.25 283 ASP B N 1
ATOM 5301 C CA . ASP B 1 283 ? -10.617 28.625 -1.761 1 97.25 283 ASP B CA 1
ATOM 5302 C C . ASP B 1 283 ? -11.758 27.625 -1.645 1 97.25 283 ASP B C 1
ATOM 5304 O O . ASP B 1 283 ? -11.617 26.469 -2.055 1 97.25 283 ASP B O 1
ATOM 5308 N N . LYS B 1 284 ? -12.852 28.062 -1.16 1 96.5 284 LYS B N 1
ATOM 5309 C CA . LYS B 1 284 ? -13.992 27.188 -0.91 1 96.5 284 LYS B CA 1
ATOM 5310 C C . LYS B 1 284 ? -14.492 26.562 -2.205 1 96.5 284 LYS B C 1
ATOM 5312 O O . LYS B 1 284 ? -14.828 25.375 -2.234 1 96.5 284 LYS B O 1
ATOM 5317 N N . ASP B 1 285 ? -14.57 27.312 -3.244 1 97.75 285 ASP B N 1
ATOM 5318 C CA . ASP B 1 285 ? -15.094 26.812 -4.512 1 97.75 285 ASP B CA 1
ATOM 5319 C C . ASP B 1 285 ? -14.125 25.812 -5.141 1 97.75 285 ASP B C 1
ATOM 5321 O O . ASP B 1 285 ? -14.547 24.797 -5.695 1 97.75 285 ASP B O 1
ATOM 5325 N N . LEU B 1 286 ? -12.859 26.094 -5.105 1 98 286 LEU B N 1
ATOM 5326 C CA . LEU B 1 286 ? -11.859 25.172 -5.637 1 98 286 LEU B CA 1
ATOM 5327 C C . LEU B 1 286 ? -11.82 23.891 -4.82 1 98 286 LEU B C 1
ATOM 5329 O O . LEU B 1 286 ? -11.594 22.797 -5.367 1 98 286 LEU B O 1
ATOM 5333 N N . PHE B 1 287 ? -12.109 24.031 -3.572 1 98.06 287 PHE B N 1
ATOM 5334 C CA . PHE B 1 287 ? -12.195 22.875 -2.684 1 98.06 287 PHE B CA 1
ATOM 5335 C C . PHE B 1 287 ? -13.352 21.969 -3.082 1 98.06 287 PHE B C 1
ATOM 5337 O O . PHE B 1 287 ? -13.188 20.75 -3.174 1 98.06 287 PHE B O 1
ATOM 5344 N N . GLU B 1 288 ? -14.438 22.594 -3.305 1 98.31 288 GLU B N 1
ATOM 5345 C CA . GLU B 1 288 ? -15.602 21.828 -3.748 1 98.31 288 GLU B CA 1
ATOM 5346 C C . GLU B 1 288 ? -15.344 21.172 -5.102 1 98.31 288 GLU B C 1
ATOM 5348 O O . GLU B 1 288 ? -15.797 20.047 -5.355 1 98.31 288 GLU B O 1
ATOM 5353 N N . ALA B 1 289 ? -14.68 21.844 -5.938 1 98.56 289 ALA B N 1
ATOM 5354 C CA . ALA B 1 289 ? -14.328 21.281 -7.242 1 98.56 289 ALA B CA 1
ATOM 5355 C C . ALA B 1 289 ? -13.453 20.047 -7.098 1 98.56 289 ALA B C 1
ATOM 5357 O O . ALA B 1 289 ? -13.586 19.094 -7.867 1 98.56 289 ALA B O 1
ATOM 5358 N N . LYS B 1 290 ? -12.539 20.031 -6.184 1 98.69 290 LYS B N 1
ATOM 5359 C CA . LYS B 1 290 ? -11.672 18.875 -5.945 1 98.69 290 LYS B CA 1
ATOM 5360 C C . LYS B 1 290 ? -12.477 17.672 -5.492 1 98.69 290 LYS B C 1
ATOM 5362 O O . LYS B 1 290 ? -12.164 16.531 -5.863 1 98.69 290 LYS B O 1
ATOM 5367 N N . LYS B 1 291 ? -13.484 17.891 -4.656 1 98.5 291 LYS B N 1
ATOM 5368 C CA . LYS B 1 291 ? -14.352 16.812 -4.227 1 98.5 291 LYS B CA 1
ATOM 5369 C C . LYS B 1 291 ? -15.133 16.219 -5.406 1 98.5 291 LYS B C 1
ATOM 5371 O O . LYS B 1 291 ? -15.312 15.008 -5.496 1 98.5 291 LYS B O 1
ATOM 5376 N N . LYS B 1 292 ? -15.594 17.141 -6.27 1 98.62 292 LYS B N 1
ATOM 5377 C CA . LYS B 1 292 ? -16.312 16.688 -7.461 1 98.62 292 LYS B CA 1
ATOM 5378 C C . LYS B 1 292 ? -15.414 15.82 -8.344 1 98.62 292 LYS B C 1
ATOM 5380 O O . LYS B 1 292 ? -15.867 14.844 -8.945 1 98.62 292 LYS B O 1
ATOM 5385 N N . THR B 1 293 ? -14.141 16.203 -8.461 1 98.75 293 THR B N 1
ATOM 5386 C CA . THR B 1 293 ? -13.18 15.422 -9.227 1 98.75 293 THR B CA 1
ATOM 5387 C C . THR B 1 293 ? -13.055 14.008 -8.656 1 98.75 293 THR B C 1
ATOM 5389 O O . THR B 1 293 ? -13.055 13.031 -9.398 1 98.75 293 THR B O 1
ATOM 5392 N N . LEU B 1 294 ? -12.992 13.891 -7.328 1 98.88 294 LEU B N 1
ATOM 5393 C CA . LEU B 1 294 ? -12.898 12.594 -6.672 1 98.88 294 LEU B CA 1
ATOM 5394 C C . LEU B 1 294 ? -14.133 11.742 -6.969 1 98.88 294 LEU B C 1
ATOM 5396 O O . LEU B 1 294 ? -14.016 10.555 -7.266 1 98.88 294 LEU B O 1
ATOM 5400 N N . LYS B 1 295 ? -15.258 12.359 -6.898 1 98.75 295 LYS B N 1
ATOM 5401 C CA . LYS B 1 295 ? -16.5 11.656 -7.164 1 98.75 295 LYS B CA 1
ATOM 5402 C C . LYS B 1 295 ? -16.578 11.203 -8.625 1 98.75 295 LYS B C 1
ATOM 5404 O O . LYS B 1 295 ? -17.109 10.133 -8.922 1 98.75 295 LYS B O 1
ATOM 5409 N N . LEU B 1 296 ? -16.141 12.047 -9.547 1 98.75 296 LEU B N 1
ATOM 5410 C CA . LEU B 1 296 ? -16.094 11.68 -10.953 1 98.75 296 LEU B CA 1
ATOM 5411 C C . LEU B 1 296 ? -15.188 10.477 -11.18 1 98.75 296 LEU B C 1
ATOM 5413 O O . LEU B 1 296 ? -15.5 9.594 -11.984 1 98.75 296 LEU B O 1
ATOM 5417 N N . ILE B 1 297 ? -14.039 10.422 -10.492 1 98.69 297 ILE B N 1
ATOM 5418 C CA . ILE B 1 297 ? -13.109 9.305 -10.602 1 98.69 297 ILE B CA 1
ATOM 5419 C C . ILE B 1 297 ? -13.797 8.023 -10.148 1 98.69 297 ILE B C 1
ATOM 5421 O O . ILE B 1 297 ? -13.711 6.992 -10.828 1 98.69 297 ILE B O 1
ATOM 5425 N N . GLU B 1 298 ? -14.469 8.102 -8.969 1 98.69 298 GLU B N 1
ATOM 5426 C CA . GLU B 1 298 ? -15.219 6.941 -8.5 1 98.69 298 GLU B CA 1
ATOM 5427 C C . GLU B 1 298 ? -16.203 6.449 -9.555 1 98.69 298 GLU B C 1
ATOM 5429 O O . GLU B 1 298 ? -16.266 5.254 -9.844 1 98.69 298 GLU B O 1
ATOM 5434 N N . LYS B 1 299 ? -16.969 7.379 -10.125 1 98.62 299 LYS B N 1
ATOM 5435 C CA . LYS B 1 299 ? -17.969 7.047 -11.133 1 98.62 299 LYS B CA 1
ATOM 5436 C C . LYS B 1 299 ? -17.312 6.391 -12.352 1 98.62 299 LYS B C 1
ATOM 5438 O O . LYS B 1 299 ? -17.75 5.324 -12.789 1 98.62 299 LYS B O 1
ATOM 5443 N N . ASP B 1 300 ? -16.266 6.969 -12.891 1 98.62 300 ASP B N 1
ATOM 5444 C CA . ASP B 1 300 ? -15.617 6.492 -14.109 1 98.62 300 ASP B CA 1
ATOM 5445 C C . ASP B 1 300 ? -14.961 5.129 -13.891 1 98.62 300 ASP B C 1
ATOM 5447 O O . ASP B 1 300 ? -14.992 4.27 -14.773 1 98.62 300 ASP B O 1
ATOM 5451 N N . MET B 1 301 ? -14.289 4.93 -12.734 1 98.5 301 MET B N 1
ATOM 5452 C CA . MET B 1 301 ? -13.664 3.646 -12.43 1 98.5 301 MET B CA 1
ATOM 5453 C C . MET B 1 301 ? -14.703 2.535 -12.367 1 98.5 301 MET B C 1
ATOM 5455 O O . MET B 1 301 ? -14.453 1.415 -12.812 1 98.5 301 MET B O 1
ATOM 5459 N N . ASN B 1 302 ? -15.852 2.826 -11.812 1 98.25 302 ASN B N 1
ATOM 5460 C CA . ASN B 1 302 ? -16.922 1.828 -11.727 1 98.25 302 ASN B CA 1
ATOM 5461 C C . ASN B 1 302 ? -17.516 1.535 -13.102 1 98.25 302 ASN B C 1
ATOM 5463 O O . ASN B 1 302 ? -17.938 0.411 -13.367 1 98.25 302 ASN B O 1
ATOM 5467 N N . GLU B 1 303 ? -17.625 2.566 -13.953 1 98.19 303 GLU B N 1
ATOM 5468 C CA . GLU B 1 303 ? -18.078 2.348 -15.328 1 98.19 303 GLU B CA 1
ATOM 5469 C C . GLU B 1 303 ? -17.078 1.473 -16.094 1 98.19 303 GLU B C 1
ATOM 5471 O O . GLU B 1 303 ? -17.484 0.63 -16.906 1 98.19 303 GLU B O 1
ATOM 5476 N N . LYS B 1 304 ? -15.828 1.645 -15.805 1 97.19 304 LYS B N 1
ATOM 5477 C CA . LYS B 1 304 ? -14.766 0.941 -16.516 1 97.19 304 LYS B CA 1
ATOM 5478 C C . LYS B 1 304 ? -14.609 -0.487 -16 1 97.19 304 LYS B C 1
ATOM 5480 O O . LYS B 1 304 ? -14.477 -1.426 -16.797 1 97.19 304 LYS B O 1
ATOM 5485 N N . TRP B 1 305 ? -14.641 -0.734 -14.695 1 97.19 305 TRP B N 1
ATOM 5486 C CA . TRP B 1 305 ? -14.227 -2.006 -14.102 1 97.19 305 TRP B CA 1
ATOM 5487 C C . TRP B 1 305 ? -15.43 -2.754 -13.539 1 97.19 305 TRP B C 1
ATOM 5489 O O . TRP B 1 305 ? -15.312 -3.906 -13.117 1 97.19 305 TRP B O 1
ATOM 5499 N N . GLY B 1 306 ? -16.531 -2.176 -13.531 1 95.62 306 GLY B N 1
ATOM 5500 C CA . GLY B 1 306 ? -17.75 -2.783 -13.016 1 95.62 306 GLY B CA 1
ATOM 5501 C C . GLY B 1 306 ? -18.25 -2.129 -11.742 1 95.62 306 GLY B C 1
ATOM 5502 O O . GLY B 1 306 ? -17.469 -1.702 -10.906 1 95.62 306 GLY B O 1
ATOM 5503 N N . GLU B 1 307 ? -19.562 -2.066 -11.609 1 95.62 307 GLU B N 1
ATOM 5504 C CA . GLU B 1 307 ? -20.203 -1.459 -10.438 1 95.62 307 GLU B CA 1
ATOM 5505 C C . GLU B 1 307 ? -19.719 -2.121 -9.148 1 95.62 307 GLU B C 1
ATOM 5507 O O . GLU B 1 307 ? -19.609 -3.346 -9.078 1 95.62 307 GLU B O 1
ATOM 5512 N N . GLY B 1 308 ? -19.406 -1.314 -8.203 1 95.75 308 GLY B N 1
ATOM 5513 C CA . GLY B 1 308 ? -19.016 -1.839 -6.906 1 95.75 308 GLY B CA 1
ATOM 5514 C C . GLY B 1 308 ? -17.531 -2.039 -6.766 1 95.75 308 GLY B C 1
ATOM 5515 O O . GLY B 1 308 ? -17.031 -2.371 -5.684 1 95.75 308 GLY B O 1
ATOM 5516 N N . THR B 1 309 ? -16.734 -1.775 -7.73 1 97.56 309 THR B N 1
ATOM 5517 C CA . THR B 1 309 ? -15.281 -1.953 -7.703 1 97.56 309 THR B CA 1
ATOM 5518 C C . THR B 1 309 ? -14.625 -0.889 -6.832 1 97.56 309 THR B C 1
ATOM 5520 O O . THR B 1 309 ? -13.711 -1.19 -6.059 1 97.56 309 THR B O 1
ATOM 5523 N N . VAL B 1 310 ? -15.109 0.331 -6.965 1 98.69 310 VAL B N 1
ATOM 5524 C CA . VAL B 1 310 ? -14.484 1.437 -6.25 1 98.69 310 VAL B CA 1
ATOM 5525 C C . VAL B 1 310 ? -15.516 2.133 -5.367 1 98.69 310 VAL B C 1
ATOM 5527 O O . VAL B 1 310 ? -16.625 2.451 -5.82 1 98.69 310 VAL B O 1
ATOM 5530 N N . ALA B 1 311 ? -15.18 2.324 -4.094 1 98.81 311 ALA B N 1
ATOM 5531 C CA . ALA B 1 311 ? -15.984 3.096 -3.156 1 98.81 311 ALA B CA 1
ATOM 5532 C C . ALA B 1 311 ? -15.188 4.258 -2.566 1 98.81 311 ALA B C 1
ATOM 5534 O O . ALA B 1 311 ? -14.055 4.07 -2.111 1 98.81 311 ALA B O 1
ATOM 5535 N N . LEU B 1 312 ? -15.797 5.457 -2.58 1 98.75 312 LEU B N 1
ATOM 5536 C CA . LEU B 1 312 ? -15.188 6.668 -2.049 1 98.75 312 LEU B CA 1
ATOM 5537 C C . LEU B 1 312 ? -15.938 7.164 -0.819 1 98.75 312 LEU B C 1
ATOM 5539 O O . LEU B 1 312 ? -17.172 7.207 -0.816 1 98.75 312 LEU B O 1
ATOM 5543 N N . THR B 1 313 ? -15.258 7.43 0.262 1 98.81 313 THR B N 1
ATOM 5544 C CA . THR B 1 313 ? -15.789 8.125 1.43 1 98.81 313 THR B CA 1
ATOM 5545 C C . THR B 1 313 ? -15.07 9.453 1.646 1 98.81 313 THR B C 1
ATOM 5547 O O . THR B 1 313 ? -13.844 9.484 1.772 1 98.81 313 THR B O 1
ATOM 5550 N N . ILE B 1 314 ? -15.789 10.523 1.633 1 98.38 314 ILE B N 1
ATOM 5551 C CA . ILE B 1 314 ? -15.25 11.844 1.923 1 98.38 314 ILE B CA 1
ATOM 5552 C C . ILE B 1 314 ? -15.695 12.289 3.312 1 98.38 314 ILE B C 1
ATOM 5554 O O . ILE B 1 314 ? -16.891 12.242 3.635 1 98.38 314 ILE B O 1
ATOM 5558 N N . SER B 1 315 ? -14.773 12.688 4.215 1 96.88 315 SER B N 1
ATOM 5559 C CA . SER B 1 315 ? -15.039 13.172 5.562 1 96.88 315 SER B CA 1
ATOM 5560 C C . SER B 1 315 ? -14.523 14.594 5.754 1 96.88 315 SER B C 1
ATOM 5562 O O . SER B 1 315 ? -13.312 14.82 5.773 1 96.88 315 SER B O 1
ATOM 5564 N N . GLU B 1 316 ? -15.414 15.492 6.016 1 94.44 316 GLU B N 1
ATOM 5565 C CA . GLU B 1 316 ? -15.016 16.875 6.227 1 94.44 316 GLU B CA 1
ATOM 5566 C C . GLU B 1 316 ? -14.203 17.031 7.508 1 94.44 316 GLU B C 1
ATOM 5568 O O . GLU B 1 316 ? -14.461 16.344 8.5 1 94.44 316 GLU B O 1
ATOM 5573 N N . GLN B 1 317 ? -13.219 17.922 7.5 1 90.69 317 GLN B N 1
ATOM 5574 C CA . GLN B 1 317 ? -12.391 18.094 8.688 1 90.69 317 GLN B CA 1
ATOM 5575 C C . GLN B 1 317 ? -12.523 19.516 9.234 1 90.69 317 GLN B C 1
ATOM 5577 O O . GLN B 1 317 ? -12.977 19.703 10.367 1 90.69 317 GLN B O 1
ATOM 5582 N N . TYR B 1 318 ? -12.062 20.578 8.57 1 91.38 318 TYR B N 1
ATOM 5583 C CA . TYR B 1 318 ? -12.188 21.953 9.039 1 91.38 318 TYR B CA 1
ATOM 5584 C C . TYR B 1 318 ? -12.352 22.922 7.867 1 91.38 318 TYR B C 1
ATOM 5586 O O . TYR B 1 318 ? -12.203 22.531 6.707 1 91.38 318 TYR B O 1
ATOM 5594 N N . ARG B 1 319 ? -12.703 24.141 8.172 1 95.19 319 ARG B N 1
ATOM 5595 C CA . ARG B 1 319 ? -12.984 25.188 7.195 1 95.19 319 ARG B CA 1
ATOM 5596 C C . ARG B 1 319 ? -12.016 26.359 7.359 1 95.19 319 ARG B C 1
ATOM 5598 O O . ARG B 1 319 ? -11.32 26.469 8.375 1 95.19 319 ARG B O 1
ATOM 5605 N N . ASN B 1 320 ? -11.93 27.172 6.371 1 97.62 320 ASN B N 1
ATOM 5606 C CA . ASN B 1 320 ? -11.055 28.328 6.359 1 97.62 320 ASN B CA 1
ATOM 5607 C C . ASN B 1 320 ? -11.609 29.453 7.238 1 97.62 320 ASN B C 1
ATOM 5609 O O . ASN B 1 320 ? -12.695 29.969 6.98 1 97.62 320 ASN B O 1
ATOM 5613 N N . MET B 1 321 ? -10.844 29.922 8.211 1 97.25 321 MET B N 1
ATOM 5614 C CA . MET B 1 321 ? -11.312 30.906 9.203 1 97.25 321 MET B CA 1
ATOM 5615 C C . MET B 1 321 ? -11.492 32.281 8.562 1 97.25 321 MET B C 1
ATOM 5617 O O . MET B 1 321 ? -12.102 33.156 9.164 1 97.25 321 MET B O 1
ATOM 5621 N N . ALA B 1 322 ? -10.945 32.438 7.395 1 96.88 322 ALA B N 1
ATOM 5622 C CA . ALA B 1 322 ? -11.078 33.719 6.711 1 96.88 322 ALA B CA 1
ATOM 5623 C C . ALA B 1 322 ? -12.539 34.188 6.664 1 96.88 322 ALA B C 1
ATOM 5625 O O . ALA B 1 322 ? -12.836 35.375 6.723 1 96.88 322 ALA B O 1
ATOM 5626 N N . GLU B 1 323 ? -13.406 33.219 6.578 1 95.56 323 GLU B N 1
ATOM 5627 C CA . GLU B 1 323 ? -14.836 33.469 6.559 1 95.56 323 GLU B CA 1
ATOM 5628 C C . GLU B 1 323 ? -15.273 34.25 7.801 1 95.56 323 GLU B C 1
ATOM 5630 O O . GLU B 1 323 ? -16.125 35.125 7.719 1 95.56 323 GLU B O 1
ATOM 5635 N N . ILE B 1 324 ? -14.742 33.938 8.891 1 97.12 324 ILE B N 1
ATOM 5636 C CA . ILE B 1 324 ? -15.102 34.531 10.164 1 97.12 324 ILE B CA 1
ATOM 5637 C C . ILE B 1 324 ? -14.297 35.844 10.352 1 97.12 324 ILE B C 1
ATOM 5639 O O . ILE B 1 324 ? -14.844 36.875 10.734 1 97.12 324 ILE B O 1
ATOM 5643 N N . ILE B 1 325 ? -12.977 35.781 10.062 1 97.81 325 ILE B N 1
ATOM 5644 C CA . ILE B 1 325 ? -12.086 36.906 10.312 1 97.81 325 ILE B CA 1
ATOM 5645 C C . ILE B 1 325 ? -12.477 38.094 9.43 1 97.81 325 ILE B C 1
ATOM 5647 O O . ILE B 1 325 ? -12.312 39.25 9.812 1 97.81 325 ILE B O 1
ATOM 5651 N N . ALA B 1 326 ? -13.062 37.844 8.281 1 96.69 326 ALA B N 1
ATOM 5652 C CA . ALA B 1 326 ? -13.523 38.875 7.363 1 96.69 326 ALA B CA 1
ATOM 5653 C C . ALA B 1 326 ? -14.469 39.844 8.07 1 96.69 326 ALA B C 1
ATOM 5655 O O . ALA B 1 326 ? -14.547 41 7.695 1 96.69 326 ALA B O 1
ATOM 5656 N N . THR B 1 327 ? -15.102 39.438 9.117 1 96.69 327 THR B N 1
ATOM 5657 C CA . THR B 1 327 ? -16.062 40.25 9.828 1 96.69 327 THR B CA 1
ATOM 5658 C C . THR B 1 327 ? -15.383 41.062 10.93 1 96.69 327 THR B C 1
ATOM 5660 O O . THR B 1 327 ? -16 41.906 11.562 1 96.69 327 THR B O 1
ATOM 5663 N N . CYS B 1 328 ? -14.203 40.781 11.211 1 97.25 328 CYS B N 1
ATOM 5664 C CA . CYS B 1 328 ? -13.477 41.469 12.273 1 97.25 328 CYS B CA 1
ATOM 5665 C C . CYS B 1 328 ? -12.023 41.688 11.867 1 97.25 328 CYS B C 1
ATOM 5667 O O . CYS B 1 328 ? -11.102 41.344 12.594 1 97.25 328 CYS B O 1
ATOM 5669 N N . MET B 1 329 ? -11.773 42.375 10.781 1 97.81 329 MET B N 1
ATOM 5670 C CA . MET B 1 329 ? -10.461 42.562 10.172 1 97.81 329 MET B CA 1
ATOM 5671 C C . MET B 1 329 ? -9.578 43.469 11.047 1 97.81 329 MET B C 1
ATOM 5673 O O . MET B 1 329 ? -8.367 43.531 10.844 1 97.81 329 MET B O 1
ATOM 5677 N N . HIS B 1 330 ? -10.148 44.094 12.016 1 97.75 330 HIS B N 1
ATOM 5678 C CA . HIS B 1 330 ? -9.336 44.875 12.93 1 97.75 330 HIS B CA 1
ATOM 5679 C C . HIS B 1 330 ? -8.305 44.031 13.641 1 97.75 330 HIS B C 1
ATOM 5681 O O . HIS B 1 330 ? -7.25 44.5 14.047 1 97.75 330 HIS B O 1
ATOM 5687 N N . LEU B 1 331 ? -8.617 42.75 13.789 1 98.25 331 LEU B N 1
ATOM 5688 C CA . LEU B 1 331 ? -7.656 41.812 14.383 1 98.25 331 LEU B CA 1
ATOM 5689 C C . LEU B 1 331 ? -6.355 41.812 13.586 1 98.25 331 LEU B C 1
ATOM 5691 O O . LEU B 1 331 ? -5.266 41.812 14.164 1 98.25 331 LEU B O 1
ATOM 5695 N N . ILE B 1 332 ? -6.48 41.781 12.297 1 98.5 332 ILE B N 1
ATOM 5696 C CA . ILE B 1 332 ? -5.332 41.719 11.398 1 98.5 332 ILE B CA 1
ATOM 5697 C C . ILE B 1 332 ? -4.641 43.094 11.352 1 98.5 332 ILE B C 1
ATOM 5699 O O . ILE B 1 332 ? -3.412 43.188 11.391 1 98.5 332 ILE B O 1
ATOM 5703 N N . ASP B 1 333 ? -5.434 44.125 11.328 1 98.38 333 ASP B N 1
ATOM 5704 C CA . ASP B 1 333 ? -4.887 45.5 11.297 1 98.38 333 ASP B CA 1
ATOM 5705 C C . ASP B 1 333 ? -4.074 45.781 12.555 1 98.38 333 ASP B C 1
ATOM 5707 O O . ASP B 1 333 ? -2.99 46.344 12.484 1 98.38 333 ASP B O 1
ATOM 5711 N N . ASN B 1 334 ? -4.594 45.375 13.695 1 98.56 334 ASN B N 1
ATOM 5712 C CA . ASN B 1 334 ? -3.883 45.562 14.953 1 98.56 334 ASN B CA 1
ATOM 5713 C C . ASN B 1 334 ? -2.592 44.75 14.992 1 98.56 334 ASN B C 1
ATOM 5715 O O . ASN B 1 334 ? -1.573 45.25 15.5 1 98.56 334 ASN B O 1
ATOM 5719 N N . ALA B 1 335 ? -2.682 43.531 14.477 1 98.62 335 ALA B N 1
ATOM 5720 C CA . ALA B 1 335 ? -1.483 42.719 14.445 1 98.62 335 ALA B CA 1
ATOM 5721 C C . ALA B 1 335 ? -0.406 43.312 13.555 1 98.62 335 ALA B C 1
ATOM 5723 O O . ALA B 1 335 ? 0.776 43.312 13.906 1 98.62 335 ALA B O 1
ATOM 5724 N N . LYS B 1 336 ? -0.801 43.844 12.406 1 98.62 336 LYS B N 1
ATOM 5725 C CA . LYS B 1 336 ? 0.136 44.5 11.508 1 98.62 336 LYS B CA 1
ATOM 5726 C C . LYS B 1 336 ? 0.789 45.688 12.203 1 98.62 336 LYS B C 1
ATOM 5728 O O . LYS B 1 336 ? 2.01 45.875 12.148 1 98.62 336 LYS B O 1
ATOM 5733 N N . LYS B 1 337 ? -0.034 46.5 12.789 1 98.56 337 LYS B N 1
ATOM 5734 C CA . LYS B 1 337 ? 0.467 47.656 13.484 1 98.56 337 LYS B CA 1
ATOM 5735 C C . LYS B 1 337 ? 1.403 47.281 14.625 1 98.56 337 LYS B C 1
ATOM 5737 O O . LYS B 1 337 ? 2.41 47.938 14.867 1 98.56 337 LYS B O 1
ATOM 5742 N N . ALA B 1 338 ? 1.021 46.219 15.352 1 98.69 338 ALA B N 1
ATOM 5743 C CA . ALA B 1 338 ? 1.874 45.719 16.422 1 98.69 338 ALA B CA 1
ATOM 5744 C C . ALA B 1 338 ? 3.248 45.312 15.898 1 98.69 338 ALA B C 1
ATOM 5746 O O . ALA B 1 338 ? 4.27 45.594 16.531 1 98.69 338 ALA B O 1
ATOM 5747 N N . CYS B 1 339 ? 3.285 44.656 14.766 1 98.69 339 CYS B N 1
ATOM 5748 C CA . CYS B 1 339 ? 4.551 44.281 14.141 1 98.69 339 CYS B CA 1
ATOM 5749 C C . CYS B 1 339 ? 5.371 45.531 13.812 1 98.69 339 CYS B C 1
ATOM 5751 O O . CYS B 1 339 ? 6.559 45.594 14.148 1 98.69 339 CYS B O 1
ATOM 5753 N N . GLU B 1 340 ? 4.734 46.469 13.266 1 98.38 340 GLU B N 1
ATOM 5754 C CA . GLU B 1 340 ? 5.414 47.719 12.914 1 98.38 340 GLU B CA 1
ATOM 5755 C C . GLU B 1 340 ? 5.984 48.406 14.148 1 98.38 340 GLU B C 1
ATOM 5757 O O . GLU B 1 340 ? 7.137 48.844 14.148 1 98.38 340 GLU B O 1
ATOM 5762 N N . ASN B 1 341 ? 5.168 48.5 15.172 1 98.38 341 ASN B N 1
ATOM 5763 C CA . ASN B 1 341 ? 5.598 49.094 16.422 1 98.38 341 ASN B CA 1
ATOM 5764 C C . ASN B 1 341 ? 6.805 48.375 17.016 1 98.38 341 ASN B C 1
ATOM 5766 O O . ASN B 1 341 ? 7.629 49 17.688 1 98.38 341 ASN B O 1
ATOM 5770 N N . ALA B 1 342 ? 6.887 47.125 16.766 1 98.25 342 ALA B N 1
ATOM 5771 C CA . ALA B 1 342 ? 7.969 46.312 17.312 1 98.25 342 ALA B CA 1
ATOM 5772 C C . ALA B 1 342 ? 9.141 46.219 16.344 1 98.25 342 ALA B C 1
ATOM 5774 O O . ALA B 1 342 ? 10.086 45.469 16.547 1 98.25 342 ALA B O 1
ATOM 5775 N N . ASP B 1 343 ? 9.109 46.906 15.281 1 97.69 343 ASP B N 1
ATOM 5776 C CA . ASP B 1 343 ? 10.133 46.938 14.242 1 97.69 343 ASP B CA 1
ATOM 5777 C C . ASP B 1 343 ? 10.289 45.531 13.609 1 97.69 343 ASP B C 1
ATOM 5779 O O . ASP B 1 343 ? 11.406 45.062 13.453 1 97.69 343 ASP B O 1
ATOM 5783 N N . VAL B 1 344 ? 9.227 44.875 13.461 1 97.94 344 VAL B N 1
ATOM 5784 C CA . VAL B 1 344 ? 9.133 43.594 12.75 1 97.94 344 VAL B CA 1
ATOM 5785 C C . VAL B 1 344 ? 8.273 43.781 11.5 1 97.94 344 VAL B C 1
ATOM 5787 O O . VAL B 1 344 ? 7.211 44.406 11.547 1 97.94 344 VAL B O 1
ATOM 5790 N N . THR B 1 345 ? 8.75 43.312 10.352 1 97.5 345 THR B N 1
ATOM 5791 C CA . THR B 1 345 ? 7.965 43.375 9.125 1 97.5 345 THR B CA 1
ATOM 5792 C C . THR B 1 345 ? 6.789 42.406 9.18 1 97.5 345 THR B C 1
ATOM 5794 O O . THR B 1 345 ? 6.977 41.219 9.359 1 97.5 345 THR B O 1
ATOM 5797 N N . PRO B 1 346 ? 5.551 42.969 9.086 1 98.12 346 PRO B N 1
ATOM 5798 C CA . PRO B 1 346 ? 4.418 42.031 9.047 1 98.12 346 PRO B CA 1
ATOM 5799 C C . PRO B 1 346 ? 4.441 41.125 7.816 1 98.12 346 PRO B C 1
ATOM 5801 O O . PRO B 1 346 ? 4.723 41.594 6.707 1 98.12 346 PRO B O 1
ATOM 5804 N N . LEU B 1 347 ? 4.27 39.844 8.016 1 96.94 347 LEU B N 1
ATOM 5805 C CA . LEU B 1 347 ? 4.191 38.844 6.969 1 96.94 347 LEU B CA 1
ATOM 5806 C C . LEU B 1 347 ? 2.82 38.188 6.961 1 96.94 347 LEU B C 1
ATOM 5808 O O . LEU B 1 347 ? 2.596 37.188 7.688 1 96.94 347 LEU B O 1
ATOM 5812 N N . VAL B 1 348 ? 1.909 38.688 6.145 1 96.62 348 VAL B N 1
ATOM 5813 C CA . VAL B 1 348 ? 0.59 38.062 6.043 1 96.62 348 VAL B CA 1
ATOM 5814 C C . VAL B 1 348 ? 0.646 36.875 5.086 1 96.62 348 VAL B C 1
ATOM 5816 O O . VAL B 1 348 ? 0.788 37.062 3.875 1 96.62 348 VAL B O 1
ATOM 5819 N N . LEU B 1 349 ? 0.551 35.719 5.543 1 94.81 349 LEU B N 1
ATOM 5820 C CA . LEU B 1 349 ? 0.688 34.5 4.785 1 94.81 349 LEU B CA 1
ATOM 5821 C C . LEU B 1 349 ? -0.447 33.531 5.109 1 94.81 349 LEU B C 1
ATOM 5823 O O . LEU B 1 349 ? -0.924 33.469 6.246 1 94.81 349 LEU B O 1
ATOM 5827 N N . PRO B 1 350 ? -0.918 32.781 4.121 1 95.88 350 PRO B N 1
ATOM 5828 C CA . PRO B 1 350 ? -1.901 31.734 4.438 1 95.88 350 PRO B CA 1
ATOM 5829 C C . PRO B 1 350 ? -1.29 30.547 5.18 1 95.88 350 PRO B C 1
ATOM 5831 O O . PRO B 1 350 ? -0.109 30.234 4.996 1 95.88 350 PRO B O 1
ATOM 5834 N N . ILE B 1 351 ? -2.107 29.922 5.973 1 94.62 351 ILE B N 1
ATOM 5835 C CA . ILE B 1 351 ? -1.696 28.688 6.629 1 94.62 351 ILE B CA 1
ATOM 5836 C C . ILE B 1 351 ? -1.967 27.5 5.707 1 94.62 351 ILE B C 1
ATOM 5838 O O . ILE B 1 351 ? -3.096 27.297 5.25 1 94.62 351 ILE B O 1
ATOM 5842 N N . ARG B 1 352 ? -1 26.797 5.426 1 94 352 ARG B N 1
ATOM 5843 C CA . ARG B 1 352 ? -1.182 25.562 4.656 1 94 352 ARG B CA 1
ATOM 5844 C C . ARG B 1 352 ? -1.426 24.375 5.57 1 94 352 ARG B C 1
ATOM 5846 O O . ARG B 1 352 ? -0.702 23.375 5.508 1 94 352 ARG B O 1
ATOM 5853 N N . GLY B 1 353 ? -2.357 24.422 6.316 1 92.5 353 GLY B N 1
ATOM 5854 C CA . GLY B 1 353 ? -2.844 23.484 7.309 1 92.5 353 GLY B CA 1
ATOM 5855 C C . GLY B 1 353 ? -4.02 24.016 8.109 1 92.5 353 GLY B C 1
ATOM 5856 O O . GLY B 1 353 ? -4.754 24.891 7.641 1 92.5 353 GLY B O 1
ATOM 5857 N N . GLY B 1 354 ? -4.316 23.359 9.195 1 90.12 354 GLY B N 1
ATOM 5858 C CA . GLY B 1 354 ? -5.285 23.828 10.164 1 90.12 354 GLY B CA 1
ATOM 5859 C C . GLY B 1 354 ? -4.652 24.25 11.484 1 90.12 354 GLY B C 1
ATOM 5860 O O . GLY B 1 354 ? -3.479 23.969 11.727 1 90.12 354 GLY B O 1
ATOM 5861 N N . THR B 1 355 ? -5.379 24.984 12.219 1 92.12 355 THR B N 1
ATOM 5862 C CA . THR B 1 355 ? -4.945 25.406 13.547 1 92.12 355 THR B CA 1
ATOM 5863 C C . THR B 1 355 ? -6.102 25.359 14.539 1 92.12 355 THR B C 1
ATOM 5865 O O . THR B 1 355 ? -7.266 25.266 14.141 1 92.12 355 THR B O 1
ATOM 5868 N N . ASP B 1 356 ? -5.738 25.375 15.805 1 95.12 356 ASP B N 1
ATOM 5869 C CA . ASP B 1 356 ? -6.785 25.547 16.812 1 95.12 356 ASP B CA 1
ATOM 5870 C C . ASP B 1 356 ? -7.574 26.828 16.562 1 95.12 356 ASP B C 1
ATOM 5872 O O . ASP B 1 356 ? -8.797 26.859 16.719 1 95.12 356 ASP B O 1
ATOM 5876 N N . GLY B 1 357 ? -6.902 27.828 16.125 1 96.31 357 GLY B N 1
ATOM 5877 C CA . GLY B 1 357 ? -7.531 29.125 15.875 1 96.31 357 GLY B CA 1
ATOM 5878 C C . GLY B 1 357 ? -8.625 29.047 14.82 1 96.31 357 GLY B C 1
ATOM 5879 O O . GLY B 1 357 ? -9.664 29.703 14.953 1 96.31 357 GLY B O 1
ATOM 5880 N N . CYS B 1 358 ? -8.328 28.328 13.812 1 95.38 358 CYS B N 1
ATOM 5881 C CA . CYS B 1 358 ? -9.336 28.234 12.758 1 95.38 358 CYS B CA 1
ATOM 5882 C C . CYS B 1 358 ? -10.602 27.562 13.273 1 95.38 358 CYS B C 1
ATOM 5884 O O . CYS B 1 358 ? -11.711 27.984 12.953 1 95.38 358 CYS B O 1
ATOM 5886 N N . GLN B 1 359 ? -10.469 26.578 14.117 1 95.56 359 GLN B N 1
ATOM 5887 C CA . GLN B 1 359 ? -11.625 25.906 14.695 1 95.56 359 GLN B CA 1
ATOM 5888 C C . GLN B 1 359 ? -12.344 26.797 15.695 1 95.56 359 GLN B C 1
ATOM 5890 O O . GLN B 1 359 ? -13.57 26.859 15.719 1 95.56 359 GLN B O 1
ATOM 5895 N N . LEU B 1 360 ? -11.594 27.469 16.484 1 97.69 360 LEU B N 1
ATOM 5896 C CA . LEU B 1 360 ? -12.148 28.359 17.5 1 97.69 360 LEU B CA 1
ATOM 5897 C C . LEU B 1 360 ? -12.922 29.5 16.859 1 97.69 360 LEU B C 1
ATOM 5899 O O . LEU B 1 360 ? -13.922 29.969 17.422 1 97.69 360 LEU B O 1
ATOM 5903 N N . SER B 1 361 ? -12.406 29.984 15.758 1 97.56 361 SER B N 1
ATOM 5904 C CA . SER B 1 361 ? -13.102 31.047 15.047 1 97.56 361 SER B CA 1
ATOM 5905 C C . SER B 1 361 ? -14.547 30.672 14.75 1 97.56 361 SER B C 1
ATOM 5907 O O . SER B 1 361 ? -15.453 31.484 14.891 1 97.56 361 SER B O 1
ATOM 5909 N N . PHE B 1 362 ? -14.781 29.453 14.43 1 96.31 362 PHE B N 1
ATOM 5910 C CA . PHE B 1 362 ? -16.125 29 14.109 1 96.31 362 PHE B CA 1
ATOM 5911 C C . PHE B 1 362 ? -16.906 28.672 15.383 1 96.31 362 PHE B C 1
ATOM 5913 O O . PHE B 1 362 ? -18.109 28.438 15.336 1 96.31 362 PHE B O 1
ATOM 5920 N N . LYS B 1 363 ? -16.25 28.656 16.516 1 96.38 363 LYS B N 1
ATOM 5921 C CA . LYS B 1 363 ? -16.906 28.422 17.812 1 96.38 363 LYS B CA 1
ATOM 5922 C C . LYS B 1 363 ? -17.25 29.75 18.484 1 96.38 363 LYS B C 1
ATOM 5924 O O . LYS B 1 363 ? -17.672 29.766 19.641 1 96.38 363 LYS B O 1
ATOM 5929 N N . GLY B 1 364 ? -16.953 30.781 17.766 1 96.75 364 GLY B N 1
ATOM 5930 C CA . GLY B 1 364 ? -17.359 32.094 18.297 1 96.75 364 GLY B CA 1
ATOM 5931 C C . GLY B 1 364 ? -16.188 32.875 18.828 1 96.75 364 GLY B C 1
ATOM 5932 O O . GLY B 1 364 ? -16.375 33.938 19.422 1 96.75 364 GLY B O 1
ATOM 5933 N N . LEU B 1 365 ? -15.016 32.406 18.656 1 98.25 365 LEU B N 1
ATOM 5934 C CA . LEU B 1 365 ? -13.812 33.156 19.047 1 98.25 365 LEU B CA 1
ATOM 5935 C C . LEU B 1 365 ? -12.906 33.375 17.844 1 98.25 365 LEU B C 1
ATOM 5937 O O . LEU B 1 365 ? -11.977 32.625 17.594 1 98.25 365 LEU B O 1
ATOM 5941 N N . PRO B 1 366 ? -13.141 34.531 17.109 1 98.31 366 PRO B N 1
ATOM 5942 C CA . PRO B 1 366 ? -12.203 34.812 16.016 1 98.31 366 PRO B CA 1
ATOM 5943 C C . PRO B 1 366 ? -10.75 34.844 16.484 1 98.31 366 PRO B C 1
ATOM 5945 O O . PRO B 1 366 ? -10.406 35.531 17.438 1 98.31 366 PRO B O 1
ATOM 5948 N N . CYS B 1 367 ? -9.93 34.031 15.82 1 98.06 367 CYS B N 1
ATOM 5949 C CA . CYS B 1 367 ? -8.633 33.75 16.422 1 98.06 367 CYS B CA 1
ATOM 5950 C C . CYS B 1 367 ? -7.57 33.531 15.344 1 98.06 367 CYS B C 1
ATOM 5952 O O . CYS B 1 367 ? -7.188 32.406 15.062 1 98.06 367 CYS B O 1
ATOM 5954 N N . PRO B 1 368 ? -7.004 34.656 14.742 1 98.38 368 PRO B N 1
ATOM 5955 C CA . PRO B 1 368 ? -5.883 34.5 13.812 1 98.38 368 PRO B CA 1
ATOM 5956 C C . PRO B 1 368 ? -4.621 33.969 14.492 1 98.38 368 PRO B C 1
ATOM 5958 O O . PRO B 1 368 ? -4.602 33.781 15.711 1 98.38 368 PRO B O 1
ATOM 5961 N N . ASN B 1 369 ? -3.643 33.656 13.656 1 98.19 369 ASN B N 1
ATOM 5962 C CA . ASN B 1 369 ? -2.41 33 14.109 1 98.19 369 ASN B CA 1
ATOM 5963 C C . ASN B 1 369 ? -1.201 33.906 13.906 1 98.19 369 ASN B C 1
ATOM 5965 O O . ASN B 1 369 ? -1.106 34.625 12.891 1 98.19 369 ASN B O 1
ATOM 5969 N N . LEU B 1 370 ? -0.313 33.938 14.906 1 98.56 370 LEU B N 1
ATOM 5970 C CA . LEU B 1 370 ? 0.882 34.75 14.836 1 98.56 370 LEU B CA 1
ATOM 5971 C C . LEU B 1 370 ? 2.145 33.906 14.883 1 98.56 370 LEU B C 1
ATOM 5973 O O . LEU B 1 370 ? 2.135 32.812 15.438 1 98.56 370 LEU B O 1
ATOM 5977 N N . GLY B 1 371 ? 3.188 34.469 14.352 1 97.81 371 GLY B N 1
ATOM 5978 C CA . GLY B 1 371 ? 4.453 33.75 14.273 1 97.81 371 GLY B CA 1
ATOM 5979 C C . GLY B 1 371 ? 5.203 33.75 15.594 1 97.81 371 GLY B C 1
ATOM 5980 O O . GLY B 1 371 ? 5.113 34.688 16.375 1 97.81 371 GLY B O 1
ATOM 5981 N N . THR B 1 372 ? 6.027 32.688 15.742 1 97.81 372 THR B N 1
ATOM 5982 C CA . THR B 1 372 ? 6.742 32.5 17 1 97.81 372 THR B CA 1
ATOM 5983 C C . THR B 1 372 ? 8.242 32.656 16.797 1 97.81 372 THR B C 1
ATOM 5985 O O . THR B 1 372 ? 9 32.812 17.766 1 97.81 372 THR B O 1
ATOM 5988 N N . GLY B 1 373 ? 8.664 32.656 15.531 1 96.69 373 GLY B N 1
ATOM 5989 C CA . GLY B 1 373 ? 10.086 32.75 15.242 1 96.69 373 GLY B CA 1
ATOM 5990 C C . GLY B 1 373 ? 10.719 31.391 14.938 1 96.69 373 GLY B C 1
ATOM 5991 O O . GLY B 1 373 ? 11.945 31.281 14.867 1 96.69 373 GLY B O 1
ATOM 5992 N N . GLY B 1 374 ? 9.953 30.391 14.727 1 95.44 374 GLY B N 1
ATOM 5993 C CA . GLY B 1 374 ? 10.461 29.062 14.492 1 95.44 374 GLY B CA 1
ATOM 5994 C C . GLY B 1 374 ? 10.312 28.609 13.047 1 95.44 374 GLY B C 1
ATOM 5995 O O . GLY B 1 374 ? 9.781 29.344 12.219 1 95.44 374 GLY B O 1
ATOM 5996 N N . HIS B 1 375 ? 10.93 27.391 12.711 1 93.19 375 HIS B N 1
ATOM 5997 C CA . HIS B 1 375 ? 10.945 26.875 11.352 1 93.19 375 HIS B CA 1
ATOM 5998 C C . HIS B 1 375 ? 11.078 25.359 11.344 1 93.19 375 HIS B C 1
ATOM 6000 O O . HIS B 1 375 ? 11.523 24.766 12.328 1 93.19 375 HIS B O 1
ATOM 6006 N N . ALA B 1 376 ? 10.703 24.781 10.18 1 89.5 376 ALA B N 1
ATOM 6007 C CA . ALA B 1 376 ? 10.93 23.375 9.883 1 89.5 376 ALA B CA 1
ATOM 6008 C C . ALA B 1 376 ? 10.32 22.484 10.961 1 89.5 376 ALA B C 1
ATOM 6010 O O . ALA B 1 376 ? 10.992 21.594 11.484 1 89.5 376 ALA B O 1
ATOM 6011 N N . TYR B 1 377 ? 9.07 22.75 11.273 1 88.69 377 TYR B N 1
ATOM 6012 C CA . TYR B 1 377 ? 8.383 22.047 12.352 1 88.69 377 TYR B CA 1
ATOM 6013 C C . TYR B 1 377 ? 8.086 20.609 11.945 1 88.69 377 TYR B C 1
ATOM 6015 O O . TYR B 1 377 ? 8.156 20.266 10.766 1 88.69 377 TYR B O 1
ATOM 6023 N N . HIS B 1 378 ? 7.824 19.719 12.836 1 86.38 378 HIS B N 1
ATOM 6024 C CA . HIS B 1 378 ? 7.352 18.359 12.68 1 86.38 378 HIS B CA 1
ATOM 6025 C C . HIS B 1 378 ? 8.477 17.438 12.219 1 86.38 378 HIS B C 1
ATOM 6027 O O . HIS B 1 378 ? 8.258 16.531 11.406 1 86.38 378 HIS B O 1
ATOM 6033 N N . GLY B 1 379 ? 9.68 17.703 12.672 1 84.56 379 GLY B N 1
ATOM 6034 C CA . GLY B 1 379 ? 10.812 16.828 12.383 1 84.56 379 GLY B CA 1
ATOM 6035 C C . GLY B 1 379 ? 12.07 17.219 13.141 1 84.56 379 GLY B C 1
ATOM 6036 O O . GLY B 1 379 ? 12.062 18.172 13.922 1 84.56 379 GLY B O 1
ATOM 6037 N N . PRO B 1 380 ? 13.117 16.438 12.82 1 90.5 380 PRO B N 1
ATOM 6038 C CA . PRO B 1 380 ? 14.352 16.688 13.562 1 90.5 380 PRO B CA 1
ATOM 6039 C C . PRO B 1 380 ? 15.055 17.969 13.117 1 90.5 380 PRO B C 1
ATOM 6041 O O . PRO B 1 380 ? 16.016 18.406 13.766 1 90.5 380 PRO B O 1
ATOM 6044 N N . TYR B 1 381 ? 14.562 18.641 12.117 1 90.88 381 TYR B N 1
ATOM 6045 C CA . TYR B 1 381 ? 15.188 19.844 11.586 1 90.88 381 TYR B CA 1
ATOM 6046 C C . TYR B 1 381 ? 14.602 21.094 12.242 1 90.88 381 TYR B C 1
ATOM 6048 O O . TYR B 1 381 ? 15.023 22.203 11.953 1 90.88 381 TYR B O 1
ATOM 6056 N N . GLU B 1 382 ? 13.672 20.859 13.086 1 93.81 382 GLU B N 1
ATOM 6057 C CA . GLU B 1 382 ? 12.992 21.969 13.742 1 93.81 382 GLU B CA 1
ATOM 6058 C C . GLU B 1 382 ? 13.992 22.906 14.414 1 93.81 382 GLU B C 1
ATOM 6060 O O . GLU B 1 382 ? 14.938 22.453 15.062 1 93.81 382 GLU B O 1
ATOM 6065 N N . HIS B 1 383 ? 13.82 24.25 14.195 1 96.69 383 HIS B N 1
ATOM 6066 C CA . HIS B 1 383 ? 14.703 25.203 14.844 1 96.69 383 HIS B CA 1
ATOM 6067 C C . HIS B 1 383 ? 14 26.547 15.062 1 96.69 383 HIS B C 1
ATOM 6069 O O . HIS B 1 383 ? 12.961 26.812 14.445 1 96.69 383 HIS B O 1
ATOM 6075 N N . ILE B 1 384 ? 14.539 27.266 15.945 1 98 384 ILE B N 1
ATOM 6076 C CA . ILE B 1 384 ? 14.031 28.594 16.281 1 98 384 ILE B CA 1
ATOM 6077 C C . ILE B 1 384 ? 15.188 29.484 16.75 1 98 384 ILE B C 1
ATOM 6079 O O . ILE B 1 384 ? 16.266 28.984 17.047 1 98 384 ILE B O 1
ATOM 6083 N N . THR B 1 385 ? 15.016 30.797 16.703 1 98.5 385 THR B N 1
ATOM 6084 C CA . THR B 1 385 ? 16.078 31.703 17.141 1 98.5 385 THR B CA 1
ATOM 6085 C C . THR B 1 385 ? 15.656 32.469 18.391 1 98.5 385 THR B C 1
ATOM 6087 O O . THR B 1 385 ? 14.477 32.781 18.562 1 98.5 385 THR B O 1
ATOM 6090 N N . VAL B 1 386 ? 16.641 32.781 19.234 1 98.69 386 VAL B N 1
ATOM 6091 C CA . VAL B 1 386 ? 16.406 33.625 20.406 1 98.69 386 VAL B CA 1
ATOM 6092 C C . VAL B 1 386 ? 15.836 34.969 19.984 1 98.69 386 VAL B C 1
ATOM 6094 O O . VAL B 1 386 ? 14.852 35.438 20.562 1 98.69 386 VAL B O 1
ATOM 6097 N N . GLU B 1 387 ? 16.438 35.531 19.031 1 98.5 387 GLU B N 1
ATOM 6098 C CA . GLU B 1 387 ? 16.047 36.875 18.562 1 98.5 387 GLU B CA 1
ATOM 6099 C C . GLU B 1 387 ? 14.625 36.844 17.984 1 98.5 387 GLU B C 1
ATOM 6101 O O . GLU B 1 387 ? 13.859 37.781 18.172 1 98.5 387 GLU B O 1
ATOM 6106 N N . GLY B 1 388 ? 14.336 35.812 17.25 1 98.25 388 GLY B N 1
ATOM 6107 C CA . GLY B 1 388 ? 12.984 35.688 16.734 1 98.25 388 GLY B CA 1
ATOM 6108 C C . GLY B 1 388 ? 11.938 35.594 17.844 1 98.25 388 GLY B C 1
ATOM 6109 O O . GLY B 1 388 ? 10.875 36.219 17.734 1 98.25 388 GLY B O 1
ATOM 6110 N N . MET B 1 389 ? 12.211 34.875 18.875 1 98.75 389 MET B N 1
ATOM 6111 C CA . MET B 1 389 ? 11.297 34.781 20.016 1 98.75 389 MET B CA 1
ATOM 6112 C C . MET B 1 389 ? 11.133 36.125 20.703 1 98.75 389 MET B C 1
ATOM 6114 O O . MET B 1 389 ? 10.023 36.469 21.109 1 98.75 389 MET B O 1
ATOM 6118 N N . ASP B 1 390 ? 12.227 36.844 20.844 1 98.69 390 ASP B N 1
ATOM 6119 C CA . ASP B 1 390 ? 12.156 38.156 21.453 1 98.69 390 ASP B CA 1
ATOM 6120 C C . ASP B 1 390 ? 11.242 39.062 20.641 1 98.69 390 ASP B C 1
ATOM 6122 O O . ASP B 1 390 ? 10.445 39.812 21.203 1 98.69 390 ASP B O 1
ATOM 6126 N N . LYS B 1 391 ? 11.438 39 19.375 1 98.56 391 LYS B N 1
ATOM 6127 C CA . LYS B 1 391 ? 10.617 39.812 18.484 1 98.56 391 LYS B CA 1
ATOM 6128 C C . LYS B 1 391 ? 9.141 39.469 18.625 1 98.56 391 LYS B C 1
ATOM 6130 O O . LYS B 1 391 ? 8.281 40.344 18.594 1 98.56 391 LYS B O 1
ATOM 6135 N N . SER B 1 392 ? 8.844 38.219 18.719 1 98.69 392 SER B N 1
ATOM 6136 C CA . SER B 1 392 ? 7.461 37.781 18.891 1 98.69 392 SER B CA 1
ATOM 6137 C C . SER B 1 392 ? 6.871 38.312 20.188 1 98.69 392 SER B C 1
ATOM 6139 O O . SER B 1 392 ? 5.715 38.75 20.219 1 98.69 392 SER B O 1
ATOM 6141 N N . VAL B 1 393 ? 7.652 38.281 21.266 1 98.81 393 VAL B N 1
ATOM 6142 C CA . VAL B 1 393 ? 7.219 38.875 22.547 1 98.81 393 VAL B CA 1
ATOM 6143 C C . VAL B 1 393 ? 6.941 40.344 22.375 1 98.81 393 VAL B C 1
ATOM 6145 O O . VAL B 1 393 ? 5.945 40.875 22.891 1 98.81 393 VAL B O 1
ATOM 6148 N N . ASP B 1 394 ? 7.828 41.031 21.641 1 98.75 394 ASP B N 1
ATOM 6149 C CA . ASP B 1 394 ? 7.637 42.469 21.391 1 98.75 394 ASP B CA 1
ATOM 6150 C C . ASP B 1 394 ? 6.32 42.719 20.656 1 98.75 394 ASP B C 1
ATOM 6152 O O . ASP B 1 394 ? 5.578 43.625 21 1 98.75 394 ASP B O 1
ATOM 6156 N N . VAL B 1 395 ? 6.051 41.906 19.688 1 98.81 395 VAL B N 1
ATOM 6157 C CA . VAL B 1 395 ? 4.863 42.062 18.859 1 98.81 395 VAL B CA 1
ATOM 6158 C C . VAL B 1 395 ? 3.607 41.875 19.703 1 98.81 395 VAL B C 1
ATOM 6160 O O . VAL B 1 395 ? 2.693 42.719 19.656 1 98.81 395 VAL B O 1
ATOM 6163 N N . VAL B 1 396 ? 3.523 40.844 20.484 1 98.69 396 VAL B N 1
ATOM 6164 C CA . VAL B 1 396 ? 2.311 40.594 21.25 1 98.69 396 VAL B CA 1
ATOM 6165 C C . VAL B 1 396 ? 2.16 41.625 22.344 1 98.69 396 VAL B C 1
ATOM 6167 O O . VAL B 1 396 ? 1.041 42 22.719 1 98.69 396 VAL B O 1
ATOM 6170 N N . THR B 1 397 ? 3.275 42.156 22.906 1 98.69 397 THR B N 1
ATOM 6171 C CA . THR B 1 397 ? 3.211 43.25 23.875 1 98.69 397 THR B CA 1
ATOM 6172 C C . THR B 1 397 ? 2.613 44.5 23.25 1 98.69 397 THR B C 1
ATOM 6174 O O . THR B 1 397 ? 1.761 45.156 23.844 1 98.69 397 THR B O 1
ATOM 6177 N N . GLU B 1 398 ? 3.098 44.812 22.047 1 98.62 398 GLU B N 1
ATOM 6178 C CA . GLU B 1 398 ? 2.553 45.938 21.328 1 98.62 398 GLU B CA 1
ATOM 6179 C C . GLU B 1 398 ? 1.071 45.75 21.016 1 98.62 398 GLU B C 1
ATOM 6181 O O . GLU B 1 398 ? 0.3 46.719 21.016 1 98.62 398 GLU B O 1
ATOM 6186 N N . LEU B 1 399 ? 0.708 44.562 20.672 1 98.62 399 LEU B N 1
ATOM 6187 C CA . LEU B 1 399 ? -0.688 44.219 20.391 1 98.62 399 LEU B CA 1
ATOM 6188 C C . LEU B 1 399 ? -1.57 44.531 21.594 1 98.62 399 LEU B C 1
ATOM 6190 O O . LEU B 1 399 ? -2.645 45.125 21.453 1 98.62 399 LEU B O 1
ATOM 6194 N N . VAL B 1 400 ? -1.12 44.156 22.766 1 98.44 400 VAL B N 1
ATOM 6195 C CA . VAL B 1 400 ? -1.84 44.406 24 1 98.44 400 VAL B CA 1
ATOM 6196 C C . VAL B 1 400 ? -2.012 45.906 24.203 1 98.44 400 VAL B C 1
ATOM 6198 O O . VAL B 1 400 ? -3.092 46.375 24.562 1 98.44 400 VAL B O 1
ATOM 6201 N N . LYS B 1 401 ? -0.973 46.688 23.906 1 98.12 401 LYS B N 1
ATOM 6202 C CA . LYS B 1 401 ? -1.028 48.125 24.047 1 98.12 401 LYS B CA 1
ATOM 6203 C C . LYS B 1 401 ? -2.066 48.719 23.094 1 98.12 401 LYS B C 1
ATOM 6205 O O . LYS B 1 401 ? -2.783 49.656 23.469 1 98.12 401 LYS B O 1
ATOM 6210 N N . LEU B 1 402 ? -2.094 48.188 21.953 1 98.06 402 LEU B N 1
ATOM 6211 C CA . LEU B 1 402 ? -3.006 48.688 20.938 1 98.06 402 LEU B CA 1
ATOM 6212 C C . LEU B 1 402 ? -4.457 48.5 21.359 1 98.06 402 LEU B C 1
ATOM 6214 O O . LEU B 1 402 ? -5.301 49.375 21.109 1 98.06 402 LEU B O 1
ATOM 6218 N N . TYR B 1 403 ? -4.77 47.438 21.969 1 97.38 403 TYR B N 1
ATOM 6219 C CA . TYR B 1 403 ? -6.141 47.156 22.375 1 97.38 403 TYR B CA 1
ATOM 6220 C C . TYR B 1 403 ? -6.516 47.938 23.625 1 97.38 403 TYR B C 1
ATOM 6222 O O . TYR B 1 403 ? -7.695 48.031 23.969 1 97.38 403 TYR B O 1
ATOM 6230 N N . ALA B 1 404 ? -5.547 48.469 24.281 1 96.06 404 ALA B N 1
ATOM 6231 C CA . ALA B 1 404 ? -5.785 49.281 25.484 1 96.06 404 ALA B CA 1
ATOM 6232 C C . ALA B 1 404 ? -6.105 50.719 25.109 1 96.06 404 ALA B C 1
ATOM 6234 O O . ALA B 1 404 ? -6.59 51.5 25.953 1 96.06 404 ALA B O 1
ATOM 6235 N N . MET B 1 405 ? -5.898 51.094 23.891 1 89.81 405 MET B N 1
ATOM 6236 C CA . MET B 1 405 ? -6.176 52.438 23.438 1 89.81 405 MET B CA 1
ATOM 6237 C C . MET B 1 405 ? -7.656 52.625 23.109 1 89.81 405 MET B C 1
ATOM 6239 O O . MET B 1 405 ? -8.234 53.656 23.375 1 89.81 405 MET B O 1
#

pLDDT: mean 96.26, std 3.42, range [78.94, 98.94]

Organism: NCBI:txid88431

Secondary structure (DSSP, 8-state):
--HHHHHHHHHTS--B--TT--SSSSSTTHHHHHHHHHHHHHHTT-EEEEE-TTS-EEEEEPPPTT-TTSPPEEEEEE--B-STT-SS----EEETT--SS-EE-TTSS-EE-TTT-GGGGGGTTS-EEE--SSS---HHHHHHHHHHHHHHHHHHHTT-----EEEEEES-GGGT-TTTT--HHHH--SEEEEEEESSTTEEE----EEEEEEEEEE-B---GGG-TTT-B-HHHHHHHHHHTS-TT-STTT--TT--EEEEEEEEEESSEEEEEEEEEESSHHHHHHHHHHHHHHHHHHHHHH-TTSEEEEEEEEE--THHHHTT-THHHHHHHHHHHHTT---EE---SS--HHHHHHHTT----EEE-SEES-SSTT-EEEHHHHHHHHHHHHHHHHHHH-/--HHHHHHHHHTS--B--TT--SSSSSTTHHHHHHHHHHHHHHTT-EEEEE-TTS-EEEEEPPPTT-TTSPPEEEEEE--B-STT-SS----EEETT--SS-EE-TTSS-EE-TTT-GGGGGGTTS-EEE--SSS---HHHHHHHHHHHHHHHHHHHTT-----EEEEEES-GGGT-TTTT--HHHH--SEEEEEEESSTTEEE----EEEEEEEEEE-B---GGG-TTT-B-HHHHHHHHHHTS-TT-STTT--TT--EEEEEEEEEESSEEEEEEEEEESSHHHHHHHHHHHHHHHHHHHHHH-TTSEEEEEEEEE--THHHHTT-THHHHHHHHHHHHTT---EE---SS--HHHHHHHTT----EEE-SEES-SSTT-EEEHHHHHHHHHHHHHHHHHHH-

Nearest PDB structures (foldseek):
  1vix-assembly1_B  TM=9.481E-01  e=5.297E-63  Escherichia coli
  1fno-assembly1_A-2  TM=9.414E-01  e=6.404E-62  Salmonella enterica subsp. enterica serovar Typhimurium
  3ife-assembly1_A-2  TM=8.578E-01  e=1.435E-62  Bacillus anthracis str. 'Ames Ancestor'
  3gb0-assembly1_A-2  TM=8.427E-01  e=2.416E-33  Bacillus cereus ATCC 10987
  3rza-assembly1_B  TM=8.633E-01  e=1.667E-32  Staphylococcus aureus subsp. aureus Mu50

Sequence (810 aa):
MKAYERLLNYVVVRTPSDENSETVPSSTCQFDLARLLEAEMKELGLTDVILDDQCYLYGKLPATEGLEDKPAIGFIAHMDTVSDFCDHDIKPIVTENYDGGELRLGTSDTILSPKNFPHLADLKGRTLITSDGTTVLGADDKAGIAEIMTMIERIQEEKIPHGPLCVAFTPDEEIGTGASHFNVEQFGADYGYTLDGDTEGEIQYENFNACKADFVIKGFNVHPGSSKDTMINASLVAMEINNALPSMETPRGTEDYEGFYHLMSMSGEVAEAELHYIVRDHDKDLFEAKKKTLKLIEKDMNEKWGEGTVALTISEQYRNMAEIIATCMHLIDNAKKACENADVTPLVLPIRGGTDGCQLSFKGLPCPNLGTGGHAYHGPYEHITVEGMDKSVDVVTELVKLYAMMKAYERLLNYVVVRTPSDENSETVPSSTCQFDLARLLEAEMKELGLTDVILDDQCYLYGKLPATEGLEDKPAIGFIAHMDTVSDFCDHDIKPIVTENYDGGELRLGTSDTILSPKNFPHLADLKGRTLITSDGTTVLGADDKAGIAEIMTMIERIQEEKIPHGPLCVAFTPDEEIGTGASHFNVEQFGADYGYTLDGDTEGEIQYENFNACKADFVIKGFNVHPGSSKDTMINASLVAMEINNALPSMETPRGTEDYEGFYHLMSMSGEVAEAELHYIVRDHDKDLFEAKKKTLKLIEKDMNEKWGEGTVALTISEQYRNMAEIIATCMHLIDNAKKACENADVTPLVLPIRGGTDGCQLSFKGLPCPNLGTGGHAYHGPYEHITVEGMDKSVDVVTELVKLYAM

Solvent-accessible surface area (backbone atoms only — not comparable to full-atom values): 39212 Å² total; per-residue (Å²): 118,57,34,58,62,46,27,64,64,49,36,56,52,70,20,43,34,37,87,86,43,90,52,65,39,34,33,75,50,40,48,59,52,48,53,54,49,52,52,50,42,51,71,70,61,38,41,78,68,42,73,50,90,48,48,40,36,38,27,27,40,78,35,37,91,90,27,68,83,33,66,25,40,22,42,34,22,35,63,23,24,55,51,68,46,52,87,62,86,44,51,75,40,79,39,69,60,29,79,27,57,73,41,66,19,64,90,45,92,34,62,46,37,36,90,84,38,62,68,40,50,77,45,43,62,36,34,37,38,28,16,33,29,74,19,30,34,40,52,63,17,36,38,20,46,18,25,52,54,31,34,54,51,47,37,60,76,67,64,54,65,27,20,28,35,19,40,38,38,28,30,27,46,76,70,73,48,26,44,75,78,57,56,61,75,80,54,58,38,63,34,36,34,26,27,70,38,40,46,45,31,32,40,26,52,38,22,25,24,36,28,37,38,37,41,44,27,48,32,38,73,54,45,59,60,74,8,53,82,58,41,34,48,10,40,58,52,51,47,50,55,59,65,71,46,70,85,51,34,22,37,36,60,26,58,82,72,54,39,29,52,37,75,52,34,40,38,23,26,32,47,38,19,39,40,36,33,42,38,38,14,48,46,67,68,62,36,52,50,53,52,50,50,52,51,49,49,37,52,49,50,16,72,71,73,35,81,78,26,46,46,78,48,77,45,82,69,52,58,35,26,38,73,54,37,70,78,47,51,62,60,55,53,44,49,40,51,10,13,53,77,49,75,33,71,60,38,80,45,69,40,55,45,84,52,50,27,33,53,32,24,77,72,70,31,43,20,40,33,26,17,32,17,33,43,58,60,83,29,37,66,13,33,33,30,49,63,30,28,51,49,25,27,40,21,56,47,39,33,43,43,59,51,47,103,119,57,33,59,62,45,28,64,64,49,36,56,53,69,19,43,32,37,86,84,43,90,52,65,40,35,34,75,51,40,46,60,53,48,53,53,49,52,52,50,41,50,72,70,63,38,39,80,66,43,72,50,89,48,48,39,35,37,29,27,40,78,34,37,93,90,26,68,84,34,68,24,41,23,42,34,24,33,64,22,24,55,54,67,47,53,86,62,86,46,52,76,40,79,40,69,58,29,80,26,58,74,41,67,19,64,89,44,92,33,63,46,37,37,88,85,39,61,68,39,50,77,46,45,64,34,34,36,37,29,16,33,29,74,19,29,37,41,54,64,16,37,38,20,45,20,25,52,56,32,34,54,50,46,36,61,75,67,63,54,66,27,19,27,34,18,40,37,39,27,30,26,45,77,69,73,48,25,44,74,79,57,56,61,76,79,54,58,37,62,33,35,34,25,28,68,38,40,45,46,30,30,42,26,50,37,22,25,25,36,30,38,39,36,40,43,27,49,32,38,73,54,46,60,60,73,8,52,81,59,40,35,48,10,40,58,51,52,48,50,56,59,66,70,44,70,84,53,33,22,37,36,61,26,58,82,72,54,41,29,52,36,74,53,34,40,38,23,27,34,48,36,19,39,40,38,32,41,38,39,14,48,47,68,67,62,37,52,49,52,52,52,51,52,52,48,49,39,53,52,49,16,71,71,75,35,83,77,26,47,44,77,48,75,45,83,70,52,58,35,27,37,74,53,38,70,77,48,51,61,62,57,53,45,47,42,50,10,13,52,76,50,75,33,70,60,39,78,45,70,40,56,46,85,51,50,28,34,53,32,23,78,70,68,30,43,19,39,33,24,16,32,17,31,43,58,60,84,30,39,67,13,32,34,31,49,62,30,29,51,48,26,27,41,22,54,47,39,34,44,43,60,55,47,108

InterPro domains:
  IPR001261 ArgE/DapE/ACY1/CPG2/YscS, conserved site [PS00758] (73-82)
  IPR001261 ArgE/DapE/ACY1/CPG2/YscS, conserved site [PS00759] (138-176)
  IPR002933 Peptidase M20 [PF01546] (139-401)
  IPR010161 Peptidase M20B, tripeptide aminopeptidase [PIRSF037215] (3-403)
  IPR010161 Peptidase M20B, tripeptide aminopeptidase [TIGR01882] (4-404)
  IPR010161 Peptidase M20B, tripeptide aminopeptidase [cd03892] (4-402)
  IPR011650 Peptidase M20, dimerisation domain [PF07687] (205-307)
  IPR036264 Bacterial exopeptidase dimerisation domain [SSF55031] (208-318)